Protein AF-0000000070396370 (afdb_homodimer)

Structure (mmCIF, N/CA/C/O backbone):
data_AF-0000000070396370-model_v1
#
loop_
_entity.id
_entity.type
_entity.pdbx_description
1 polymer 'Uncharacterized protein LOC111111618'
#
loop_
_atom_site.group_PDB
_atom_site.id
_atom_site.type_symbol
_atom_site.label_atom_id
_atom_site.label_alt_id
_atom_site.label_comp_id
_atom_site.label_asym_id
_atom_site.label_entity_id
_atom_site.label_seq_id
_atom_site.pdbx_PDB_ins_code
_atom_site.Cartn_x
_atom_site.Cartn_y
_atom_site.Cartn_z
_atom_site.occupancy
_atom_site.B_iso_or_equiv
_atom_site.auth_seq_id
_atom_site.auth_comp_id
_atom_site.auth_asym_id
_atom_site.auth_atom_id
_atom_site.pdbx_PDB_model_num
ATOM 1 N N . MET A 1 1 ? 8.945 -44.438 19.344 1 17.7 1 MET A N 1
ATOM 2 C CA . MET A 1 1 ? 10.398 -44.344 19.406 1 17.7 1 MET A CA 1
ATOM 3 C C . MET A 1 1 ? 10.953 -43.688 18.156 1 17.7 1 MET A C 1
ATOM 5 O O . MET A 1 1 ? 11.852 -42.844 18.234 1 17.7 1 MET A O 1
ATOM 9 N N . ASP A 1 2 ? 10.656 -44.281 16.906 1 19.77 2 ASP A N 1
ATOM 10 C CA . ASP A 1 2 ? 11.57 -44.156 15.773 1 19.77 2 ASP A CA 1
ATOM 11 C C . ASP A 1 2 ? 11.406 -42.812 15.062 1 19.77 2 ASP A C 1
ATOM 13 O O . ASP A 1 2 ? 10.586 -42.688 14.148 1 19.77 2 ASP A O 1
ATOM 17 N N . THR A 1 3 ? 11.398 -41.719 15.773 1 23.39 3 THR A N 1
ATOM 18 C CA . THR A 1 3 ? 11.094 -40.312 15.492 1 23.39 3 THR A CA 1
ATOM 19 C C . THR A 1 3 ? 12.094 -39.719 14.508 1 23.39 3 THR A C 1
ATOM 21 O O . THR A 1 3 ? 11.961 -38.562 14.094 1 23.39 3 THR A O 1
ATOM 24 N N . TYR A 1 4 ? 13.367 -40.312 14.367 1 23.53 4 TYR A N 1
ATOM 25 C CA . TYR A 1 4 ? 14.633 -39.75 13.914 1 23.53 4 TYR A CA 1
ATOM 26 C C . TYR A 1 4 ? 14.688 -39.719 12.391 1 23.53 4 TYR A C 1
ATOM 28 O O . TYR A 1 4 ? 15.719 -39.344 11.812 1 23.53 4 TYR A O 1
ATOM 36 N N . GLY A 1 5 ? 13.812 -40.344 11.664 1 22.78 5 GLY A N 1
ATOM 37 C CA . GLY A 1 5 ? 14.25 -40.688 10.32 1 22.78 5 GLY A CA 1
ATOM 38 C C . GLY A 1 5 ? 14.414 -39.469 9.422 1 22.78 5 GLY A C 1
ATOM 39 O O . GLY A 1 5 ? 15.297 -39.438 8.562 1 22.78 5 GLY A O 1
ATOM 40 N N . GLU A 1 6 ? 13.383 -38.625 9.375 1 23.62 6 GLU A N 1
ATOM 41 C CA . GLU A 1 6 ? 13.055 -37.969 8.109 1 23.62 6 GLU A CA 1
ATOM 42 C C . GLU A 1 6 ? 13.93 -36.719 7.879 1 23.62 6 GLU A C 1
ATOM 44 O O . GLU A 1 6 ? 13.766 -36.031 6.883 1 23.62 6 GLU A O 1
ATOM 49 N N . PHE A 1 7 ? 14.617 -36.281 8.953 1 27.86 7 PHE A N 1
ATOM 50 C CA . PHE A 1 7 ? 15.352 -35.031 8.82 1 27.86 7 PHE A CA 1
ATOM 51 C C . PHE A 1 7 ? 16.516 -35.188 7.852 1 27.86 7 PHE A C 1
ATOM 53 O O . PHE A 1 7 ? 17.391 -34.312 7.766 1 27.86 7 PHE A O 1
ATOM 60 N N . THR A 1 8 ? 16.609 -36.281 7.023 1 24.84 8 THR A N 1
ATOM 61 C CA . THR A 1 8 ? 17.859 -36.719 6.395 1 24.84 8 THR A CA 1
ATOM 62 C C . THR A 1 8 ? 18.234 -35.781 5.262 1 24.84 8 THR A C 1
ATOM 64 O O . THR A 1 8 ? 19.406 -35.688 4.891 1 24.84 8 THR A O 1
ATOM 67 N N . LEU A 1 9 ? 17.266 -35.156 4.59 1 24.91 9 LEU A N 1
ATOM 68 C CA . LEU A 1 9 ? 17.859 -34.531 3.406 1 24.91 9 LEU A CA 1
ATOM 69 C C . LEU A 1 9 ? 18.578 -33.25 3.76 1 24.91 9 LEU A C 1
ATOM 71 O O . LEU A 1 9 ? 19.453 -32.781 3.012 1 24.91 9 LEU A O 1
ATOM 75 N N . ARG A 1 10 ? 18.047 -32.438 4.688 1 28.02 10 ARG A N 1
ATOM 76 C CA . ARG A 1 10 ? 18.797 -31.234 5.016 1 28.02 10 ARG A CA 1
ATOM 77 C C . ARG A 1 10 ? 20.203 -31.562 5.504 1 28.02 10 ARG A C 1
ATOM 79 O O . ARG A 1 10 ? 21.156 -30.859 5.195 1 28.02 10 ARG A O 1
ATOM 86 N N . GLY A 1 11 ? 20.094 -32.438 6.547 1 26.02 11 GLY A N 1
ATOM 87 C CA . GLY A 1 11 ? 21.266 -32.625 7.371 1 26.02 11 GLY A CA 1
ATOM 88 C C . GLY A 1 11 ? 22.484 -33.094 6.574 1 26.02 11 GLY A C 1
ATOM 89 O O . GLY A 1 11 ? 23.578 -33.219 7.117 1 26.02 11 GLY A O 1
ATOM 90 N N . ALA A 1 12 ? 22.156 -33.719 5.406 1 27.11 12 ALA A N 1
ATOM 91 C CA . ALA A 1 12 ? 23.375 -34.188 4.781 1 27.11 12 ALA A CA 1
ATOM 92 C C . ALA A 1 12 ? 24.25 -33.031 4.305 1 27.11 12 ALA A C 1
ATOM 94 O O . ALA A 1 12 ? 25.453 -33.188 4.129 1 27.11 12 ALA A O 1
ATOM 95 N N . VAL A 1 13 ? 23.562 -31.844 4.039 1 28.62 13 VAL A N 1
ATOM 96 C CA . VAL A 1 13 ? 24.531 -30.859 3.555 1 28.62 13 VAL A CA 1
ATOM 97 C C . VAL A 1 13 ? 25.391 -30.359 4.719 1 28.62 13 VAL A C 1
ATOM 99 O O . VAL A 1 13 ? 26.594 -30.172 4.574 1 28.62 13 VAL A O 1
ATOM 102 N N . LEU A 1 14 ? 24.719 -30.016 5.875 1 27.97 14 LEU A N 1
ATOM 103 C CA . LEU A 1 14 ? 25.562 -29.344 6.855 1 27.97 14 LEU A CA 1
ATOM 104 C C . LEU A 1 14 ? 26.609 -30.312 7.402 1 27.97 14 LEU A C 1
ATOM 106 O O . LEU A 1 14 ? 27.734 -29.906 7.738 1 27.97 14 LEU A O 1
ATOM 110 N N . LEU A 1 15 ? 26.094 -31.484 7.902 1 24.78 15 LEU A N 1
ATOM 111 C CA . LEU A 1 15 ? 27.062 -32.219 8.703 1 24.78 15 LEU A CA 1
ATOM 112 C C . LEU A 1 15 ? 28.25 -32.656 7.855 1 24.78 15 LEU A C 1
ATOM 114 O O . LEU A 1 15 ? 28.469 -33.875 7.672 1 24.78 15 LEU A O 1
ATOM 118 N N . ALA A 1 16 ? 28.406 -32.188 6.637 1 25.52 16 ALA A N 1
ATOM 119 C CA . ALA A 1 16 ? 29.719 -32.625 6.195 1 25.52 16 ALA A CA 1
ATOM 120 C C . ALA A 1 16 ? 30.812 -32.094 7.129 1 25.52 16 ALA A C 1
ATOM 122 O O . ALA A 1 16 ? 31.109 -30.891 7.133 1 25.52 16 ALA A O 1
ATOM 123 N N . THR A 1 17 ? 30.781 -32.406 8.453 1 24.52 17 THR A N 1
ATOM 124 C CA . THR A 1 17 ? 32.031 -32.344 9.211 1 24.52 17 THR A CA 1
ATOM 125 C C . THR A 1 17 ? 33.219 -32.719 8.328 1 24.52 17 THR A C 1
ATOM 127 O O . THR A 1 17 ? 33.156 -33.688 7.57 1 24.52 17 THR A O 1
ATOM 130 N N . LEU A 1 18 ? 34.188 -31.766 8.203 1 27.41 18 LEU A N 1
ATOM 131 C CA . LEU A 1 18 ? 35.531 -31.781 7.66 1 27.41 18 LEU A CA 1
ATOM 132 C C . LEU A 1 18 ? 36.344 -32.938 8.242 1 27.41 18 LEU A C 1
ATOM 134 O O . LEU A 1 18 ? 37.156 -32.75 9.141 1 27.41 18 LEU A O 1
ATOM 138 N N . THR A 1 19 ? 35.781 -33.969 8.859 1 28.12 19 THR A N 1
ATOM 139 C CA . THR A 1 19 ? 36.906 -34.844 9.094 1 28.12 19 THR A CA 1
ATOM 140 C C . THR A 1 19 ? 37.719 -35.062 7.805 1 28.12 19 THR A C 1
ATOM 142 O O . THR A 1 19 ? 37.156 -35.469 6.781 1 28.12 19 THR A O 1
ATOM 145 N N . LEU A 1 20 ? 38.781 -34.344 7.633 1 30.53 20 LEU A N 1
ATOM 146 C CA . LEU A 1 20 ? 39.938 -34.562 6.777 1 30.53 20 LEU A CA 1
ATOM 147 C C . LEU A 1 20 ? 40.344 -36.031 6.785 1 30.53 20 LEU A C 1
ATOM 149 O O . LEU A 1 20 ? 41.188 -36.438 7.578 1 30.53 20 LEU A O 1
ATOM 153 N N . VAL A 1 21 ? 39.5 -37.031 7.109 1 32.56 21 VAL A N 1
ATOM 154 C CA . VAL A 1 21 ? 40.156 -38.281 6.805 1 32.56 21 VAL A CA 1
ATOM 155 C C . VAL A 1 21 ? 40.688 -38.25 5.371 1 32.56 21 VAL A C 1
ATOM 157 O O . VAL A 1 21 ? 40 -37.812 4.457 1 32.56 21 VAL A O 1
ATOM 160 N N . SER A 1 22 ? 41.969 -38.188 5.172 1 36.53 22 SER A N 1
ATOM 161 C CA . SER A 1 22 ? 42.688 -38.531 3.953 1 36.53 22 SER A CA 1
ATOM 162 C C . SER A 1 22 ? 41.969 -39.625 3.152 1 36.53 22 SER A C 1
ATOM 164 O O . SER A 1 22 ? 42.156 -40.812 3.375 1 36.53 22 SER A O 1
ATOM 166 N N . THR A 1 23 ? 40.625 -39.719 3.213 1 40.34 23 THR A N 1
ATOM 167 C CA . THR A 1 23 ? 40.094 -40.844 2.471 1 40.34 23 THR A CA 1
ATOM 168 C C . THR A 1 23 ? 40.625 -40.906 1.053 1 40.34 23 THR A C 1
ATOM 170 O O . THR A 1 23 ? 40.844 -39.844 0.425 1 40.34 23 THR A O 1
ATOM 173 N N . ALA A 1 24 ? 41.438 -41.75 0.713 1 45.75 24 ALA A N 1
ATOM 174 C CA . ALA A 1 24 ? 41.844 -42.156 -0.624 1 45.75 24 ALA A CA 1
ATOM 175 C C . ALA A 1 24 ? 40.781 -41.812 -1.665 1 45.75 24 ALA A C 1
ATOM 177 O O . ALA A 1 24 ? 39.625 -42.156 -1.49 1 45.75 24 ALA A O 1
ATOM 178 N N . THR A 1 25 ? 40.688 -40.625 -2.291 1 62.38 25 THR A N 1
ATOM 179 C CA . THR A 1 25 ? 39.812 -40.156 -3.354 1 62.38 25 THR A CA 1
ATOM 180 C C . THR A 1 25 ? 39.438 -41.281 -4.297 1 62.38 25 THR A C 1
ATOM 182 O O . THR A 1 25 ? 40.281 -41.844 -4.992 1 62.38 25 THR A O 1
ATOM 185 N N . VAL A 1 26 ? 38.531 -42.125 -3.883 1 82.38 26 VAL A N 1
ATOM 186 C CA . VAL A 1 26 ? 38.094 -43.188 -4.777 1 82.38 26 VAL A CA 1
ATOM 187 C C . VAL A 1 26 ? 37.844 -42.625 -6.172 1 82.38 26 VAL A C 1
ATOM 189 O O . VAL A 1 26 ? 37.062 -41.656 -6.328 1 82.38 26 VAL A O 1
ATOM 192 N N . PRO A 1 27 ? 38.625 -43.094 -7.086 1 88.44 27 PRO A N 1
ATOM 193 C CA . PRO A 1 27 ? 38.469 -42.562 -8.438 1 88.44 27 PRO A CA 1
ATOM 194 C C . PRO A 1 27 ? 37.031 -42.719 -8.953 1 88.44 27 PRO A C 1
ATOM 196 O O . PRO A 1 27 ? 36.344 -43.688 -8.578 1 88.44 27 PRO A O 1
ATOM 199 N N . LEU A 1 28 ? 36.625 -41.844 -9.82 1 92.69 28 LEU A N 1
ATOM 200 C CA . LEU A 1 28 ? 35.312 -41.906 -10.453 1 92.69 28 LEU A CA 1
ATOM 201 C C . LEU A 1 28 ? 35.219 -43.125 -11.336 1 92.69 28 LEU A C 1
ATOM 203 O O . LEU A 1 28 ? 36.188 -43.594 -11.906 1 92.69 28 LEU A O 1
ATOM 207 N N . HIS A 1 29 ? 34.031 -43.656 -11.391 1 93.25 29 HIS A N 1
ATOM 208 C CA . HIS A 1 29 ? 33.75 -44.75 -12.32 1 93.25 29 HIS A CA 1
ATOM 209 C C . HIS A 1 29 ? 33.812 -44.281 -13.766 1 93.25 29 HIS A C 1
ATOM 211 O O . HIS A 1 29 ? 34.281 -45 -14.648 1 93.25 29 HIS A O 1
ATOM 217 N N . GLY A 1 30 ? 33.375 -43.094 -13.898 1 92.62 30 GLY A N 1
ATOM 218 C CA . GLY A 1 30 ? 33.312 -42.562 -15.242 1 92.62 30 GLY A CA 1
ATOM 219 C C . GLY A 1 30 ? 32.094 -43 -16.016 1 92.62 30 GLY A C 1
ATOM 220 O O . GLY A 1 30 ? 31.125 -43.531 -15.422 1 92.62 30 GLY A O 1
ATOM 221 N N . LEU A 1 31 ? 32.125 -42.781 -17.266 1 94.38 31 LEU A N 1
ATOM 222 C CA . LEU A 1 31 ? 31 -43.094 -18.125 1 94.38 31 LEU A CA 1
ATOM 223 C C . LEU A 1 31 ? 30.625 -44.562 -18.016 1 94.38 31 LEU A C 1
ATOM 225 O O . LEU A 1 31 ? 31.484 -45.438 -18.188 1 94.38 31 LEU A O 1
ATOM 229 N N . ASP A 1 32 ? 29.359 -44.875 -17.75 1 96 32 ASP A N 1
ATOM 230 C CA . ASP A 1 32 ? 28.828 -46.219 -17.672 1 96 32 ASP A CA 1
ATOM 231 C C . ASP A 1 32 ? 28.125 -46.625 -18.969 1 96 32 ASP A C 1
ATOM 233 O O . ASP A 1 32 ? 26.938 -46.344 -19.141 1 96 32 ASP A O 1
ATOM 237 N N . ILE A 1 33 ? 28.75 -47.344 -19.781 1 94 33 ILE A N 1
ATOM 238 C CA . ILE A 1 33 ? 28.266 -47.625 -21.125 1 94 33 ILE A CA 1
ATOM 239 C C . ILE A 1 33 ? 27.125 -48.656 -21.047 1 94 33 ILE A C 1
ATOM 241 O O . ILE A 1 33 ? 26.422 -48.875 -22.047 1 94 33 ILE A O 1
ATOM 245 N N . THR A 1 34 ? 26.984 -49.312 -19.891 1 93.88 34 THR A N 1
ATOM 246 C CA . THR A 1 34 ? 25.859 -50.219 -19.734 1 93.88 34 THR A CA 1
ATOM 247 C C . THR A 1 34 ? 24.531 -49.469 -19.672 1 93.88 34 THR A C 1
ATOM 249 O O . THR A 1 34 ? 23.484 -50.062 -19.938 1 93.88 34 THR A O 1
ATOM 252 N N . VAL A 1 35 ? 24.594 -48.219 -19.281 1 96.31 35 VAL A N 1
ATOM 253 C CA . VAL A 1 35 ? 23.406 -47.375 -19.25 1 96.31 35 VAL A CA 1
ATOM 254 C C . VAL A 1 35 ? 23.141 -46.781 -20.641 1 96.31 35 VAL A C 1
ATOM 256 O O . VAL A 1 35 ? 22.062 -46.969 -21.188 1 96.31 35 VAL A O 1
ATOM 259 N N . CYS A 1 36 ? 24.156 -46.156 -21.172 1 94.56 36 CYS A N 1
ATOM 260 C CA . CYS A 1 36 ? 24.078 -45.625 -22.531 1 94.56 36 CYS A CA 1
ATOM 261 C C . CYS A 1 36 ? 25.469 -45.312 -23.062 1 94.56 36 CYS A C 1
ATOM 263 O O . CYS A 1 36 ? 26.438 -45.219 -22.297 1 94.56 36 CYS A O 1
ATOM 265 N N . ASN A 1 37 ? 25.531 -45.188 -24.406 1 92.38 37 ASN A N 1
ATOM 266 C CA . ASN A 1 37 ? 26.766 -44.812 -25.094 1 92.38 37 ASN A CA 1
ATOM 267 C C . ASN A 1 37 ? 26.547 -43.625 -26.031 1 92.38 37 ASN A C 1
ATOM 269 O O . ASN A 1 37 ? 25.906 -43.75 -27.078 1 92.38 37 ASN A O 1
ATOM 273 N N . PRO A 1 38 ? 27.188 -42.531 -25.641 1 89.38 38 PRO A N 1
ATOM 274 C CA . PRO A 1 38 ? 27 -41.344 -26.469 1 89.38 38 PRO A CA 1
ATOM 275 C C . PRO A 1 38 ? 27.438 -41.562 -27.922 1 89.38 38 PRO A C 1
ATOM 277 O O . PRO A 1 38 ? 26.875 -40.969 -28.828 1 89.38 38 PRO A O 1
ATOM 280 N N . ALA A 1 39 ? 28.359 -42.438 -28.141 1 86.38 39 ALA A N 1
ATOM 281 C CA . ALA A 1 39 ? 28.922 -42.656 -29.469 1 86.38 39 ALA A CA 1
ATOM 282 C C . ALA A 1 39 ? 27.906 -43.375 -30.359 1 86.38 39 ALA A C 1
ATOM 284 O O . ALA A 1 39 ? 28.047 -43.344 -31.594 1 86.38 39 ALA A O 1
ATOM 285 N N . SER A 1 40 ? 27.016 -43.938 -29.766 1 89.06 40 SER A N 1
ATOM 286 C CA . SER A 1 40 ? 26.031 -44.656 -30.547 1 89.06 40 SER A CA 1
ATOM 287 C C . SER A 1 40 ? 24.906 -43.75 -31.016 1 89.06 40 SER A C 1
ATOM 289 O O . SER A 1 40 ? 24.078 -44.156 -31.859 1 89.06 40 SER A O 1
ATOM 291 N N . LEU A 1 41 ? 24.828 -42.594 -30.484 1 89.56 41 LEU A N 1
ATOM 292 C CA . LEU A 1 41 ? 23.734 -41.688 -30.812 1 89.56 41 LEU A CA 1
ATOM 293 C C . LEU A 1 41 ? 24.078 -40.875 -32.062 1 89.56 41 LEU A C 1
ATOM 295 O O . LEU A 1 41 ? 25.234 -40.469 -32.25 1 89.56 41 LEU A O 1
ATOM 299 N N . THR A 1 42 ? 23.141 -40.75 -33.031 1 84.19 42 THR A N 1
ATOM 300 C CA . THR A 1 42 ? 23.328 -40 -34.25 1 84.19 42 THR A CA 1
ATOM 301 C C . THR A 1 42 ? 22.328 -38.844 -34.312 1 84.19 42 THR A C 1
ATOM 303 O O . THR A 1 42 ? 21.203 -38.969 -33.844 1 84.19 42 THR A O 1
ATOM 306 N N . ASN A 1 43 ? 22.922 -37.688 -34.719 1 75.88 43 ASN A N 1
ATOM 307 C CA . ASN A 1 43 ? 22.031 -36.562 -35 1 75.88 43 ASN A CA 1
ATOM 308 C C . ASN A 1 43 ? 21.719 -36.469 -36.5 1 75.88 43 ASN A C 1
ATOM 310 O O . ASN A 1 43 ? 22.531 -35.938 -37.25 1 75.88 43 ASN A O 1
ATOM 314 N N . GLY A 1 44 ? 20.859 -37.188 -37.062 1 66 44 GLY A N 1
ATOM 315 C CA . GLY A 1 44 ? 20.625 -37.25 -38.5 1 66 44 GLY A CA 1
ATOM 316 C C . GLY A 1 44 ? 20 -35.969 -39.062 1 66 44 GLY A C 1
ATOM 317 O O . GLY A 1 44 ? 19.812 -35.844 -40.25 1 66 44 GLY A O 1
ATOM 318 N N . GLY A 1 45 ? 19.875 -34.812 -38.25 1 65.19 45 GLY A N 1
ATOM 319 C CA . GLY A 1 45 ? 19.406 -33.531 -38.719 1 65.19 45 GLY A CA 1
ATOM 320 C C . GLY A 1 45 ? 18 -33.562 -39.281 1 65.19 45 GLY A C 1
ATOM 321 O O . GLY A 1 45 ? 17.562 -32.594 -39.906 1 65.19 45 GLY A O 1
ATOM 322 N N . ALA A 1 46 ? 17.219 -34.594 -39.219 1 63.91 46 ALA A N 1
ATOM 323 C CA . ALA A 1 46 ? 15.922 -34.719 -39.906 1 63.91 46 ALA A CA 1
ATOM 324 C C . ALA A 1 46 ? 14.891 -33.75 -39.312 1 63.91 46 ALA A C 1
ATOM 326 O O . ALA A 1 46 ? 14.062 -33.219 -40.031 1 63.91 46 ALA A O 1
ATOM 327 N N . VAL A 1 47 ? 14.898 -33.469 -38.094 1 80.25 47 VAL A N 1
ATOM 328 C CA . VAL A 1 47 ? 13.93 -32.594 -37.438 1 80.25 47 VAL A CA 1
ATOM 329 C C . VAL A 1 47 ? 14.672 -31.531 -36.625 1 80.25 47 VAL A C 1
ATOM 331 O O . VAL A 1 47 ? 15.664 -31.844 -35.938 1 80.25 47 VAL A O 1
ATOM 334 N N . SER A 1 48 ? 14.273 -30.328 -36.906 1 83.06 48 SER A N 1
ATOM 335 C CA . SER A 1 48 ? 14.898 -29.234 -36.188 1 83.06 48 SER A CA 1
ATOM 336 C C . SER A 1 48 ? 14.578 -29.312 -34.688 1 83.06 48 SER A C 1
ATOM 338 O O . SER A 1 48 ? 13.469 -29.672 -34.312 1 83.06 48 SER A O 1
ATOM 340 N N . LYS A 1 49 ? 15.523 -28.984 -33.906 1 84.44 49 LYS A N 1
ATOM 341 C CA . LYS A 1 49 ? 15.312 -28.891 -32.469 1 84.44 49 LYS A CA 1
ATOM 342 C C . LYS A 1 49 ? 14.352 -27.75 -32.125 1 84.44 49 LYS A C 1
ATOM 344 O O . LYS A 1 49 ? 14.305 -26.75 -32.812 1 84.44 49 LYS A O 1
ATOM 349 N N . PRO A 1 50 ? 13.602 -28 -31.109 1 87.69 50 PRO A N 1
ATOM 350 C CA . PRO A 1 50 ? 12.719 -26.906 -30.703 1 87.69 50 PRO A CA 1
ATOM 351 C C . PRO A 1 50 ? 13.484 -25.656 -30.266 1 87.69 50 PRO A C 1
ATOM 353 O O . PRO A 1 50 ? 14.562 -25.766 -29.688 1 87.69 50 PRO A O 1
ATOM 356 N N . SER A 1 51 ? 12.898 -24.5 -30.562 1 86.88 51 SER A N 1
ATOM 357 C CA . SER A 1 51 ? 13.461 -23.234 -30.109 1 86.88 51 SER A CA 1
ATOM 358 C C . SER A 1 51 ? 12.984 -22.891 -28.703 1 86.88 51 SER A C 1
ATOM 360 O O . SER A 1 51 ? 11.781 -22.875 -28.438 1 86.88 51 SER A O 1
ATOM 362 N N . LEU A 1 52 ? 13.883 -22.672 -27.859 1 88.56 52 LEU A N 1
ATOM 363 C CA . LEU A 1 52 ? 13.539 -22.297 -26.5 1 88.56 52 LEU A CA 1
ATOM 364 C C . LEU A 1 52 ? 13.656 -20.781 -26.312 1 88.56 52 LEU A C 1
ATOM 366 O O . LEU A 1 52 ? 14.602 -20.156 -26.797 1 88.56 52 LEU A O 1
ATOM 370 N N . PRO A 1 53 ? 12.734 -20.141 -25.656 1 91.06 53 PRO A N 1
ATOM 371 C CA . PRO A 1 53 ? 12.789 -18.688 -25.422 1 91.06 53 PRO A CA 1
ATOM 372 C C . PRO A 1 53 ? 13.867 -18.281 -24.422 1 91.06 53 PRO A C 1
ATOM 374 O O . PRO A 1 53 ? 14.32 -19.125 -23.625 1 91.06 53 PRO A O 1
ATOM 377 N N . ASN A 1 54 ? 14.242 -17 -24.453 1 93.12 54 ASN A N 1
ATOM 378 C CA . ASN A 1 54 ? 15.242 -16.469 -23.547 1 93.12 54 ASN A CA 1
ATOM 379 C C . ASN A 1 54 ? 14.625 -16.109 -22.188 1 93.12 54 ASN A C 1
ATOM 381 O O . ASN A 1 54 ? 15.352 -15.836 -21.234 1 93.12 54 ASN A O 1
ATOM 385 N N . THR A 1 55 ? 13.422 -16.016 -22.109 1 93.56 55 THR A N 1
ATOM 386 C CA . THR A 1 55 ? 12.656 -15.828 -20.875 1 93.56 55 THR A CA 1
ATOM 387 C C . THR A 1 55 ? 11.492 -16.828 -20.812 1 93.56 55 THR A C 1
ATOM 389 O O . THR A 1 55 ? 10.758 -16.984 -21.797 1 93.56 55 THR A O 1
ATOM 392 N N . TYR A 1 56 ? 11.406 -17.516 -19.688 1 92.94 56 TYR A N 1
ATOM 393 C CA . TYR A 1 56 ? 10.273 -18.422 -19.578 1 92.94 56 TYR A CA 1
ATOM 394 C C . TYR A 1 56 ? 9.938 -18.719 -18.125 1 92.94 56 TYR A C 1
ATOM 396 O O . TYR A 1 56 ? 10.742 -18.453 -17.234 1 92.94 56 TYR A O 1
ATOM 404 N N . SER A 1 57 ? 8.828 -19.141 -17.875 1 93.81 57 SER A N 1
ATOM 405 C CA . SER A 1 57 ? 8.398 -19.766 -16.625 1 93.81 57 SER A CA 1
ATOM 406 C C . SER A 1 57 ? 7.812 -21.156 -16.891 1 93.81 57 SER A C 1
ATOM 408 O O . SER A 1 57 ? 7.242 -21.406 -17.953 1 93.81 57 SER A O 1
ATOM 410 N N . VAL A 1 58 ? 8.023 -22.062 -15.953 1 93.25 58 VAL A N 1
ATOM 411 C CA . VAL A 1 58 ? 7.531 -23.438 -16.125 1 93.25 58 VAL A CA 1
ATOM 412 C C . VAL A 1 58 ? 7.309 -24.078 -14.766 1 93.25 58 VAL A C 1
ATOM 414 O O . VAL A 1 58 ? 8.016 -23.766 -13.797 1 93.25 58 VAL A O 1
ATOM 417 N N . LYS A 1 59 ? 6.32 -24.891 -14.711 1 94.88 59 LYS A N 1
ATOM 418 C CA . LYS A 1 59 ? 6.105 -25.766 -13.57 1 94.88 59 LYS A CA 1
ATOM 419 C C . LYS A 1 59 ? 6.625 -27.172 -13.852 1 94.88 59 LYS A C 1
ATOM 421 O O . LYS A 1 59 ? 6.371 -27.734 -14.922 1 94.88 59 LYS A O 1
ATOM 426 N N . VAL A 1 60 ? 7.379 -27.656 -12.914 1 95.12 60 VAL A N 1
ATOM 427 C CA . VAL A 1 60 ? 7.973 -28.984 -13.102 1 95.12 60 VAL A CA 1
ATOM 428 C C . VAL A 1 60 ? 7.578 -29.891 -11.938 1 95.12 60 VAL A C 1
ATOM 430 O O . VAL A 1 60 ? 7.809 -29.562 -10.773 1 95.12 60 VAL A O 1
ATOM 433 N N . GLU A 1 61 ? 6.961 -30.953 -12.234 1 96.25 61 GLU A N 1
ATOM 434 C CA . GLU A 1 61 ? 6.766 -32.031 -11.266 1 96.25 61 GLU A CA 1
ATOM 435 C C . GLU A 1 61 ? 7.863 -33.094 -11.383 1 96.25 61 GLU A C 1
ATOM 437 O O . GLU A 1 61 ? 8.008 -33.719 -12.43 1 96.25 61 GLU A O 1
ATOM 442 N N . CYS A 1 62 ? 8.625 -33.188 -10.383 1 95.56 62 CYS A N 1
ATOM 443 C CA . CYS A 1 62 ? 9.703 -34.188 -10.344 1 95.56 62 CYS A CA 1
ATOM 444 C C . CYS A 1 62 ? 9.266 -35.438 -9.641 1 95.56 62 CYS A C 1
ATOM 446 O O . CYS A 1 62 ? 9.008 -35.438 -8.43 1 95.56 62 CYS A O 1
ATOM 448 N N . ASN A 1 63 ? 9.234 -36.5 -10.367 1 96.06 63 ASN A N 1
ATOM 449 C CA . ASN A 1 63 ? 8.828 -37.781 -9.805 1 96.06 63 ASN A CA 1
ATOM 450 C C . ASN A 1 63 ? 10.008 -38.75 -9.711 1 96.06 63 ASN A C 1
ATOM 452 O O . ASN A 1 63 ? 10.547 -39.188 -10.727 1 96.06 63 ASN A O 1
ATOM 456 N N . PHE A 1 64 ? 10.344 -39.062 -8.5 1 94.38 64 PHE A N 1
ATOM 457 C CA . PHE A 1 64 ? 11.469 -39.938 -8.227 1 94.38 64 PHE A CA 1
ATOM 458 C C . PHE A 1 64 ? 10.984 -41.344 -7.836 1 94.38 64 PHE A C 1
ATOM 460 O O . PHE A 1 64 ? 10.641 -41.594 -6.68 1 94.38 64 PHE A O 1
ATOM 467 N N . GLN A 1 65 ? 11.117 -42.219 -8.766 1 94.38 65 GLN A N 1
ATOM 468 C CA . GLN A 1 65 ? 10.602 -43.562 -8.531 1 94.38 65 GLN A CA 1
ATOM 469 C C . GLN A 1 65 ? 11.406 -44.281 -7.457 1 94.38 65 GLN A C 1
ATOM 471 O O . GLN A 1 65 ? 10.836 -45 -6.629 1 94.38 65 GLN A O 1
ATOM 476 N N . ASP A 1 66 ? 12.664 -44.094 -7.5 1 89.56 66 ASP A N 1
ATOM 477 C CA . ASP A 1 66 ? 13.539 -44.781 -6.555 1 89.56 66 ASP A CA 1
ATOM 478 C C . ASP A 1 66 ? 13.312 -44.281 -5.129 1 89.56 66 ASP A C 1
ATOM 480 O O . ASP A 1 66 ? 13.609 -45 -4.16 1 89.56 66 ASP A O 1
ATOM 484 N N . LYS A 1 67 ? 12.789 -43.156 -5.012 1 89.5 67 LYS A N 1
ATOM 485 C CA . LYS A 1 67 ? 12.539 -42.562 -3.693 1 89.5 67 LYS A CA 1
ATOM 486 C C . LYS A 1 67 ? 11.047 -42.562 -3.365 1 89.5 67 LYS A C 1
ATOM 488 O O . LYS A 1 67 ? 10.648 -42.188 -2.258 1 89.5 67 LYS A O 1
ATOM 493 N N . THR A 1 68 ? 10.148 -42.906 -4.285 1 92.38 68 THR A N 1
ATOM 494 C CA . THR A 1 68 ? 8.695 -42.875 -4.137 1 92.38 68 THR A CA 1
ATOM 495 C C . THR A 1 68 ? 8.211 -41.5 -3.676 1 92.38 68 THR A C 1
ATOM 497 O O . THR A 1 68 ? 7.461 -41.406 -2.703 1 92.38 68 THR A O 1
ATOM 500 N N . GLN A 1 69 ? 8.75 -40.531 -4.414 1 93.12 69 GLN A N 1
ATOM 501 C CA . GLN A 1 69 ? 8.438 -39.156 -4.012 1 93.12 69 GLN A CA 1
ATOM 502 C C . GLN A 1 69 ? 8.305 -38.25 -5.227 1 93.12 69 GLN A C 1
ATOM 504 O O . GLN A 1 69 ? 8.914 -38.5 -6.273 1 93.12 69 GLN A O 1
ATOM 509 N N . SER A 1 70 ? 7.441 -37.281 -5.012 1 95.19 70 SER A N 1
ATOM 510 C CA . SER A 1 70 ? 7.305 -36.188 -5.996 1 95.19 70 SER A CA 1
ATOM 511 C C . SER A 1 70 ? 7.645 -34.844 -5.391 1 95.19 70 SER A C 1
ATOM 513 O O . SER A 1 70 ? 7.293 -34.562 -4.242 1 95.19 70 SER A O 1
ATOM 515 N N . VAL A 1 71 ? 8.352 -34 -6.117 1 94 71 VAL A N 1
ATOM 516 C CA . VAL A 1 71 ? 8.695 -32.625 -5.754 1 94 71 VAL A CA 1
ATOM 517 C C . VAL A 1 71 ? 8.164 -31.672 -6.812 1 94 71 VAL A C 1
ATOM 519 O O . VAL A 1 71 ? 8.273 -31.938 -8.016 1 94 71 VAL A O 1
ATOM 522 N N . ASP A 1 72 ? 7.531 -30.609 -6.371 1 94.06 72 ASP A N 1
ATOM 523 C CA . ASP A 1 72 ? 7.047 -29.594 -7.297 1 94.06 72 ASP A CA 1
ATOM 524 C C . ASP A 1 72 ? 8.008 -28.406 -7.352 1 94.06 72 ASP A C 1
ATOM 526 O O . ASP A 1 72 ? 8.414 -27.875 -6.312 1 94.06 72 ASP A O 1
ATOM 530 N N . ILE A 1 73 ? 8.281 -28.016 -8.594 1 94.19 73 ILE A N 1
ATOM 531 C CA . ILE A 1 73 ? 9.203 -26.906 -8.789 1 94.19 73 ILE A CA 1
ATOM 532 C C . ILE A 1 73 ? 8.594 -25.906 -9.766 1 94.19 73 ILE A C 1
ATOM 534 O O . ILE A 1 73 ? 7.996 -26.281 -10.773 1 94.19 73 ILE A O 1
ATOM 538 N N . SER A 1 74 ? 8.625 -24.625 -9.445 1 93.81 74 SER A N 1
ATOM 539 C CA . SER A 1 74 ? 8.352 -23.531 -10.375 1 93.81 74 SER A CA 1
ATOM 540 C C . SER A 1 74 ? 9.625 -22.797 -10.75 1 93.81 74 SER A C 1
ATOM 542 O O . SER A 1 74 ? 10.352 -22.312 -9.875 1 93.81 74 SER A O 1
ATOM 544 N N . GLU A 1 75 ? 9.812 -22.719 -12.039 1 95.19 75 GLU A N 1
ATOM 545 C CA . GLU A 1 75 ? 11.031 -22.094 -12.523 1 95.19 75 GLU A CA 1
ATOM 546 C C . GLU A 1 75 ? 10.734 -20.812 -13.281 1 95.19 75 GLU A C 1
ATOM 548 O O . GLU A 1 75 ? 9.812 -20.75 -14.094 1 95.19 75 GLU A O 1
ATOM 553 N N . TYR A 1 76 ? 11.477 -19.812 -12.961 1 95.88 76 TYR A N 1
ATOM 554 C CA . TYR A 1 76 ? 11.445 -18.531 -13.664 1 95.88 76 TYR A CA 1
ATOM 555 C C . TYR A 1 76 ? 12.828 -18.172 -14.195 1 95.88 76 TYR A C 1
ATOM 557 O O . TYR A 1 76 ? 13.766 -17.969 -13.414 1 95.88 76 TYR A O 1
ATOM 565 N N . TYR A 1 77 ? 12.914 -18.172 -15.492 1 95.31 77 TYR A N 1
ATOM 566 C CA . TYR A 1 77 ? 14.18 -17.984 -16.203 1 95.31 77 TYR A CA 1
ATOM 567 C C . TYR A 1 77 ? 14.172 -16.672 -16.984 1 95.31 77 TYR A C 1
ATOM 569 O O . TYR A 1 77 ? 13.328 -16.469 -17.859 1 95.31 77 TYR A O 1
ATOM 577 N N . ASP A 1 78 ? 15.109 -15.766 -16.672 1 95.75 78 ASP A N 1
ATOM 578 C CA . ASP A 1 78 ? 15.219 -14.453 -17.312 1 95.75 78 ASP A CA 1
ATOM 579 C C . ASP A 1 78 ? 16.656 -14.195 -17.781 1 95.75 78 ASP A C 1
ATOM 581 O O . ASP A 1 78 ? 17.406 -13.492 -17.109 1 95.75 78 ASP A O 1
ATOM 585 N N . TYR A 1 79 ? 16.938 -14.672 -18.953 1 94.88 79 TYR A N 1
ATOM 586 C CA . TYR A 1 79 ? 18.297 -14.656 -19.484 1 94.88 79 TYR A CA 1
ATOM 587 C C . TYR A 1 79 ? 18.75 -13.227 -19.766 1 94.88 79 TYR A C 1
ATOM 589 O O . TYR A 1 79 ? 19.875 -12.844 -19.406 1 94.88 79 TYR A O 1
ATOM 597 N N . PRO A 1 80 ? 17.938 -12.422 -20.422 1 93.69 80 PRO A N 1
ATOM 598 C CA . PRO A 1 80 ? 18.391 -11.062 -20.734 1 93.69 80 PRO A CA 1
ATOM 599 C C . PRO A 1 80 ? 18.812 -10.281 -19.484 1 93.69 80 PRO A C 1
ATOM 601 O O . PRO A 1 80 ? 19.719 -9.461 -19.547 1 93.69 80 PRO A O 1
ATOM 604 N N . ASN A 1 81 ? 18.172 -10.57 -18.391 1 93.5 81 ASN A N 1
ATOM 605 C CA . ASN A 1 81 ? 18.484 -9.812 -17.172 1 93.5 81 ASN A CA 1
ATOM 606 C C . ASN A 1 81 ? 19.406 -10.609 -16.25 1 93.5 81 ASN A C 1
ATOM 608 O O . ASN A 1 81 ? 19.688 -10.172 -15.133 1 93.5 81 ASN A O 1
ATOM 612 N N . GLN A 1 82 ? 19.75 -11.805 -16.625 1 94.19 82 GLN A N 1
ATOM 613 C CA . GLN A 1 82 ? 20.734 -12.641 -15.914 1 94.19 82 GLN A CA 1
ATOM 614 C C . GLN A 1 82 ? 20.266 -12.953 -14.5 1 94.19 82 GLN A C 1
ATOM 616 O O . GLN A 1 82 ? 21.016 -12.75 -13.539 1 94.19 82 GLN A O 1
ATOM 621 N N . ARG A 1 83 ? 19.109 -13.484 -14.422 1 95.81 83 ARG A N 1
ATOM 622 C CA . ARG A 1 83 ? 18.531 -13.867 -13.141 1 95.81 83 ARG A CA 1
ATOM 623 C C . ARG A 1 83 ? 17.531 -15.008 -13.305 1 95.81 83 ARG A C 1
ATOM 625 O O . ARG A 1 83 ? 17.031 -15.25 -14.406 1 95.81 83 ARG A O 1
ATOM 632 N N . ALA A 1 84 ? 17.25 -15.688 -12.203 1 96.12 84 ALA A N 1
ATOM 633 C CA . ALA A 1 84 ? 16.281 -16.797 -12.188 1 96.12 84 ALA A CA 1
ATOM 634 C C . ALA A 1 84 ? 15.766 -17.047 -10.773 1 96.12 84 ALA A C 1
ATOM 636 O O . ALA A 1 84 ? 16.344 -16.562 -9.797 1 96.12 84 ALA A O 1
ATOM 637 N N . ALA A 1 85 ? 14.711 -17.609 -10.688 1 96.31 85 ALA A N 1
ATOM 638 C CA . ALA A 1 85 ? 14.117 -17.984 -9.406 1 96.31 85 ALA A CA 1
ATOM 639 C C . ALA A 1 85 ? 13.477 -19.375 -9.484 1 96.31 85 ALA A C 1
ATOM 641 O O . ALA A 1 85 ? 12.977 -19.766 -10.547 1 96.31 85 ALA A O 1
ATOM 642 N N . VAL A 1 86 ? 13.516 -20.078 -8.391 1 95.31 86 VAL A N 1
ATOM 643 C CA . VAL A 1 86 ? 12.906 -21.391 -8.281 1 95.31 86 VAL A CA 1
ATOM 644 C C . VAL A 1 86 ? 12.117 -21.5 -6.973 1 95.31 86 VAL A C 1
ATOM 646 O O . VAL A 1 86 ? 12.594 -21.062 -5.922 1 95.31 86 VAL A O 1
ATOM 649 N N . PHE A 1 87 ? 10.969 -21.922 -7.043 1 93.06 87 PHE A N 1
ATOM 650 C CA . PHE A 1 87 ? 10.172 -22.281 -5.883 1 93.06 87 PHE A CA 1
ATOM 651 C C . PHE A 1 87 ? 10.023 -23.797 -5.785 1 93.06 87 PHE A C 1
ATOM 653 O O . PHE A 1 87 ? 9.641 -24.453 -6.758 1 93.06 87 PHE A O 1
ATOM 660 N N . GLU A 1 88 ? 10.312 -24.328 -4.668 1 92.5 88 GLU A N 1
ATOM 661 C CA . GLU A 1 88 ? 10.281 -25.766 -4.453 1 92.5 88 GLU A CA 1
ATOM 662 C C . GLU A 1 88 ? 9.344 -26.125 -3.307 1 92.5 88 GLU A C 1
ATOM 664 O O . GLU A 1 88 ? 9.352 -25.484 -2.26 1 92.5 88 GLU A O 1
ATOM 669 N N . GLU A 1 89 ? 8.562 -27.078 -3.602 1 90.81 89 GLU A N 1
ATOM 670 C CA . GLU A 1 89 ? 7.691 -27.656 -2.58 1 90.81 89 GLU A CA 1
ATOM 671 C C . GLU A 1 89 ? 7.949 -29.156 -2.426 1 90.81 89 GLU A C 1
ATOM 673 O O . GLU A 1 89 ? 7.738 -29.938 -3.363 1 90.81 89 GLU A O 1
ATOM 678 N N . GLU A 1 90 ? 8.375 -29.516 -1.252 1 88.5 90 GLU A N 1
ATOM 679 C CA . GLU A 1 90 ? 8.695 -30.906 -0.954 1 88.5 90 GLU A CA 1
ATOM 680 C C . GLU A 1 90 ? 8.133 -31.328 0.404 1 88.5 90 GLU A C 1
ATOM 682 O O . GLU A 1 90 ? 8.641 -30.906 1.445 1 88.5 90 GLU A O 1
ATOM 687 N N . TYR A 1 91 ? 7.203 -32.188 0.389 1 84.25 91 TYR A N 1
ATOM 688 C CA . TYR A 1 91 ? 6.59 -32.781 1.571 1 84.25 91 TYR A CA 1
ATOM 689 C C . TYR A 1 91 ? 6.5 -31.781 2.707 1 84.25 91 TYR A C 1
ATOM 691 O O . TYR A 1 91 ? 7.043 -32 3.791 1 84.25 91 TYR A O 1
ATOM 699 N N . GLY A 1 92 ? 5.785 -30.672 2.479 1 77.62 92 GLY A N 1
ATOM 700 C CA . GLY A 1 92 ? 5.539 -29.656 3.48 1 77.62 92 GLY A CA 1
ATOM 701 C C . GLY A 1 92 ? 6.625 -28.594 3.527 1 77.62 92 GLY A C 1
ATOM 702 O O . GLY A 1 92 ? 6.48 -27.578 4.219 1 77.62 92 GLY A O 1
ATOM 703 N N . PHE A 1 93 ? 7.691 -28.875 2.885 1 83.88 93 PHE A N 1
ATOM 704 C CA . PHE A 1 93 ? 8.797 -27.938 2.855 1 83.88 93 PHE A CA 1
ATOM 705 C C . PHE A 1 93 ? 8.703 -27.031 1.641 1 83.88 93 PHE A C 1
ATOM 707 O O . PHE A 1 93 ? 8.438 -27.484 0.528 1 83.88 93 PHE A O 1
ATOM 714 N N . HIS A 1 94 ? 8.828 -25.703 1.987 1 88.5 94 HIS A N 1
ATOM 715 C CA . HIS A 1 94 ? 8.812 -24.688 0.936 1 88.5 94 HIS A CA 1
ATOM 716 C C . HIS A 1 94 ? 10.125 -23.922 0.896 1 88.5 94 HIS A C 1
ATOM 718 O O . HIS A 1 94 ? 10.555 -23.375 1.914 1 88.5 94 HIS A O 1
ATOM 724 N N . ALA A 1 95 ? 10.719 -23.906 -0.273 1 91.06 95 ALA A N 1
ATOM 725 C CA . ALA A 1 95 ? 11.969 -23.188 -0.435 1 91.06 95 ALA A CA 1
ATOM 726 C C . ALA A 1 95 ? 11.953 -22.328 -1.702 1 91.06 95 ALA A C 1
ATOM 728 O O . ALA A 1 95 ? 11.281 -22.672 -2.678 1 91.06 95 ALA A O 1
ATOM 729 N N . GLN A 1 96 ? 12.602 -21.266 -1.586 1 93.94 96 GLN A N 1
ATOM 730 C CA . GLN A 1 96 ? 12.797 -20.375 -2.732 1 93.94 96 GLN A CA 1
ATOM 731 C C . GLN A 1 96 ? 14.281 -20.156 -3.01 1 93.94 96 GLN A C 1
ATOM 733 O O . GLN A 1 96 ? 15.055 -19.875 -2.092 1 93.94 96 GLN A O 1
ATOM 738 N N . GLY A 1 97 ? 14.664 -20.422 -4.234 1 95 97 GLY A N 1
ATOM 739 C CA . GLY A 1 97 ? 16 -20.094 -4.703 1 95 97 GLY A CA 1
ATOM 740 C C . GLY A 1 97 ? 16.031 -18.922 -5.672 1 95 97 GLY A C 1
ATOM 741 O O . GLY A 1 97 ? 15.266 -18.906 -6.641 1 95 97 GLY A O 1
ATOM 742 N N . ILE A 1 98 ? 16.828 -17.969 -5.352 1 96.12 98 ILE A N 1
ATOM 743 C CA . ILE A 1 98 ? 16.984 -16.812 -6.23 1 96.12 98 ILE A CA 1
ATOM 744 C C . ILE A 1 98 ? 18.422 -16.766 -6.758 1 96.12 98 ILE A C 1
ATOM 746 O O . ILE A 1 98 ? 19.375 -16.734 -5.98 1 96.12 98 ILE A O 1
ATOM 750 N N . TYR A 1 99 ? 18.562 -16.766 -8.086 1 95.12 99 TYR A N 1
ATOM 751 C CA . TYR A 1 99 ? 19.844 -16.672 -8.773 1 95.12 99 TYR A CA 1
ATOM 752 C C . TYR A 1 99 ? 20.062 -15.281 -9.336 1 95.12 99 TYR A C 1
ATOM 754 O O . TYR A 1 99 ? 19.328 -14.836 -10.227 1 95.12 99 TYR A O 1
ATOM 762 N N . SER A 1 100 ? 21.031 -14.68 -8.844 1 94.5 100 SER A N 1
ATOM 763 C CA . SER A 1 100 ? 21.438 -13.383 -9.375 1 94.5 100 SER A CA 1
ATOM 764 C C . SER A 1 100 ? 22.828 -13.43 -9.969 1 94.5 100 SER A C 1
ATOM 766 O O . SER A 1 100 ? 23.828 -13.312 -9.242 1 94.5 100 SER A O 1
ATOM 768 N N . TYR A 1 101 ? 22.875 -13.453 -11.164 1 93 101 TYR A N 1
ATOM 769 C CA . TYR A 1 101 ? 24.156 -13.586 -11.828 1 93 101 TYR A CA 1
ATOM 770 C C . TYR A 1 101 ? 24.875 -12.234 -11.898 1 93 101 TYR A C 1
ATOM 772 O O . TYR A 1 101 ? 26.109 -12.18 -11.945 1 93 101 TYR A O 1
ATOM 780 N N . ASN A 1 102 ? 24.172 -11.188 -11.891 1 90.94 102 ASN A N 1
ATOM 781 C CA . ASN A 1 102 ? 24.781 -9.859 -11.891 1 90.94 102 ASN A CA 1
ATOM 782 C C . ASN A 1 102 ? 25.625 -9.641 -10.641 1 90.94 102 ASN A C 1
ATOM 784 O O . ASN A 1 102 ? 26.656 -8.969 -10.695 1 90.94 102 ASN A O 1
ATOM 788 N N . THR A 1 103 ? 25.188 -10.211 -9.562 1 92.06 103 THR A N 1
ATOM 789 C CA . THR A 1 103 ? 25.938 -10.055 -8.32 1 92.06 103 THR A CA 1
ATOM 790 C C . THR A 1 103 ? 26.688 -11.336 -7.977 1 92.06 103 THR A C 1
ATOM 792 O O . THR A 1 103 ? 27.406 -11.391 -6.977 1 92.06 103 THR A O 1
ATOM 795 N N . ASN A 1 104 ? 26.484 -12.406 -8.711 1 91.69 104 ASN A N 1
ATOM 796 C CA . ASN A 1 104 ? 27.094 -13.703 -8.453 1 91.69 104 ASN A CA 1
ATOM 797 C C . ASN A 1 104 ? 26.656 -14.281 -7.113 1 91.69 104 ASN A C 1
ATOM 799 O O . ASN A 1 104 ? 27.484 -14.68 -6.301 1 91.69 104 ASN A O 1
ATOM 803 N N . GLU A 1 105 ? 25.375 -14.227 -6.891 1 93.81 105 GLU A N 1
ATOM 804 C CA . GLU A 1 105 ? 24.844 -14.688 -5.605 1 93.81 105 GLU A CA 1
ATOM 805 C C . GLU A 1 105 ? 23.656 -15.617 -5.797 1 93.81 105 GLU A C 1
ATOM 807 O O . GLU A 1 105 ? 22.828 -15.391 -6.672 1 93.81 105 GLU A O 1
ATOM 812 N N . PHE A 1 106 ? 23.625 -16.672 -4.992 1 94.06 106 PHE A N 1
ATOM 813 C CA . PHE A 1 106 ? 22.469 -17.562 -4.852 1 94.06 106 PHE A CA 1
ATOM 814 C C . PHE A 1 106 ? 21.844 -17.422 -3.467 1 94.06 106 PHE A C 1
ATOM 816 O O . PHE A 1 106 ? 22.516 -17.625 -2.453 1 94.06 106 PHE A O 1
ATOM 823 N N . PHE A 1 107 ? 20.578 -16.984 -3.455 1 95.25 107 PHE A N 1
ATOM 824 C CA . PHE A 1 107 ? 19.828 -16.875 -2.207 1 95.25 107 PHE A CA 1
ATOM 825 C C . PHE A 1 107 ? 18.938 -18.109 -2.012 1 95.25 107 PHE A C 1
ATOM 827 O O . PHE A 1 107 ? 18.156 -18.453 -2.893 1 95.25 107 PHE A O 1
ATOM 834 N N . ASN A 1 108 ? 19.062 -18.75 -0.963 1 94.06 108 ASN A N 1
ATOM 835 C CA . ASN A 1 108 ? 18.203 -19.859 -0.561 1 94.06 108 ASN A CA 1
ATOM 836 C C . ASN A 1 108 ? 17.344 -19.484 0.645 1 94.06 108 ASN A C 1
ATOM 838 O O . ASN A 1 108 ? 17.859 -19.266 1.737 1 94.06 108 ASN A O 1
ATOM 842 N N . ILE A 1 109 ? 16.125 -19.422 0.437 1 94.69 109 ILE A N 1
ATOM 843 C CA . ILE A 1 109 ? 15.18 -19.031 1.481 1 94.69 109 ILE A CA 1
ATOM 844 C C . ILE A 1 109 ? 14.312 -20.234 1.872 1 94.69 109 ILE A C 1
ATOM 846 O O . ILE A 1 109 ? 13.648 -20.828 1.022 1 94.69 109 ILE A O 1
ATOM 850 N N . GLU A 1 110 ? 14.242 -20.516 3.105 1 90.69 110 GLU A N 1
ATOM 851 C CA . GLU A 1 110 ? 13.414 -21.578 3.658 1 90.69 110 GLU A CA 1
ATOM 852 C C . GLU A 1 110 ? 12.336 -21.016 4.578 1 90.69 110 GLU A C 1
ATOM 854 O O . GLU A 1 110 ? 12.633 -20.5 5.656 1 90.69 110 GLU A O 1
ATOM 859 N N . ASP A 1 111 ? 11.18 -21.188 4.234 1 82.88 111 ASP A N 1
ATOM 860 C CA . ASP A 1 111 ? 10.062 -20.547 4.926 1 82.88 111 ASP A CA 1
ATOM 861 C C . ASP A 1 111 ? 9.852 -21.156 6.309 1 82.88 111 ASP A C 1
ATOM 863 O O . ASP A 1 111 ? 9.586 -20.438 7.273 1 82.88 111 ASP A O 1
ATOM 867 N N . GLN A 1 112 ? 9.945 -22.484 6.395 1 79.62 112 GLN A N 1
ATOM 868 C CA . GLN A 1 112 ? 9.664 -23.141 7.66 1 79.62 112 GLN A CA 1
ATOM 869 C C . GLN A 1 112 ? 10.672 -22.734 8.734 1 79.62 112 GLN A C 1
ATOM 871 O O . GLN A 1 112 ? 10.312 -22.578 9.898 1 79.62 112 GLN A O 1
ATOM 876 N N . LEU A 1 113 ? 11.859 -22.531 8.273 1 79.88 113 LEU A N 1
ATOM 877 C CA . LEU A 1 113 ? 12.914 -22.172 9.219 1 79.88 113 LEU A CA 1
ATOM 878 C C . LEU A 1 113 ? 13.102 -20.672 9.273 1 79.88 113 LEU A C 1
ATOM 880 O O . LEU A 1 113 ? 13.82 -20.156 10.141 1 79.88 113 LEU A O 1
ATOM 884 N N . GLN A 1 114 ? 12.5 -20.031 8.359 1 82.06 114 GLN A N 1
ATOM 885 C CA . GLN A 1 114 ? 12.633 -18.578 8.242 1 82.06 114 GLN A CA 1
ATOM 886 C C . GLN A 1 114 ? 14.094 -18.156 8.141 1 82.06 114 GLN A C 1
ATOM 888 O O . GLN A 1 114 ? 14.539 -17.25 8.852 1 82.06 114 GLN A O 1
ATOM 893 N N . ILE A 1 115 ? 14.797 -18.891 7.324 1 89 115 ILE A N 1
ATOM 894 C CA . ILE A 1 115 ? 16.219 -18.641 7.172 1 89 115 ILE A CA 1
ATOM 895 C C . ILE A 1 115 ? 16.547 -18.312 5.715 1 89 115 ILE A C 1
ATOM 897 O O . ILE A 1 115 ? 15.898 -18.844 4.801 1 89 115 ILE A O 1
ATOM 901 N N . CYS A 1 116 ? 17.469 -17.422 5.555 1 94.75 116 CYS A N 1
ATOM 902 C CA . CYS A 1 116 ? 18.031 -17.094 4.25 1 94.75 116 CYS A CA 1
ATOM 903 C C . CYS A 1 116 ? 19.547 -17.312 4.246 1 94.75 116 CYS A C 1
ATOM 905 O O . CYS A 1 116 ? 20.25 -16.828 5.137 1 94.75 116 CYS A O 1
ATOM 907 N N . SER A 1 117 ? 20.047 -18.062 3.295 1 93.62 117 SER A N 1
ATOM 908 C CA . SER A 1 117 ? 21.484 -18.266 3.125 1 93.62 117 SER A CA 1
ATOM 909 C C . SER A 1 117 ? 21.953 -17.781 1.756 1 93.62 117 SER A C 1
ATOM 911 O O . SER A 1 117 ? 21.188 -17.812 0.789 1 93.62 117 SER A O 1
ATOM 913 N N . VAL A 1 118 ? 23.156 -17.344 1.734 1 93.94 118 VAL A N 1
ATOM 914 C CA . VAL A 1 118 ? 23.719 -16.812 0.497 1 93.94 118 VAL A CA 1
ATOM 915 C C . VAL A 1 118 ? 24.984 -17.609 0.125 1 93.94 118 VAL A C 1
ATOM 917 O O . VAL A 1 118 ? 25.797 -17.922 0.988 1 93.94 118 VAL A O 1
ATOM 920 N N . SER A 1 119 ? 25.031 -17.984 -1.137 1 90.94 119 SER A N 1
ATOM 921 C CA . SER A 1 119 ? 26.219 -18.625 -1.688 1 90.94 119 SER A CA 1
ATOM 922 C C . SER A 1 119 ? 26.672 -17.953 -2.982 1 90.94 119 SER A C 1
ATOM 924 O O . SER A 1 119 ? 25.891 -17.25 -3.623 1 90.94 119 SER A O 1
ATOM 926 N N . GLN A 1 120 ? 27.938 -18.156 -3.281 1 89.88 120 GLN A N 1
ATOM 927 C CA . GLN A 1 120 ? 28.469 -17.625 -4.535 1 89.88 120 GLN A CA 1
ATOM 928 C C . GLN A 1 120 ? 28.219 -18.594 -5.688 1 89.88 120 GLN A C 1
ATOM 930 O O . GLN A 1 120 ? 28.562 -19.781 -5.59 1 89.88 120 GLN A O 1
ATOM 935 N N . LEU A 1 121 ? 27.656 -18.047 -6.738 1 89.31 121 LEU A N 1
ATOM 936 C CA . LEU A 1 121 ? 27.328 -18.891 -7.879 1 89.31 121 LEU A CA 1
ATOM 937 C C . LEU A 1 121 ? 28.594 -19.422 -8.547 1 89.31 121 LEU A C 1
ATOM 939 O O . LEU A 1 121 ? 28.609 -20.562 -9.031 1 89.31 121 LEU A O 1
ATOM 943 N N . SER A 1 122 ? 29.688 -18.609 -8.531 1 82.88 122 SER A N 1
ATOM 944 C CA . SER A 1 122 ? 30.922 -18.969 -9.219 1 82.88 122 SER A CA 1
ATOM 945 C C . SER A 1 122 ? 31.688 -20.047 -8.461 1 82.88 122 SER A C 1
ATOM 947 O O . SER A 1 122 ? 32.531 -20.75 -9.039 1 82.88 122 SER A O 1
ATOM 949 N N . THR A 1 123 ? 31.703 -20 -7.121 1 71.75 123 THR A N 1
ATOM 950 C CA . THR A 1 123 ? 32.5 -20.938 -6.336 1 71.75 123 THR A CA 1
ATOM 951 C C . THR A 1 123 ? 31.906 -22.328 -6.355 1 71.75 123 THR A C 1
ATOM 953 O O . THR A 1 123 ? 32.625 -23.328 -6.25 1 71.75 123 THR A O 1
ATOM 956 N N . ASP A 1 124 ? 30.672 -22.344 -6.223 1 57.94 124 ASP A N 1
ATOM 957 C CA . ASP A 1 124 ? 30.094 -23.688 -6.215 1 57.94 124 ASP A CA 1
ATOM 958 C C . ASP A 1 124 ? 30.141 -24.312 -7.609 1 57.94 124 ASP A C 1
ATOM 960 O O . ASP A 1 124 ? 29.984 -23.625 -8.617 1 57.94 124 ASP A O 1
ATOM 964 N N . LYS A 1 125 ? 30.938 -25.344 -7.668 1 54.16 125 LYS A N 1
ATOM 965 C CA . LYS A 1 125 ? 31.109 -25.984 -8.969 1 54.16 125 LYS A CA 1
ATOM 966 C C . LYS A 1 125 ? 29.859 -25.812 -9.836 1 54.16 125 LYS A C 1
ATOM 968 O O . LYS A 1 125 ? 28.75 -26.016 -9.367 1 54.16 125 LYS A O 1
ATOM 973 N N . SER A 1 126 ? 30.031 -25.094 -11.078 1 50.62 126 SER A N 1
ATOM 974 C CA . SER A 1 126 ? 29.156 -24.562 -12.117 1 50.62 126 SER A CA 1
ATOM 975 C C . SER A 1 126 ? 27.953 -25.484 -12.328 1 50.62 126 SER A C 1
ATOM 977 O O . SER A 1 126 ? 26.812 -25 -12.469 1 50.62 126 SER A O 1
ATOM 979 N N . ASP A 1 127 ? 28.203 -26.781 -12.438 1 49.16 127 ASP A N 1
ATOM 980 C CA . ASP A 1 127 ? 27.219 -27.75 -12.891 1 49.16 127 ASP A CA 1
ATOM 981 C C . ASP A 1 127 ? 26.234 -28.109 -11.766 1 49.16 127 ASP A C 1
ATOM 983 O O . ASP A 1 127 ? 25.266 -28.828 -11.984 1 49.16 127 ASP A O 1
ATOM 987 N N . ASN A 1 128 ? 26.5 -27.344 -10.727 1 55.94 128 ASN A N 1
ATOM 988 C CA . ASN A 1 128 ? 25.656 -27.703 -9.586 1 55.94 128 ASN A CA 1
ATOM 989 C C . ASN A 1 128 ? 24.406 -26.828 -9.516 1 55.94 128 ASN A C 1
ATOM 991 O O . ASN A 1 128 ? 23.453 -27.172 -8.812 1 55.94 128 ASN A O 1
ATOM 995 N N . TRP A 1 129 ? 24.516 -25.906 -10.422 1 68.81 129 TRP A N 1
ATOM 996 C CA . TRP A 1 129 ? 23.344 -25.031 -10.375 1 68.81 129 TRP A CA 1
ATOM 997 C C . TRP A 1 129 ? 22.359 -25.375 -11.492 1 68.81 129 TRP A C 1
ATOM 999 O O . TRP A 1 129 ? 22.781 -25.703 -12.609 1 68.81 129 TRP A O 1
ATOM 1009 N N . LEU A 1 130 ? 21.156 -25.281 -11.227 1 79 130 LEU A N 1
ATOM 1010 C CA . LEU A 1 130 ? 20.094 -25.562 -12.195 1 79 130 LEU A CA 1
ATOM 1011 C C . LEU A 1 130 ? 20.281 -24.719 -13.453 1 79 130 LEU A C 1
ATOM 1013 O O . LEU A 1 130 ? 20.094 -25.219 -14.57 1 79 130 LEU A O 1
ATOM 1017 N N . PHE A 1 131 ? 20.797 -23.469 -13.234 1 86 131 PHE A N 1
ATOM 1018 C CA . PHE A 1 131 ? 20.906 -22.578 -14.383 1 86 131 PHE A CA 1
ATOM 1019 C C . PHE A 1 131 ? 22.359 -22.328 -14.734 1 86 131 PHE A C 1
ATOM 1021 O O . PHE A 1 131 ? 22.688 -21.375 -15.445 1 86 131 PHE A O 1
ATOM 1028 N N . GLY A 1 132 ? 23.25 -23.062 -14.203 1 80.69 132 GLY A N 1
ATOM 1029 C CA . GLY A 1 132 ? 24.656 -23.109 -14.539 1 80.69 132 GLY A CA 1
ATOM 1030 C C . GLY A 1 132 ? 25.391 -21.828 -14.227 1 80.69 132 GLY A C 1
ATOM 1031 O O . GLY A 1 132 ? 24.797 -20.875 -13.695 1 80.69 132 GLY A O 1
ATOM 1032 N N . TYR A 1 133 ? 26.641 -21.844 -14.352 1 84.31 133 TYR A N 1
ATOM 1033 C CA . TYR A 1 133 ? 27.547 -20.703 -14.289 1 84.31 133 TYR A CA 1
ATOM 1034 C C . TYR A 1 133 ? 28.656 -20.828 -15.32 1 84.31 133 TYR A C 1
ATOM 1036 O O . TYR A 1 133 ? 29.516 -21.703 -15.219 1 84.31 133 TYR A O 1
ATOM 1044 N N . ASN A 1 134 ? 28.562 -20.031 -16.344 1 79.06 134 ASN A N 1
ATOM 1045 C CA . ASN A 1 134 ? 29.594 -20.031 -17.391 1 79.06 134 ASN A CA 1
ATOM 1046 C C . ASN A 1 134 ? 30.766 -19.141 -17.016 1 79.06 134 ASN A C 1
ATOM 1048 O O . ASN A 1 134 ? 30.594 -17.953 -16.781 1 79.06 134 ASN A O 1
ATOM 1052 N N . THR A 1 135 ? 31.859 -19.969 -16.875 1 71.19 135 THR A N 1
ATOM 1053 C CA . THR A 1 135 ? 33.094 -19.219 -16.641 1 71.19 135 THR A CA 1
ATOM 1054 C C . THR A 1 135 ? 33.656 -18.703 -17.969 1 71.19 135 THR A C 1
ATOM 1056 O O . THR A 1 135 ? 33.719 -19.453 -18.938 1 71.19 135 THR A O 1
ATOM 1059 N N . GLY A 1 136 ? 33.688 -17.453 -18.344 1 63.66 136 GLY A N 1
ATOM 1060 C CA . GLY A 1 136 ? 34.406 -16.938 -19.516 1 63.66 136 GLY A CA 1
ATOM 1061 C C . GLY A 1 136 ? 33.5 -16.672 -20.703 1 63.66 136 GLY A C 1
ATOM 1062 O O . GLY A 1 136 ? 33.938 -16.734 -21.844 1 63.66 136 GLY A O 1
ATOM 1063 N N . SER A 1 137 ? 32.25 -16.578 -20.469 1 61.91 137 SER A N 1
ATOM 1064 C CA . SER A 1 137 ? 31.344 -16.359 -21.578 1 61.91 137 SER A CA 1
ATOM 1065 C C . SER A 1 137 ? 31.703 -15.102 -22.359 1 61.91 137 SER A C 1
ATOM 1067 O O . SER A 1 137 ? 31.953 -14.047 -21.781 1 61.91 137 SER A O 1
ATOM 1069 N N . PRO A 1 138 ? 31.953 -15.266 -23.688 1 57.16 138 PRO A N 1
ATOM 1070 C CA . PRO A 1 138 ? 32.25 -14.109 -24.516 1 57.16 138 PRO A CA 1
ATOM 1071 C C . PRO A 1 138 ? 31.188 -13.031 -24.453 1 57.16 138 PRO A C 1
ATOM 1073 O O . PRO A 1 138 ? 31.484 -11.852 -24.688 1 57.16 138 PRO A O 1
ATOM 1076 N N . THR A 1 139 ? 29.984 -13.359 -24.344 1 60.41 139 THR A N 1
ATOM 1077 C CA . THR A 1 139 ? 28.891 -12.398 -24.375 1 60.41 139 THR A CA 1
ATOM 1078 C C . THR A 1 139 ? 28.766 -11.68 -23.031 1 60.41 139 THR A C 1
ATOM 1080 O O . THR A 1 139 ? 27.953 -10.758 -22.891 1 60.41 139 THR A O 1
ATOM 1083 N N . GLY A 1 140 ? 29.562 -12.117 -22.125 1 69.06 140 GLY A N 1
ATOM 1084 C CA . GLY A 1 140 ? 29.5 -11.492 -20.812 1 69.06 140 GLY A CA 1
ATOM 1085 C C . GLY A 1 140 ? 28.406 -12.062 -19.938 1 69.06 140 GLY A C 1
ATOM 1086 O O . GLY A 1 140 ? 28.375 -11.797 -18.734 1 69.06 140 GLY A O 1
ATOM 1087 N N . HIS A 1 141 ? 27.609 -13.016 -20.578 1 77.19 141 HIS A N 1
ATOM 1088 C CA . HIS A 1 141 ? 26.562 -13.648 -19.781 1 77.19 141 HIS A CA 1
ATOM 1089 C C . HIS A 1 141 ? 27.109 -14.859 -19.031 1 77.19 141 HIS A C 1
ATOM 1091 O O . HIS A 1 141 ? 27.797 -15.695 -19.609 1 77.19 141 HIS A O 1
ATOM 1097 N N . THR A 1 142 ? 26.781 -14.922 -17.766 1 85.94 142 THR A N 1
ATOM 1098 C CA . THR A 1 142 ? 27.312 -15.984 -16.922 1 85.94 142 THR A CA 1
ATOM 1099 C C . THR A 1 142 ? 26.281 -17.094 -16.719 1 85.94 142 THR A C 1
ATOM 1101 O O . THR A 1 142 ? 26.641 -18.219 -16.406 1 85.94 142 THR A O 1
ATOM 1104 N N . MET A 1 143 ? 25.078 -16.781 -17 1 89.75 143 MET A N 1
ATOM 1105 C CA . MET A 1 143 ? 24 -17.766 -16.891 1 89.75 143 MET A CA 1
ATOM 1106 C C . MET A 1 143 ? 23.938 -18.641 -18.125 1 89.75 143 MET A C 1
ATOM 1108 O O . MET A 1 143 ? 24.172 -18.156 -19.25 1 89.75 143 MET A O 1
ATOM 1112 N N . TYR A 1 144 ? 23.578 -19.844 -17.984 1 88.06 144 TYR A N 1
ATOM 1113 C CA . TYR A 1 144 ? 23.391 -20.734 -19.141 1 88.06 144 TYR A CA 1
ATOM 1114 C C . TYR A 1 144 ? 22.219 -20.266 -19.984 1 88.06 144 TYR A C 1
ATOM 1116 O O . TYR A 1 144 ? 21.25 -19.719 -19.469 1 88.06 144 TYR A O 1
ATOM 1124 N N . SER A 1 145 ? 22.422 -20.484 -21.281 1 88.31 145 SER A N 1
ATOM 1125 C CA . SER A 1 145 ? 21.25 -20.328 -22.141 1 88.31 145 SER A CA 1
ATOM 1126 C C . SER A 1 145 ? 20.141 -21.312 -21.75 1 88.31 145 SER A C 1
ATOM 1128 O O . SER A 1 145 ? 20.375 -22.234 -20.969 1 88.31 145 SER A O 1
ATOM 1130 N N . ALA A 1 146 ? 19 -21.094 -22.297 1 87.94 146 ALA A N 1
ATOM 1131 C CA . ALA A 1 146 ? 17.875 -21.984 -22.016 1 87.94 146 ALA A CA 1
ATOM 1132 C C . ALA A 1 146 ? 18.219 -23.422 -22.359 1 87.94 146 ALA A C 1
ATOM 1134 O O . ALA A 1 146 ? 17.828 -24.359 -21.656 1 87.94 146 ALA A O 1
ATOM 1135 N N . TYR A 1 147 ? 18.969 -23.625 -23.391 1 83.88 147 TYR A N 1
ATOM 1136 C CA . TYR A 1 147 ? 19.391 -24.953 -23.797 1 83.88 147 TYR A CA 1
ATOM 1137 C C . TYR A 1 147 ? 20.328 -25.578 -22.75 1 83.88 147 TYR A C 1
ATOM 1139 O O . TYR A 1 147 ? 20.172 -26.75 -22.391 1 83.88 147 TYR A O 1
ATOM 1147 N N . GLY A 1 148 ? 21.188 -24.766 -22.328 1 78 148 GLY A N 1
ATOM 1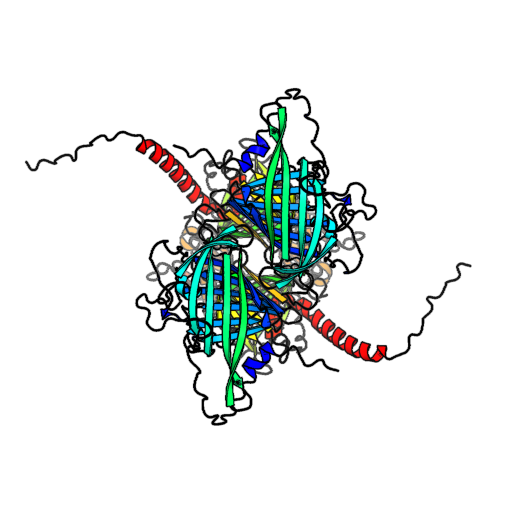148 C CA . GLY A 1 148 ? 22.094 -25.219 -21.297 1 78 148 GLY A CA 1
ATOM 1149 C C . GLY A 1 148 ? 21.422 -25.5 -19.969 1 78 148 GLY A C 1
ATOM 1150 O O . GLY A 1 148 ? 21.75 -26.453 -19.281 1 78 148 GLY A O 1
ATOM 1151 N N . ALA A 1 149 ? 20.484 -24.656 -19.625 1 81.44 149 ALA A N 1
ATOM 1152 C CA . ALA A 1 149 ? 19.781 -24.781 -18.344 1 81.44 149 ALA A CA 1
ATOM 1153 C C . ALA A 1 149 ? 18.953 -26.062 -18.312 1 81.44 149 ALA A C 1
ATOM 1155 O O . ALA A 1 149 ? 18.844 -26.719 -17.281 1 81.44 149 ALA A O 1
ATOM 1156 N N . LEU A 1 150 ? 18.406 -26.406 -19.453 1 76.88 150 LEU A N 1
ATOM 1157 C CA . LEU A 1 150 ? 17.609 -27.625 -19.531 1 76.88 150 LEU A CA 1
ATOM 1158 C C . LEU A 1 150 ? 18.484 -28.828 -19.859 1 76.88 150 LEU A C 1
ATOM 1160 O O . LEU A 1 150 ? 18.016 -29.969 -19.844 1 76.88 150 LEU A O 1
ATOM 1164 N N . HIS A 1 151 ? 19.828 -28.625 -20.219 1 74.5 151 HIS A N 1
ATOM 1165 C CA . HIS A 1 151 ? 20.766 -29.656 -20.672 1 74.5 151 HIS A CA 1
ATOM 1166 C C . HIS A 1 151 ? 20.266 -30.328 -21.953 1 74.5 151 HIS A C 1
ATOM 1168 O O . HIS A 1 151 ? 20.328 -31.547 -22.062 1 74.5 151 HIS A O 1
ATOM 1174 N N . PHE A 1 152 ? 19.578 -29.594 -22.641 1 79.56 152 PHE A N 1
ATOM 1175 C CA . PHE A 1 152 ? 19.109 -30 -23.969 1 79.56 152 PHE A CA 1
ATOM 1176 C C . PHE A 1 152 ? 19.734 -29.141 -25.047 1 79.56 152 PHE A C 1
ATOM 1178 O O . PHE A 1 152 ? 19.562 -27.922 -25.078 1 79.56 152 PHE A O 1
ATOM 1185 N N . GLY A 1 153 ? 20.438 -29.719 -25.859 1 70.19 153 GLY A N 1
ATOM 1186 C CA . GLY A 1 153 ? 21.156 -29.016 -26.906 1 70.19 153 GLY A CA 1
ATOM 1187 C C . GLY A 1 153 ? 22.594 -28.703 -26.547 1 70.19 153 GLY A C 1
ATOM 1188 O O . GLY A 1 153 ? 23.188 -29.359 -25.688 1 70.19 153 GLY A O 1
ATOM 1189 N N . GLY A 1 154 ? 23.25 -27.797 -27.234 1 63.31 154 GLY A N 1
ATOM 1190 C CA . GLY A 1 154 ? 24.641 -27.438 -27.062 1 63.31 154 GLY A CA 1
ATOM 1191 C C . GLY A 1 154 ? 25.594 -28.484 -27.625 1 63.31 154 GLY A C 1
ATOM 1192 O O . GLY A 1 154 ? 25.5 -28.859 -28.781 1 63.31 154 GLY A O 1
ATOM 1193 N N . ASN A 1 155 ? 26.453 -28.969 -26.562 1 64.88 155 ASN A N 1
ATOM 1194 C CA . ASN A 1 155 ? 27.484 -29.891 -27.016 1 64.88 155 ASN A CA 1
ATOM 1195 C C . ASN A 1 155 ? 27.031 -31.344 -26.875 1 64.88 155 ASN A C 1
ATOM 1197 O O . ASN A 1 155 ? 27.828 -32.25 -27.078 1 64.88 155 ASN A O 1
ATOM 1201 N N . GLN A 1 156 ? 25.766 -31.484 -26.625 1 74.88 156 GLN A N 1
ATOM 1202 C CA . GLN A 1 156 ? 25.25 -32.844 -26.469 1 74.88 156 GLN A CA 1
ATOM 1203 C C . GLN A 1 156 ? 24.562 -33.312 -27.734 1 74.88 156 GLN A C 1
ATOM 1205 O O . GLN A 1 156 ? 23.906 -32.531 -28.438 1 74.88 156 GLN A O 1
ATOM 1210 N N . THR A 1 157 ? 24.875 -34.594 -28.047 1 82 157 THR A N 1
ATOM 1211 C CA . THR A 1 157 ? 24.203 -35.188 -29.203 1 82 157 THR A CA 1
ATOM 1212 C C . THR A 1 157 ? 22.844 -35.719 -28.812 1 82 157 THR A C 1
ATOM 1214 O O . THR A 1 157 ? 22.734 -36.562 -27.906 1 82 157 THR A O 1
ATOM 1217 N N . GLU A 1 158 ? 21.812 -35.188 -29.391 1 88.81 158 GLU A N 1
ATOM 1218 C CA . GLU A 1 158 ? 20.453 -35.719 -29.219 1 88.81 158 GLU A CA 1
ATOM 1219 C C . GLU A 1 158 ? 19.984 -36.438 -30.484 1 88.81 158 GLU A C 1
ATOM 1221 O O . GLU A 1 158 ? 20.047 -35.875 -31.578 1 88.81 158 GLU A O 1
ATOM 1226 N N . GLN A 1 159 ? 19.531 -37.625 -30.375 1 91.69 159 GLN A N 1
ATOM 1227 C CA . GLN A 1 159 ? 18.969 -38.406 -31.484 1 91.69 159 GLN A CA 1
ATOM 1228 C C . GLN A 1 159 ? 17.453 -38.281 -31.5 1 91.69 159 GLN A C 1
ATOM 1230 O O . GLN A 1 159 ? 16.797 -38.5 -30.484 1 91.69 159 GLN A O 1
ATOM 1235 N N . TYR A 1 160 ? 16.984 -37.938 -32.625 1 93.56 160 TYR A N 1
ATOM 1236 C CA . TYR A 1 160 ? 15.531 -37.906 -32.812 1 93.56 160 TYR A CA 1
ATOM 1237 C C . TYR A 1 160 ? 14.969 -39.312 -32.844 1 93.56 160 TYR A C 1
ATOM 1239 O O . TYR A 1 160 ? 15.414 -40.125 -33.656 1 93.56 160 TYR A O 1
ATOM 1247 N N . MET A 1 161 ? 13.992 -39.625 -32.031 1 94.38 161 MET A N 1
ATOM 1248 C CA . MET A 1 161 ? 13.469 -40.969 -31.906 1 94.38 161 MET A CA 1
ATOM 1249 C C . MET A 1 161 ? 12.102 -41.094 -32.562 1 94.38 161 MET A C 1
ATOM 1251 O O . MET A 1 161 ? 11.5 -42.188 -32.562 1 94.38 161 MET A O 1
ATOM 1255 N N . GLY A 1 162 ? 11.578 -40 -33.062 1 94.25 162 GLY A N 1
ATOM 1256 C CA . GLY A 1 162 ? 10.266 -40 -33.688 1 94.25 162 GLY A CA 1
ATOM 1257 C C . GLY A 1 162 ? 9.188 -39.375 -32.844 1 94.25 162 GLY A C 1
ATOM 1258 O O . GLY A 1 162 ? 9.477 -38.562 -31.969 1 94.25 162 GLY A O 1
ATOM 1259 N N . THR A 1 163 ? 7.941 -39.625 -33.281 1 95 163 THR A N 1
ATOM 1260 C CA . THR A 1 163 ? 6.801 -39.062 -32.562 1 95 163 THR A CA 1
ATOM 1261 C C . THR A 1 163 ? 6.152 -40.125 -31.656 1 95 163 THR A C 1
ATOM 1263 O O . THR A 1 163 ? 6.164 -41.312 -32 1 95 163 THR A O 1
ATOM 1266 N N . THR A 1 164 ? 5.719 -39.719 -30.531 1 96.5 164 THR A N 1
ATOM 1267 C CA . THR A 1 164 ? 4.957 -40.562 -29.609 1 96.5 164 THR A CA 1
ATOM 1268 C C . THR A 1 164 ? 3.92 -39.75 -28.859 1 96.5 164 THR A C 1
ATOM 1270 O O . THR A 1 164 ? 3.668 -38.594 -29.203 1 96.5 164 THR A O 1
ATOM 1273 N N . THR A 1 165 ? 3.15 -40.375 -27.969 1 96.19 165 THR A N 1
ATOM 1274 C CA . THR A 1 165 ? 2.131 -39.688 -27.188 1 96.19 165 THR A CA 1
ATOM 1275 C C . THR A 1 165 ? 2.512 -39.656 -25.703 1 96.19 165 THR A C 1
ATOM 1277 O O . THR A 1 165 ? 2.891 -40.688 -25.125 1 96.19 165 THR A O 1
ATOM 1280 N N . VAL A 1 166 ? 2.531 -38.5 -25.156 1 97.06 166 VAL A N 1
ATOM 1281 C CA . VAL A 1 166 ? 2.754 -38.281 -23.734 1 97.06 166 VAL A CA 1
ATOM 1282 C C . VAL A 1 166 ? 1.596 -37.469 -23.141 1 97.06 166 VAL A C 1
ATOM 1284 O O . VAL A 1 166 ? 1.285 -36.375 -23.625 1 97.06 166 VAL A O 1
ATOM 1287 N N . ARG A 1 167 ? 0.96 -37.906 -22.125 1 95.81 167 ARG A N 1
ATOM 1288 C CA . ARG A 1 167 ? -0.176 -37.281 -21.484 1 95.81 167 ARG A CA 1
ATOM 1289 C C . ARG A 1 167 ? -1.255 -36.906 -22.5 1 95.81 167 ARG A C 1
ATOM 1291 O O . ARG A 1 167 ? -1.84 -35.844 -22.438 1 95.81 167 ARG A O 1
ATOM 1298 N N . GLY A 1 168 ? -1.345 -37.688 -23.5 1 94 168 GLY A N 1
ATOM 1299 C CA . GLY A 1 168 ? -2.354 -37.438 -24.516 1 94 168 GLY A CA 1
ATOM 1300 C C . GLY A 1 168 ? -1.89 -36.5 -25.609 1 94 168 GLY A C 1
ATOM 1301 O O . GLY A 1 168 ? -2.584 -36.312 -26.609 1 94 168 GLY A O 1
ATOM 1302 N N . MET A 1 169 ? -0.78 -35.938 -25.516 1 96.44 169 MET A N 1
ATOM 1303 C CA . MET A 1 169 ? -0.264 -35 -26.5 1 96.44 169 MET A CA 1
ATOM 1304 C C . MET A 1 169 ? 0.652 -35.688 -27.5 1 96.44 169 MET A C 1
ATOM 1306 O O . MET A 1 169 ? 1.437 -36.562 -27.109 1 96.44 169 MET A O 1
ATOM 1310 N N . LEU A 1 170 ? 0.559 -35.281 -28.703 1 96.44 170 LEU A N 1
ATOM 1311 C CA . LEU A 1 170 ? 1.556 -35.719 -29.672 1 96.44 170 LEU A CA 1
ATOM 1312 C C . LEU A 1 170 ? 2.867 -34.969 -29.484 1 96.44 170 LEU A C 1
ATOM 1314 O O . LEU A 1 170 ? 2.875 -33.75 -29.438 1 96.44 170 LEU A O 1
ATOM 1318 N N . VAL A 1 171 ? 3.947 -35.75 -29.344 1 96.94 171 VAL A N 1
ATOM 1319 C CA . VAL A 1 171 ? 5.215 -35.125 -29 1 96.94 171 VAL A CA 1
ATOM 1320 C C . VAL A 1 171 ? 6.336 -35.688 -29.859 1 96.94 171 VAL A C 1
ATOM 1322 O O . VAL A 1 171 ? 6.238 -36.812 -30.344 1 96.94 171 VAL A O 1
ATOM 1325 N N . ASN A 1 172 ? 7.34 -34.844 -30.109 1 95.56 172 ASN A N 1
ATOM 1326 C CA . ASN A 1 172 ? 8.625 -35.281 -30.625 1 95.56 172 ASN A CA 1
ATOM 1327 C C . ASN A 1 172 ? 9.539 -35.781 -29.516 1 95.56 172 ASN A C 1
ATOM 1329 O O . ASN A 1 172 ? 9.641 -35.156 -28.469 1 95.56 172 ASN A O 1
ATOM 1333 N N . GLN A 1 173 ? 10.172 -36.938 -29.766 1 95.75 173 GLN A N 1
ATOM 1334 C CA . GLN A 1 173 ? 11.07 -37.531 -28.766 1 95.75 173 GLN A CA 1
ATOM 1335 C C . GLN A 1 173 ? 12.523 -37.406 -29.203 1 95.75 173 GLN A C 1
ATOM 1337 O O . GLN A 1 173 ? 12.852 -37.719 -30.359 1 95.75 173 GLN A O 1
ATOM 1342 N N . TRP A 1 174 ? 13.336 -36.938 -28.297 1 93.56 174 TRP A N 1
ATOM 1343 C CA . TRP A 1 174 ? 14.781 -36.906 -28.484 1 93.56 174 TRP A CA 1
ATOM 1344 C C . TRP A 1 174 ? 15.492 -37.656 -27.375 1 93.56 174 TRP A C 1
ATOM 1346 O O . TRP A 1 174 ? 15.094 -37.594 -26.219 1 93.56 174 TRP A O 1
ATOM 1356 N N . LYS A 1 175 ? 16.531 -38.375 -27.703 1 93.62 175 LYS A N 1
ATOM 1357 C CA . LYS A 1 175 ? 17.297 -39.156 -26.75 1 93.62 175 LYS A CA 1
ATOM 1358 C C . LYS A 1 175 ? 18.734 -38.625 -26.656 1 93.62 175 LYS A C 1
ATOM 1360 O O . LYS A 1 175 ? 19.359 -38.312 -27.672 1 93.62 175 LYS A O 1
ATOM 1365 N N . SER A 1 176 ? 19.188 -38.562 -25.438 1 92 176 SER A N 1
ATOM 1366 C CA . SER A 1 176 ? 20.562 -38.188 -25.172 1 92 176 SER A CA 1
ATOM 1367 C C . SER A 1 176 ? 21.203 -39.094 -24.141 1 92 176 SER A C 1
ATOM 1369 O O . SER A 1 176 ? 20.5 -39.812 -23.422 1 92 176 SER A O 1
ATOM 1371 N N . CYS A 1 177 ? 22.484 -39.219 -24.203 1 92.81 177 CYS A N 1
ATOM 1372 C CA . CYS A 1 177 ? 23.297 -39.875 -23.188 1 92.81 177 CYS A CA 1
ATOM 1373 C C . CYS A 1 177 ? 24.203 -38.875 -22.469 1 92.81 177 CYS A C 1
ATOM 1375 O O . CYS A 1 177 ? 25.062 -38.25 -23.094 1 92.81 177 CYS A O 1
ATOM 1377 N N . LEU A 1 178 ? 23.938 -38.75 -21.125 1 88.75 178 LEU A N 1
ATOM 1378 C CA . LEU A 1 178 ? 24.672 -37.719 -20.359 1 88.75 178 LEU A CA 1
ATOM 1379 C C . LEU A 1 178 ? 25.5 -38.375 -19.25 1 88.75 178 LEU A C 1
ATOM 1381 O O . LEU A 1 178 ? 25.078 -39.375 -18.656 1 88.75 178 LEU A O 1
ATOM 1385 N N . TYR A 1 179 ? 26.625 -37.812 -19.047 1 89.06 179 TYR A N 1
ATOM 1386 C CA . TYR A 1 179 ? 27.469 -38.125 -17.891 1 89.06 179 TYR A CA 1
ATOM 1387 C C . TYR A 1 179 ? 27.719 -36.875 -17.047 1 89.06 179 TYR A C 1
ATOM 1389 O O . TYR A 1 179 ? 28.25 -35.875 -17.547 1 89.06 179 TYR A O 1
ATOM 1397 N N . TRP A 1 180 ? 27.297 -36.938 -15.859 1 83.88 180 TRP A N 1
ATOM 1398 C CA . TRP A 1 180 ? 27.562 -35.875 -14.914 1 83.88 180 TRP A CA 1
ATOM 1399 C C . TRP A 1 180 ? 28.672 -36.281 -13.945 1 83.88 180 TRP A C 1
ATOM 1401 O O . TRP A 1 180 ? 28.453 -37.031 -12.992 1 83.88 180 TRP A O 1
ATOM 1411 N N . PRO A 1 181 ? 29.766 -35.625 -14.023 1 82.75 181 PRO A N 1
ATOM 1412 C CA . PRO A 1 181 ? 30.906 -36 -13.172 1 82.75 181 PRO A CA 1
ATOM 1413 C C . PRO A 1 181 ? 30.672 -35.688 -11.695 1 82.75 181 PRO A C 1
ATOM 1415 O O . PRO A 1 181 ? 31.156 -36.406 -10.82 1 82.75 181 PRO A O 1
ATOM 1418 N N . SER A 1 182 ? 29.984 -34.625 -11.453 1 74.62 182 SER A N 1
ATOM 1419 C CA . SER A 1 182 ? 29.781 -34.188 -10.078 1 74.62 182 SER A CA 1
ATOM 1420 C C . SER A 1 182 ? 29.062 -35.25 -9.25 1 74.62 182 SER A C 1
ATOM 1422 O O . SER A 1 182 ? 29.25 -35.344 -8.039 1 74.62 182 SER A O 1
ATOM 1424 N N . LYS A 1 183 ? 28.328 -36.062 -9.867 1 83.06 183 LYS A N 1
ATOM 1425 C CA . LYS A 1 183 ? 27.594 -37.125 -9.156 1 83.06 183 LYS A CA 1
ATOM 1426 C C . LYS A 1 183 ? 28 -38.5 -9.625 1 83.06 183 LYS A C 1
ATOM 1428 O O . LYS A 1 183 ? 27.453 -39.5 -9.172 1 83.06 183 LYS A O 1
ATOM 1433 N N . ASP A 1 184 ? 28.969 -38.5 -10.461 1 89.62 184 ASP A N 1
ATOM 1434 C CA . ASP A 1 184 ? 29.375 -39.75 -11.094 1 89.62 184 ASP A CA 1
ATOM 1435 C C . ASP A 1 184 ? 28.156 -40.531 -11.594 1 89.62 184 ASP A C 1
ATOM 1437 O O . ASP A 1 184 ? 27.969 -41.688 -11.234 1 89.62 184 ASP A O 1
ATOM 1441 N N . ALA A 1 185 ? 27.453 -39.812 -12.406 1 91.25 185 ALA A N 1
ATOM 1442 C CA . ALA A 1 185 ? 26.172 -40.375 -12.867 1 91.25 185 ALA A CA 1
ATOM 1443 C C . ALA A 1 185 ? 26.125 -40.406 -14.398 1 91.25 185 ALA A C 1
ATOM 1445 O O . ALA A 1 185 ? 26.453 -39.438 -15.062 1 91.25 185 ALA A O 1
ATOM 1446 N N . THR A 1 186 ? 25.844 -41.625 -14.914 1 94.19 186 THR A N 1
ATOM 1447 C CA . THR A 1 186 ? 25.516 -41.812 -16.328 1 94.19 186 THR A CA 1
ATOM 1448 C C . THR A 1 186 ? 24.016 -42.031 -16.516 1 94.19 186 THR A C 1
ATOM 1450 O O . THR A 1 186 ? 23.406 -42.812 -15.805 1 94.19 186 THR A O 1
ATOM 1453 N N . MET A 1 187 ? 23.5 -41.25 -17.469 1 93.88 187 MET A N 1
ATOM 1454 C CA . MET A 1 187 ? 22.047 -41.344 -17.594 1 93.88 187 MET A CA 1
ATOM 1455 C C . MET A 1 187 ? 21.609 -41.219 -19.047 1 93.88 187 MET A C 1
ATOM 1457 O O . MET A 1 187 ? 22.219 -40.469 -19.812 1 93.88 187 MET A O 1
ATOM 1461 N N . THR A 1 188 ? 20.609 -41.969 -19.406 1 95.19 188 THR A N 1
ATOM 1462 C CA . THR A 1 188 ? 19.828 -41.75 -20.625 1 95.19 188 THR A CA 1
ATOM 1463 C C . THR A 1 188 ? 18.703 -40.75 -20.391 1 95.19 188 THR A C 1
ATOM 1465 O O . THR A 1 188 ? 17.906 -40.938 -19.453 1 95.19 188 THR A O 1
ATOM 1468 N N . VAL A 1 189 ? 18.734 -39.719 -21.188 1 94 189 VAL A N 1
ATOM 1469 C CA . VAL A 1 189 ? 17.688 -38.688 -21.047 1 94 189 VAL A CA 1
ATOM 1470 C C . VAL A 1 189 ? 16.828 -38.656 -22.297 1 94 189 VAL A C 1
ATOM 1472 O O . VAL A 1 189 ? 17.328 -38.531 -23.406 1 94 189 VAL A O 1
ATOM 1475 N N . ASN A 1 190 ? 15.578 -38.906 -22.125 1 95.44 190 ASN A N 1
ATOM 1476 C CA . ASN A 1 190 ? 14.594 -38.688 -23.172 1 95.44 190 ASN A CA 1
ATOM 1477 C C . ASN A 1 190 ? 13.836 -37.375 -22.984 1 95.44 190 ASN A C 1
ATOM 1479 O O . ASN A 1 190 ? 13.273 -37.125 -21.922 1 95.44 190 ASN A O 1
ATOM 1483 N N . TRP A 1 191 ? 13.891 -36.562 -24.016 1 94.31 191 TRP A N 1
ATOM 1484 C CA . TRP A 1 191 ? 13.172 -35.312 -24.031 1 94.31 191 TRP A CA 1
ATOM 1485 C C . TRP A 1 191 ? 11.938 -35.375 -24.922 1 94.31 191 TRP A C 1
ATOM 1487 O O . TRP A 1 191 ? 11.992 -35.969 -26 1 94.31 191 TRP A O 1
ATOM 1497 N N . TYR A 1 192 ? 10.891 -34.781 -24.469 1 96.19 192 TYR A N 1
ATOM 1498 C CA . TYR A 1 192 ? 9.641 -34.781 -25.219 1 96.19 192 TYR A CA 1
ATOM 1499 C C . TYR A 1 192 ? 9.141 -33.344 -25.391 1 96.19 192 TYR A C 1
ATOM 1501 O O . TYR A 1 192 ? 8.992 -32.594 -24.406 1 96.19 192 TYR A O 1
ATOM 1509 N N . PHE A 1 193 ? 8.922 -32.906 -26.609 1 95.25 193 PHE A N 1
ATOM 1510 C CA . PHE A 1 193 ? 8.352 -31.609 -26.969 1 95.25 193 PHE A CA 1
ATOM 1511 C C . PHE A 1 193 ? 7.09 -31.781 -27.797 1 95.25 193 PHE A C 1
ATOM 1513 O O . PHE A 1 193 ? 7.012 -32.688 -28.641 1 95.25 193 PHE A O 1
ATOM 1520 N N . THR A 1 194 ? 6.156 -30.938 -27.594 1 96 194 THR A N 1
ATOM 1521 C CA . THR A 1 194 ? 4.969 -31.031 -28.438 1 96 194 THR A CA 1
ATOM 1522 C C . THR A 1 194 ? 5.34 -30.859 -29.906 1 96 194 THR A C 1
ATOM 1524 O O . THR A 1 194 ? 6.277 -30.125 -30.234 1 96 194 THR A O 1
ATOM 1527 N N . VAL A 1 195 ? 4.594 -31.469 -30.719 1 94.88 195 VAL A N 1
ATOM 1528 C CA . VAL A 1 195 ? 4.809 -31.328 -32.156 1 94.88 195 VAL A CA 1
ATOM 1529 C C . VAL A 1 195 ? 4.289 -29.969 -32.625 1 94.88 195 VAL A C 1
ATOM 1531 O O . VAL A 1 195 ? 3.504 -29.328 -31.922 1 94.88 195 VAL A O 1
ATOM 1534 N N . ASP A 1 196 ? 4.777 -29.688 -33.812 1 91.62 196 ASP A N 1
ATOM 1535 C CA . ASP A 1 196 ? 4.199 -28.516 -34.438 1 91.62 196 ASP A CA 1
ATOM 1536 C C . ASP A 1 196 ? 2.705 -28.703 -34.719 1 91.62 196 ASP A C 1
ATOM 1538 O O . ASP A 1 196 ? 2.277 -29.781 -35.125 1 91.62 196 ASP A O 1
ATOM 1542 N N . GLY A 1 197 ? 1.898 -27.766 -34.375 1 89.5 197 GLY A N 1
ATOM 1543 C CA . GLY A 1 197 ? 0.464 -27.859 -34.594 1 89.5 197 GLY A CA 1
ATOM 1544 C C . GLY A 1 197 ? -0.316 -28.172 -33.344 1 89.5 197 GLY A C 1
ATOM 1545 O O . GLY A 1 197 ? -1.532 -27.984 -33.281 1 89.5 197 GLY A O 1
ATOM 1546 N N . TRP A 1 198 ? 0.353 -28.797 -32.344 1 94 198 TRP A N 1
ATOM 1547 C CA . TRP A 1 198 ? -0.311 -28.922 -31.062 1 94 198 TRP A CA 1
ATOM 1548 C C . TRP A 1 198 ? -0.294 -27.594 -30.312 1 94 198 TRP A C 1
ATOM 1550 O O . TRP A 1 198 ? 0.749 -27.172 -29.797 1 94 198 TRP A O 1
ATOM 1560 N N . ASN A 1 199 ? -1.421 -27.062 -30.141 1 90.62 199 ASN A N 1
ATOM 1561 C CA . ASN A 1 199 ? -1.482 -25.75 -29.5 1 90.62 199 ASN A CA 1
ATOM 1562 C C . ASN A 1 199 ? -1.555 -25.875 -27.984 1 90.62 199 ASN A C 1
ATOM 1564 O O . ASN A 1 199 ? -2.342 -26.656 -27.453 1 90.62 199 ASN A O 1
ATOM 1568 N N . THR A 1 200 ? -0.68 -25.219 -27.344 1 91.44 200 THR A N 1
ATOM 1569 C CA . THR A 1 200 ? -0.736 -25.062 -25.891 1 91.44 200 THR A CA 1
ATOM 1570 C C . THR A 1 200 ? -1.179 -23.641 -25.531 1 91.44 200 THR A C 1
ATOM 1572 O O . THR A 1 200 ? -1.73 -22.922 -26.359 1 91.44 200 THR A O 1
ATOM 1575 N N . ALA A 1 201 ? -1.057 -23.328 -24.266 1 83.38 201 ALA A N 1
ATOM 1576 C CA . ALA A 1 201 ? -1.504 -22 -23.812 1 83.38 201 ALA A CA 1
ATOM 1577 C C . ALA A 1 201 ? -0.77 -20.891 -24.547 1 83.38 201 ALA A C 1
ATOM 1579 O O . ALA A 1 201 ? -1.295 -19.781 -24.703 1 83.38 201 ALA A O 1
ATOM 1580 N N . ILE A 1 202 ? 0.384 -21.109 -25.016 1 76.12 202 ILE A N 1
ATOM 1581 C CA . ILE A 1 202 ? 1.111 -20.016 -25.656 1 76.12 202 ILE A CA 1
ATOM 1582 C C . ILE A 1 202 ? 1.52 -20.438 -27.078 1 76.12 202 ILE A C 1
ATOM 1584 O O . ILE A 1 202 ? 1.404 -19.641 -28.016 1 76.12 202 ILE A O 1
ATOM 1588 N N . GLN A 1 203 ? 2.227 -21.594 -27.188 1 79.62 203 GLN A N 1
ATOM 1589 C CA . GLN A 1 203 ? 2.754 -22 -28.484 1 79.62 203 GLN A CA 1
ATOM 1590 C C . GLN A 1 203 ? 2.941 -23.5 -28.547 1 79.62 203 GLN A C 1
ATOM 1592 O O . GLN A 1 203 ? 2.598 -24.219 -27.609 1 79.62 203 GLN A O 1
ATOM 1597 N N . SER A 1 204 ? 3.395 -23.938 -29.703 1 88.94 204 SER A N 1
ATOM 1598 C CA . SER A 1 204 ? 3.822 -25.312 -29.906 1 88.94 204 SER A CA 1
ATOM 1599 C C . SER A 1 204 ? 5.316 -25.469 -29.641 1 88.94 204 SER A C 1
ATOM 1601 O O . SER A 1 204 ? 5.988 -24.516 -29.25 1 88.94 204 SER A O 1
ATOM 1603 N N . ASN A 1 205 ? 5.75 -26.703 -29.625 1 91.62 205 ASN A N 1
ATOM 1604 C CA . ASN A 1 205 ? 7.152 -27.047 -29.438 1 91.62 205 ASN A CA 1
ATOM 1605 C C . ASN A 1 205 ? 7.629 -26.672 -28.031 1 91.62 205 ASN A C 1
ATOM 1607 O O . ASN A 1 205 ? 8.688 -26.047 -27.875 1 91.62 205 ASN A O 1
ATOM 1611 N N . VAL A 1 206 ? 6.77 -26.938 -27.109 1 93.12 206 VAL A N 1
ATOM 1612 C CA . VAL A 1 206 ? 7.137 -26.672 -25.719 1 93.12 206 VAL A CA 1
ATOM 1613 C C . VAL A 1 206 ? 7.523 -27.969 -25.031 1 93.12 206 VAL A C 1
ATOM 1615 O O . VAL A 1 206 ? 7.082 -29.047 -25.422 1 93.12 206 VAL A O 1
ATOM 1618 N N . PRO A 1 207 ? 8.359 -27.859 -24 1 94.19 207 PRO A N 1
ATOM 1619 C CA . PRO A 1 207 ? 8.703 -29.078 -23.281 1 94.19 207 PRO A CA 1
ATOM 1620 C C . PRO A 1 207 ? 7.512 -29.688 -22.547 1 94.19 207 PRO A C 1
ATOM 1622 O O . PRO A 1 207 ? 6.699 -28.953 -21.969 1 94.19 207 PRO A O 1
ATOM 1625 N N . VAL A 1 208 ? 7.488 -31.016 -22.578 1 96.75 208 VAL A N 1
ATOM 1626 C CA . VAL A 1 208 ? 6.375 -31.734 -21.969 1 96.75 208 VAL A CA 1
ATOM 1627 C C . VAL A 1 208 ? 6.895 -32.656 -20.875 1 96.75 208 VAL A C 1
ATOM 1629 O O . VAL A 1 208 ? 6.293 -32.781 -19.812 1 96.75 208 VAL A O 1
ATOM 1632 N N . ARG A 1 209 ? 8.008 -33.312 -21.156 1 96.88 209 ARG A N 1
ATOM 1633 C CA . ARG A 1 209 ? 8.531 -34.344 -20.25 1 96.88 209 ARG A CA 1
ATOM 1634 C C . ARG A 1 209 ? 10.016 -34.594 -20.5 1 96.88 209 ARG A C 1
ATOM 1636 O O . ARG A 1 209 ? 10.484 -34.438 -21.641 1 96.88 209 ARG A O 1
ATOM 1643 N N . ALA A 1 210 ? 10.633 -34.906 -19.453 1 96.06 210 ALA A N 1
ATOM 1644 C CA . ALA A 1 210 ? 11.961 -35.5 -19.547 1 96.06 210 ALA A CA 1
ATOM 1645 C C . ALA A 1 210 ? 12.047 -36.75 -18.656 1 96.06 210 ALA A C 1
ATOM 1647 O O . ALA A 1 210 ? 11.633 -36.719 -17.5 1 96.06 210 ALA A O 1
ATOM 1648 N N . THR A 1 211 ? 12.469 -37.875 -19.203 1 96.62 211 THR A N 1
ATOM 1649 C CA . THR A 1 211 ? 12.75 -39.062 -18.406 1 96.62 211 THR A CA 1
ATOM 1650 C C . THR A 1 211 ? 14.25 -39.312 -18.312 1 96.62 211 THR A C 1
ATOM 1652 O O . THR A 1 211 ? 14.977 -39.188 -19.297 1 96.62 211 THR A O 1
ATOM 1655 N N . VAL A 1 212 ? 14.648 -39.562 -17.141 1 94.69 212 VAL A N 1
ATOM 1656 C CA . VAL A 1 212 ? 16.062 -39.75 -16.859 1 94.69 212 VAL A CA 1
ATOM 1657 C C . VAL A 1 212 ? 16.281 -41.094 -16.156 1 94.69 212 VAL A C 1
ATOM 1659 O O . VAL A 1 212 ? 15.781 -41.312 -15.055 1 94.69 212 VAL A O 1
ATOM 1662 N N . VAL A 1 213 ? 16.969 -42 -16.781 1 96.38 213 VAL A N 1
ATOM 1663 C CA . VAL A 1 213 ? 17.25 -43.312 -16.234 1 96.38 213 VAL A CA 1
ATOM 1664 C C . VAL A 1 213 ? 18.766 -43.562 -16.266 1 96.38 213 VAL A C 1
ATOM 1666 O O . VAL A 1 213 ? 19.406 -43.344 -17.297 1 96.38 213 VAL A O 1
ATOM 1669 N N . GLY A 1 214 ? 19.266 -43.938 -15.102 1 96.56 214 GLY A N 1
ATOM 1670 C CA . GLY A 1 214 ? 20.703 -44.188 -15.086 1 96.56 214 GLY A CA 1
ATOM 1671 C C . GLY A 1 214 ? 21.188 -44.75 -13.766 1 96.56 214 GLY A C 1
ATOM 1672 O O . GLY A 1 214 ? 20.406 -45.344 -13.016 1 96.56 214 GLY A O 1
ATOM 1673 N N . ASN A 1 215 ? 22.531 -44.688 -13.648 1 96.19 215 ASN A N 1
ATOM 1674 C CA . ASN A 1 215 ? 23.203 -45.125 -12.438 1 96.19 215 ASN A CA 1
ATOM 1675 C C . ASN A 1 215 ? 24.062 -44.031 -11.836 1 96.19 215 ASN A C 1
ATOM 1677 O O . ASN A 1 215 ? 24.734 -43.281 -12.57 1 96.19 215 ASN A O 1
ATOM 1681 N N . ILE A 1 216 ? 23.906 -43.844 -10.594 1 92.69 216 ILE A N 1
ATOM 1682 C CA . ILE A 1 216 ? 24.859 -43.031 -9.836 1 92.69 216 ILE A CA 1
ATOM 1683 C C . ILE A 1 216 ? 25.844 -43.938 -9.109 1 92.69 216 ILE A C 1
ATOM 1685 O O . ILE A 1 216 ? 25.453 -44.875 -8.406 1 92.69 216 ILE A O 1
ATOM 1689 N N . TRP A 1 217 ? 27.094 -43.719 -9.281 1 93.62 217 TRP A N 1
ATOM 1690 C CA . TRP A 1 217 ? 28.109 -44.5 -8.602 1 93.62 217 TRP A CA 1
ATOM 1691 C C . TRP A 1 217 ? 28.547 -43.812 -7.301 1 93.62 217 TRP A C 1
ATOM 1693 O O . TRP A 1 217 ? 29.188 -42.781 -7.32 1 93.62 217 TRP A O 1
ATOM 1703 N N . GLU A 1 218 ? 28.141 -44.469 -6.277 1 90.88 218 GLU A N 1
ATOM 1704 C CA . GLU A 1 218 ? 28.422 -43.906 -4.949 1 90.88 218 GLU A CA 1
ATOM 1705 C C . GLU A 1 218 ? 29.469 -44.75 -4.215 1 90.88 218 GLU A C 1
ATOM 1707 O O . GLU A 1 218 ? 29.609 -45.938 -4.465 1 90.88 218 GLU A O 1
ATOM 1712 N N . VAL A 1 219 ? 30.172 -44 -3.371 1 90.12 219 VAL A N 1
ATOM 1713 C CA . VAL A 1 219 ? 31.172 -44.688 -2.562 1 90.12 219 VAL A CA 1
ATOM 1714 C C . VAL A 1 219 ? 30.5 -45.469 -1.44 1 90.12 219 VAL A C 1
ATOM 1716 O O . VAL A 1 219 ? 29.672 -44.938 -0.709 1 90.12 219 VAL A O 1
ATOM 1719 N N . ASN A 1 220 ? 30.812 -46.719 -1.416 1 86.88 220 ASN A N 1
ATOM 1720 C CA . ASN A 1 220 ? 30.234 -47.531 -0.361 1 86.88 220 ASN A CA 1
ATOM 1721 C C . ASN A 1 220 ? 31.156 -47.625 0.844 1 86.88 220 ASN A C 1
ATOM 1723 O O . ASN A 1 220 ? 32.188 -46.938 0.906 1 86.88 220 ASN A O 1
ATOM 1727 N N . ALA A 1 221 ? 30.75 -48.438 1.837 1 85.81 221 ALA A N 1
ATOM 1728 C CA . ALA A 1 221 ? 31.469 -48.562 3.096 1 85.81 221 ALA A CA 1
ATOM 1729 C C . ALA A 1 221 ? 32.875 -49.156 2.865 1 85.81 221 ALA A C 1
ATOM 1731 O O . ALA A 1 221 ? 33.781 -48.938 3.668 1 85.81 221 ALA A O 1
ATOM 1732 N N . GLN A 1 222 ? 33.156 -49.938 1.777 1 88.12 222 GLN A N 1
ATOM 1733 C CA . GLN A 1 222 ? 34.438 -50.562 1.467 1 88.12 222 GLN A CA 1
ATOM 1734 C C . GLN A 1 222 ? 35.312 -49.625 0.626 1 88.12 222 GLN A C 1
ATOM 1736 O O . GLN A 1 222 ? 36.312 -50.062 0.05 1 88.12 222 GLN A O 1
ATOM 1741 N N . ASN A 1 223 ? 34.875 -48.438 0.509 1 88.06 223 ASN A N 1
ATOM 1742 C CA . ASN A 1 223 ? 35.594 -47.438 -0.245 1 88.06 223 ASN A CA 1
ATOM 1743 C C . ASN A 1 223 ? 35.688 -47.781 -1.726 1 88.06 223 ASN A C 1
ATOM 1745 O O . ASN A 1 223 ? 36.75 -47.625 -2.35 1 88.06 223 ASN A O 1
ATOM 1749 N N . THR A 1 224 ? 34.781 -48.5 -2.176 1 88.75 224 THR A N 1
ATOM 1750 C CA . THR A 1 224 ? 34.562 -48.75 -3.6 1 88.75 224 THR A CA 1
ATOM 1751 C C . THR A 1 224 ? 33.281 -48.125 -4.086 1 88.75 224 THR A C 1
ATOM 1753 O O . THR A 1 224 ? 32.375 -47.844 -3.281 1 88.75 224 THR A O 1
ATOM 1756 N N . ARG A 1 225 ? 33.219 -47.812 -5.406 1 92.25 225 ARG A N 1
ATOM 1757 C CA . ARG A 1 225 ? 31.984 -47.25 -5.938 1 92.25 225 ARG A CA 1
ATOM 1758 C C . ARG A 1 225 ? 31.047 -48.344 -6.418 1 92.25 225 ARG A C 1
ATOM 1760 O O . ARG A 1 225 ? 31.469 -49.281 -7.07 1 92.25 225 ARG A O 1
ATOM 1767 N N . THR A 1 226 ? 29.859 -48.281 -5.949 1 93 226 THR A N 1
ATOM 1768 C CA . THR A 1 226 ? 28.797 -49.188 -6.398 1 93 226 THR A CA 1
ATOM 1769 C C . THR A 1 226 ? 27.672 -48.406 -7.07 1 93 226 THR A C 1
ATOM 1771 O O . THR A 1 226 ? 27.328 -47.312 -6.641 1 93 226 THR A O 1
ATOM 1774 N N . PRO A 1 227 ? 27.141 -49 -8.211 1 93.88 227 PRO A N 1
ATOM 1775 C CA . PRO A 1 227 ? 26.078 -48.312 -8.93 1 93.88 227 PRO A CA 1
ATOM 1776 C C . PRO A 1 227 ? 24.75 -48.312 -8.188 1 93.88 227 PRO A C 1
ATOM 1778 O O . PRO A 1 227 ? 24.359 -49.375 -7.641 1 93.88 227 PRO A O 1
ATOM 1781 N N . ARG A 1 228 ? 24.062 -47.25 -8.07 1 93.5 228 ARG A N 1
ATOM 1782 C CA . ARG A 1 228 ? 22.688 -47.125 -7.633 1 93.5 228 ARG A CA 1
ATOM 1783 C C . ARG A 1 228 ? 21.781 -46.656 -8.773 1 93.5 228 ARG A C 1
ATOM 1785 O O . ARG A 1 228 ? 21.906 -45.531 -9.25 1 93.5 228 ARG A O 1
ATOM 1792 N N . PRO A 1 229 ? 20.906 -47.531 -9.203 1 94.81 229 PRO A N 1
ATOM 1793 C CA . PRO A 1 229 ? 20.031 -47.125 -10.289 1 94.81 229 PRO A CA 1
ATOM 1794 C C . PRO A 1 229 ? 19.016 -46.062 -9.867 1 94.81 229 PRO A C 1
ATOM 1796 O O . PRO A 1 229 ? 18.578 -46.031 -8.711 1 94.81 229 PRO A O 1
ATOM 1799 N N . PHE A 1 230 ? 18.719 -45.156 -10.727 1 93.31 230 PHE A N 1
ATOM 1800 C CA . PHE A 1 230 ? 17.656 -44.188 -10.5 1 93.31 230 PHE A CA 1
ATOM 1801 C C . PHE A 1 230 ? 16.812 -44 -11.75 1 93.31 230 PHE A C 1
ATOM 1803 O O . PHE A 1 230 ? 17.266 -44.281 -12.859 1 93.31 230 PHE A O 1
ATOM 1810 N N . ASN A 1 231 ? 15.539 -43.719 -11.547 1 95.44 231 ASN A N 1
ATOM 1811 C CA . ASN A 1 231 ? 14.531 -43.469 -12.562 1 95.44 231 ASN A CA 1
ATOM 1812 C C . ASN A 1 231 ? 13.664 -42.25 -12.211 1 95.44 231 ASN A C 1
ATOM 1814 O O . ASN A 1 231 ? 12.836 -42.312 -11.297 1 95.44 231 ASN A O 1
ATOM 1818 N N . HIS A 1 232 ? 13.938 -41.156 -12.961 1 95.38 232 HIS A N 1
ATOM 1819 C CA . HIS A 1 232 ? 13.242 -39.906 -12.711 1 95.38 232 HIS A CA 1
ATOM 1820 C C . HIS A 1 232 ? 12.391 -39.5 -13.906 1 95.38 232 HIS A C 1
ATOM 1822 O O . HIS A 1 232 ? 12.797 -39.688 -15.055 1 95.38 232 HIS A O 1
ATOM 1828 N N . THR A 1 233 ? 11.234 -39 -13.586 1 97.06 233 THR A N 1
ATOM 1829 C CA . THR A 1 233 ? 10.383 -38.406 -14.602 1 97.06 233 THR A CA 1
ATOM 1830 C C . THR A 1 233 ? 10.094 -36.938 -14.25 1 97.06 233 THR A C 1
ATOM 1832 O O . THR A 1 233 ? 9.641 -36.656 -13.141 1 97.06 233 THR A O 1
ATOM 1835 N N . TYR A 1 234 ? 10.391 -36.062 -15.133 1 96.25 234 TYR A N 1
ATOM 1836 C CA . TYR A 1 234 ? 10.102 -34.656 -14.992 1 96.25 234 TYR A CA 1
ATOM 1837 C C . TYR A 1 234 ? 8.977 -34.219 -15.93 1 96.25 234 TYR A C 1
ATOM 1839 O O . TYR A 1 234 ? 9.086 -34.375 -17.141 1 96.25 234 TYR A O 1
ATOM 1847 N N . GLU A 1 235 ? 7.938 -33.719 -15.328 1 97.38 235 GLU A N 1
ATOM 1848 C CA . GLU A 1 235 ? 6.797 -33.25 -16.094 1 97.38 235 GLU A CA 1
ATOM 1849 C C . GLU A 1 235 ? 6.785 -31.719 -16.172 1 97.38 235 GLU A C 1
ATOM 1851 O O . GLU A 1 235 ? 6.812 -31.047 -15.141 1 97.38 235 GLU A O 1
ATOM 1856 N N . PHE A 1 236 ? 6.754 -31.203 -17.391 1 95.69 236 PHE A N 1
ATOM 1857 C CA . PHE A 1 236 ? 6.699 -29.75 -17.594 1 95.69 236 PHE A CA 1
ATOM 1858 C C . PHE A 1 236 ? 5.277 -29.312 -17.938 1 95.69 236 PHE A C 1
ATOM 1860 O O . PHE A 1 236 ? 4.641 -29.875 -18.828 1 95.69 236 PHE A O 1
ATOM 1867 N N . ALA A 1 237 ? 4.805 -28.422 -17.172 1 94 237 ALA A N 1
ATOM 1868 C CA . ALA A 1 237 ? 3.477 -27.859 -17.391 1 94 237 ALA A CA 1
ATOM 1869 C C . ALA A 1 237 ? 3.502 -26.328 -17.312 1 94 237 ALA A C 1
ATOM 1871 O O . ALA A 1 237 ? 4.465 -25.75 -16.812 1 94 237 ALA A O 1
ATOM 1872 N N . GLU A 1 238 ? 2.564 -25.641 -17.922 1 92.69 238 GLU A N 1
ATOM 1873 C CA . GLU A 1 238 ? 2.387 -24.188 -17.859 1 92.69 238 GLU A CA 1
ATOM 1874 C C . GLU A 1 238 ? 3.633 -23.469 -18.359 1 92.69 238 GLU A C 1
ATOM 1876 O O . GLU A 1 238 ? 4.125 -22.547 -17.703 1 92.69 238 GLU A O 1
ATOM 1881 N N . PHE A 1 239 ? 4.109 -23.969 -19.422 1 92.5 239 PHE A N 1
ATOM 1882 C CA . PHE A 1 239 ? 5.258 -23.297 -20.016 1 92.5 239 PHE A CA 1
ATOM 1883 C C . PHE A 1 239 ? 4.848 -21.969 -20.641 1 92.5 239 PHE A C 1
ATOM 1885 O O . PHE A 1 239 ? 3.936 -21.922 -21.469 1 92.5 239 PHE A O 1
ATOM 1892 N N . ARG A 1 240 ? 5.473 -20.859 -20.156 1 91.69 240 ARG A N 1
ATOM 1893 C CA . ARG A 1 240 ? 5.195 -19.516 -20.641 1 91.69 240 ARG A CA 1
ATOM 1894 C C . ARG A 1 240 ? 6.473 -18.828 -21.125 1 91.69 240 ARG A C 1
ATOM 1896 O O . ARG A 1 240 ? 7.566 -19.156 -20.656 1 91.69 240 ARG A O 1
ATOM 1903 N N . ASN A 1 241 ? 6.297 -17.891 -22.031 1 90.19 241 ASN A N 1
ATOM 1904 C CA . ASN A 1 241 ? 7.465 -17.172 -22.531 1 90.19 241 ASN A CA 1
ATOM 1905 C C . ASN A 1 241 ? 7.586 -15.781 -21.922 1 90.19 241 ASN A C 1
ATOM 1907 O O . ASN A 1 241 ? 8.398 -14.969 -22.359 1 90.19 241 ASN A O 1
ATOM 1911 N N . GLN A 1 242 ? 6.73 -15.523 -20.984 1 87.56 242 GLN A N 1
ATOM 1912 C CA . GLN A 1 242 ? 6.746 -14.289 -20.219 1 87.56 242 GLN A CA 1
ATOM 1913 C C . GLN A 1 242 ? 6.207 -14.508 -18.812 1 87.56 242 GLN A C 1
ATOM 1915 O O . GLN A 1 242 ? 5.723 -15.594 -18.484 1 87.56 242 GLN A O 1
ATOM 1920 N N . PHE A 1 243 ? 6.414 -13.5 -17.984 1 86.5 243 PHE A N 1
ATOM 1921 C CA . PHE A 1 243 ? 5.934 -13.578 -16.609 1 86.5 243 PHE A CA 1
ATOM 1922 C C . PHE A 1 243 ? 4.613 -12.836 -16.453 1 86.5 243 PHE A C 1
ATOM 1924 O O . PHE A 1 243 ? 4.473 -11.984 -15.562 1 86.5 243 PHE A O 1
ATOM 1931 N N . GLN A 1 244 ? 3.693 -13.047 -17.188 1 70.38 244 GLN A N 1
ATOM 1932 C CA . GLN A 1 244 ? 2.471 -12.258 -17.297 1 70.38 244 GLN A CA 1
ATOM 1933 C C . GLN A 1 244 ? 1.661 -12.305 -16.016 1 70.38 244 GLN A C 1
ATOM 1935 O O . GLN A 1 244 ? 0.891 -11.383 -15.727 1 70.38 244 GLN A O 1
ATOM 1940 N N . ASP A 1 245 ? 1.864 -13.305 -15.18 1 66.44 245 ASP A N 1
ATOM 1941 C CA . ASP A 1 245 ? 1.036 -13.5 -13.992 1 66.44 245 ASP A CA 1
ATOM 1942 C C . ASP A 1 245 ? 1.463 -12.57 -12.867 1 66.44 245 ASP A C 1
ATOM 1944 O O . ASP A 1 245 ? 0.786 -12.477 -11.836 1 66.44 245 ASP A O 1
ATOM 1948 N N . PHE A 1 246 ? 2.521 -11.859 -13.203 1 71.12 246 PHE A N 1
ATOM 1949 C CA . PHE A 1 246 ? 3.045 -11.023 -12.125 1 71.12 246 PHE A CA 1
ATOM 1950 C C . PHE A 1 246 ? 3.115 -9.562 -12.57 1 71.12 246 PHE A C 1
ATOM 1952 O O . PHE A 1 246 ? 3.729 -9.242 -13.586 1 71.12 246 PHE A O 1
ATOM 1959 N N . VAL A 1 247 ? 2.361 -8.781 -11.789 1 66.38 247 VAL A N 1
ATOM 1960 C CA . VAL A 1 247 ? 2.449 -7.344 -12.023 1 66.38 247 VAL A CA 1
ATOM 1961 C C . VAL A 1 247 ? 3.746 -6.801 -11.422 1 66.38 247 VAL A C 1
ATOM 1963 O O . VAL A 1 247 ? 4.363 -5.891 -11.984 1 66.38 247 VAL A O 1
ATOM 1966 N N . ASP A 1 248 ? 4.219 -7.422 -10.398 1 80.44 248 ASP A N 1
ATOM 1967 C CA . ASP A 1 248 ? 5.438 -7.066 -9.68 1 80.44 248 ASP A CA 1
ATOM 1968 C C . ASP A 1 248 ? 6.398 -8.25 -9.609 1 80.44 248 ASP A C 1
ATOM 1970 O O . ASP A 1 248 ? 6.168 -9.203 -8.867 1 80.44 248 ASP A O 1
ATOM 1974 N N . LEU A 1 249 ? 7.504 -8.141 -10.336 1 90.81 249 LEU A N 1
ATOM 1975 C CA . LEU A 1 249 ? 8.445 -9.25 -10.469 1 90.81 249 LEU A CA 1
ATOM 1976 C C . LEU A 1 249 ? 9.328 -9.359 -9.242 1 90.81 249 LEU A C 1
ATOM 1978 O O . LEU A 1 249 ? 10.062 -10.344 -9.086 1 90.81 249 LEU A O 1
ATOM 1982 N N . SER A 1 250 ? 9.195 -8.383 -8.352 1 90.5 250 SER A N 1
ATOM 1983 C CA . SER A 1 250 ? 10.023 -8.438 -7.148 1 90.5 250 SER A CA 1
ATOM 1984 C C . SER A 1 250 ? 9.68 -9.656 -6.293 1 90.5 250 SER A C 1
ATOM 1986 O O . SER A 1 250 ? 10.523 -10.164 -5.555 1 90.5 250 SER A O 1
ATOM 1988 N N . HIS A 1 251 ? 8.578 -10.133 -6.414 1 88.44 251 HIS A N 1
ATOM 1989 C CA . HIS A 1 251 ? 8.164 -11.305 -5.656 1 88.44 251 HIS A CA 1
ATOM 1990 C C . HIS A 1 251 ? 8.938 -12.547 -6.086 1 88.44 251 HIS A C 1
ATOM 1992 O O . HIS A 1 251 ? 9.078 -13.492 -5.312 1 88.44 251 HIS A O 1
ATOM 1998 N N . LEU A 1 252 ? 9.414 -12.461 -7.309 1 94.06 252 LEU A N 1
ATOM 1999 C CA . LEU A 1 252 ? 10.125 -13.609 -7.859 1 94.06 252 LEU A CA 1
ATOM 2000 C C . LEU A 1 252 ? 11.625 -13.492 -7.617 1 94.06 252 LEU A C 1
ATOM 2002 O O . LEU A 1 252 ? 12.273 -14.461 -7.203 1 94.06 252 LEU A O 1
ATOM 2006 N N . PHE A 1 253 ? 12.094 -12.305 -7.844 1 95.81 253 PHE A N 1
ATOM 2007 C CA . PHE A 1 253 ? 13.539 -12.203 -8.023 1 95.81 253 PHE A CA 1
ATOM 2008 C C . PHE A 1 253 ? 14.18 -11.453 -6.867 1 95.81 253 PHE A C 1
ATOM 2010 O O . PHE A 1 253 ? 15.398 -11.273 -6.84 1 95.81 253 PHE A O 1
ATOM 2017 N N . GLU A 1 254 ? 13.391 -10.953 -5.949 1 95.38 254 GLU A N 1
ATOM 2018 C CA . GLU A 1 254 ? 13.93 -10.328 -4.742 1 95.38 254 GLU A CA 1
ATOM 2019 C C . GLU A 1 254 ? 13.578 -11.133 -3.498 1 95.38 254 GLU A C 1
ATOM 2021 O O . GLU A 1 254 ? 12.57 -11.852 -3.479 1 95.38 254 GLU A O 1
ATOM 2026 N N . THR A 1 255 ? 14.422 -11.008 -2.512 1 95.44 255 THR A N 1
ATOM 2027 C CA . THR A 1 255 ? 14.141 -11.703 -1.265 1 95.44 255 THR A CA 1
ATOM 2028 C C . THR A 1 255 ? 12.852 -11.188 -0.636 1 95.44 255 THR A C 1
ATOM 2030 O O . THR A 1 255 ? 12.57 -9.992 -0.676 1 95.44 255 THR A O 1
ATOM 2033 N N . PRO A 1 256 ? 12.062 -12.055 -0.113 1 92.19 256 PRO A N 1
ATOM 2034 C CA . PRO A 1 256 ? 10.805 -11.617 0.498 1 92.19 256 PRO A CA 1
ATOM 2035 C C . PRO A 1 256 ? 11.016 -10.719 1.712 1 92.19 256 PRO A C 1
ATOM 2037 O O . PRO A 1 256 ? 12.094 -10.742 2.322 1 92.19 256 PRO A O 1
ATOM 2040 N N . SER A 1 257 ? 10 -9.953 1.998 1 90.06 257 SER A N 1
ATOM 2041 C CA . SER A 1 257 ? 10.047 -9.086 3.17 1 90.06 257 SER A CA 1
ATOM 2042 C C . SER A 1 257 ? 10.25 -9.891 4.449 1 90.06 257 SER A C 1
ATOM 2044 O O . SER A 1 257 ? 9.664 -10.969 4.613 1 90.06 257 SER A O 1
ATOM 2046 N N . GLY A 1 258 ? 11.125 -9.383 5.305 1 89.31 258 GLY A N 1
ATOM 2047 C CA . GLY A 1 258 ? 11.32 -9.992 6.609 1 89.31 258 GLY A CA 1
ATOM 2048 C C . GLY A 1 258 ? 12.5 -10.945 6.648 1 89.31 258 GLY A C 1
ATOM 2049 O O . GLY A 1 258 ? 12.891 -11.414 7.723 1 89.31 258 GLY A O 1
ATOM 2050 N N . TYR A 1 259 ? 13.102 -11.281 5.512 1 92.06 259 TYR A N 1
ATOM 2051 C CA . TYR A 1 259 ? 14.219 -12.219 5.473 1 92.06 259 TYR A CA 1
ATOM 2052 C C . TYR A 1 259 ? 15.539 -11.484 5.297 1 92.06 259 TYR A C 1
ATOM 2054 O O . TYR A 1 259 ? 15.797 -10.898 4.246 1 92.06 259 TYR A O 1
ATOM 2062 N N . VAL A 1 260 ? 16.281 -11.539 6.301 1 93.12 260 VAL A N 1
ATOM 2063 C CA . VAL A 1 260 ? 17.641 -11.039 6.199 1 93.12 260 VAL A CA 1
ATOM 2064 C C . VAL A 1 260 ? 18.562 -12.156 5.719 1 93.12 260 VAL A C 1
ATOM 2066 O O . VAL A 1 260 ? 18.562 -13.258 6.273 1 93.12 260 VAL A O 1
ATOM 2069 N N . CYS A 1 261 ? 19.328 -11.867 4.668 1 95.5 261 CYS A N 1
ATOM 2070 C CA . CYS A 1 261 ? 20.25 -12.844 4.105 1 95.5 261 CYS A CA 1
ATOM 2071 C C . CYS A 1 261 ? 21.703 -12.484 4.434 1 95.5 261 CYS A C 1
ATOM 2073 O O . CYS A 1 261 ? 22.344 -11.758 3.678 1 95.5 261 CYS A O 1
ATOM 2075 N N . PRO A 1 262 ? 22.188 -13.102 5.461 1 92.12 262 PRO A N 1
ATOM 2076 C CA . PRO A 1 262 ? 23.562 -12.766 5.836 1 92.12 262 PRO A CA 1
ATOM 2077 C C . PRO A 1 262 ? 24.578 -13.078 4.727 1 92.12 262 PRO A C 1
ATOM 2079 O O . PRO A 1 262 ? 24.469 -14.117 4.07 1 92.12 262 PRO A O 1
ATOM 2082 N N . GLY A 1 263 ? 25.5 -12.219 4.477 1 91 263 GLY A N 1
ATOM 2083 C CA . GLY A 1 263 ? 26.547 -12.445 3.496 1 91 263 GLY A CA 1
ATOM 2084 C C . GLY A 1 263 ? 26.234 -11.859 2.133 1 91 263 GLY A C 1
ATOM 2085 O O . GLY A 1 263 ? 27.062 -11.883 1.229 1 91 263 GLY A O 1
ATOM 2086 N N . ARG A 1 264 ? 25.031 -11.445 2.004 1 94.69 264 ARG A N 1
ATOM 2087 C CA . ARG A 1 264 ? 24.672 -10.828 0.729 1 94.69 264 ARG A CA 1
ATOM 2088 C C . ARG A 1 264 ? 25.594 -9.656 0.41 1 94.69 264 ARG A C 1
ATOM 2090 O O . ARG A 1 264 ? 26.016 -8.922 1.311 1 94.69 264 ARG A O 1
ATOM 2097 N N . LYS A 1 265 ? 25.891 -9.43 -0.813 1 93.5 265 LYS A N 1
ATOM 2098 C CA . LYS A 1 265 ? 26.734 -8.328 -1.245 1 93.5 265 LYS A CA 1
ATOM 2099 C C . LYS A 1 265 ? 26.016 -6.992 -1.126 1 93.5 265 LYS A C 1
ATOM 2101 O O . LYS A 1 265 ? 24.828 -6.898 -1.437 1 93.5 265 LYS A O 1
ATOM 2106 N N . ASP A 1 266 ? 26.734 -6.07 -0.691 1 89.31 266 ASP A N 1
ATOM 2107 C CA . ASP A 1 266 ? 26.188 -4.715 -0.611 1 89.31 266 ASP A CA 1
ATOM 2108 C C . ASP A 1 266 ? 26.344 -3.988 -1.945 1 89.31 266 ASP A C 1
ATOM 2110 O O . ASP A 1 266 ? 27.453 -3.633 -2.346 1 89.31 266 ASP A O 1
ATOM 2114 N N . THR A 1 267 ? 25.297 -3.74 -2.602 1 93.5 267 THR A N 1
ATOM 2115 C CA . THR A 1 267 ? 25.375 -3.203 -3.955 1 93.5 267 THR A CA 1
ATOM 2116 C C . THR A 1 267 ? 24.938 -1.738 -3.982 1 93.5 267 THR A C 1
ATOM 2118 O O . THR A 1 267 ? 25.172 -1.039 -4.973 1 93.5 267 THR A O 1
ATOM 2121 N N . LYS A 1 268 ? 24.375 -1.255 -2.998 1 94.12 268 LYS A N 1
ATOM 2122 C CA . LYS A 1 268 ? 23.906 0.13 -2.947 1 94.12 268 LYS A CA 1
ATOM 2123 C C . LYS A 1 268 ? 23.969 0.678 -1.523 1 94.12 268 LYS A C 1
ATOM 2125 O O . LYS A 1 268 ? 23.484 0.049 -0.587 1 94.12 268 LYS A O 1
ATOM 2130 N N . PRO A 1 269 ? 24.547 1.762 -1.357 1 92.75 269 PRO A N 1
ATOM 2131 C CA . PRO A 1 269 ? 24.609 2.326 -0.008 1 92.75 269 PRO A CA 1
ATOM 2132 C C . PRO A 1 269 ? 23.266 2.904 0.453 1 92.75 269 PRO A C 1
ATOM 2134 O O . PRO A 1 269 ? 22.406 3.23 -0.375 1 92.75 269 PRO A O 1
ATOM 2137 N N . LEU A 1 270 ? 23.125 3.002 1.746 1 93.62 270 LEU A N 1
ATOM 2138 C CA . LEU A 1 270 ? 21.969 3.684 2.322 1 93.62 270 LEU A CA 1
ATOM 2139 C C . LEU A 1 270 ? 21.906 5.137 1.864 1 93.62 270 LEU A C 1
ATOM 2141 O O . LEU A 1 270 ? 22.938 5.762 1.64 1 93.62 270 LEU A O 1
ATOM 2145 N N . PRO A 1 271 ? 20.688 5.652 1.761 1 90.62 271 PRO A N 1
ATOM 2146 C CA . PRO A 1 271 ? 20.609 7.09 1.475 1 90.62 271 PRO A CA 1
ATOM 2147 C C . PRO A 1 271 ? 21.156 7.945 2.613 1 90.62 271 PRO A C 1
ATOM 2149 O O . PRO A 1 271 ? 21.203 7.496 3.762 1 90.62 271 PRO A O 1
ATOM 2152 N N . THR A 1 272 ? 21.594 9.07 2.223 1 89.38 272 THR A N 1
ATOM 2153 C CA . THR A 1 272 ? 22 10.055 3.217 1 89.38 272 THR A CA 1
ATOM 2154 C C . THR A 1 272 ? 20.875 11.047 3.5 1 89.38 272 THR A C 1
ATOM 2156 O O . THR A 1 272 ? 20.547 11.875 2.652 1 89.38 272 THR A O 1
ATOM 2159 N N . PRO A 1 273 ? 20.359 10.953 4.668 1 89.25 273 PRO A N 1
ATOM 2160 C CA . PRO A 1 273 ? 19.281 11.891 4.953 1 89.25 273 PRO A CA 1
ATOM 2161 C C . PRO A 1 273 ? 19.766 13.32 5.141 1 89.25 273 PRO A C 1
ATOM 2163 O O . PRO A 1 273 ? 20.906 13.539 5.574 1 89.25 273 PRO A O 1
ATOM 2166 N N . SER A 1 274 ? 18.938 14.258 4.844 1 90.69 274 SER A N 1
ATOM 2167 C CA . SER A 1 274 ? 19.203 15.672 5.094 1 90.69 274 SER A CA 1
ATOM 2168 C C . SER A 1 274 ? 19.25 15.969 6.586 1 90.69 274 SER A C 1
ATOM 2170 O O . SER A 1 274 ? 18.719 15.195 7.395 1 90.69 274 SER A O 1
ATOM 2172 N N . ASN A 1 275 ? 19.922 17.078 6.875 1 94.5 275 ASN A N 1
ATOM 2173 C CA . ASN A 1 275 ? 20 17.5 8.266 1 94.5 275 ASN A CA 1
ATOM 2174 C C . ASN A 1 275 ? 18.688 18.078 8.766 1 94.5 275 ASN A C 1
ATOM 2176 O O . ASN A 1 275 ? 18.516 18.328 9.961 1 94.5 275 ASN A O 1
ATOM 2180 N N . TYR A 1 276 ? 17.828 18.344 7.977 1 94.44 276 TYR A N 1
ATOM 2181 C CA . TYR A 1 276 ? 16.484 18.781 8.359 1 94.44 276 TYR A CA 1
ATOM 2182 C C . TYR A 1 276 ? 15.43 18.219 7.414 1 94.44 276 TYR A C 1
ATOM 2184 O O . TYR A 1 276 ? 15.695 18.016 6.223 1 94.44 276 TYR A O 1
ATOM 2192 N N . PHE A 1 277 ? 14.328 17.891 7.891 1 94.12 277 PHE A N 1
ATOM 2193 C CA . PHE A 1 277 ? 13.211 17.344 7.125 1 94.12 277 PHE A CA 1
ATOM 2194 C C . PHE A 1 277 ? 11.914 17.422 7.93 1 94.12 277 PHE A C 1
ATOM 2196 O O . PHE A 1 277 ? 11.945 17.656 9.141 1 94.12 277 PHE A O 1
ATOM 2203 N N . ARG A 1 278 ? 10.844 17.25 7.305 1 94.12 278 ARG A N 1
ATOM 2204 C CA . ARG A 1 278 ? 9.531 17.047 7.918 1 94.12 278 ARG A CA 1
ATOM 2205 C C . ARG A 1 278 ? 8.734 15.992 7.152 1 94.12 278 ARG A C 1
ATOM 2207 O O . ARG A 1 278 ? 8.891 15.844 5.941 1 94.12 278 ARG A O 1
ATOM 2214 N N . PHE A 1 279 ? 7.961 15.227 7.824 1 93.75 279 PHE A N 1
ATOM 2215 C CA . PHE A 1 279 ? 7.09 14.234 7.199 1 93.75 279 PHE A CA 1
ATOM 2216 C C . PHE A 1 279 ? 5.992 13.797 8.164 1 93.75 279 PHE A C 1
ATOM 2218 O O . PHE A 1 279 ? 6.016 14.141 9.344 1 93.75 279 PHE A O 1
ATOM 2225 N N . THR A 1 280 ? 4.988 13.156 7.641 1 94.56 280 THR A N 1
ATOM 2226 C CA . THR A 1 280 ? 3.943 12.516 8.43 1 94.56 280 THR A CA 1
ATOM 2227 C C . THR A 1 280 ? 4.027 11 8.305 1 94.56 280 THR A C 1
ATOM 2229 O O . THR A 1 280 ? 4.27 10.469 7.215 1 94.56 280 THR A O 1
ATOM 2232 N N . SER A 1 281 ? 3.863 10.297 9.391 1 93.25 281 SER A N 1
ATOM 2233 C CA . SER A 1 281 ? 3.842 8.836 9.398 1 93.25 281 SER A CA 1
ATOM 2234 C C . SER A 1 281 ? 2.482 8.305 9.836 1 93.25 281 SER A C 1
ATOM 2236 O O . SER A 1 281 ? 1.933 8.75 10.844 1 93.25 281 SER A O 1
ATOM 2238 N N . GLU A 1 282 ? 1.948 7.469 9.031 1 94.31 282 GLU A N 1
ATOM 2239 C CA . GLU A 1 282 ? 0.869 6.586 9.461 1 94.31 282 GLU A CA 1
ATOM 2240 C C . GLU A 1 282 ? 1.419 5.301 10.07 1 94.31 282 GLU A C 1
ATOM 2242 O O . GLU A 1 282 ? 2.234 4.613 9.453 1 94.31 282 GLU A O 1
ATOM 2247 N N . ILE A 1 283 ? 0.991 5 11.195 1 91.06 283 ILE A N 1
ATOM 2248 C CA . ILE A 1 283 ? 1.472 3.805 11.883 1 91.06 283 ILE A CA 1
ATOM 2249 C C . ILE A 1 283 ? 0.367 2.752 11.922 1 91.06 283 ILE A C 1
ATOM 2251 O O . ILE A 1 283 ? -0.67 2.955 12.562 1 91.06 283 ILE A O 1
ATOM 2255 N N . LEU A 1 284 ? 0.633 1.672 11.312 1 92.75 284 LEU A N 1
ATOM 2256 C CA . LEU A 1 284 ? -0.289 0.541 11.312 1 92.75 284 LEU A CA 1
ATOM 2257 C C . LEU A 1 284 ? 0.193 -0.552 12.258 1 92.75 284 LEU A C 1
ATOM 2259 O O . LEU A 1 284 ? 1.378 -0.895 12.266 1 92.75 284 LEU A O 1
ATOM 2263 N N . ASP A 1 285 ? -0.716 -1.022 13.008 1 88 285 ASP A N 1
ATOM 2264 C CA . ASP A 1 285 ? -0.542 -2.254 13.773 1 88 285 ASP A CA 1
ATOM 2265 C C . ASP A 1 285 ? -1.493 -3.344 13.281 1 88 285 ASP A C 1
ATOM 2267 O O . ASP A 1 285 ? -2.613 -3.465 13.781 1 88 285 ASP A O 1
ATOM 2271 N N . PRO A 1 286 ? -1.011 -4.094 12.383 1 87.5 286 PRO A N 1
ATOM 2272 C CA . PRO A 1 286 ? -1.896 -5.109 11.805 1 87.5 286 PRO A CA 1
ATOM 2273 C C . PRO A 1 286 ? -2.359 -6.141 12.828 1 87.5 286 PRO A C 1
ATOM 2275 O O . PRO A 1 286 ? -3.377 -6.805 12.625 1 87.5 286 PRO A O 1
ATOM 2278 N N . THR A 1 287 ? -1.596 -6.34 13.883 1 82.62 287 THR A N 1
ATOM 2279 C CA . THR A 1 287 ? -1.968 -7.293 14.922 1 82.62 287 THR A CA 1
ATOM 2280 C C . THR A 1 287 ? -3.189 -6.801 15.695 1 82.62 287 THR A C 1
ATOM 2282 O O . THR A 1 287 ? -4.07 -7.59 16.031 1 82.62 287 THR A O 1
ATOM 2285 N N . GLN A 1 288 ? -3.322 -5.551 15.891 1 82.12 288 GLN A N 1
ATOM 2286 C CA . GLN A 1 288 ? -4.418 -4.973 16.656 1 82.12 288 GLN A CA 1
ATOM 2287 C C . GLN A 1 288 ? -5.41 -4.254 15.75 1 82.12 288 GLN A C 1
ATOM 2289 O O . GLN A 1 288 ? -6.453 -3.779 16.203 1 82.12 288 GLN A O 1
ATOM 2294 N N . ASN A 1 289 ? -5.125 -4.18 14.531 1 87.88 289 ASN A N 1
ATOM 2295 C CA . ASN A 1 289 ? -5.949 -3.482 13.547 1 87.88 289 ASN A CA 1
ATOM 2296 C C . ASN A 1 289 ? -6.18 -2.025 13.938 1 87.88 289 ASN A C 1
ATOM 2298 O O . ASN A 1 289 ? -7.316 -1.559 13.977 1 87.88 289 ASN A O 1
ATOM 2302 N N . THR A 1 290 ? -5.07 -1.325 14.219 1 87.31 290 THR A N 1
ATOM 2303 C CA . THR A 1 290 ? -5.164 0.075 14.617 1 87.31 290 THR A CA 1
ATOM 2304 C C . THR A 1 290 ? -4.328 0.956 13.688 1 87.31 290 THR A C 1
ATOM 2306 O O . THR A 1 290 ? -3.346 0.496 13.102 1 87.31 290 THR A O 1
ATOM 2309 N N . ILE A 1 291 ? -4.75 2.193 13.586 1 89.62 291 ILE A N 1
ATOM 2310 C CA . ILE A 1 291 ? -4.074 3.199 12.773 1 89.62 291 ILE A CA 1
ATOM 2311 C C . ILE A 1 291 ? -3.791 4.441 13.617 1 89.62 291 ILE A C 1
ATOM 2313 O O . ILE A 1 291 ? -4.684 4.949 14.305 1 89.62 291 ILE A O 1
ATOM 2317 N N . GLY A 1 292 ? -2.553 4.902 13.672 1 86.69 292 GLY A N 1
ATOM 2318 C CA . GLY A 1 292 ? -2.139 6.145 14.305 1 86.69 292 GLY A CA 1
ATOM 2319 C C . GLY A 1 292 ? -1.325 7.039 13.391 1 86.69 292 GLY A C 1
ATOM 2320 O O . GLY A 1 292 ? -0.907 6.613 12.312 1 86.69 292 GLY A O 1
ATOM 2321 N N . PHE A 1 293 ? -1.187 8.336 13.836 1 88.62 293 PHE A N 1
ATOM 2322 C CA . PHE A 1 293 ? -0.437 9.281 13.016 1 88.62 293 PHE A CA 1
ATOM 2323 C C . PHE A 1 293 ? 0.505 10.117 13.875 1 88.62 293 PHE A C 1
ATOM 2325 O O . PHE A 1 293 ? 0.189 10.43 15.023 1 88.62 293 PHE A O 1
ATOM 2332 N N . ILE A 1 294 ? 1.648 10.469 13.281 1 89.56 294 ILE A N 1
ATOM 2333 C CA . ILE A 1 294 ? 2.596 11.398 13.875 1 89.56 294 ILE A CA 1
ATOM 2334 C C . ILE A 1 294 ? 3.217 12.273 12.789 1 89.56 294 ILE A C 1
ATOM 2336 O O . ILE A 1 294 ? 3.617 11.781 11.734 1 89.56 294 ILE A O 1
ATOM 2340 N N . LYS A 1 295 ? 3.145 13.5 12.984 1 92.75 295 LYS A N 1
ATOM 2341 C CA . LYS A 1 295 ? 3.867 14.422 12.109 1 92.75 295 LYS A CA 1
ATOM 2342 C C . LYS A 1 295 ? 5.148 14.914 12.781 1 92.75 295 LYS A C 1
ATOM 2344 O O . LYS A 1 295 ? 5.133 15.312 13.945 1 92.75 295 LYS A O 1
ATOM 2349 N N . GLU A 1 296 ? 6.234 14.953 12.047 1 95.06 296 GLU A N 1
ATOM 2350 C CA . GLU A 1 296 ? 7.535 15.234 12.641 1 95.06 296 GLU A CA 1
ATOM 2351 C C . GLU A 1 296 ? 8.258 16.344 11.883 1 95.06 296 GLU A C 1
ATOM 2353 O O . GLU A 1 296 ? 8.211 16.391 10.648 1 95.06 296 GLU A O 1
ATOM 2358 N N . TRP A 1 297 ? 8.844 17.266 12.617 1 96.31 297 TRP A N 1
ATOM 2359 C CA . TRP A 1 297 ? 9.805 18.25 12.148 1 96.31 297 TRP A CA 1
ATOM 2360 C C . TRP A 1 297 ? 11.164 18.047 12.797 1 96.31 297 TRP A C 1
ATOM 2362 O O . TRP A 1 297 ? 11.281 18.031 14.023 1 96.31 297 TRP A O 1
ATOM 2372 N N . TYR A 1 298 ? 12.172 17.828 12.023 1 96 298 TYR A N 1
ATOM 2373 C CA . TYR A 1 298 ? 13.531 17.594 12.484 1 96 298 TYR A CA 1
ATOM 2374 C C . TYR A 1 298 ? 14.492 18.609 11.891 1 96 298 TYR A C 1
ATOM 2376 O O . TYR A 1 298 ? 14.555 18.781 10.664 1 96 298 TYR A O 1
ATOM 2384 N N . ASP A 1 299 ? 15.195 19.312 12.734 1 96.31 299 ASP A N 1
ATOM 2385 C CA . ASP A 1 299 ? 16.234 20.25 12.305 1 96.31 299 ASP A CA 1
ATOM 2386 C C . ASP A 1 299 ? 17.484 20.109 13.164 1 96.31 299 ASP A C 1
ATOM 2388 O O . ASP A 1 299 ? 17.594 20.719 14.234 1 96.31 299 ASP A O 1
ATOM 2392 N N . TYR A 1 300 ? 18.391 19.422 12.609 1 95.75 300 TYR A N 1
ATOM 2393 C CA . TYR A 1 300 ? 19.641 19.203 13.328 1 95.75 300 TYR A CA 1
ATOM 2394 C C . TYR A 1 300 ? 20.438 20.5 13.453 1 95.75 300 TYR A C 1
ATOM 2396 O O . TYR A 1 300 ? 21.078 20.734 14.477 1 95.75 300 TYR A O 1
ATOM 2404 N N . ASN A 1 301 ? 20.406 21.344 12.453 1 93.38 301 ASN A N 1
ATOM 2405 C CA . ASN A 1 301 ? 21.172 22.594 12.438 1 93.38 301 ASN A CA 1
ATOM 2406 C C . ASN A 1 301 ? 20.688 23.562 13.508 1 93.38 301 ASN A C 1
ATOM 2408 O O . ASN A 1 301 ? 21.484 24.219 14.164 1 93.38 301 ASN A O 1
ATOM 2412 N N . MET A 1 302 ? 19.375 23.594 13.719 1 92.06 302 MET A N 1
ATOM 2413 C CA . MET A 1 302 ? 18.812 24.453 14.758 1 92.06 302 MET A CA 1
ATOM 2414 C C . MET A 1 302 ? 18.75 23.734 16.094 1 92.06 302 MET A C 1
ATOM 2416 O O . MET A 1 302 ? 18.469 24.359 17.125 1 92.06 302 MET A O 1
ATOM 2420 N N . SER A 1 303 ? 18.938 22.438 16.109 1 94 303 SER A N 1
ATOM 2421 C CA . SER A 1 303 ? 18.828 21.609 17.297 1 94 303 SER A CA 1
ATOM 2422 C C . SER A 1 303 ? 17.422 21.641 17.859 1 94 303 SER A C 1
ATOM 2424 O O . SER A 1 303 ? 17.234 21.859 19.062 1 94 303 SER A O 1
ATOM 2426 N N . LEU A 1 304 ? 16.453 21.469 16.953 1 96.62 304 LEU A N 1
ATOM 2427 C CA . LEU A 1 304 ? 15.039 21.469 17.328 1 96.62 304 LEU A CA 1
ATOM 2428 C C . LEU A 1 304 ? 14.305 20.297 16.688 1 96.62 304 LEU A C 1
ATOM 2430 O O . LEU A 1 304 ? 14.586 19.938 15.547 1 96.62 304 LEU A O 1
ATOM 2434 N N . VAL A 1 305 ? 13.43 19.719 17.438 1 97.06 305 VAL A N 1
ATOM 2435 C CA . VAL A 1 305 ? 12.531 18.688 16.938 1 97.06 305 VAL A CA 1
ATOM 2436 C C . VAL A 1 305 ? 11.102 18.969 17.406 1 97.06 305 VAL A C 1
ATOM 2438 O O . VAL A 1 305 ? 10.891 19.391 18.547 1 97.06 305 VAL A O 1
ATOM 2441 N N . ARG A 1 306 ? 10.203 18.828 16.516 1 96.75 306 ARG A N 1
ATOM 2442 C CA . ARG A 1 306 ? 8.781 18.906 16.875 1 96.75 306 ARG A CA 1
ATOM 2443 C C . ARG A 1 306 ? 8.031 17.672 16.359 1 96.75 306 ARG A C 1
ATOM 2445 O O . ARG A 1 306 ? 8.352 17.141 15.305 1 96.75 306 ARG A O 1
ATOM 2452 N N . TYR A 1 307 ? 7.141 17.219 17.094 1 93.12 307 TYR A N 1
ATOM 2453 C CA . TYR A 1 307 ? 6.215 16.219 16.562 1 93.12 307 TYR A CA 1
ATOM 2454 C C . TYR A 1 307 ? 4.809 16.453 17.109 1 93.12 307 TYR A C 1
ATOM 2456 O O . TYR A 1 307 ? 4.641 16.859 18.25 1 93.12 307 TYR A O 1
ATOM 2464 N N . ASP A 1 308 ? 3.854 16.266 16.266 1 90.44 308 ASP A N 1
ATOM 2465 C CA . ASP A 1 308 ? 2.428 16.344 16.578 1 90.44 308 ASP A CA 1
ATOM 2466 C C . ASP A 1 308 ? 1.79 14.953 16.547 1 90.44 308 ASP A C 1
ATOM 2468 O O . ASP A 1 308 ? 2.062 14.156 15.633 1 90.44 308 ASP A O 1
ATOM 2472 N N . TYR A 1 309 ? 1.029 14.648 17.531 1 83.38 309 TYR A N 1
ATOM 2473 C CA . TYR A 1 309 ? 0.397 13.336 17.594 1 83.38 309 TYR A CA 1
ATOM 2474 C C . TYR A 1 309 ? -0.921 13.391 18.359 1 83.38 309 TYR A C 1
ATOM 2476 O O . TYR A 1 309 ? -1.194 14.367 19.062 1 83.38 309 TYR A O 1
ATOM 2484 N N . LYS A 1 310 ? -1.746 12.367 18.062 1 76.81 310 LYS A N 1
ATOM 2485 C CA . LYS A 1 310 ? -2.973 12.18 18.828 1 76.81 310 LYS A CA 1
ATOM 2486 C C . LYS A 1 310 ? -2.832 11.031 19.828 1 76.81 310 LYS A C 1
ATOM 2488 O O . LYS A 1 310 ? -2.455 9.914 19.438 1 76.81 310 LYS A O 1
ATOM 2493 N N . PRO A 1 311 ? -3.098 11.406 21.031 1 68.94 311 PRO A N 1
ATOM 2494 C CA . PRO A 1 311 ? -2.975 10.32 22 1 68.94 311 PRO A CA 1
ATOM 2495 C C . PRO A 1 311 ? -4.023 9.227 21.812 1 68.94 311 PRO A C 1
ATOM 2497 O O . PRO A 1 311 ? -5.082 9.477 21.219 1 68.94 311 PRO A O 1
ATOM 2500 N N . ASN A 1 312 ? -3.711 8.094 22.156 1 62.59 312 ASN A N 1
ATOM 2501 C CA . ASN A 1 312 ? -4.68 7 22.188 1 62.59 312 ASN A CA 1
ATOM 2502 C C . ASN A 1 312 ? -5.688 7.172 23.312 1 62.59 312 ASN A C 1
ATOM 2504 O O . ASN A 1 312 ? -5.305 7.32 24.484 1 62.59 312 ASN A O 1
ATOM 2508 N N . PRO A 1 313 ? -6.934 7.195 22.953 1 59.66 313 PRO A N 1
ATOM 2509 C CA . PRO A 1 313 ? -7.941 7.441 23.984 1 59.66 313 PRO A CA 1
ATOM 2510 C C . PRO A 1 313 ? -7.883 6.418 25.125 1 59.66 313 PRO A C 1
ATOM 2512 O O . PRO A 1 313 ? -8.352 6.691 26.234 1 59.66 313 PRO A O 1
ATOM 2515 N N . SER A 1 314 ? -7.508 5.305 24.75 1 55.75 314 SER A N 1
ATOM 2516 C CA . SER A 1 314 ? -7.504 4.277 25.797 1 55.75 314 SER A CA 1
ATOM 2517 C C . SER A 1 314 ? -6.453 4.566 26.859 1 55.75 314 SER A C 1
ATOM 2519 O O . SER A 1 314 ? -6.52 4.027 27.969 1 55.75 314 SER A O 1
ATOM 2521 N N . ASN A 1 315 ? -5.566 5.457 26.422 1 49.62 315 ASN A N 1
ATOM 2522 C CA . ASN A 1 315 ? -4.527 5.781 27.391 1 49.62 315 ASN A CA 1
ATOM 2523 C C . ASN A 1 315 ? -4.84 7.074 28.141 1 49.62 315 ASN A C 1
ATOM 2525 O O . ASN A 1 315 ? -4.984 8.133 27.516 1 49.62 315 ASN A O 1
ATOM 2529 N N . LEU A 1 316 ? -5.566 7.012 29.219 1 45.44 316 LEU A N 1
ATOM 2530 C CA . LEU A 1 316 ? -5.895 8.172 30.047 1 45.44 316 LEU A CA 1
ATOM 2531 C C . LEU A 1 316 ? -4.68 9.078 30.219 1 45.44 316 LEU A C 1
ATOM 2533 O O . LEU A 1 316 ? -3.762 8.742 30.969 1 45.44 316 LEU A O 1
ATOM 2537 N N . LEU A 1 317 ? -4.312 9.656 29.156 1 50.34 317 LEU A N 1
ATOM 2538 C CA . LEU A 1 317 ? -3.223 10.594 29.422 1 50.34 317 LEU A CA 1
ATOM 2539 C C . LEU A 1 317 ? -3.74 11.859 30.078 1 50.34 317 LEU A C 1
ATOM 2541 O O . LEU A 1 317 ? -4.879 12.273 29.844 1 50.34 317 LEU A O 1
ATOM 2545 N N . ASN A 1 318 ? -3.064 12.281 31.109 1 47.72 318 ASN A N 1
ATOM 2546 C CA . ASN A 1 318 ? -3.318 13.492 31.875 1 47.72 318 ASN A CA 1
ATOM 2547 C C . ASN A 1 318 ? -3.492 14.711 30.969 1 47.72 318 ASN A C 1
ATOM 2549 O O . ASN A 1 318 ? -3.881 15.781 31.438 1 47.72 318 ASN A O 1
ATOM 2553 N N . PHE A 1 319 ? -3.086 14.531 29.719 1 50.03 319 PHE A N 1
ATOM 2554 C CA . PHE A 1 319 ? -3.072 15.75 28.922 1 50.03 319 PHE A CA 1
ATOM 2555 C C . PHE A 1 319 ? -4.289 15.812 28 1 50.03 319 PHE A C 1
ATOM 2557 O O . PHE A 1 319 ? -4.383 16.688 27.141 1 50.03 319 PHE A O 1
ATOM 2564 N N . GLY A 1 320 ? -5.18 15.055 28.234 1 56.12 320 GLY A N 1
ATOM 2565 C CA . GLY A 1 320 ? -6.387 15.086 27.422 1 56.12 320 GLY A CA 1
ATOM 2566 C C . GLY A 1 320 ? -6.258 14.281 26.141 1 56.12 320 GLY A C 1
ATOM 2567 O O . GLY A 1 320 ? -5.293 13.531 25.969 1 56.12 320 GLY A O 1
ATOM 2568 N N . LEU A 1 321 ? -7.266 14.289 25.25 1 61.47 321 LEU A N 1
ATOM 2569 C CA . LEU A 1 321 ? -7.391 13.453 24.062 1 61.47 321 LEU A CA 1
ATOM 2570 C C . LEU A 1 321 ? -7.211 14.281 22.797 1 61.47 321 LEU A C 1
ATOM 2572 O O . LEU A 1 321 ? -7.297 13.75 21.688 1 61.47 321 LEU A O 1
ATOM 2576 N N . ASP A 1 322 ? -6.688 15.555 22.984 1 67.62 322 ASP A N 1
ATOM 2577 C CA . ASP A 1 322 ? -6.492 16.438 21.844 1 67.62 322 ASP A CA 1
ATOM 2578 C C . ASP A 1 322 ? -5.117 16.219 21.219 1 67.62 322 ASP A C 1
ATOM 2580 O O . ASP A 1 322 ? -4.273 15.523 21.781 1 67.62 322 ASP A O 1
ATOM 2584 N N . THR A 1 323 ? -5.023 16.844 20.016 1 77.88 323 THR A N 1
ATOM 2585 C CA . THR A 1 323 ? -3.715 16.812 19.375 1 77.88 323 THR A CA 1
ATOM 2586 C C . THR A 1 323 ? -2.662 17.484 20.234 1 77.88 323 THR A C 1
ATOM 2588 O O . THR A 1 323 ? -2.867 18.609 20.703 1 77.88 323 THR A O 1
ATOM 2591 N N . LEU A 1 324 ? -1.6 16.797 20.469 1 81.44 324 LEU A N 1
ATOM 2592 C CA . LEU A 1 324 ? -0.477 17.328 21.234 1 81.44 324 LEU A CA 1
ATOM 2593 C C . LEU A 1 324 ? 0.688 17.688 20.312 1 81.44 324 LEU A C 1
ATOM 2595 O O . LEU A 1 324 ? 0.958 16.984 19.344 1 81.44 324 LEU A O 1
ATOM 2599 N N . SER A 1 325 ? 1.265 18.812 20.656 1 89.88 325 SER A N 1
ATOM 2600 C CA . SER A 1 325 ? 2.514 19.219 20.016 1 89.88 325 SER A CA 1
ATOM 2601 C C . SER A 1 325 ? 3.672 19.188 21 1 89.88 325 SER A C 1
ATOM 2603 O O . SER A 1 325 ? 3.584 19.797 22.078 1 89.88 325 SER A O 1
ATOM 2605 N N . GLU A 1 326 ? 4.668 18.562 20.656 1 91.44 326 GLU A N 1
ATOM 2606 C CA . GLU A 1 326 ? 5.859 18.531 21.5 1 91.44 326 GLU A CA 1
ATOM 2607 C C . GLU A 1 326 ? 7.074 19.078 20.766 1 91.44 326 GLU A C 1
ATOM 2609 O O . GLU A 1 326 ? 7.359 18.672 19.641 1 91.44 326 GLU A O 1
ATOM 2614 N N . VAL A 1 327 ? 7.676 20.047 21.406 1 95.12 327 VAL A N 1
ATOM 2615 C CA . VAL A 1 327 ? 8.875 20.672 20.859 1 95.12 327 VAL A CA 1
ATOM 2616 C C . VAL A 1 327 ? 10.07 20.375 21.75 1 95.12 327 VAL A C 1
ATOM 2618 O O . VAL A 1 327 ? 10.047 20.672 22.953 1 95.12 327 VAL A O 1
ATOM 2621 N N . HIS A 1 328 ? 11.086 19.797 21.203 1 96 328 HIS A N 1
ATOM 2622 C CA . HIS A 1 328 ? 12.344 19.531 21.891 1 96 328 HIS A CA 1
ATOM 2623 C C . HIS A 1 328 ? 13.398 20.578 21.531 1 96 328 HIS A C 1
ATOM 2625 O O . HIS A 1 328 ? 13.828 20.641 20.375 1 96 328 HIS A O 1
ATOM 2631 N N . ASP A 1 329 ? 13.766 21.328 22.469 1 95.06 329 ASP A N 1
ATOM 2632 C CA . ASP A 1 329 ? 14.875 22.266 22.328 1 95.06 329 ASP A CA 1
ATOM 2633 C C . ASP A 1 329 ? 16.188 21.656 22.828 1 95.06 329 ASP A C 1
ATOM 2635 O O . ASP A 1 329 ? 16.484 21.719 24.016 1 95.06 329 ASP A O 1
ATOM 2639 N N . TRP A 1 330 ? 16.922 21.266 21.922 1 94.31 330 TRP A N 1
ATOM 2640 C CA . TRP A 1 330 ? 18.141 20.547 22.266 1 94.31 330 TRP A CA 1
ATOM 2641 C C . TRP A 1 330 ? 19.25 21.516 22.625 1 94.31 330 TRP A C 1
ATOM 2643 O O . TRP A 1 330 ? 20.328 21.109 23.094 1 94.31 330 TRP A O 1
ATOM 2653 N N . ASN A 1 331 ? 19.047 22.781 22.406 1 91.06 331 ASN A N 1
ATOM 2654 C CA . ASN A 1 331 ? 20 23.781 22.859 1 91.06 331 ASN A CA 1
ATOM 2655 C C . ASN A 1 331 ? 19.984 23.891 24.391 1 91.06 331 ASN A C 1
ATOM 2657 O O . ASN A 1 331 ? 21.016 24.188 25 1 91.06 331 ASN A O 1
ATOM 2661 N N . GLU A 1 332 ? 18.844 23.625 24.969 1 90.81 332 GLU A N 1
ATOM 2662 C CA . GLU A 1 332 ? 18.703 23.75 26.422 1 90.81 332 GLU A CA 1
ATOM 2663 C C . GLU A 1 332 ? 18.359 22.422 27.062 1 90.81 332 GLU A C 1
ATOM 2665 O O . GLU A 1 332 ? 18.453 22.266 28.281 1 90.81 332 GLU A O 1
ATOM 2670 N N . GLY A 1 333 ? 17.969 21.469 26.25 1 92.69 333 GLY A N 1
ATOM 2671 C CA . GLY A 1 333 ? 17.609 20.141 26.75 1 92.69 333 GLY A CA 1
ATOM 2672 C C . GLY A 1 333 ? 16.203 20.078 27.344 1 92.69 333 GLY A C 1
ATOM 2673 O O . GLY A 1 333 ? 15.961 19.328 28.281 1 92.69 333 GLY A O 1
ATOM 2674 N N . VAL A 1 334 ? 15.289 20.891 26.797 1 92.5 334 VAL A N 1
ATOM 2675 C CA . VAL A 1 334 ? 13.961 21.016 27.391 1 92.5 334 VAL A CA 1
ATOM 2676 C C . VAL A 1 334 ? 12.906 20.609 26.359 1 92.5 334 VAL A C 1
ATOM 2678 O O . VAL A 1 334 ? 13.008 20.953 25.188 1 92.5 334 VAL A O 1
ATOM 2681 N N . ALA A 1 335 ? 11.922 19.859 26.859 1 93.44 335 ALA A N 1
ATOM 2682 C CA . ALA A 1 335 ? 10.766 19.469 26.047 1 93.44 335 ALA A CA 1
ATOM 2683 C C . ALA A 1 335 ? 9.523 20.25 26.453 1 93.44 335 ALA A C 1
ATOM 2685 O O . ALA A 1 335 ? 9.203 20.344 27.641 1 93.44 335 ALA A O 1
ATOM 2686 N N . TYR A 1 336 ? 8.93 20.891 25.484 1 91.44 336 TYR A N 1
ATOM 2687 C CA . TYR A 1 336 ? 7.676 21.609 25.688 1 91.44 336 TYR A CA 1
ATOM 2688 C C . TYR A 1 336 ? 6.508 20.828 25.094 1 91.44 336 TYR A C 1
ATOM 2690 O O . TYR A 1 336 ? 6.418 20.656 23.875 1 91.44 336 TYR A O 1
ATOM 2698 N N . ARG A 1 337 ? 5.609 20.312 25.859 1 87.38 337 ARG A N 1
ATOM 2699 C CA . ARG A 1 337 ? 4.414 19.594 25.422 1 87.38 337 ARG A CA 1
ATOM 2700 C C . ARG A 1 337 ? 3.178 20.484 25.516 1 87.38 337 ARG A C 1
ATOM 2702 O O . ARG A 1 337 ? 2.754 20.828 26.625 1 87.38 337 ARG A O 1
ATOM 2709 N N . MET A 1 338 ? 2.648 20.75 24.391 1 83.5 338 MET A N 1
ATOM 2710 C CA . MET A 1 338 ? 1.557 21.703 24.328 1 83.5 338 MET A CA 1
ATOM 2711 C C . MET A 1 338 ? 0.277 21.047 23.812 1 83.5 338 MET A C 1
ATOM 2713 O O . MET A 1 338 ? 0.305 20.281 22.859 1 83.5 338 MET A O 1
ATOM 2717 N N . ASP A 1 339 ? -0.748 21.281 24.516 1 74.19 339 ASP A N 1
ATOM 2718 C CA . ASP A 1 339 ? -2.082 20.953 24.031 1 74.19 339 ASP A CA 1
ATOM 2719 C C . ASP A 1 339 ? -2.641 22.078 23.156 1 74.19 339 ASP A C 1
ATOM 2721 O O . ASP A 1 339 ? -2.975 23.156 23.656 1 74.19 339 ASP A O 1
ATOM 2725 N N . LYS A 1 340 ? -2.822 21.844 21.984 1 66.19 340 LYS A N 1
ATOM 2726 C CA . LYS A 1 340 ? -3.195 22.875 21.016 1 66.19 340 LYS A CA 1
ATOM 2727 C C . LYS A 1 340 ? -4.613 23.375 21.281 1 66.19 340 LYS A C 1
ATOM 2729 O O . LYS A 1 340 ? -4.953 24.516 20.922 1 66.19 340 LYS A O 1
ATOM 2734 N N . VAL A 1 341 ? -5.383 22.531 21.859 1 61.22 341 VAL A N 1
ATOM 2735 C CA . VAL A 1 341 ? -6.789 22.875 22.016 1 61.22 341 VAL A CA 1
ATOM 2736 C C . VAL A 1 341 ? -6.992 23.578 23.375 1 61.22 341 VAL A C 1
ATOM 2738 O O . VAL A 1 341 ? -7.543 24.672 23.438 1 61.22 341 VAL A O 1
ATOM 2741 N N . ARG A 1 342 ? -6.414 23 24.547 1 60.22 342 ARG A N 1
ATOM 2742 C CA . ARG A 1 342 ? -6.645 23.531 25.875 1 60.22 342 ARG A CA 1
ATOM 2743 C C . ARG A 1 342 ? -5.617 24.594 26.234 1 60.22 342 ARG A C 1
ATOM 2745 O O . ARG A 1 342 ? -5.836 25.406 27.141 1 60.22 342 ARG A O 1
ATOM 2752 N N . GLY A 1 343 ? -4.527 24.609 25.438 1 62.12 343 GLY A N 1
ATOM 2753 C CA . GLY A 1 343 ? -3.5 25.609 25.656 1 62.12 343 GLY A CA 1
ATOM 2754 C C . GLY A 1 343 ? -2.584 25.266 26.828 1 62.12 343 GLY A C 1
ATOM 2755 O O . GLY A 1 343 ? -1.71 26.062 27.188 1 62.12 343 GLY A O 1
ATOM 2756 N N . ASN A 1 344 ? -2.787 24.125 27.422 1 66 344 ASN A N 1
ATOM 2757 C CA . ASN A 1 344 ? -1.902 23.719 28.516 1 66 344 ASN A CA 1
ATOM 2758 C C . ASN A 1 344 ? -0.533 23.297 28 1 66 344 ASN A C 1
ATOM 2760 O O . ASN A 1 344 ? -0.411 22.844 26.859 1 66 344 ASN A O 1
ATOM 2764 N N . CYS A 1 345 ? 0.44 23.609 28.844 1 78.94 345 CYS A N 1
ATOM 2765 C CA . CYS A 1 345 ? 1.808 23.266 28.469 1 78.94 345 CYS A CA 1
ATOM 2766 C C . CYS A 1 345 ? 2.541 22.578 29.609 1 78.94 345 CYS A C 1
ATOM 2768 O O . CYS A 1 345 ? 2.381 22.969 30.766 1 78.94 345 CYS A O 1
ATOM 2770 N N . THR A 1 346 ? 3.131 21.5 29.328 1 80.25 346 THR A N 1
ATOM 2771 C CA . THR A 1 346 ? 4.023 20.812 30.266 1 80.25 346 THR A CA 1
ATOM 2772 C C . THR A 1 346 ? 5.469 20.891 29.781 1 80.25 346 THR A C 1
ATOM 2774 O O . THR A 1 346 ? 5.754 20.562 28.625 1 80.25 346 THR A O 1
ATOM 2777 N N . VAL A 1 347 ? 6.328 21.359 30.688 1 86.62 347 VAL A N 1
ATOM 2778 C CA . VAL A 1 347 ? 7.742 21.469 30.344 1 86.62 347 VAL A CA 1
ATOM 2779 C C . VAL A 1 347 ? 8.539 20.422 31.125 1 86.62 347 VAL A C 1
ATOM 2781 O O . VAL A 1 347 ? 8.422 20.328 32.344 1 86.62 347 VAL A O 1
ATOM 2784 N N . THR A 1 348 ? 9.266 19.594 30.422 1 87.44 348 THR A N 1
ATOM 2785 C CA . THR A 1 348 ? 10.109 18.562 31.031 1 87.44 348 THR A CA 1
ATOM 2786 C C . THR A 1 348 ? 11.492 18.562 30.391 1 87.44 348 THR A C 1
ATOM 2788 O O . THR A 1 348 ? 11.719 19.219 29.375 1 87.44 348 THR A O 1
ATOM 2791 N N . LYS A 1 349 ? 12.375 17.875 31.078 1 90.12 349 LYS A N 1
ATOM 2792 C CA . LYS A 1 349 ? 13.617 17.547 30.406 1 90.12 349 LYS A CA 1
ATOM 2793 C C . LYS A 1 349 ? 13.383 16.547 29.266 1 90.12 349 LYS A C 1
ATOM 2795 O O . LYS A 1 349 ? 12.461 15.734 29.328 1 90.12 349 LYS A O 1
ATOM 2800 N N . ILE A 1 350 ? 14.188 16.75 28.25 1 91.56 350 ILE A N 1
ATOM 2801 C CA . ILE A 1 350 ? 14.117 15.734 27.203 1 91.56 350 ILE A CA 1
ATOM 2802 C C . ILE A 1 350 ? 14.641 14.406 27.734 1 91.56 350 ILE A C 1
ATOM 2804 O O . ILE A 1 350 ? 15.727 14.344 28.312 1 91.56 350 ILE A O 1
ATOM 2808 N N . ALA A 1 351 ? 13.859 13.43 27.578 1 84.38 351 ALA A N 1
ATOM 2809 C CA . ALA A 1 351 ? 14.219 12.117 28.109 1 84.38 351 ALA A CA 1
ATOM 2810 C C . ALA A 1 351 ? 15.117 11.352 27.141 1 84.38 351 ALA A C 1
ATOM 2812 O O . ALA A 1 351 ? 14.984 11.492 25.922 1 84.38 351 ALA A O 1
ATOM 2813 N N . GLY A 1 352 ? 15.93 10.539 27.719 1 82.69 352 GLY A N 1
ATOM 2814 C CA . GLY A 1 352 ? 16.781 9.695 26.891 1 82.69 352 GLY A CA 1
ATOM 2815 C C . GLY A 1 352 ? 16 8.68 26.078 1 82.69 352 GLY A C 1
ATOM 2816 O O . GLY A 1 352 ? 16.516 8.141 25.094 1 82.69 352 GLY A O 1
ATOM 2817 N N . SER A 1 353 ? 14.836 8.492 26.391 1 75.62 353 SER A N 1
ATOM 2818 C CA . SER A 1 353 ? 14 7.5 25.734 1 75.62 353 SER A CA 1
ATOM 2819 C C . SER A 1 353 ? 13.219 8.109 24.562 1 75.62 353 SER A C 1
ATOM 2821 O O . SER A 1 353 ? 12.555 7.398 23.812 1 75.62 353 SER A O 1
ATOM 2823 N N . ASP A 1 354 ? 13.352 9.359 24.438 1 81.5 354 ASP A N 1
ATOM 2824 C CA . ASP A 1 354 ? 12.648 9.992 23.328 1 81.5 354 ASP A CA 1
ATOM 2825 C C . ASP A 1 354 ? 13.234 9.562 21.984 1 81.5 354 ASP A C 1
ATOM 2827 O O . ASP A 1 354 ? 14.43 9.266 21.906 1 81.5 354 ASP A O 1
ATOM 2831 N N . PHE A 1 355 ? 12.461 9.539 20.953 1 79.5 355 PHE A N 1
ATOM 2832 C CA . PHE A 1 355 ? 12.859 8.945 19.672 1 79.5 355 PHE A CA 1
ATOM 2833 C C . PHE A 1 355 ? 13.977 9.758 19.031 1 79.5 355 PHE A C 1
ATOM 2835 O O . PHE A 1 355 ? 14.727 9.234 18.203 1 79.5 355 PHE A O 1
ATOM 2842 N N . ASP A 1 356 ? 14.078 11.008 19.391 1 91 356 ASP A N 1
ATOM 2843 C CA . ASP A 1 356 ? 15.086 11.883 18.797 1 91 356 ASP A CA 1
ATOM 2844 C C . ASP A 1 356 ? 16.281 12.07 19.719 1 91 356 ASP A C 1
ATOM 2846 O O . ASP A 1 356 ? 17.125 12.922 19.484 1 91 356 ASP A O 1
ATOM 2850 N N . ALA A 1 357 ? 16.328 11.258 20.766 1 91.06 357 ALA A N 1
ATOM 2851 C CA . ALA A 1 357 ? 17.391 11.422 21.766 1 91.06 357 ALA A CA 1
ATOM 2852 C C . ALA A 1 357 ? 18.438 10.32 21.641 1 91.06 357 ALA A C 1
ATOM 2854 O O . ALA A 1 357 ? 18.094 9.156 21.406 1 91.06 357 ALA A O 1
ATOM 2855 N N . HIS A 1 358 ? 19.641 10.742 21.734 1 90.62 358 HIS A N 1
ATOM 2856 C CA . HIS A 1 358 ? 20.766 9.836 21.906 1 90.62 358 HIS A CA 1
ATOM 2857 C C . HIS A 1 358 ? 21.406 10.008 23.281 1 90.62 358 HIS A C 1
ATOM 2859 O O . HIS A 1 358 ? 21.906 11.086 23.625 1 90.62 358 HIS A O 1
ATOM 2865 N N . SER A 1 359 ? 21.453 8.938 24.016 1 88 359 SER A N 1
ATOM 2866 C CA . SER A 1 359 ? 22.031 9 25.359 1 88 359 SER A CA 1
ATOM 2867 C C . SER A 1 359 ? 23.547 8.891 25.312 1 88 359 SER A C 1
ATOM 2869 O O . SER A 1 359 ? 24.094 7.949 24.734 1 88 359 SER A O 1
ATOM 2871 N N . LEU A 1 360 ? 24.172 9.859 25.875 1 88.56 360 LEU A N 1
ATOM 2872 C CA . LEU A 1 360 ? 25.625 9.805 26 1 88.56 360 LEU A CA 1
ATOM 2873 C C . LEU A 1 360 ? 26.031 9.039 27.25 1 88.56 360 LEU A C 1
ATOM 2875 O O . LEU A 1 360 ? 27.016 8.297 27.234 1 88.56 360 LEU A O 1
ATOM 2879 N N . ASP A 1 361 ? 25.375 9.266 28.312 1 83.44 361 ASP A N 1
ATOM 2880 C CA . ASP A 1 361 ? 25.516 8.57 29.578 1 83.44 361 ASP A CA 1
ATOM 2881 C C . ASP A 1 361 ? 24.172 8.445 30.297 1 83.44 361 ASP A C 1
ATOM 2883 O O . ASP A 1 361 ? 23.125 8.5 29.656 1 83.44 361 ASP A O 1
ATOM 2887 N N . ALA A 1 362 ? 24.203 8.203 31.625 1 78.44 362 ALA A N 1
ATOM 2888 C CA . ALA A 1 362 ? 22.984 7.938 32.375 1 78.44 362 ALA A CA 1
ATOM 2889 C C . ALA A 1 362 ? 22.125 9.195 32.469 1 78.44 362 ALA A C 1
ATOM 2891 O O . ALA A 1 362 ? 20.906 9.109 32.656 1 78.44 362 ALA A O 1
ATOM 2892 N N . THR A 1 363 ? 22.688 10.32 32.281 1 80.56 363 THR A N 1
ATOM 2893 C CA . THR A 1 363 ? 21.922 11.531 32.562 1 80.56 363 THR A CA 1
ATOM 2894 C C . THR A 1 363 ? 21.969 12.5 31.375 1 80.56 363 THR A C 1
ATOM 2896 O O . THR A 1 363 ? 21.078 13.336 31.219 1 80.56 363 THR A O 1
ATOM 2899 N N . THR A 1 364 ? 22.969 12.344 30.547 1 90.81 364 THR A N 1
ATOM 2900 C CA . THR A 1 364 ? 23.188 13.328 29.5 1 90.81 364 THR A CA 1
ATOM 2901 C C . THR A 1 364 ? 22.672 12.812 28.156 1 90.81 364 THR A C 1
ATOM 2903 O O . THR A 1 364 ? 22.938 11.664 27.781 1 90.81 364 THR A O 1
ATOM 2906 N N . VAL A 1 365 ? 21.906 13.711 27.484 1 93.5 365 VAL A N 1
ATOM 2907 C CA . VAL A 1 365 ? 21.344 13.328 26.188 1 93.5 365 VAL A CA 1
ATOM 2908 C C . VAL A 1 365 ? 21.703 14.375 25.141 1 93.5 365 VAL A C 1
ATOM 2910 O O . VAL A 1 365 ? 22.016 15.523 25.469 1 93.5 365 VAL A O 1
ATOM 2913 N N . ARG A 1 366 ? 21.781 14.039 23.922 1 94.06 366 ARG A N 1
ATOM 2914 C CA . ARG A 1 366 ? 21.922 14.93 22.766 1 94.06 366 ARG A CA 1
ATOM 2915 C C . ARG A 1 366 ? 20.906 14.586 21.688 1 94.06 366 ARG A C 1
ATOM 2917 O O . ARG A 1 366 ? 20.297 13.508 21.703 1 94.06 366 ARG A O 1
ATOM 2924 N N . ILE A 1 367 ? 20.766 15.461 20.766 1 95.12 367 ILE A N 1
ATOM 2925 C CA . ILE A 1 367 ? 19.906 15.219 19.625 1 95.12 367 ILE A CA 1
ATOM 2926 C C . ILE A 1 367 ? 20.516 14.117 18.75 1 95.12 367 ILE A C 1
ATOM 2928 O O . ILE A 1 367 ? 21.734 14.07 18.547 1 95.12 367 ILE A O 1
ATOM 2932 N N . ARG A 1 368 ? 19.703 13.328 18.188 1 94.19 368 ARG A N 1
ATOM 2933 C CA . ARG A 1 368 ? 20.156 12.359 17.203 1 94.19 368 ARG A CA 1
ATOM 2934 C C . ARG A 1 368 ? 20.531 13.047 15.891 1 94.19 368 ARG A C 1
ATOM 2936 O O . ARG A 1 368 ? 19.844 13.977 15.453 1 94.19 368 ARG A O 1
ATOM 2943 N N . THR A 1 369 ? 21.656 12.586 15.305 1 94.38 369 THR A N 1
ATOM 2944 C CA . THR A 1 369 ? 21.922 12.977 13.922 1 94.38 369 THR A CA 1
ATOM 2945 C C . THR A 1 369 ? 20.844 12.414 12.992 1 94.38 369 THR A C 1
ATOM 2947 O O . THR A 1 369 ? 20.062 11.547 13.383 1 94.38 369 THR A O 1
ATOM 2950 N N . ALA A 1 370 ? 20.875 12.969 11.797 1 93 370 ALA A N 1
ATOM 2951 C CA . ALA A 1 370 ? 19.906 12.477 10.828 1 93 370 ALA A CA 1
ATOM 2952 C C . ALA A 1 370 ? 20.062 10.977 10.609 1 93 370 ALA A C 1
ATOM 2954 O O . ALA A 1 370 ? 19.062 10.25 10.531 1 93 370 ALA A O 1
ATOM 2955 N N . LYS A 1 371 ? 21.219 10.422 10.508 1 91.38 371 LYS A N 1
ATOM 2956 C CA . LYS A 1 371 ? 21.484 9 10.336 1 91.38 371 LYS A CA 1
ATOM 2957 C C . LYS A 1 371 ? 20.969 8.195 11.531 1 91.38 371 LYS A C 1
ATOM 2959 O O . LYS A 1 371 ? 20.391 7.121 11.367 1 91.38 371 LYS A O 1
ATOM 2964 N N . GLU A 1 372 ? 21.219 8.766 12.711 1 90.88 372 GLU A N 1
ATOM 2965 C CA . GLU A 1 372 ? 20.75 8.102 13.93 1 90.88 372 GLU A CA 1
ATOM 2966 C C . GLU A 1 372 ? 19.219 8.117 14.016 1 90.88 372 GLU A C 1
ATOM 2968 O O . GLU A 1 372 ? 18.625 7.18 14.539 1 90.88 372 GLU A O 1
ATOM 2973 N N . PHE A 1 373 ? 18.703 9.227 13.539 1 91.31 373 PHE A N 1
ATOM 2974 C CA . PHE A 1 373 ? 17.25 9.375 13.555 1 91.31 373 PHE A CA 1
ATOM 2975 C C . PHE A 1 373 ? 16.578 8.25 12.773 1 91.31 373 PHE A C 1
ATOM 2977 O O . PHE A 1 373 ? 15.555 7.711 13.203 1 91.31 373 PHE A O 1
ATOM 2984 N N . PHE A 1 374 ? 17.172 7.828 11.68 1 89.81 374 PHE A N 1
ATOM 2985 C CA . PHE A 1 374 ? 16.656 6.742 10.859 1 89.81 374 PHE A CA 1
ATOM 2986 C C . PHE A 1 374 ? 17.234 5.406 11.297 1 89.81 374 PHE A C 1
ATOM 2988 O O . PHE A 1 374 ? 17.031 4.383 10.641 1 89.81 374 PHE A O 1
ATOM 2995 N N . TYR A 1 375 ? 18.062 5.383 12.305 1 86.62 375 TYR A N 1
ATOM 2996 C CA . TYR A 1 375 ? 18.656 4.199 12.906 1 86.62 375 TYR A CA 1
ATOM 2997 C C . TYR A 1 375 ? 19.609 3.521 11.922 1 86.62 375 TYR A C 1
ATOM 2999 O O . TYR A 1 375 ? 19.672 2.293 11.859 1 86.62 375 TYR A O 1
ATOM 3007 N N . PHE A 1 376 ? 20.25 4.238 11.133 1 88.38 376 PHE A N 1
ATOM 3008 C CA . PHE A 1 376 ? 21.234 3.717 10.188 1 88.38 376 PHE A CA 1
ATOM 3009 C C . PHE A 1 376 ? 22.547 3.395 10.891 1 88.38 376 PHE A C 1
ATOM 3011 O O . PHE A 1 376 ? 23.391 2.701 10.336 1 88.38 376 PHE A O 1
ATOM 3018 N N . ASP A 1 377 ? 22.672 3.828 12.039 1 79.31 377 ASP A N 1
ATOM 3019 C CA . ASP A 1 377 ? 23.922 3.701 12.773 1 79.31 377 ASP A CA 1
ATOM 3020 C C . ASP A 1 377 ? 23.969 2.404 13.586 1 79.31 377 ASP A C 1
ATOM 3022 O O . ASP A 1 377 ? 25.031 1.955 14 1 79.31 377 ASP A O 1
ATOM 3026 N N . LYS A 1 378 ? 22.875 1.795 13.789 1 73.69 378 LYS A N 1
ATOM 3027 C CA . LYS A 1 378 ? 22.766 0.723 14.773 1 73.69 378 LYS A CA 1
ATOM 3028 C C . LYS A 1 378 ? 23.125 -0.627 14.164 1 73.69 378 LYS A C 1
ATOM 3030 O O . LYS A 1 378 ? 23.422 -1.586 14.883 1 73.69 378 LYS A O 1
ATOM 3035 N N . THR A 1 379 ? 22.953 -0.668 12.969 1 82 379 THR A N 1
ATOM 3036 C CA . THR A 1 379 ? 23.188 -1.957 12.328 1 82 379 THR A CA 1
ATOM 3037 C C . THR A 1 379 ? 23.562 -1.771 10.859 1 82 379 THR A C 1
ATOM 3039 O O . THR A 1 379 ? 23.562 -0.647 10.352 1 82 379 THR A O 1
ATOM 3042 N N . GLN A 1 380 ? 24.062 -2.84 10.422 1 87.5 380 GLN A N 1
ATOM 3043 C CA . GLN A 1 380 ? 24.359 -2.826 8.992 1 87.5 380 GLN A CA 1
ATOM 3044 C C . GLN A 1 380 ? 23.156 -3.264 8.172 1 87.5 380 GLN A C 1
ATOM 3046 O O . GLN A 1 380 ? 22.594 -4.344 8.398 1 87.5 380 GLN A O 1
ATOM 3051 N N . TYR A 1 381 ? 22.781 -2.393 7.348 1 94 381 TYR A N 1
ATOM 3052 C CA . TYR A 1 381 ? 21.672 -2.686 6.453 1 94 381 TYR A CA 1
ATOM 3053 C C . TYR A 1 381 ? 22.172 -3.287 5.145 1 94 381 TYR A C 1
ATOM 3055 O O . TYR A 1 381 ? 23.219 -2.898 4.633 1 94 381 TYR A O 1
ATOM 3063 N N . ALA A 1 382 ? 21.359 -4.23 4.629 1 95.44 382 ALA A N 1
ATOM 3064 C CA . ALA A 1 382 ? 21.641 -4.824 3.326 1 95.44 382 ALA A CA 1
ATOM 3065 C C . ALA A 1 382 ? 20.609 -4.383 2.287 1 95.44 382 ALA A C 1
ATOM 3067 O O . ALA A 1 382 ? 19.406 -4.352 2.568 1 95.44 382 ALA A O 1
ATOM 3068 N N . TYR A 1 383 ? 21.156 -4.035 1.122 1 96.25 383 TYR A N 1
ATOM 3069 C CA . TYR A 1 383 ? 20.266 -3.682 0.023 1 96.25 383 TYR A CA 1
ATOM 3070 C C . TYR A 1 383 ? 19.609 -4.922 -0.564 1 96.25 383 TYR A C 1
ATOM 3072 O O . TYR A 1 383 ? 20.297 -5.883 -0.928 1 96.25 383 TYR A O 1
ATOM 3080 N N . GLU A 1 384 ? 18.234 -4.891 -0.751 1 95.5 384 GLU A N 1
ATOM 3081 C CA . GLU A 1 384 ? 17.484 -6.07 -1.174 1 95.5 384 GLU A CA 1
ATOM 3082 C C . GLU A 1 384 ? 17.016 -5.938 -2.617 1 95.5 384 GLU A C 1
ATOM 3084 O O . GLU A 1 384 ? 16.531 -6.902 -3.209 1 95.5 384 GLU A O 1
ATOM 3089 N N . GLY A 1 385 ? 17.078 -4.738 -3.148 1 94.69 385 GLY A N 1
ATOM 3090 C CA . GLY A 1 385 ? 16.562 -4.504 -4.488 1 94.69 385 GLY A CA 1
ATOM 3091 C C . GLY A 1 385 ? 15.352 -3.59 -4.516 1 94.69 385 GLY A C 1
ATOM 3092 O O . GLY A 1 385 ? 15.148 -2.799 -3.594 1 94.69 385 GLY A O 1
ATOM 3093 N N . VAL A 1 386 ? 14.68 -3.604 -5.648 1 94.88 386 VAL A N 1
ATOM 3094 C CA . VAL A 1 386 ? 13.539 -2.707 -5.848 1 94.88 386 VAL A CA 1
ATOM 3095 C C . VAL A 1 386 ? 12.242 -3.459 -5.59 1 94.88 386 VAL A C 1
ATOM 3097 O O . VAL A 1 386 ? 12.016 -4.535 -6.152 1 94.88 386 VAL A O 1
ATOM 3100 N N . LYS A 1 387 ? 11.398 -2.967 -4.695 1 95 387 LYS A N 1
ATOM 3101 C CA . LYS A 1 387 ? 10.062 -3.475 -4.391 1 95 387 LYS A CA 1
ATOM 3102 C C . LYS A 1 387 ? 9.031 -2.352 -4.418 1 95 387 LYS A C 1
ATOM 3104 O O . LYS A 1 387 ? 9.391 -1.172 -4.414 1 95 387 LYS A O 1
ATOM 3109 N N . LYS A 1 388 ? 7.797 -2.746 -4.379 1 92.19 388 LYS A N 1
ATOM 3110 C CA . LYS A 1 388 ? 6.73 -1.751 -4.434 1 92.19 388 LYS A CA 1
ATOM 3111 C C . LYS A 1 388 ? 6.098 -1.549 -3.059 1 92.19 388 LYS A C 1
ATOM 3113 O O . LYS A 1 388 ? 5.879 -2.514 -2.322 1 92.19 388 LYS A O 1
ATOM 3118 N N . ALA A 1 389 ? 5.859 -0.293 -2.707 1 93.94 389 ALA A N 1
ATOM 3119 C CA . ALA A 1 389 ? 5.082 0.076 -1.526 1 93.94 389 ALA A CA 1
ATOM 3120 C C . ALA A 1 389 ? 3.99 1.08 -1.881 1 93.94 389 ALA A C 1
ATOM 3122 O O . ALA A 1 389 ? 4.281 2.182 -2.355 1 93.94 389 ALA A O 1
ATOM 3123 N N . ARG A 1 390 ? 2.748 0.686 -1.689 1 91.31 390 ARG A N 1
ATOM 3124 C CA . ARG A 1 390 ? 1.548 1.468 -1.973 1 91.31 390 ARG A CA 1
ATOM 3125 C C . ARG A 1 390 ? 1.59 2.041 -3.385 1 91.31 390 ARG A C 1
ATOM 3127 O O . ARG A 1 390 ? 1.285 3.219 -3.592 1 91.31 390 ARG A O 1
ATOM 3134 N N . GLY A 1 391 ? 2.102 1.389 -4.238 1 88.88 391 GLY A N 1
ATOM 3135 C CA . GLY A 1 391 ? 2.096 1.724 -5.652 1 88.88 391 GLY A CA 1
ATOM 3136 C C . GLY A 1 391 ? 3.375 2.402 -6.109 1 88.88 391 GLY A C 1
ATOM 3137 O O . GLY A 1 391 ? 3.527 2.719 -7.293 1 88.88 391 GLY A O 1
ATOM 3138 N N . ILE A 1 392 ? 4.344 2.58 -5.234 1 94.44 392 ILE A N 1
ATOM 3139 C CA . ILE A 1 392 ? 5.578 3.297 -5.543 1 94.44 392 ILE A CA 1
ATOM 3140 C C . ILE A 1 392 ? 6.746 2.314 -5.594 1 94.44 392 ILE A C 1
ATOM 3142 O O . ILE A 1 392 ? 6.879 1.452 -4.723 1 94.44 392 ILE A O 1
ATOM 3146 N N . ASP A 1 393 ? 7.598 2.434 -6.629 1 95.31 393 ASP A N 1
ATOM 3147 C CA . ASP A 1 393 ? 8.828 1.652 -6.68 1 95.31 393 ASP A CA 1
ATOM 3148 C C . ASP A 1 393 ? 9.852 2.168 -5.668 1 95.31 393 ASP A C 1
ATOM 3150 O O . ASP A 1 393 ? 10.18 3.357 -5.656 1 95.31 393 ASP A O 1
ATOM 3154 N N . CYS A 1 394 ? 10.375 1.251 -4.863 1 97.12 394 CYS A N 1
ATOM 3155 C CA . CYS A 1 394 ? 11.258 1.663 -3.777 1 97.12 394 CYS A CA 1
ATOM 3156 C C . CYS A 1 394 ? 12.523 0.812 -3.75 1 97.12 394 CYS A C 1
ATOM 3158 O O . CYS A 1 394 ? 12.469 -0.398 -3.98 1 97.12 394 CYS A O 1
ATOM 3160 N N . ASP A 1 395 ? 13.602 1.457 -3.516 1 97.25 395 ASP A N 1
ATOM 3161 C CA . ASP A 1 395 ? 14.789 0.741 -3.057 1 97.25 395 ASP A CA 1
ATOM 3162 C C . ASP A 1 395 ? 14.625 0.279 -1.609 1 97.25 395 ASP A C 1
ATOM 3164 O O . ASP A 1 395 ? 14.25 1.066 -0.74 1 97.25 395 ASP A O 1
ATOM 3168 N N . VAL A 1 396 ? 14.977 -0.965 -1.345 1 97.62 396 VAL A N 1
ATOM 3169 C CA . VAL A 1 396 ? 14.672 -1.523 -0.031 1 97.62 396 VAL A CA 1
ATOM 3170 C C . VAL A 1 396 ? 15.961 -1.997 0.638 1 97.62 396 VAL A C 1
ATOM 3172 O O . VAL A 1 396 ? 16.797 -2.654 0.005 1 97.62 396 VAL A O 1
ATOM 3175 N N . TRP A 1 397 ? 16.203 -1.625 1.894 1 97.06 397 TRP A N 1
ATOM 3176 C CA . TRP A 1 397 ? 17.281 -2.107 2.752 1 97.06 397 TRP A CA 1
ATOM 3177 C C . TRP A 1 397 ? 16.734 -2.816 3.98 1 97.06 397 TRP A C 1
ATOM 3179 O O . TRP A 1 397 ? 15.719 -2.391 4.543 1 97.06 397 TRP A O 1
ATOM 3189 N N . ILE A 1 398 ? 17.359 -3.887 4.434 1 95.56 398 ILE A N 1
ATOM 3190 C CA . ILE A 1 398 ? 16.859 -4.664 5.562 1 95.56 398 ILE A CA 1
ATOM 3191 C C . ILE A 1 398 ? 18 -4.918 6.551 1 95.56 398 ILE A C 1
ATOM 3193 O O . ILE A 1 398 ? 19.172 -4.973 6.16 1 95.56 398 ILE A O 1
ATOM 3197 N N . ALA A 1 399 ? 17.656 -5 7.84 1 93.38 399 ALA A N 1
ATOM 3198 C CA . ALA A 1 399 ? 18.609 -5.332 8.891 1 93.38 399 ALA A CA 1
ATOM 3199 C C . ALA A 1 399 ? 17.922 -6.094 10.031 1 93.38 399 ALA A C 1
ATOM 3201 O O . ALA A 1 399 ? 16.703 -6.027 10.188 1 93.38 399 ALA A O 1
ATOM 3202 N N . THR A 1 400 ? 18.734 -6.84 10.688 1 90.81 400 THR A N 1
ATOM 3203 C CA . THR A 1 400 ? 18.312 -7.441 11.945 1 90.81 400 THR A CA 1
ATOM 3204 C C . THR A 1 400 ? 18.828 -6.637 13.133 1 90.81 400 THR A C 1
ATOM 3206 O O . THR A 1 400 ? 20 -6.219 13.148 1 90.81 400 THR A O 1
ATOM 3209 N N . ARG A 1 401 ? 17.906 -6.395 13.992 1 86.62 401 ARG A N 1
ATOM 3210 C CA . ARG A 1 401 ? 18.297 -5.73 15.227 1 86.62 401 ARG A CA 1
ATOM 3211 C C . ARG A 1 401 ? 17.953 -6.574 16.453 1 86.62 401 ARG A C 1
ATOM 3213 O O . ARG A 1 401 ? 16.891 -7.203 16.484 1 86.62 401 ARG A O 1
ATOM 3220 N N . SER A 1 402 ? 18.812 -6.504 17.422 1 82.06 402 SER A N 1
ATOM 3221 C CA . SER A 1 402 ? 18.594 -7.285 18.625 1 82.06 402 SER A CA 1
ATOM 3222 C C . SER A 1 402 ? 18.328 -6.383 19.828 1 82.06 402 SER A C 1
ATOM 3224 O O . SER A 1 402 ? 18.234 -6.855 20.969 1 82.06 402 SER A O 1
ATOM 3226 N N . ASP A 1 403 ? 18.25 -5.16 19.641 1 75.88 403 ASP A N 1
ATOM 3227 C CA . ASP A 1 403 ? 18.109 -4.215 20.75 1 75.88 403 ASP A CA 1
ATOM 3228 C C . ASP A 1 403 ? 16.688 -3.646 20.797 1 75.88 403 ASP A C 1
ATOM 3230 O O . ASP A 1 403 ? 16.422 -2.707 21.547 1 75.88 403 ASP A O 1
ATOM 3234 N N . TRP A 1 404 ? 15.906 -4.141 19.953 1 74.75 404 TRP A N 1
ATOM 3235 C CA . TRP A 1 404 ? 14.531 -3.674 19.906 1 74.75 404 TRP A CA 1
ATOM 3236 C C . TRP A 1 404 ? 13.555 -4.844 20 1 74.75 404 TRP A C 1
ATOM 3238 O O . TRP A 1 404 ? 13.781 -5.898 19.406 1 74.75 404 TRP A O 1
ATOM 3248 N N . PRO A 1 405 ? 12.461 -4.645 20.719 1 66.19 405 PRO A N 1
ATOM 3249 C CA . PRO A 1 405 ? 12 -3.49 21.5 1 66.19 405 PRO A CA 1
ATOM 3250 C C . PRO A 1 405 ? 12.773 -3.311 22.797 1 66.19 405 PRO A C 1
ATOM 3252 O O . PRO A 1 405 ? 12.719 -2.24 23.422 1 66.19 405 PRO A O 1
ATOM 3255 N N . SER A 1 406 ? 13.32 -4.426 23.266 1 64.12 406 SER A N 1
ATOM 3256 C CA . SER A 1 406 ? 14.18 -4.359 24.438 1 64.12 406 SER A CA 1
ATOM 3257 C C . SER A 1 406 ? 15.5 -5.082 24.203 1 64.12 406 SER A C 1
ATOM 3259 O O . SER A 1 406 ? 15.586 -5.965 23.344 1 64.12 406 SER A O 1
ATOM 3261 N N . PRO A 1 407 ? 16.469 -4.426 24.891 1 62.94 407 PRO A N 1
ATOM 3262 C CA . PRO A 1 407 ? 17.734 -5.148 24.734 1 62.94 407 PRO A CA 1
ATOM 3263 C C . PRO A 1 407 ? 17.609 -6.625 25.094 1 62.94 407 PRO A C 1
ATOM 3265 O O . PRO A 1 407 ? 16.984 -6.973 26.094 1 62.94 407 PRO A O 1
ATOM 3268 N N . GLY A 1 408 ? 18.062 -7.492 24.297 1 60.22 408 GLY A N 1
ATOM 3269 C CA . GLY A 1 408 ? 18.031 -8.922 24.531 1 60.22 408 GLY A CA 1
ATOM 3270 C C . GLY A 1 408 ? 16.812 -9.602 23.938 1 60.22 408 GLY A C 1
ATOM 3271 O O . GLY A 1 408 ? 16.688 -10.828 23.984 1 60.22 408 GLY A O 1
ATOM 3272 N N . SER A 1 409 ? 15.914 -8.75 23.578 1 61.91 409 SER A N 1
ATOM 3273 C CA . SER A 1 409 ? 14.719 -9.336 22.969 1 61.91 409 SER A CA 1
ATOM 3274 C C . SER A 1 409 ? 15.055 -10.055 21.672 1 61.91 409 SER A C 1
ATOM 3276 O O . SER A 1 409 ? 16.188 -9.984 21.188 1 61.91 409 SER A O 1
ATOM 3278 N N . SER A 1 410 ? 14.055 -10.891 21.281 1 65.56 410 SER A N 1
ATOM 3279 C CA . SER A 1 410 ? 14.133 -11.602 20.016 1 65.56 410 SER A CA 1
ATOM 3280 C C . SER A 1 410 ? 14.453 -10.648 18.859 1 65.56 410 SER A C 1
ATOM 3282 O O . SER A 1 410 ? 14.133 -9.461 18.922 1 65.56 410 SER A O 1
ATOM 3284 N N . ASN A 1 411 ? 15.102 -11.195 17.922 1 80.94 411 ASN A N 1
ATOM 3285 C CA . ASN A 1 411 ? 15.562 -10.461 16.75 1 80.94 411 ASN A CA 1
ATOM 3286 C C . ASN A 1 411 ? 14.398 -9.828 15.992 1 80.94 411 ASN A C 1
ATOM 3288 O O . ASN A 1 411 ? 13.328 -10.43 15.867 1 80.94 411 ASN A O 1
ATOM 3292 N N . SER A 1 412 ? 14.555 -8.5 15.844 1 87.69 412 SER A N 1
ATOM 3293 C CA . SER A 1 412 ? 13.609 -7.789 14.992 1 87.69 412 SER A CA 1
ATOM 3294 C C . SER A 1 412 ? 14.203 -7.5 13.625 1 87.69 412 SER A C 1
ATOM 3296 O O . SER A 1 412 ? 15.43 -7.398 13.484 1 87.69 412 SER A O 1
ATOM 3298 N N . THR A 1 413 ? 13.32 -7.504 12.664 1 91.62 413 THR A N 1
ATOM 3299 C CA . THR A 1 413 ? 13.734 -7.102 11.32 1 91.62 413 THR A CA 1
ATOM 3300 C C . THR A 1 413 ? 13.234 -5.699 11 1 91.62 413 THR A C 1
ATOM 3302 O O . THR A 1 413 ? 12.078 -5.359 11.289 1 91.62 413 THR A O 1
ATOM 3305 N N . TRP A 1 414 ? 14.148 -4.875 10.492 1 93.5 414 TRP A N 1
ATOM 3306 C CA . TRP A 1 414 ? 13.859 -3.506 10.07 1 93.5 414 TRP A CA 1
ATOM 3307 C C . TRP A 1 414 ? 14.047 -3.348 8.57 1 93.5 414 TRP A C 1
ATOM 3309 O O . TRP A 1 414 ? 15.148 -3.555 8.047 1 93.5 414 TRP A O 1
ATOM 3319 N N . GLU A 1 415 ? 13.008 -2.99 7.902 1 96.12 415 GLU A N 1
ATOM 3320 C CA . GLU A 1 415 ? 13.055 -2.799 6.457 1 96.12 415 GLU A CA 1
ATOM 3321 C C . GLU A 1 415 ? 12.672 -1.37 6.074 1 96.12 415 GLU A C 1
ATOM 3323 O O . GLU A 1 415 ? 11.578 -0.905 6.402 1 96.12 415 GLU A O 1
ATOM 3328 N N . TRP A 1 416 ? 13.602 -0.708 5.375 1 96.94 416 TRP A N 1
ATOM 3329 C CA . TRP A 1 416 ? 13.359 0.655 4.914 1 96.94 416 TRP A CA 1
ATOM 3330 C C . TRP A 1 416 ? 13.086 0.68 3.414 1 96.94 416 TRP A C 1
ATOM 3332 O O . TRP A 1 416 ? 13.805 0.051 2.635 1 96.94 416 TRP A O 1
ATOM 3342 N N . TYR A 1 417 ? 12.086 1.373 3.01 1 97.5 417 TYR A N 1
ATOM 3343 C CA . TYR A 1 417 ? 11.719 1.605 1.617 1 97.5 417 TYR A CA 1
ATOM 3344 C C . TYR A 1 417 ? 11.922 3.068 1.236 1 97.5 417 TYR A C 1
ATOM 3346 O O . TYR A 1 417 ? 11.312 3.961 1.83 1 97.5 417 TYR A O 1
ATOM 3354 N N . PHE A 1 418 ? 12.766 3.352 0.29 1 97.31 418 PHE A N 1
ATOM 3355 C CA . PHE A 1 418 ? 12.953 4.684 -0.275 1 97.31 418 PHE A CA 1
ATOM 3356 C C . PHE A 1 418 ? 12.562 4.707 -1.746 1 97.31 418 PHE A C 1
ATOM 3358 O O . PHE A 1 418 ? 12.914 3.803 -2.506 1 97.31 418 PHE A O 1
ATOM 3365 N N . ALA A 1 419 ? 11.805 5.711 -2.135 1 96.38 419 ALA A N 1
ATOM 3366 C CA . ALA A 1 419 ? 11.422 5.812 -3.539 1 96.38 419 ALA A CA 1
ATOM 3367 C C . ALA A 1 419 ? 12.648 5.812 -4.445 1 96.38 419 ALA A C 1
ATOM 3369 O O . ALA A 1 419 ? 13.664 6.445 -4.129 1 96.38 419 ALA A O 1
ATOM 3370 N N . VAL A 1 420 ? 12.492 5.109 -5.512 1 95.75 420 VAL A N 1
ATOM 3371 C CA . VAL A 1 420 ? 13.547 5.207 -6.512 1 95.75 420 VAL A CA 1
ATOM 3372 C C . VAL A 1 420 ? 13.594 6.625 -7.078 1 95.75 420 VAL A C 1
ATOM 3374 O O . VAL A 1 420 ? 12.609 7.367 -6.988 1 95.75 420 VAL A O 1
ATOM 3377 N N . ASN A 1 421 ? 14.648 6.977 -7.738 1 91.56 421 ASN A N 1
ATOM 3378 C CA . ASN A 1 421 ? 14.883 8.359 -8.141 1 91.56 421 ASN A CA 1
ATOM 3379 C C . ASN A 1 421 ? 13.93 8.789 -9.266 1 91.56 421 ASN A C 1
ATOM 3381 O O . ASN A 1 421 ? 13.758 9.977 -9.516 1 91.56 421 ASN A O 1
ATOM 3385 N N . ASP A 1 422 ? 13.336 7.82 -9.898 1 90.94 422 ASP A N 1
ATOM 3386 C CA . ASP A 1 422 ? 12.414 8.141 -10.984 1 90.94 422 ASP A CA 1
ATOM 3387 C C . ASP A 1 422 ? 11.117 8.742 -10.445 1 90.94 422 ASP A C 1
ATOM 3389 O O . ASP A 1 422 ? 10.391 9.406 -11.18 1 90.94 422 ASP A O 1
ATOM 3393 N N . TRP A 1 423 ? 10.828 8.461 -9.234 1 92.69 423 TRP A N 1
ATOM 3394 C CA . TRP A 1 423 ? 9.656 9.062 -8.602 1 92.69 423 TRP A CA 1
ATOM 3395 C C . TRP A 1 423 ? 9.992 10.438 -8.031 1 92.69 423 TRP A C 1
ATOM 3397 O O . TRP A 1 423 ? 10.992 10.594 -7.324 1 92.69 423 TRP A O 1
ATOM 3407 N N . ILE A 1 424 ? 9.109 11.398 -8.336 1 87.06 424 ILE A N 1
ATOM 3408 C CA . ILE A 1 424 ? 9.383 12.758 -7.871 1 87.06 424 ILE A CA 1
ATOM 3409 C C . ILE A 1 424 ? 8.188 13.281 -7.074 1 87.06 424 ILE A C 1
ATOM 3411 O O . ILE A 1 424 ? 7.035 13.008 -7.422 1 87.06 424 ILE A O 1
ATOM 3415 N N . GLN A 1 425 ? 8.508 13.977 -6.043 1 87.12 425 GLN A N 1
ATOM 3416 C CA . GLN A 1 425 ? 7.5 14.641 -5.223 1 87.12 425 GLN A CA 1
ATOM 3417 C C . GLN A 1 425 ? 7.688 16.156 -5.234 1 87.12 425 GLN A C 1
ATOM 3419 O O . GLN A 1 425 ? 8.789 16.656 -5.004 1 87.12 425 GLN A O 1
ATOM 3424 N N . SER A 1 426 ? 6.621 16.781 -5.434 1 75.5 426 SER A N 1
ATOM 3425 C CA . SER A 1 426 ? 6.691 18.25 -5.398 1 75.5 426 SER A CA 1
ATOM 3426 C C . SER A 1 426 ? 6.641 18.766 -3.963 1 75.5 426 SER A C 1
ATOM 3428 O O . SER A 1 426 ? 5.781 18.359 -3.18 1 75.5 426 SER A O 1
ATOM 3430 N N . THR A 1 427 ? 7.598 19.625 -3.674 1 71.69 427 THR A N 1
ATOM 3431 C CA . THR A 1 427 ? 7.602 20.281 -2.373 1 71.69 427 THR A CA 1
ATOM 3432 C C . THR A 1 427 ? 7.09 21.719 -2.488 1 71.69 427 THR A C 1
ATOM 3434 O O . THR A 1 427 ? 7.125 22.469 -1.515 1 71.69 427 THR A O 1
ATOM 3437 N N . GLY A 1 428 ? 6.562 22 -3.682 1 65.44 428 GLY A N 1
ATOM 3438 C CA . GLY A 1 428 ? 6.172 23.375 -3.955 1 65.44 428 GLY A CA 1
ATOM 3439 C C . GLY A 1 428 ? 7.258 24.172 -4.648 1 65.44 428 GLY A C 1
ATOM 3440 O O . GLY A 1 428 ? 7.039 24.719 -5.734 1 65.44 428 GLY A O 1
ATOM 3441 N N . HIS A 1 429 ? 8.508 24.172 -4.027 1 64.44 429 HIS A N 1
ATOM 3442 C CA . HIS A 1 429 ? 9.625 24.938 -4.586 1 64.44 429 HIS A CA 1
ATOM 3443 C C . HIS A 1 429 ? 10.555 24.031 -5.398 1 64.44 429 HIS A C 1
ATOM 3445 O O . HIS A 1 429 ? 11.203 24.5 -6.336 1 64.44 429 HIS A O 1
ATOM 3451 N N . THR A 1 430 ? 10.594 22.844 -4.941 1 70.19 430 THR A N 1
ATOM 3452 C CA . THR A 1 430 ? 11.5 21.891 -5.562 1 70.19 430 THR A CA 1
ATOM 3453 C C . THR A 1 430 ? 10.859 20.516 -5.645 1 70.19 430 THR A C 1
ATOM 3455 O O . THR A 1 430 ? 9.648 20.375 -5.461 1 70.19 430 THR A O 1
ATOM 3458 N N . TYR A 1 431 ? 11.695 19.641 -6.203 1 76.38 431 TYR A N 1
ATOM 3459 C CA . TYR A 1 431 ? 11.312 18.234 -6.23 1 76.38 431 TYR A CA 1
ATOM 3460 C C . TYR A 1 431 ? 12.219 17.406 -5.328 1 76.38 431 TYR A C 1
ATOM 3462 O O . TYR A 1 431 ? 13.43 17.641 -5.273 1 76.38 431 TYR A O 1
ATOM 3470 N N . ASP A 1 432 ? 11.531 16.656 -4.617 1 79.62 432 ASP A N 1
ATOM 3471 C CA . ASP A 1 432 ? 12.297 15.688 -3.84 1 79.62 432 ASP A CA 1
ATOM 3472 C C . ASP A 1 432 ? 12.352 14.336 -4.547 1 79.62 432 ASP A C 1
ATOM 3474 O O . ASP A 1 432 ? 11.414 13.961 -5.246 1 79.62 432 ASP A O 1
ATOM 3478 N N . PHE A 1 433 ? 13.555 13.711 -4.32 1 86.62 433 PHE A N 1
ATOM 3479 C CA . PHE A 1 433 ? 13.805 12.367 -4.824 1 86.62 433 PHE A CA 1
ATOM 3480 C C . PHE A 1 433 ? 14.336 11.461 -3.721 1 86.62 433 PHE A C 1
ATOM 3482 O O . PHE A 1 433 ? 14.805 11.945 -2.688 1 86.62 433 PHE A O 1
ATOM 3489 N N . GLY A 1 434 ? 14.117 10.195 -3.922 1 90.44 434 GLY A N 1
ATOM 3490 C CA . GLY A 1 434 ? 14.695 9.242 -2.984 1 90.44 434 GLY A CA 1
ATOM 3491 C C . GLY A 1 434 ? 14.133 9.375 -1.58 1 90.44 434 GLY A C 1
ATOM 3492 O O . GLY A 1 434 ? 14.844 9.148 -0.599 1 90.44 434 GLY A O 1
ATOM 3493 N N . MET A 1 435 ? 12.906 9.797 -1.434 1 93.88 435 MET A N 1
ATOM 3494 C CA . MET A 1 435 ? 12.305 10.031 -0.124 1 93.88 435 MET A CA 1
ATOM 3495 C C . MET A 1 435 ? 11.891 8.719 0.53 1 93.88 435 MET A C 1
ATOM 3497 O O . MET A 1 435 ? 11.586 7.746 -0.161 1 93.88 435 MET A O 1
ATOM 3501 N N . PRO A 1 436 ? 11.93 8.641 1.854 1 96.19 436 PRO A N 1
ATOM 3502 C CA . PRO A 1 436 ? 11.406 7.457 2.537 1 96.19 436 PRO A CA 1
ATOM 3503 C C . PRO A 1 436 ? 9.906 7.273 2.326 1 96.19 436 PRO A C 1
ATOM 3505 O O . PRO A 1 436 ? 9.141 8.242 2.387 1 96.19 436 PRO A O 1
ATOM 3508 N N . ILE A 1 437 ? 9.508 6.059 2.105 1 96.94 437 ILE A N 1
ATOM 3509 C CA . ILE A 1 437 ? 8.117 5.766 1.777 1 96.94 437 ILE A CA 1
ATOM 3510 C C . ILE A 1 437 ? 7.504 4.883 2.861 1 96.94 437 ILE A C 1
ATOM 3512 O O . ILE A 1 437 ? 6.32 5.016 3.189 1 96.94 437 ILE A O 1
ATOM 3516 N N . GLN A 1 438 ? 8.312 3.986 3.383 1 97.19 438 GLN A N 1
ATOM 3517 C CA . GLN A 1 438 ? 7.77 3 4.309 1 97.19 438 GLN A CA 1
ATOM 3518 C C . GLN A 1 438 ? 8.875 2.385 5.164 1 97.19 438 GLN A C 1
ATOM 3520 O O . GLN A 1 438 ? 10.023 2.287 4.73 1 97.19 438 GLN A O 1
ATOM 3525 N N . MET A 1 439 ? 8.555 2.09 6.355 1 95.69 439 MET A N 1
ATOM 3526 C CA . MET A 1 439 ? 9.383 1.279 7.25 1 95.69 439 MET A CA 1
ATOM 3527 C C . MET A 1 439 ? 8.57 0.132 7.844 1 95.69 439 MET A C 1
ATOM 3529 O O . MET A 1 439 ? 7.465 0.342 8.352 1 95.69 439 MET A O 1
ATOM 3533 N N . LYS A 1 440 ? 9.062 -1.047 7.727 1 94.44 440 LYS A N 1
ATOM 3534 C CA . LYS A 1 440 ? 8.438 -2.217 8.336 1 94.44 440 LYS A CA 1
ATOM 3535 C C . LYS A 1 440 ? 9.289 -2.754 9.492 1 94.44 440 LYS A C 1
ATOM 3537 O O . LYS A 1 440 ? 10.492 -2.959 9.336 1 94.44 440 LYS A O 1
ATOM 3542 N N . LEU A 1 441 ? 8.641 -2.91 10.594 1 90.81 441 LEU A N 1
ATOM 3543 C CA . LEU A 1 441 ? 9.234 -3.514 11.781 1 90.81 441 LEU A CA 1
ATOM 3544 C C . LEU A 1 441 ? 8.516 -4.805 12.156 1 90.81 441 LEU A C 1
ATOM 3546 O O . LEU A 1 441 ? 7.301 -4.801 12.375 1 90.81 441 LEU A O 1
ATOM 3550 N N . THR A 1 442 ? 9.289 -5.836 12.203 1 87.31 442 THR A N 1
ATOM 3551 C CA . THR A 1 442 ? 8.641 -7.109 12.484 1 87.31 442 THR A CA 1
ATOM 3552 C C . THR A 1 442 ? 9.422 -7.895 13.539 1 87.31 442 THR A C 1
ATOM 3554 O O . THR A 1 442 ? 10.648 -7.949 13.492 1 87.31 442 THR A O 1
ATOM 3557 N N . THR A 1 443 ? 8.719 -8.375 14.5 1 83.44 443 THR A N 1
ATOM 3558 C CA . THR A 1 443 ? 9.188 -9.391 15.438 1 83.44 443 THR A CA 1
ATOM 3559 C C . THR A 1 443 ? 8.297 -10.625 15.375 1 83.44 443 THR A C 1
ATOM 3561 O O . THR A 1 443 ? 7.391 -10.711 14.547 1 83.44 443 THR A O 1
ATOM 3564 N N . ASP A 1 444 ? 8.57 -11.555 16.219 1 75.06 444 ASP A N 1
ATOM 3565 C CA . ASP A 1 444 ? 7.742 -12.758 16.281 1 75.06 444 ASP A CA 1
ATOM 3566 C C . ASP A 1 444 ? 6.359 -12.445 16.859 1 75.06 444 ASP A C 1
ATOM 3568 O O . ASP A 1 444 ? 5.406 -13.195 16.625 1 75.06 444 ASP A O 1
ATOM 3572 N N . VAL A 1 445 ? 6.266 -11.312 17.516 1 74.44 445 VAL A N 1
ATOM 3573 C CA . VAL A 1 445 ? 5.043 -11.07 18.281 1 74.44 445 VAL A CA 1
ATOM 3574 C C . VAL A 1 445 ? 4.332 -9.836 17.734 1 74.44 445 VAL A C 1
ATOM 3576 O O . VAL A 1 445 ? 3.105 -9.734 17.797 1 74.44 445 VAL A O 1
ATOM 3579 N N . VAL A 1 446 ? 5.086 -8.883 17.234 1 78.12 446 VAL A N 1
ATOM 3580 C CA . VAL A 1 446 ? 4.457 -7.633 16.828 1 78.12 446 VAL A CA 1
ATOM 3581 C C . VAL A 1 446 ? 4.992 -7.215 15.453 1 78.12 446 VAL A C 1
ATOM 3583 O O . VAL A 1 446 ? 6.113 -7.57 15.078 1 78.12 446 VAL A O 1
ATOM 3586 N N . SER A 1 447 ? 4.098 -6.578 14.727 1 86.5 447 SER A N 1
ATOM 3587 C CA . SER A 1 447 ? 4.453 -6.008 13.43 1 86.5 447 SER A CA 1
ATOM 3588 C C . SER A 1 447 ? 3.896 -4.598 13.273 1 86.5 447 SER A C 1
ATOM 3590 O O . SER A 1 447 ? 2.762 -4.324 13.672 1 86.5 447 SER A O 1
ATOM 3592 N N . PHE A 1 448 ? 4.812 -3.705 12.836 1 89.75 448 PHE A N 1
ATOM 3593 C CA . PHE A 1 448 ? 4.395 -2.334 12.57 1 89.75 448 PHE A CA 1
ATOM 3594 C C . PHE A 1 448 ? 4.754 -1.929 11.141 1 89.75 448 PHE A C 1
ATOM 3596 O O . PHE A 1 448 ? 5.801 -2.328 10.625 1 89.75 448 PHE A O 1
ATOM 3603 N N . ILE A 1 449 ? 3.891 -1.195 10.609 1 94.19 449 ILE A N 1
ATOM 3604 C CA . ILE A 1 449 ? 4.168 -0.577 9.32 1 94.19 449 ILE A CA 1
ATOM 3605 C C . ILE A 1 449 ? 4.051 0.94 9.438 1 94.19 449 ILE A C 1
ATOM 3607 O O . ILE A 1 449 ? 3.006 1.46 9.836 1 94.19 449 ILE A O 1
ATOM 3611 N N . TYR A 1 450 ? 5.121 1.618 9.125 1 94.25 450 TYR A N 1
ATOM 3612 C CA . TYR A 1 450 ? 5.141 3.074 9.039 1 94.25 450 TYR A CA 1
ATOM 3613 C C . TYR A 1 450 ? 5.051 3.541 7.594 1 94.25 450 TYR A C 1
ATOM 3615 O O . TYR A 1 450 ? 6 3.377 6.82 1 94.25 450 TYR A O 1
ATOM 3623 N N . ASN A 1 451 ? 3.934 4.031 7.273 1 96.19 451 ASN A N 1
ATOM 3624 C CA . ASN A 1 451 ? 3.822 4.691 5.977 1 96.19 451 ASN A CA 1
ATOM 3625 C C . ASN A 1 451 ? 4.172 6.172 6.07 1 96.19 451 ASN A C 1
ATOM 3627 O O . ASN A 1 451 ? 3.484 6.938 6.75 1 96.19 451 ASN A O 1
ATOM 3631 N N . ILE A 1 452 ? 5.176 6.574 5.371 1 95.62 452 ILE A N 1
ATOM 3632 C CA . ILE A 1 452 ? 5.664 7.945 5.434 1 95.62 452 ILE A CA 1
ATOM 3633 C C . ILE A 1 452 ? 5.16 8.727 4.223 1 95.62 452 ILE A C 1
ATOM 3635 O O . ILE A 1 452 ? 5.305 8.281 3.082 1 95.62 452 ILE A O 1
ATOM 3639 N N . TYR A 1 453 ? 4.633 9.844 4.484 1 92.56 453 TYR A N 1
ATOM 3640 C CA . TYR A 1 453 ? 4.137 10.656 3.377 1 92.56 453 TYR A CA 1
ATOM 3641 C C . TYR A 1 453 ? 4.426 12.133 3.611 1 92.56 453 TYR A C 1
ATOM 3643 O O . TYR A 1 453 ? 4.77 12.539 4.727 1 92.56 453 TYR A O 1
ATOM 3651 N N . ASP A 1 454 ? 4.379 12.914 2.549 1 90.81 454 ASP A N 1
ATOM 3652 C CA . ASP A 1 454 ? 4.621 14.359 2.541 1 90.81 454 ASP A CA 1
ATOM 3653 C C . ASP A 1 454 ? 6.008 14.68 3.094 1 90.81 454 ASP A C 1
ATOM 3655 O O . ASP A 1 454 ? 6.145 15.516 3.988 1 90.81 454 ASP A O 1
ATOM 3659 N N . TYR A 1 455 ? 6.984 13.875 2.707 1 91.44 455 TYR A N 1
ATOM 3660 C CA . TYR A 1 455 ? 8.375 14.109 3.072 1 91.44 455 TYR A CA 1
ATOM 3661 C C . TYR A 1 455 ? 8.914 15.359 2.383 1 91.44 455 TYR A C 1
ATOM 3663 O O . TYR A 1 455 ? 8.797 15.5 1.164 1 91.44 455 TYR A O 1
ATOM 3671 N N . ASP A 1 456 ? 9.484 16.266 3.143 1 89.69 456 ASP A N 1
ATOM 3672 C CA . ASP A 1 456 ? 10 17.547 2.668 1 89.69 456 ASP A CA 1
ATOM 3673 C C . ASP A 1 456 ? 11.359 17.859 3.287 1 89.69 456 ASP A C 1
ATOM 3675 O O . ASP A 1 456 ? 11.477 17.984 4.508 1 89.69 456 ASP A O 1
ATOM 3679 N N . GLU A 1 457 ? 12.398 18.109 2.438 1 89.12 457 GLU A N 1
ATOM 3680 C CA . GLU A 1 457 ? 13.75 18.328 2.936 1 89.12 457 GLU A CA 1
ATOM 3681 C C . GLU A 1 457 ? 14.062 19.812 3.037 1 89.12 457 GLU A C 1
ATOM 3683 O O . GLU A 1 457 ? 15.195 20.203 3.316 1 89.12 457 GLU A O 1
ATOM 3688 N N . GLU A 1 458 ? 13.086 20.594 2.822 1 84.12 458 GLU A N 1
ATOM 3689 C CA . GLU A 1 458 ? 13.305 22 3.109 1 84.12 458 GLU A CA 1
ATOM 3690 C C . GLU A 1 458 ? 13.391 22.25 4.613 1 84.12 458 GLU A C 1
ATOM 3692 O O . GLU A 1 458 ? 12.648 21.641 5.391 1 84.12 458 GLU A O 1
ATOM 3697 N N . GLN A 1 459 ? 14.219 23.125 4.91 1 87 459 GLN A N 1
ATOM 3698 C CA . GLN A 1 459 ? 14.391 23.406 6.328 1 87 459 GLN A CA 1
ATOM 3699 C C . GLN A 1 459 ? 13.109 23.953 6.938 1 87 459 GLN A C 1
ATOM 3701 O O . GLN A 1 459 ? 12.523 24.891 6.398 1 87 459 GLN A O 1
ATOM 3706 N N . PRO A 1 460 ? 12.695 23.375 8.008 1 89.69 460 PRO A N 1
ATOM 3707 C CA . PRO A 1 460 ? 11.531 23.938 8.695 1 89.69 460 PRO A CA 1
ATOM 3708 C C . PRO A 1 460 ? 11.75 25.375 9.148 1 89.69 460 PRO A C 1
ATOM 3710 O O . PRO A 1 460 ? 12.883 25.766 9.438 1 89.69 460 PRO A O 1
ATOM 3713 N N . SER A 1 461 ? 10.664 26.062 9.195 1 85 461 SER A N 1
ATOM 3714 C CA . SER A 1 461 ? 10.719 27.422 9.727 1 85 461 SER A CA 1
ATOM 3715 C C . SER A 1 461 ? 10.859 27.406 11.242 1 85 461 SER A C 1
ATOM 3717 O O . SER A 1 461 ? 10.32 26.531 11.922 1 85 461 SER A O 1
ATOM 3719 N N . ILE A 1 462 ? 11.57 28.391 11.727 1 89.5 462 ILE A N 1
ATOM 3720 C CA . ILE A 1 462 ? 11.68 28.547 13.172 1 89.5 462 ILE A CA 1
ATOM 3721 C C . ILE A 1 462 ? 10.289 28.703 13.781 1 89.5 462 ILE A C 1
ATOM 3723 O O . ILE A 1 462 ? 10.047 28.297 14.922 1 89.5 462 ILE A O 1
ATOM 3727 N N . PHE A 1 463 ? 9.344 29.125 13.016 1 86.44 463 PHE A N 1
ATOM 3728 C CA . PHE A 1 463 ? 7.992 29.406 13.492 1 86.44 463 PHE A CA 1
ATOM 3729 C C . PHE A 1 463 ? 7.191 28.109 13.617 1 86.44 463 PHE A C 1
ATOM 3731 O O . PHE A 1 463 ? 6.141 28.094 14.266 1 86.44 463 PHE A O 1
ATOM 3738 N N . ASP A 1 464 ? 7.66 27.094 13.031 1 89.12 464 ASP A N 1
ATOM 3739 C CA . ASP A 1 464 ? 7.047 25.781 13.211 1 89.12 464 ASP A CA 1
ATOM 3740 C C . ASP A 1 464 ? 7.25 25.25 14.625 1 89.12 464 ASP A C 1
ATOM 3742 O O . ASP A 1 464 ? 6.555 24.344 15.07 1 89.12 464 ASP A O 1
ATOM 3746 N N . PHE A 1 465 ? 8.203 25.859 15.32 1 94.25 465 PHE A N 1
ATOM 3747 C CA . PHE A 1 465 ? 8.57 25.406 16.656 1 94.25 465 PHE A CA 1
ATOM 3748 C C . PHE A 1 465 ? 8.094 26.391 17.719 1 94.25 465 PHE A C 1
ATOM 3750 O O . PHE A 1 465 ? 8.789 26.625 18.719 1 94.25 465 PHE A O 1
ATOM 3757 N N . ASP A 1 466 ? 6.934 26.938 17.562 1 89.5 466 ASP A N 1
ATOM 3758 C CA . ASP A 1 466 ? 6.414 27.953 18.484 1 89.5 466 ASP A CA 1
ATOM 3759 C C . ASP A 1 466 ? 6.117 27.359 19.844 1 89.5 466 ASP A C 1
ATOM 3761 O O . ASP A 1 466 ? 5.301 26.438 19.969 1 89.5 466 ASP A O 1
ATOM 3765 N N . ILE A 1 467 ? 6.723 27.922 20.891 1 90.56 467 ILE A N 1
ATOM 3766 C CA . ILE A 1 467 ? 6.531 27.438 22.266 1 90.56 467 ILE A CA 1
ATOM 3767 C C . ILE A 1 467 ? 5.926 28.547 23.125 1 90.56 467 ILE A C 1
ATOM 3769 O O . ILE A 1 467 ? 5.953 28.469 24.344 1 90.56 467 ILE A O 1
ATOM 3773 N N . SER A 1 468 ? 5.41 29.562 22.531 1 85 468 SER A N 1
ATOM 3774 C CA . SER A 1 468 ? 4.969 30.75 23.25 1 85 468 SER A CA 1
ATOM 3775 C C . SER A 1 468 ? 3.861 30.422 24.25 1 85 468 SER A C 1
ATOM 3777 O O . SER A 1 468 ? 3.748 31.078 25.281 1 85 468 SER A O 1
ATOM 3779 N N . SER A 1 469 ? 3.133 29.406 23.938 1 77.88 469 SER A N 1
ATOM 3780 C CA . SER A 1 469 ? 2 29.047 24.781 1 77.88 469 SER A CA 1
ATOM 3781 C C . SER A 1 469 ? 2.467 28.469 26.109 1 77.88 469 SER A C 1
ATOM 3783 O O . SER A 1 469 ? 1.681 28.359 27.047 1 77.88 469 SER A O 1
ATOM 3785 N N . CYS A 1 470 ? 3.734 28.172 26.234 1 83.75 470 CYS A N 1
ATOM 3786 C CA . CYS A 1 470 ? 4.254 27.562 27.453 1 83.75 470 CYS A CA 1
ATOM 3787 C C . CYS A 1 470 ? 4.754 28.625 28.422 1 83.75 470 CYS A C 1
ATOM 3789 O O . CYS A 1 470 ? 5.195 28.297 29.531 1 83.75 470 CYS A O 1
ATOM 3791 N N . PHE A 1 471 ? 4.715 29.844 28.062 1 81.44 471 PHE A N 1
ATOM 3792 C CA . PHE A 1 471 ? 5.203 30.938 28.891 1 81.44 471 PHE A CA 1
ATOM 3793 C C . PHE A 1 471 ? 4.051 31.828 29.328 1 81.44 471 PHE A C 1
ATOM 3795 O O . PHE A 1 471 ? 3.148 32.125 28.547 1 81.44 471 PHE A O 1
ATOM 3802 N N . ASN A 1 472 ? 4.199 32.156 30.547 1 71.5 472 ASN A N 1
ATOM 3803 C CA . ASN A 1 472 ? 3.162 33.062 31.062 1 71.5 472 ASN A CA 1
ATOM 3804 C C . ASN A 1 472 ? 3.549 34.531 30.906 1 71.5 472 ASN A C 1
ATOM 3806 O O . ASN A 1 472 ? 4.617 34.844 30.391 1 71.5 472 ASN A O 1
ATOM 3810 N N . TYR A 1 473 ? 2.779 35.406 31.391 1 69.31 473 TYR A N 1
ATOM 3811 C CA . TYR A 1 473 ? 2.92 36.844 31.141 1 69.31 473 TYR A CA 1
ATOM 3812 C C . TYR A 1 473 ? 4.16 37.406 31.828 1 69.31 473 TYR A C 1
ATOM 3814 O O . TYR A 1 473 ? 4.652 38.469 31.453 1 69.31 473 TYR A O 1
ATOM 3822 N N . THR A 1 474 ? 4.613 36.719 32.875 1 72.81 474 THR A N 1
ATOM 3823 C CA . THR A 1 474 ? 5.812 37.219 33.531 1 72.81 474 THR A CA 1
ATOM 3824 C C . THR A 1 474 ? 7.059 36.875 32.719 1 72.81 474 THR A C 1
ATOM 3826 O O . THR A 1 474 ? 8.102 37.531 32.875 1 72.81 474 THR A O 1
ATOM 3829 N N . GLU A 1 475 ? 6.836 35.906 31.891 1 83.56 475 GLU A N 1
ATOM 3830 C CA . GLU A 1 475 ? 7.988 35.469 31.125 1 83.56 475 GLU A CA 1
ATOM 3831 C C . GLU A 1 475 ? 7.734 35.594 29.625 1 83.56 475 GLU A C 1
ATOM 3833 O O . GLU A 1 475 ? 8.359 34.906 28.828 1 83.56 475 GLU A O 1
ATOM 3838 N N . LYS A 1 476 ? 6.824 36.375 29.297 1 87 476 LYS A N 1
ATOM 3839 C CA . LYS A 1 476 ? 6.461 36.656 27.906 1 87 476 LYS A CA 1
ATOM 3840 C C . LYS A 1 476 ? 6.102 38.125 27.734 1 87 476 LYS A C 1
ATOM 3842 O O . LYS A 1 476 ? 5.367 38.688 28.562 1 87 476 LYS A O 1
ATOM 3847 N N . GLN A 1 477 ? 6.672 38.75 26.75 1 85.69 477 GLN A N 1
ATOM 3848 C CA . GLN A 1 477 ? 6.383 40.156 26.484 1 85.69 477 GLN A CA 1
ATOM 3849 C C . GLN A 1 477 ? 6.293 40.438 24.984 1 85.69 477 GLN A C 1
ATOM 3851 O O . GLN A 1 477 ? 7.105 39.938 24.203 1 85.69 477 GLN A O 1
ATOM 3856 N N . ASP A 1 478 ? 5.262 41.188 24.625 1 85.44 478 ASP A N 1
ATOM 3857 C CA . ASP A 1 478 ? 5.117 41.625 23.234 1 85.44 478 ASP A CA 1
ATOM 3858 C C . ASP A 1 478 ? 5.73 43 23.031 1 85.44 478 ASP A C 1
ATOM 3860 O O . ASP A 1 478 ? 5.59 43.875 23.875 1 85.44 478 ASP A O 1
ATOM 3864 N N . PHE A 1 479 ? 6.461 43.125 22 1 89.5 479 PHE A N 1
ATOM 3865 C CA . PHE A 1 479 ? 7.074 44.406 21.656 1 89.5 479 PHE A CA 1
ATOM 3866 C C . PHE A 1 479 ? 6.582 44.875 20.281 1 89.5 479 PHE A C 1
ATOM 3868 O O . PHE A 1 479 ? 6.301 44.062 19.406 1 89.5 479 PHE A O 1
ATOM 3875 N N . THR A 1 480 ? 6.418 46.094 20.156 1 88.12 480 THR A N 1
ATOM 3876 C CA . THR A 1 480 ? 6.09 46.719 18.875 1 88.12 480 THR A CA 1
ATOM 3877 C C . THR A 1 480 ? 7.035 47.906 18.594 1 88.12 480 THR A C 1
ATOM 3879 O O . THR A 1 480 ? 7.371 48.656 19.484 1 88.12 480 THR A O 1
ATOM 3882 N N . PHE A 1 481 ? 7.566 48.031 17.422 1 91.5 481 PHE A N 1
ATOM 3883 C CA . PHE A 1 481 ? 8.383 49.156 17 1 91.5 481 PHE A CA 1
ATOM 3884 C C . PHE A 1 481 ? 8.117 49.531 15.547 1 91.5 481 PHE A C 1
ATOM 3886 O O . PHE A 1 481 ? 7.488 48.75 14.82 1 91.5 481 PHE A O 1
ATOM 3893 N N . LYS A 1 482 ? 8.57 50.656 15.133 1 91.56 482 LYS A N 1
ATOM 3894 C CA . LYS A 1 482 ? 8.305 51.188 13.797 1 91.56 482 LYS A CA 1
ATOM 3895 C C . LYS A 1 482 ? 9.594 51.281 12.984 1 91.56 482 LYS A C 1
ATOM 3897 O O . LYS A 1 482 ? 10.664 51.531 13.539 1 91.56 482 LYS A O 1
ATOM 3902 N N . LEU A 1 483 ? 9.438 51.062 11.789 1 93.75 483 LEU A N 1
ATOM 3903 C CA . LEU A 1 483 ? 10.484 51.281 10.805 1 93.75 483 LEU A CA 1
ATOM 3904 C C . LEU A 1 483 ? 10.062 52.344 9.805 1 93.75 483 LEU A C 1
ATOM 3906 O O . LEU A 1 483 ? 8.945 52.312 9.289 1 93.75 483 LEU A O 1
ATOM 3910 N N . ASN A 1 484 ? 11 53.281 9.562 1 87.88 484 ASN A N 1
ATOM 3911 C CA . ASN A 1 484 ? 10.719 54.281 8.555 1 87.88 484 ASN A CA 1
ATOM 3912 C C . ASN A 1 484 ? 10.875 53.719 7.141 1 87.88 484 ASN A C 1
ATOM 3914 O O . ASN A 1 484 ? 11.961 53.781 6.562 1 87.88 484 ASN A O 1
ATOM 3918 N N . ALA A 1 485 ? 9.805 53.188 6.703 1 88.19 485 ALA A N 1
ATOM 3919 C CA . ALA A 1 485 ? 9.812 52.594 5.367 1 88.19 485 ALA A CA 1
ATOM 3920 C C . ALA A 1 485 ? 8.391 52.406 4.84 1 88.19 485 ALA A C 1
ATOM 3922 O O . ALA A 1 485 ? 7.441 52.344 5.621 1 88.19 485 ALA A O 1
ATOM 3923 N N . ASP A 1 486 ? 8.422 52.406 3.48 1 80.62 486 ASP A N 1
ATOM 3924 C CA . ASP A 1 486 ? 7.16 52.062 2.828 1 80.62 486 ASP A CA 1
ATOM 3925 C C . ASP A 1 486 ? 6.996 50.562 2.715 1 80.62 486 ASP A C 1
ATOM 3927 O O . ASP A 1 486 ? 7.844 49.875 2.129 1 80.62 486 ASP A O 1
ATOM 3931 N N . TYR A 1 487 ? 5.996 50.031 3.289 1 79 487 TYR A N 1
ATOM 3932 C CA . TYR A 1 487 ? 5.762 48.594 3.342 1 79 487 TYR A CA 1
ATOM 3933 C C . TYR A 1 487 ? 5.688 48 1.941 1 79 487 TYR A C 1
ATOM 3935 O O . TYR A 1 487 ? 6.297 46.969 1.667 1 79 487 TYR A O 1
ATOM 3943 N N . HIS A 1 488 ? 5.012 48.625 1.018 1 71.44 488 HIS A N 1
ATOM 3944 C CA . HIS A 1 488 ? 4.695 48.062 -0.288 1 71.44 488 HIS A CA 1
ATOM 3945 C C . HIS A 1 488 ? 5.938 47.969 -1.17 1 71.44 488 HIS A C 1
ATOM 3947 O O . HIS A 1 488 ? 6.098 47.031 -1.938 1 71.44 488 HIS A O 1
ATOM 3953 N N . SER A 1 489 ? 6.703 48.906 -1.012 1 73.94 489 SER A N 1
ATOM 3954 C CA . SER A 1 489 ? 7.875 48.938 -1.879 1 73.94 489 SER A CA 1
ATOM 3955 C C . SER A 1 489 ? 9.039 48.156 -1.277 1 73.94 489 SER A C 1
ATOM 3957 O O . SER A 1 489 ? 9.969 47.781 -1.988 1 73.94 489 SER A O 1
ATOM 3959 N N . THR A 1 490 ? 8.945 47.875 0.002 1 77.56 490 THR A N 1
ATOM 3960 C CA . THR A 1 490 ? 10.133 47.312 0.632 1 77.56 490 THR A CA 1
ATOM 3961 C C . THR A 1 490 ? 9.836 45.938 1.196 1 77.56 490 THR A C 1
ATOM 3963 O O . THR A 1 490 ? 10.602 44.969 0.97 1 77.56 490 THR A O 1
ATOM 3966 N N . VAL A 1 491 ? 8.75 45.75 2.002 1 77.56 491 VAL A N 1
ATOM 3967 C CA . VAL A 1 491 ? 8.531 44.562 2.822 1 77.56 491 VAL A CA 1
ATOM 3968 C C . VAL A 1 491 ? 7.559 43.625 2.115 1 77.56 491 VAL A C 1
ATOM 3970 O O . VAL A 1 491 ? 7.715 42.406 2.172 1 77.56 491 VAL A O 1
ATOM 3973 N N . ALA A 1 492 ? 6.719 44.188 1.338 1 69.88 492 ALA A N 1
ATOM 3974 C CA . ALA A 1 492 ? 5.609 43.406 0.773 1 69.88 492 ALA A CA 1
ATOM 3975 C C . ALA A 1 492 ? 6.105 42.375 -0.245 1 69.88 492 ALA A C 1
ATOM 3977 O O . ALA A 1 492 ? 5.496 41.344 -0.426 1 69.88 492 ALA A O 1
ATOM 3978 N N . LYS A 1 493 ? 7.199 42.656 -0.806 1 64.5 493 LYS A N 1
ATOM 3979 C CA . LYS A 1 493 ? 7.727 41.781 -1.854 1 64.5 493 LYS A CA 1
ATOM 3980 C C . LYS A 1 493 ? 8.141 40.438 -1.286 1 64.5 493 LYS A C 1
ATOM 3982 O O . LYS A 1 493 ? 8.055 39.406 -1.975 1 64.5 493 LYS A O 1
ATOM 3987 N N . ASN A 1 494 ? 8.688 40.438 -0.084 1 71.06 494 ASN A N 1
ATOM 3988 C CA . ASN A 1 494 ? 9.062 39.188 0.576 1 71.06 494 ASN A CA 1
ATOM 3989 C C . ASN A 1 494 ? 8.867 39.281 2.088 1 71.06 494 ASN A C 1
ATOM 3991 O O . ASN A 1 494 ? 9.844 39.375 2.836 1 71.06 494 ASN A O 1
ATOM 3995 N N . LEU A 1 495 ? 7.629 39.156 2.453 1 73.62 495 LEU A N 1
ATOM 3996 C CA . LEU A 1 495 ? 7.258 39.312 3.854 1 73.62 495 LEU A CA 1
ATOM 3997 C C . LEU A 1 495 ? 7.945 38.281 4.727 1 73.62 495 LEU A C 1
ATOM 3999 O O . LEU A 1 495 ? 8.406 38.562 5.828 1 73.62 495 LEU A O 1
ATOM 4003 N N . GLN A 1 496 ? 8.07 37.094 4.27 1 72.62 496 GLN A N 1
ATOM 4004 C CA . GLN A 1 496 ? 8.641 36.031 5.086 1 72.62 496 GLN A CA 1
ATOM 4005 C C . GLN A 1 496 ? 10.133 36.25 5.328 1 72.62 496 GLN A C 1
ATOM 4007 O O . GLN A 1 496 ? 10.625 36.031 6.434 1 72.62 496 GLN A O 1
ATOM 4012 N N . LEU A 1 497 ? 10.727 36.562 4.27 1 75.94 497 LEU A N 1
ATOM 4013 C CA . LEU A 1 497 ? 12.141 36.875 4.438 1 75.94 497 LEU A CA 1
ATOM 4014 C C . LEU A 1 497 ? 12.336 38.031 5.406 1 75.94 497 LEU A C 1
ATOM 4016 O O . LEU A 1 497 ? 13.281 38.031 6.195 1 75.94 497 LEU A O 1
ATOM 4020 N N . PHE A 1 498 ? 11.508 39 5.23 1 82.44 498 PHE A N 1
ATOM 4021 C CA . PHE A 1 498 ? 11.594 40.125 6.137 1 82.44 498 PHE A CA 1
ATOM 4022 C C . PHE A 1 498 ? 11.422 39.688 7.582 1 82.44 498 PHE A C 1
ATOM 4024 O O . PHE A 1 498 ? 12.172 40.125 8.461 1 82.44 498 PHE A O 1
ATOM 4031 N N . LYS A 1 499 ? 10.414 38.844 7.867 1 84.25 499 LYS A N 1
ATOM 4032 C CA . LYS A 1 499 ? 10.195 38.344 9.219 1 84.25 499 LYS A CA 1
ATOM 4033 C C . LYS A 1 499 ? 11.43 37.594 9.734 1 84.25 499 LYS A C 1
ATOM 4035 O O . LYS A 1 499 ? 11.781 37.719 10.914 1 84.25 499 LYS A O 1
ATOM 4040 N N . TYR A 1 500 ? 12.047 36.938 8.883 1 85.25 500 TYR A N 1
ATOM 4041 C CA . TYR A 1 500 ? 13.273 36.25 9.266 1 85.25 500 TYR A CA 1
ATOM 4042 C C . TYR A 1 500 ? 14.383 37.219 9.594 1 85.25 500 TYR A C 1
ATOM 4044 O O . TYR A 1 500 ? 15.148 37.031 10.539 1 85.25 500 TYR A O 1
ATOM 4052 N N . GLU A 1 501 ? 14.43 38.25 8.789 1 86.94 501 GLU A N 1
ATOM 4053 C CA . GLU A 1 501 ? 15.453 39.25 9.047 1 86.94 501 GLU A CA 1
ATOM 4054 C C . GLU A 1 501 ? 15.195 39.969 10.359 1 86.94 501 GLU A C 1
ATOM 4056 O O . GLU A 1 501 ? 16.141 40.375 11.062 1 86.94 501 GLU A O 1
ATOM 4061 N N . VAL A 1 502 ? 13.938 40.188 10.586 1 91.94 502 VAL A N 1
ATOM 4062 C CA . VAL A 1 502 ? 13.586 40.75 11.883 1 91.94 502 VAL A CA 1
ATOM 4063 C C . VAL A 1 502 ? 14.07 39.844 13 1 91.94 502 VAL A C 1
ATOM 4065 O O . VAL A 1 502 ? 14.703 40.312 13.953 1 91.94 502 VAL A O 1
ATOM 4068 N N . LEU A 1 503 ? 13.773 38.625 12.875 1 93.31 503 LEU A N 1
ATOM 4069 C CA . LEU A 1 503 ? 14.164 37.625 13.867 1 93.31 503 LEU A CA 1
ATOM 4070 C C . LEU A 1 503 ? 15.68 37.625 14.078 1 93.31 503 LEU A C 1
ATOM 4072 O O . LEU A 1 503 ? 16.156 37.688 15.219 1 93.31 503 LEU A O 1
ATOM 4076 N N . LEU A 1 504 ? 16.406 37.625 13.016 1 91.38 504 LEU A N 1
ATOM 4077 C CA . LEU A 1 504 ? 17.859 37.562 13.086 1 91.38 504 LEU A CA 1
ATOM 4078 C C . LEU A 1 504 ? 18.422 38.844 13.711 1 91.38 504 LEU A C 1
ATOM 4080 O O . LEU A 1 504 ? 19.391 38.781 14.469 1 91.38 504 LEU A O 1
ATOM 4084 N N . THR A 1 505 ? 17.859 39.938 13.328 1 93 505 THR A N 1
ATOM 4085 C CA . THR A 1 505 ? 18.328 41.219 13.867 1 93 505 THR A CA 1
ATOM 4086 C C . THR A 1 505 ? 18.062 41.281 15.375 1 93 505 THR A C 1
ATOM 4088 O O . THR A 1 505 ? 18.922 41.719 16.141 1 93 505 THR A O 1
ATOM 4091 N N . VAL A 1 506 ? 16.859 40.875 15.75 1 94.56 506 VAL A N 1
ATOM 4092 C CA . VAL A 1 506 ? 16.547 40.844 17.172 1 94.56 506 VAL A CA 1
ATOM 4093 C C . VAL A 1 506 ? 17.5 39.906 17.906 1 94.56 506 VAL A C 1
ATOM 4095 O O . VAL A 1 506 ? 18.016 40.219 18.969 1 94.56 506 VAL A O 1
ATOM 4098 N N . HIS A 1 507 ? 17.672 38.781 17.359 1 92.94 507 HIS A N 1
ATOM 4099 C CA . HIS A 1 507 ? 18.609 37.812 17.906 1 92.94 507 HIS A CA 1
ATOM 4100 C C . HIS A 1 507 ? 19.984 38.438 18.078 1 92.94 507 HIS A C 1
ATOM 4102 O O . HIS A 1 507 ? 20.641 38.25 19.109 1 92.94 507 HIS A O 1
ATOM 4108 N N . LYS A 1 508 ? 20.438 39.062 17.094 1 91.12 508 LYS A N 1
ATOM 4109 C CA . LYS A 1 508 ? 21.781 39.688 17.094 1 91.12 508 LYS A CA 1
ATOM 4110 C C . LYS A 1 508 ? 21.922 40.688 18.219 1 91.12 508 LYS A C 1
ATOM 4112 O O . LYS A 1 508 ? 22.938 40.688 18.938 1 91.12 508 LYS A O 1
ATOM 4117 N N . TRP A 1 509 ? 20.953 41.469 18.453 1 94 509 TRP A N 1
ATOM 4118 C CA . TRP A 1 509 ? 21.062 42.562 19.406 1 94 509 TRP A CA 1
ATOM 4119 C C . TRP A 1 509 ? 20.75 42.125 20.812 1 94 509 TRP A C 1
ATOM 4121 O O . TRP A 1 509 ? 21.203 42.719 21.797 1 94 509 TRP A O 1
ATOM 4131 N N . THR A 1 510 ? 20.016 41.031 20.969 1 93.31 510 THR A N 1
ATOM 4132 C CA . THR A 1 510 ? 19.578 40.656 22.297 1 93.31 510 THR A CA 1
ATOM 4133 C C . THR A 1 510 ? 20.281 39.375 22.75 1 93.31 510 THR A C 1
ATOM 4135 O O . THR A 1 510 ? 20.25 39 23.922 1 93.31 510 THR A O 1
ATOM 4138 N N . ASN A 1 511 ? 20.797 38.625 21.844 1 87.31 511 ASN A N 1
ATOM 4139 C CA . ASN A 1 511 ? 21.438 37.312 22.062 1 87.31 511 ASN A CA 1
ATOM 4140 C C . ASN A 1 511 ? 20.422 36.281 22.531 1 87.31 511 ASN A C 1
ATOM 4142 O O . ASN A 1 511 ? 20.781 35.312 23.203 1 87.31 511 ASN A O 1
ATOM 4146 N N . LEU A 1 512 ? 19.156 36.562 22.234 1 91.06 512 LEU A N 1
ATOM 4147 C CA . LEU A 1 512 ? 18.141 35.594 22.5 1 91.06 512 LEU A CA 1
ATOM 4148 C C . LEU A 1 512 ? 18.203 34.438 21.5 1 91.06 512 LEU A C 1
ATOM 4150 O O . LEU A 1 512 ? 18.484 34.656 20.312 1 91.06 512 LEU A O 1
ATOM 4154 N N . SER A 1 513 ? 17.859 33.312 22.047 1 89.31 513 SER A N 1
ATOM 4155 C CA . SER A 1 513 ? 17.656 32.219 21.078 1 89.31 513 SER A CA 1
ATOM 4156 C C . SER A 1 513 ? 16.5 32.531 20.141 1 89.31 513 SER A C 1
ATOM 4158 O O . SER A 1 513 ? 15.477 33.062 20.578 1 89.31 513 SER A O 1
ATOM 4160 N N . PRO A 1 514 ? 16.641 32.188 18.891 1 90.56 514 PRO A N 1
ATOM 4161 C CA . PRO A 1 514 ? 15.555 32.406 17.938 1 90.56 514 PRO A CA 1
ATOM 4162 C C . PRO A 1 514 ? 14.234 31.781 18.391 1 90.56 514 PRO A C 1
ATOM 4164 O O . PRO A 1 514 ? 13.164 32.312 18.109 1 90.56 514 PRO A O 1
ATOM 4167 N N . LEU A 1 515 ? 14.281 30.672 19.094 1 93.12 515 LEU A N 1
ATOM 4168 C CA . LEU A 1 515 ? 13.086 30 19.562 1 93.12 515 LEU A CA 1
ATOM 4169 C C . LEU A 1 515 ? 12.289 30.875 20.516 1 93.12 515 LEU A C 1
ATOM 4171 O O . LEU A 1 515 ? 11.086 30.688 20.688 1 93.12 515 LEU A O 1
ATOM 4175 N N . ARG A 1 516 ? 12.945 31.859 21.094 1 93.62 516 ARG A N 1
ATOM 4176 C CA . ARG A 1 516 ? 12.32 32.719 22.094 1 93.62 516 ARG A CA 1
ATOM 4177 C C . ARG A 1 516 ? 11.789 34 21.469 1 93.62 516 ARG A C 1
ATOM 4179 O O . ARG A 1 516 ? 11.25 34.875 22.172 1 93.62 516 ARG A O 1
ATOM 4186 N N . ILE A 1 517 ? 12.008 34.156 20.219 1 92.44 517 ILE A N 1
ATOM 4187 C CA . ILE A 1 517 ? 11.438 35.25 19.453 1 92.44 517 ILE A CA 1
ATOM 4188 C C . ILE A 1 517 ? 10.305 34.75 18.562 1 92.44 517 ILE A C 1
ATOM 4190 O O . ILE A 1 517 ? 10.555 34.094 17.531 1 92.44 517 ILE A O 1
ATOM 4194 N N . GLN A 1 518 ? 9.109 35.062 18.922 1 88.69 518 GLN A N 1
ATOM 4195 C CA . GLN A 1 518 ? 7.965 34.438 18.281 1 88.69 518 GLN A CA 1
ATOM 4196 C C . GLN A 1 518 ? 6.926 35.469 17.859 1 88.69 518 GLN A C 1
ATOM 4198 O O . GLN A 1 518 ? 7.066 36.656 18.156 1 88.69 518 GLN A O 1
ATOM 4203 N N . ASN A 1 519 ? 5.98 35.031 17.062 1 81.88 519 ASN A N 1
ATOM 4204 C CA . ASN A 1 519 ? 4.781 35.781 16.688 1 81.88 519 ASN A CA 1
ATOM 4205 C C . ASN A 1 519 ? 5.133 37.094 16.016 1 81.88 519 ASN A C 1
ATOM 4207 O O . ASN A 1 519 ? 4.621 38.156 16.406 1 81.88 519 ASN A O 1
ATOM 4211 N N . ILE A 1 520 ? 6.074 37 15.109 1 85.25 520 ILE A N 1
ATOM 4212 C CA . ILE A 1 520 ? 6.445 38.219 14.391 1 85.25 520 ILE A CA 1
ATOM 4213 C C . ILE A 1 520 ? 5.34 38.594 13.398 1 85.25 520 ILE A C 1
ATOM 4215 O O . ILE A 1 520 ? 4.988 37.781 12.531 1 85.25 520 ILE A O 1
ATOM 4219 N N . ALA A 1 521 ? 4.836 39.656 13.555 1 77.5 521 ALA A N 1
ATOM 4220 C CA . ALA A 1 521 ? 3.807 40.188 12.672 1 77.5 521 ALA A CA 1
ATOM 4221 C C . ALA A 1 521 ? 4.219 41.562 12.117 1 77.5 521 ALA A C 1
ATOM 4223 O O . ALA A 1 521 ? 4.961 42.312 12.766 1 77.5 521 ALA A O 1
ATOM 4224 N N . VAL A 1 522 ? 3.857 41.781 10.906 1 79.38 522 VAL A N 1
ATOM 4225 C CA . VAL A 1 522 ? 4.211 43.062 10.25 1 79.38 522 VAL A CA 1
ATOM 4226 C C . VAL A 1 522 ? 2.945 43.781 9.82 1 79.38 522 VAL A C 1
ATOM 4228 O O . VAL A 1 522 ? 2.049 43.188 9.219 1 79.38 522 VAL A O 1
ATOM 4231 N N . ASP A 1 523 ? 2.955 45 10.258 1 73.81 523 ASP A N 1
ATOM 4232 C CA . ASP A 1 523 ? 1.905 45.906 9.844 1 73.81 523 ASP A CA 1
ATOM 4233 C C . ASP A 1 523 ? 2.498 47.219 9.328 1 73.81 523 ASP A C 1
ATOM 4235 O O . ASP A 1 523 ? 3.717 47.344 9.211 1 73.81 523 ASP A O 1
ATOM 4239 N N . TYR A 1 524 ? 1.639 48.156 8.797 1 76.12 524 TYR A N 1
ATOM 4240 C CA . TYR A 1 524 ? 2.188 49.406 8.289 1 76.12 524 TYR A CA 1
ATOM 4241 C C . TYR A 1 524 ? 1.184 50.531 8.43 1 76.12 524 TYR A C 1
ATOM 4243 O O . TYR A 1 524 ? -0.025 50.312 8.492 1 76.12 524 TYR A O 1
ATOM 4251 N N . ASP A 1 525 ? 1.656 51.656 8.656 1 73.81 525 ASP A N 1
ATOM 4252 C CA . ASP A 1 525 ? 0.866 52.875 8.539 1 73.81 525 ASP A CA 1
ATOM 4253 C C . ASP A 1 525 ? 1.344 53.75 7.367 1 73.81 525 ASP A C 1
ATOM 4255 O O . ASP A 1 525 ? 2.01 53.25 6.457 1 73.81 525 ASP A O 1
ATOM 4259 N N . THR A 1 526 ? 0.92 54.969 7.27 1 71.44 526 THR A N 1
ATOM 4260 C CA . THR A 1 526 ? 1.171 55.812 6.109 1 71.44 526 THR A CA 1
ATOM 4261 C C . THR A 1 526 ? 2.67 55.969 5.852 1 71.44 526 THR A C 1
ATOM 4263 O O . THR A 1 526 ? 3.104 56.031 4.703 1 71.44 526 THR A O 1
ATOM 4266 N N . ASN A 1 527 ? 3.41 56 6.926 1 76.38 527 ASN A N 1
ATOM 4267 C CA . ASN A 1 527 ? 4.812 56.344 6.73 1 76.38 527 ASN A CA 1
ATOM 4268 C C . ASN A 1 527 ? 5.738 55.281 7.293 1 76.38 527 ASN A C 1
ATOM 4270 O O . ASN A 1 527 ? 6.961 55.344 7.129 1 76.38 527 ASN A O 1
ATOM 4274 N N . ASN A 1 528 ? 5.098 54.25 7.941 1 84.62 528 ASN A N 1
ATOM 4275 C CA . ASN A 1 528 ? 5.969 53.344 8.672 1 84.62 528 ASN A CA 1
ATOM 4276 C C . ASN A 1 528 ? 5.543 51.875 8.477 1 84.62 528 ASN A C 1
ATOM 4278 O O . ASN A 1 528 ? 4.363 51.594 8.25 1 84.62 528 ASN A O 1
ATOM 4282 N N . VAL A 1 529 ? 6.59 51.031 8.562 1 86.69 529 VAL A N 1
ATOM 4283 C CA . VAL A 1 529 ? 6.352 49.594 8.789 1 86.69 529 VAL A CA 1
ATOM 4284 C C . VAL A 1 529 ? 6.348 49.312 10.289 1 86.69 529 VAL A C 1
ATOM 4286 O O . VAL A 1 529 ? 7.219 49.781 11.023 1 86.69 529 VAL A O 1
ATOM 4289 N N . ILE A 1 530 ? 5.359 48.656 10.742 1 85.38 530 ILE A N 1
ATOM 4290 C CA . ILE A 1 530 ? 5.223 48.344 12.156 1 85.38 530 ILE A CA 1
ATOM 4291 C C . ILE A 1 530 ? 5.504 46.844 12.383 1 85.38 530 ILE A C 1
ATOM 4293 O O . ILE A 1 530 ? 4.887 46 11.75 1 85.38 530 ILE A O 1
ATOM 4297 N N . VAL A 1 531 ? 6.41 46.562 13.242 1 89.12 531 VAL A N 1
ATOM 4298 C CA . VAL A 1 531 ? 6.773 45.188 13.555 1 89.12 531 VAL A CA 1
ATOM 4299 C C . VAL A 1 531 ? 6.375 44.844 14.992 1 89.12 531 VAL A C 1
ATOM 4301 O O . VAL A 1 531 ? 6.684 45.625 15.922 1 89.12 531 VAL A O 1
ATOM 4304 N N . THR A 1 532 ? 5.613 43.812 15.133 1 86.44 532 THR A N 1
ATOM 4305 C CA . THR A 1 532 ? 5.301 43.25 16.453 1 86.44 532 THR A CA 1
ATOM 4306 C C . THR A 1 532 ? 5.918 41.875 16.641 1 86.44 532 THR A C 1
ATOM 4308 O O . THR A 1 532 ? 5.934 41.062 15.703 1 86.44 532 THR A O 1
ATOM 4311 N N . LEU A 1 533 ? 6.418 41.625 17.812 1 90.81 533 LEU A N 1
ATOM 4312 C CA . LEU A 1 533 ? 6.98 40.312 18.094 1 90.81 533 LEU A CA 1
ATOM 4313 C C . LEU A 1 533 ? 6.844 39.969 19.578 1 90.81 533 LEU A C 1
ATOM 4315 O O . LEU A 1 533 ? 6.594 40.875 20.391 1 90.81 533 LEU A O 1
ATOM 4319 N N . THR A 1 534 ? 6.891 38.719 19.844 1 89.38 534 THR A N 1
ATOM 4320 C CA . THR A 1 534 ? 6.855 38.219 21.219 1 89.38 534 THR A CA 1
ATOM 4321 C C . THR A 1 534 ? 8.227 37.719 21.656 1 89.38 534 THR A C 1
ATOM 4323 O O . THR A 1 534 ? 8.875 36.969 20.922 1 89.38 534 THR A O 1
ATOM 4326 N N . VAL A 1 535 ? 8.641 38.188 22.75 1 91.75 535 VAL A N 1
ATOM 4327 C CA . VAL A 1 535 ? 9.883 37.719 23.344 1 91.75 535 VAL A CA 1
ATOM 4328 C C . VAL A 1 535 ? 9.578 36.875 24.578 1 91.75 535 VAL A C 1
ATOM 4330 O O . VAL A 1 535 ? 8.797 37.281 25.438 1 91.75 535 VAL A O 1
ATOM 4333 N N . LEU A 1 536 ? 10.172 35.75 24.656 1 91.5 536 LEU A N 1
ATOM 4334 C CA . LEU A 1 536 ? 9.953 34.812 25.766 1 91.5 536 LEU A CA 1
ATOM 4335 C C . LEU A 1 536 ? 11.141 34.812 26.719 1 91.5 536 LEU A C 1
ATOM 4337 O O . LEU A 1 536 ? 12.273 35.094 26.297 1 91.5 536 LEU A O 1
ATOM 4341 N N . GLY A 1 537 ? 10.836 34.531 27.969 1 89.88 537 GLY A N 1
ATOM 4342 C CA . GLY A 1 537 ? 11.898 34.344 28.938 1 89.88 537 GLY A CA 1
ATOM 4343 C C . GLY A 1 537 ? 12.656 33.031 28.719 1 89.88 537 GLY A C 1
ATOM 4344 O O . GLY A 1 537 ? 12.484 32.375 27.703 1 89.88 537 GLY A O 1
ATOM 4345 N N . GLY A 1 538 ? 13.539 32.781 29.672 1 86.69 538 GLY A N 1
ATOM 4346 C CA . GLY A 1 538 ? 14.289 31.531 29.594 1 86.69 538 GLY A CA 1
ATOM 4347 C C . GLY A 1 538 ? 13.477 30.312 29.984 1 86.69 538 GLY A C 1
ATOM 4348 O O . GLY A 1 538 ? 12.383 30.438 30.547 1 86.69 538 GLY A O 1
ATOM 4349 N N . ALA A 1 539 ? 14.031 29.156 29.609 1 87.06 539 ALA A N 1
ATOM 4350 C CA . ALA A 1 539 ? 13.383 27.906 30 1 87.06 539 ALA A CA 1
ATOM 4351 C C . ALA A 1 539 ? 13.219 27.828 31.516 1 87.06 539 ALA A C 1
ATOM 4353 O O . ALA A 1 539 ? 14.125 28.219 32.281 1 87.06 539 ALA A O 1
ATOM 4354 N N . PRO A 1 540 ? 12.133 27.328 31.938 1 82.25 540 PRO A N 1
ATOM 4355 C CA . PRO A 1 540 ? 11.891 27.281 33.375 1 82.25 540 PRO A CA 1
ATOM 4356 C C . PRO A 1 540 ? 12.719 26.203 34.094 1 82.25 540 PRO A C 1
ATOM 4358 O O . PRO A 1 540 ? 12.836 26.203 35.312 1 82.25 540 PRO A O 1
ATOM 4361 N N . ILE A 1 541 ? 13.219 25.328 33.312 1 85.75 541 ILE A N 1
ATOM 4362 C CA . ILE A 1 541 ? 14.062 24.266 33.875 1 85.75 541 ILE A CA 1
ATOM 4363 C C . ILE A 1 541 ? 15.328 24.125 33.031 1 85.75 541 ILE A C 1
ATOM 4365 O O . ILE A 1 541 ? 15.391 24.625 31.906 1 85.75 541 ILE A O 1
ATOM 4369 N N . GLN A 1 542 ? 16.312 23.5 33.719 1 84.75 542 GLN A N 1
ATOM 4370 C CA . GLN A 1 542 ? 17.547 23.188 33.031 1 84.75 542 GLN A CA 1
ATOM 4371 C C . GLN A 1 542 ? 17.547 21.734 32.531 1 84.75 542 GLN A C 1
ATOM 4373 O O . GLN A 1 542 ? 17.281 20.812 33.312 1 84.75 542 GLN A O 1
ATOM 4378 N N . GLY A 1 543 ? 17.797 21.594 31.188 1 89.19 543 GLY A N 1
ATOM 4379 C CA . GLY A 1 543 ? 17.828 20.25 30.609 1 89.19 543 GLY A CA 1
ATOM 4380 C C . GLY A 1 543 ? 19.172 19.562 30.781 1 89.19 543 GLY A C 1
ATOM 4381 O O . GLY A 1 543 ? 20.109 20.156 31.312 1 89.19 543 GLY A O 1
ATOM 4382 N N . ASP A 1 544 ? 19.266 18.266 30.375 1 89.75 544 ASP A N 1
ATOM 4383 C CA . ASP A 1 544 ? 20.438 17.406 30.547 1 89.75 544 ASP A CA 1
ATOM 4384 C C . ASP A 1 544 ? 21.219 17.297 29.234 1 89.75 544 ASP A C 1
ATOM 4386 O O . ASP A 1 544 ? 21.578 16.203 28.812 1 89.75 544 ASP A O 1
ATOM 4390 N N . VAL A 1 545 ? 21.469 18.422 28.562 1 92.12 545 VAL A N 1
ATOM 4391 C CA . VAL A 1 545 ? 22.266 18.422 27.344 1 92.12 545 VAL A CA 1
ATOM 4392 C C . VAL A 1 545 ? 23.688 18.844 27.656 1 92.12 545 VAL A C 1
ATOM 4394 O O . VAL A 1 545 ? 23.953 19.5 28.656 1 92.12 545 VAL A O 1
ATOM 4397 N N . PRO A 1 546 ? 24.516 18.453 26.688 1 85.75 546 PRO A N 1
ATOM 4398 C CA . PRO A 1 546 ? 25.875 18.938 26.891 1 85.75 546 PRO A CA 1
ATOM 4399 C C . PRO A 1 546 ? 26.031 20.438 26.641 1 85.75 546 PRO A C 1
ATOM 4401 O O . PRO A 1 546 ? 25.562 20.938 25.609 1 85.75 546 PRO A O 1
ATOM 4404 N N . ASN A 1 547 ? 26.562 21.172 27.516 1 81.94 547 ASN A N 1
ATOM 4405 C CA . ASN A 1 547 ? 26.875 22.594 27.359 1 81.94 547 ASN A CA 1
ATOM 4406 C C . ASN A 1 547 ? 25.609 23.422 27.062 1 81.94 547 ASN A C 1
ATOM 4408 O O . ASN A 1 547 ? 25.516 24.016 25.984 1 81.94 547 ASN A O 1
ATOM 4412 N N . PRO A 1 548 ? 24.703 23.406 27.969 1 82.81 548 PRO A N 1
ATOM 4413 C CA . PRO A 1 548 ? 23.484 24.203 27.719 1 82.81 548 PRO A CA 1
ATOM 4414 C C . PRO A 1 548 ? 23.797 25.672 27.422 1 82.81 548 PRO A C 1
ATOM 4416 O O . PRO A 1 548 ? 24.703 26.234 28.016 1 82.81 548 PRO A O 1
ATOM 4419 N N . LYS A 1 549 ? 23.188 26.219 26.469 1 78.69 549 LYS A N 1
ATOM 4420 C CA . LYS A 1 549 ? 23.422 27.609 26.078 1 78.69 549 LYS A CA 1
ATOM 4421 C C . LYS A 1 549 ? 22.891 28.578 27.141 1 78.69 549 LYS A C 1
ATOM 4423 O O . LYS A 1 549 ? 21.781 28.391 27.641 1 78.69 549 LYS A O 1
ATOM 4428 N N . ALA A 1 550 ? 23.734 29.484 27.484 1 76.88 550 ALA A N 1
ATOM 4429 C CA . ALA A 1 550 ? 23.328 30.5 28.453 1 76.88 550 ALA A CA 1
ATOM 4430 C C . ALA A 1 550 ? 22.156 31.328 27.938 1 76.88 550 ALA A C 1
ATOM 4432 O O . ALA A 1 550 ? 22.094 31.656 26.75 1 76.88 550 ALA A O 1
ATOM 4433 N N . GLN A 1 551 ? 21.203 31.625 28.844 1 80.62 551 GLN A N 1
ATOM 4434 C CA . GLN A 1 551 ? 20.016 32.344 28.406 1 80.62 551 GLN A CA 1
ATOM 4435 C C . GLN A 1 551 ? 19.969 33.75 29 1 80.62 551 GLN A C 1
ATOM 4437 O O . GLN A 1 551 ? 20.406 33.969 30.141 1 80.62 551 GLN A O 1
ATOM 4442 N N . VAL A 1 552 ? 19.641 34.688 28.125 1 88.44 552 VAL A N 1
ATOM 4443 C CA . VAL A 1 552 ? 19.422 36.062 28.547 1 88.44 552 VAL A CA 1
ATOM 4444 C C . VAL A 1 552 ? 18.031 36.188 29.141 1 88.44 552 VAL A C 1
ATOM 4446 O O . VAL A 1 552 ? 17.062 35.625 28.641 1 88.44 552 VAL A O 1
ATOM 4449 N N . ASP A 1 553 ? 18.031 36.906 30.281 1 89.62 553 ASP A N 1
ATOM 4450 C CA . ASP A 1 553 ? 16.734 37.125 30.906 1 89.62 553 ASP A CA 1
ATOM 4451 C C . ASP A 1 553 ? 15.867 38.062 30.062 1 89.62 553 ASP A C 1
ATOM 4453 O O . ASP A 1 553 ? 16.391 38.875 29.297 1 89.62 553 ASP A O 1
ATOM 4457 N N . LEU A 1 554 ? 14.57 37.875 30.234 1 91.81 554 LEU A N 1
ATOM 4458 C CA . LEU A 1 554 ? 13.609 38.625 29.453 1 91.81 554 LEU A CA 1
ATOM 4459 C C . LEU A 1 554 ? 13.828 40.125 29.672 1 91.81 554 LEU A C 1
ATOM 4461 O O . LEU A 1 554 ? 13.805 40.906 28.703 1 91.81 554 LEU A O 1
ATOM 4465 N N . SER A 1 555 ? 14.078 40.562 30.922 1 89.94 555 SER A N 1
ATOM 4466 C CA . SER A 1 555 ? 14.25 41.969 31.234 1 89.94 555 SER A CA 1
ATOM 4467 C C . SER A 1 555 ? 15.508 42.531 30.578 1 89.94 555 SER A C 1
ATOM 4469 O O . SER A 1 555 ? 15.508 43.656 30.062 1 89.94 555 SER A O 1
ATOM 4471 N N . GLN A 1 556 ? 16.531 41.781 30.641 1 92.31 556 GLN A N 1
ATOM 4472 C CA . GLN A 1 556 ? 17.781 42.188 30 1 92.31 556 GLN A CA 1
ATOM 4473 C C . GLN A 1 556 ? 17.609 42.312 28.484 1 92.31 556 GLN A C 1
ATOM 4475 O O . GLN A 1 556 ? 18.109 43.25 27.875 1 92.31 556 GLN A O 1
ATOM 4480 N N . ALA A 1 557 ? 16.969 41.312 27.891 1 94.5 557 ALA A N 1
ATOM 4481 C CA . ALA A 1 557 ? 16.703 41.375 26.453 1 94.5 557 ALA A CA 1
ATOM 4482 C C . ALA A 1 557 ? 15.898 42.594 26.078 1 94.5 557 ALA A C 1
ATOM 4484 O O . ALA A 1 557 ? 16.172 43.219 25.047 1 94.5 557 ALA A O 1
ATOM 4485 N N . ALA A 1 558 ? 14.953 42.875 26.891 1 92.88 558 ALA A N 1
ATOM 4486 C CA . ALA A 1 558 ? 14.117 44.062 26.641 1 92.88 558 ALA A CA 1
ATOM 4487 C C . ALA A 1 558 ? 14.945 45.344 26.672 1 92.88 558 ALA A C 1
ATOM 4489 O O . ALA A 1 558 ? 14.758 46.219 25.812 1 92.88 558 ALA A O 1
ATOM 4490 N N . THR A 1 559 ? 15.797 45.438 27.625 1 93.5 559 THR A N 1
ATOM 4491 C CA . THR A 1 559 ? 16.656 46.594 27.766 1 93.5 559 THR A CA 1
ATOM 4492 C C . THR A 1 559 ? 17.609 46.719 26.562 1 93.5 559 THR A C 1
ATOM 4494 O O . THR A 1 559 ? 17.797 47.812 26.031 1 93.5 559 THR A O 1
ATOM 4497 N N . MET A 1 560 ? 18.141 45.594 26.188 1 95.19 560 MET A N 1
ATOM 4498 C CA . MET A 1 560 ? 19.062 45.594 25.062 1 95.19 560 MET A CA 1
ATOM 4499 C C . MET A 1 560 ? 18.359 46 23.781 1 95.19 560 MET A C 1
ATOM 4501 O O . MET A 1 560 ? 18.906 46.781 22.984 1 95.19 560 MET A O 1
ATOM 4505 N N . LEU A 1 561 ? 17.188 45.531 23.594 1 95.94 561 LEU A N 1
ATOM 4506 C CA . LEU A 1 561 ? 16.406 45.875 22.422 1 95.94 561 LEU A CA 1
ATOM 4507 C C . LEU A 1 561 ? 16.047 47.344 22.422 1 95.94 561 LEU A C 1
ATOM 4509 O O . LEU A 1 561 ? 16.141 48.031 21.406 1 95.94 561 LEU A O 1
ATOM 4513 N N . GLN A 1 562 ? 15.672 47.844 23.578 1 94.44 562 GLN A N 1
ATOM 4514 C CA . GLN A 1 562 ? 15.328 49.25 23.734 1 94.44 562 GLN A CA 1
ATOM 4515 C C . GLN A 1 562 ? 16.531 50.156 23.438 1 94.44 562 GLN A C 1
ATOM 4517 O O . GLN A 1 562 ? 16.391 51.125 22.719 1 94.44 562 GLN A O 1
ATOM 4522 N N . ASP A 1 563 ? 17.609 49.812 23.922 1 94.25 563 ASP A N 1
ATOM 4523 C CA . ASP A 1 563 ? 18.828 50.594 23.719 1 94.25 563 ASP A CA 1
ATOM 4524 C C . ASP A 1 563 ? 19.219 50.625 22.234 1 94.25 563 ASP A C 1
ATOM 4526 O O . ASP A 1 563 ? 19.578 51.656 21.703 1 94.25 563 ASP A O 1
ATOM 4530 N N . ALA A 1 564 ? 19.125 49.438 21.625 1 96 564 ALA A N 1
ATOM 4531 C CA . ALA A 1 564 ? 19.484 49.344 20.219 1 96 564 ALA A CA 1
ATOM 4532 C C . ALA A 1 564 ? 18.594 50.219 19.344 1 96 564 ALA A C 1
ATOM 4534 O O . ALA A 1 564 ? 19.062 50.875 18.422 1 96 564 ALA A O 1
ATOM 4535 N N . ILE A 1 565 ? 17.375 50.188 19.625 1 96 565 ILE A N 1
ATOM 4536 C CA . ILE A 1 565 ? 16.406 50.969 18.844 1 96 565 ILE A CA 1
ATOM 4537 C C . ILE A 1 565 ? 16.578 52.469 19.156 1 96 565 ILE A C 1
ATOM 4539 O O . ILE A 1 565 ? 16.609 53.281 18.25 1 96 565 ILE A O 1
ATOM 4543 N N . ASN A 1 566 ? 16.766 52.844 20.406 1 94.12 566 ASN A N 1
ATOM 4544 C CA . ASN A 1 566 ? 16.875 54.25 20.812 1 94.12 566 ASN A CA 1
ATOM 4545 C C . ASN A 1 566 ? 18.156 54.875 20.312 1 94.12 566 ASN A C 1
ATOM 4547 O O . ASN A 1 566 ? 18.188 56.094 20.031 1 94.12 566 ASN A O 1
ATOM 4551 N N . ARG A 1 567 ? 19.156 54.125 20.125 1 94.06 567 ARG A N 1
ATOM 4552 C CA . ARG A 1 567 ? 20.453 54.656 19.672 1 94.06 567 ARG A CA 1
ATOM 4553 C C . ARG A 1 567 ? 20.5 54.719 18.141 1 94.06 567 ARG A C 1
ATOM 4555 O O . ARG A 1 567 ? 21.469 55.219 17.578 1 94.06 567 ARG A O 1
ATOM 4562 N N . GLY A 1 568 ? 19.547 54.125 17.531 1 91 568 GLY A N 1
ATOM 4563 C CA . GLY A 1 568 ? 19.5 54.188 16.078 1 91 568 GLY A CA 1
ATOM 4564 C C . GLY A 1 568 ? 20.344 53.094 15.414 1 91 568 GLY A C 1
ATOM 4565 O O . GLY A 1 568 ? 20.594 53.156 14.211 1 91 568 GLY A O 1
ATOM 4566 N N . SER A 1 569 ? 20.719 52.156 16.141 1 91.06 569 SER A N 1
ATOM 4567 C CA . SER A 1 569 ? 21.594 51.094 15.641 1 91.06 569 SER A CA 1
ATOM 4568 C C . SER A 1 569 ? 20.812 49.906 15.102 1 91.06 569 SER A C 1
ATOM 4570 O O . SER A 1 569 ? 21.359 49.062 14.398 1 91.06 569 SER A O 1
ATOM 4572 N N . PHE A 1 570 ? 19.562 49.812 15.398 1 95.19 570 PHE A N 1
ATOM 4573 C CA . PHE A 1 570 ? 18.719 48.688 15.008 1 95.19 570 PHE A CA 1
ATOM 4574 C C . PHE A 1 570 ? 18.281 48.812 13.555 1 95.19 570 PHE A C 1
ATOM 4576 O O . PHE A 1 570 ? 17.375 49.594 13.234 1 95.19 570 PHE A O 1
ATOM 4583 N N . GLN A 1 571 ? 18.938 48.062 12.703 1 92.25 571 GLN A N 1
ATOM 4584 C CA . GLN A 1 571 ? 18.688 48.094 11.266 1 92.25 571 GLN A CA 1
ATOM 4585 C C . GLN A 1 571 ? 18.406 46.719 10.711 1 92.25 571 GLN A C 1
ATOM 4587 O O . GLN A 1 571 ? 19.109 45.75 11.023 1 92.25 571 GLN A O 1
ATOM 4592 N N . ILE A 1 572 ? 17.328 46.562 9.953 1 91.94 572 ILE A N 1
ATOM 4593 C CA . ILE A 1 572 ? 16.891 45.312 9.383 1 91.94 572 ILE A CA 1
ATOM 4594 C C . ILE A 1 572 ? 17.203 45.281 7.883 1 91.94 572 ILE A C 1
ATOM 4596 O O . ILE A 1 572 ? 16.75 46.156 7.145 1 91.94 572 ILE A O 1
ATOM 4600 N N . PRO A 1 573 ? 17.906 44.344 7.426 1 84.88 573 PRO A N 1
ATOM 4601 C CA . PRO A 1 573 ? 18.141 44.25 5.98 1 84.88 573 PRO A CA 1
ATOM 4602 C C . PRO A 1 573 ? 16.922 43.719 5.223 1 84.88 573 PRO A C 1
ATOM 4604 O O . PRO A 1 573 ? 16.203 42.844 5.719 1 84.88 573 PRO A O 1
ATOM 4607 N N . VAL A 1 574 ? 16.328 44.125 4.125 1 77.25 574 VAL A N 1
ATOM 4608 C CA . VAL A 1 574 ? 15.188 43.656 3.361 1 77.25 574 VAL A CA 1
ATOM 4609 C C . VAL A 1 574 ? 15.656 43.062 2.037 1 77.25 574 VAL A C 1
ATOM 4611 O O . VAL A 1 574 ? 15.117 42.031 1.581 1 77.25 574 VAL A O 1
ATOM 4614 N N . ASP A 1 575 ? 16.266 43.594 0.939 1 61.25 575 ASP A N 1
ATOM 4615 C CA . ASP A 1 575 ? 16.562 43.094 -0.407 1 61.25 575 ASP A CA 1
ATOM 4616 C C . ASP A 1 575 ? 17.812 42.219 -0.415 1 61.25 575 ASP A C 1
ATOM 4618 O O . ASP A 1 575 ? 18.922 42.719 -0.654 1 61.25 575 ASP A O 1
ATOM 4622 N N . VAL A 1 576 ? 17.609 41 0.216 1 52.19 576 VAL A N 1
ATOM 4623 C CA . VAL A 1 576 ? 18.812 40.188 0.257 1 52.19 576 VAL A CA 1
ATOM 4624 C C . VAL A 1 576 ? 19.109 39.656 -1.137 1 52.19 576 VAL A C 1
ATOM 4626 O O . VAL A 1 576 ? 20.094 38.938 -1.328 1 52.19 576 VAL A O 1
ATOM 4629 N N . THR A 1 577 ? 18.25 39.594 -2.041 1 50.56 577 THR A N 1
ATOM 4630 C CA . THR A 1 577 ? 18.672 39.094 -3.346 1 50.56 577 THR A CA 1
ATOM 4631 C C . THR A 1 577 ? 19.828 39.938 -3.9 1 50.56 577 THR A C 1
ATOM 4633 O O . THR A 1 577 ? 20.688 39.406 -4.613 1 50.56 577 THR A O 1
ATOM 4636 N N . ASN A 1 578 ? 19.797 41.219 -3.699 1 48.03 578 ASN A N 1
ATOM 4637 C CA . ASN A 1 578 ? 20.938 42.031 -4.137 1 48.03 578 ASN A CA 1
ATOM 4638 C C . ASN A 1 578 ? 21.953 42.219 -3.008 1 48.03 578 ASN A C 1
ATOM 4640 O O . ASN A 1 578 ? 21.844 43.188 -2.258 1 48.03 578 ASN A O 1
ATOM 4644 N N . LEU A 1 579 ? 22.688 41.281 -2.766 1 48.75 579 LEU A N 1
ATOM 4645 C CA . LEU A 1 579 ? 23.703 41.25 -1.72 1 48.75 579 LEU A CA 1
ATOM 4646 C C . LEU A 1 579 ? 24.594 42.469 -1.772 1 48.75 579 LEU A C 1
ATOM 4648 O O . LEU A 1 579 ? 25.25 42.812 -0.787 1 48.75 579 LEU A O 1
ATOM 4652 N N . GLN A 1 580 ? 24.828 43.062 -2.943 1 53.56 580 GLN A N 1
ATOM 4653 C CA . GLN A 1 580 ? 25.844 44.094 -3.074 1 53.56 580 GLN A CA 1
ATOM 4654 C C . GLN A 1 580 ? 25.391 45.406 -2.443 1 53.56 580 GLN A C 1
ATOM 4656 O O . GLN A 1 580 ? 26.203 46.156 -1.919 1 53.56 580 GLN A O 1
ATOM 4661 N N . ASN A 1 581 ? 24.047 45.719 -2.523 1 58.78 581 ASN A N 1
ATOM 4662 C CA . ASN A 1 581 ? 23.562 46.938 -1.933 1 58.78 581 ASN A CA 1
ATOM 4663 C C . ASN A 1 581 ? 22.266 46.719 -1.148 1 58.78 581 ASN A C 1
ATOM 4665 O O . ASN A 1 581 ? 21.188 47.094 -1.608 1 58.78 581 ASN A O 1
ATOM 4669 N N . PRO A 1 582 ? 22.453 46.031 0.027 1 64.5 582 PRO A N 1
ATOM 4670 C CA . PRO A 1 582 ? 21.219 45.75 0.768 1 64.5 582 PRO A CA 1
ATOM 4671 C C . PRO A 1 582 ? 20.578 47.031 1.319 1 64.5 582 PRO A C 1
ATOM 4673 O O . PRO A 1 582 ? 21.281 47.969 1.693 1 64.5 582 PRO A O 1
ATOM 4676 N N . ILE A 1 583 ? 19.359 47.156 1.09 1 77.5 583 ILE A N 1
ATOM 4677 C CA . ILE A 1 583 ? 18.594 48.25 1.722 1 77.5 583 ILE A CA 1
ATOM 4678 C C . ILE A 1 583 ? 18.312 47.875 3.182 1 77.5 583 ILE A C 1
ATOM 4680 O O . ILE A 1 583 ? 17.953 46.75 3.492 1 77.5 583 ILE A O 1
ATOM 4684 N N . PHE A 1 584 ? 18.766 48.844 4.062 1 86.81 584 PHE A N 1
ATOM 4685 C CA . PHE A 1 584 ? 18.531 48.656 5.492 1 86.81 584 PHE A CA 1
ATOM 4686 C C . PHE A 1 584 ? 17.406 49.562 5.969 1 86.81 584 PHE A C 1
ATOM 4688 O O . PHE A 1 584 ? 17.391 50.75 5.648 1 86.81 584 PHE A O 1
ATOM 4695 N N . LEU A 1 585 ? 16.516 48.906 6.668 1 91.62 585 LEU A N 1
ATOM 4696 C CA . LEU A 1 585 ? 15.469 49.688 7.316 1 91.62 585 LEU A CA 1
ATOM 4697 C C . LEU A 1 585 ? 15.828 49.969 8.773 1 91.62 585 LEU A C 1
ATOM 4699 O O . LEU A 1 585 ? 16.078 49.062 9.547 1 91.62 585 LEU A O 1
ATOM 4703 N N . LYS A 1 586 ? 15.797 51.281 9.078 1 91.88 586 LYS A N 1
ATOM 4704 C CA . LYS A 1 586 ? 16.172 51.688 10.43 1 91.88 586 LYS A CA 1
ATOM 4705 C C . LYS A 1 586 ? 14.953 51.844 11.32 1 91.88 586 LYS A C 1
ATOM 4707 O O . LYS A 1 586 ? 13.953 52.438 10.914 1 91.88 586 LYS A O 1
ATOM 4712 N N . ALA A 1 587 ? 15.062 51.281 12.516 1 95.69 587 ALA A N 1
ATOM 4713 C CA . ALA A 1 587 ? 13.992 51.5 13.492 1 95.69 587 ALA A CA 1
ATOM 4714 C C . ALA A 1 587 ? 13.938 52.938 13.953 1 95.69 587 ALA A C 1
ATOM 4716 O O . ALA A 1 587 ? 14.977 53.562 14.156 1 95.69 587 ALA A O 1
ATOM 4717 N N . VAL A 1 588 ? 12.703 53.438 14.117 1 94.44 588 VAL A N 1
ATOM 4718 C CA . VAL A 1 588 ? 12.516 54.812 14.633 1 94.44 588 VAL A CA 1
ATOM 4719 C C . VAL A 1 588 ? 12.781 54.812 16.141 1 94.44 588 VAL A C 1
ATOM 4721 O O . VAL A 1 588 ? 12.164 54.062 16.891 1 94.44 588 VAL A O 1
ATOM 4724 N N . PRO A 1 589 ? 13.695 55.719 16.531 1 93.19 589 PRO A N 1
ATOM 4725 C CA . PRO A 1 589 ? 14.016 55.75 17.969 1 93.19 589 PRO A CA 1
ATOM 4726 C C . PRO A 1 589 ? 12.789 56.031 18.828 1 93.19 589 PRO A C 1
ATOM 4728 O O . PRO A 1 589 ? 11.906 56.812 18.438 1 93.19 589 PRO A O 1
ATOM 4731 N N . TYR A 1 590 ? 12.734 55.375 20.094 1 89.88 590 TYR A N 1
ATOM 4732 C CA . TYR A 1 590 ? 11.766 55.594 21.172 1 89.88 590 TYR A CA 1
ATOM 4733 C C . TYR A 1 590 ? 10.375 55.125 20.734 1 89.88 590 TYR A C 1
ATOM 4735 O O . TYR A 1 590 ? 9.367 55.656 21.219 1 89.88 590 TYR A O 1
ATOM 4743 N N . THR A 1 591 ? 10.367 54.25 19.766 1 91.31 591 THR A N 1
ATOM 4744 C CA . THR A 1 591 ? 9.062 53.75 19.344 1 91.31 591 THR A CA 1
ATOM 4745 C C . THR A 1 591 ? 8.789 52.375 19.938 1 91.31 591 THR A C 1
ATOM 4747 O O . THR A 1 591 ? 7.676 51.844 19.828 1 91.31 591 THR A O 1
ATOM 4750 N N . LEU A 1 592 ? 9.797 51.781 20.531 1 92.75 592 LEU A N 1
ATOM 4751 C CA . LEU A 1 592 ? 9.57 50.469 21.141 1 92.75 592 LEU A CA 1
ATOM 4752 C C . LEU A 1 592 ? 8.562 50.562 22.281 1 92.75 592 LEU A C 1
ATOM 4754 O O . LEU A 1 592 ? 8.742 51.344 23.203 1 92.75 592 LEU A O 1
ATOM 4758 N N . SER A 1 593 ? 7.559 49.875 22.125 1 87.5 593 SER A N 1
ATOM 4759 C CA . SER A 1 593 ? 6.562 49.812 23.188 1 87.5 593 SER A CA 1
ATOM 4760 C C . SER A 1 593 ? 6.281 48.344 23.578 1 87.5 593 SER A C 1
ATOM 4762 O O . SER A 1 593 ? 6.352 47.469 22.734 1 87.5 593 SER A O 1
ATOM 4764 N N . ALA A 1 594 ? 6.172 48.188 24.844 1 81.25 594 ALA A N 1
ATOM 4765 C CA . ALA A 1 594 ? 5.84 46.844 25.359 1 81.25 594 ALA A CA 1
ATOM 4766 C C . ALA A 1 594 ? 4.352 46.75 25.688 1 81.25 594 ALA A C 1
ATOM 4768 O O . ALA A 1 594 ? 3.754 47.688 26.203 1 81.25 594 ALA A O 1
ATOM 4769 N N . SER A 1 595 ? 3.744 45.844 24.969 1 65.56 595 SER A N 1
ATOM 4770 C CA . SER A 1 595 ? 2.381 45.531 25.406 1 65.56 595 SER A CA 1
ATOM 4771 C C . SER A 1 595 ? 2.34 44.281 26.25 1 65.56 595 SER A C 1
ATOM 4773 O O . SER A 1 595 ? 3.123 43.344 26.031 1 65.56 595 SER A O 1
ATOM 4775 N N . GLN A 1 596 ? 2.229 44.406 27.578 1 51.72 596 GLN A N 1
ATOM 4776 C CA . GLN A 1 596 ? 2.121 43.188 28.406 1 51.72 596 GLN A CA 1
ATOM 4777 C C . GLN A 1 596 ? 0.72 42.594 28.328 1 51.72 596 GLN A C 1
ATOM 4779 O O . GLN A 1 596 ? -0.265 43.281 28.641 1 51.72 596 GLN A O 1
ATOM 4784 N N . TYR A 1 597 ? 0.634 41.719 27.312 1 48.56 597 TYR A N 1
ATOM 4785 C CA . TYR A 1 597 ? -0.559 40.875 27.484 1 48.56 597 TYR A CA 1
ATOM 4786 C C . TYR A 1 597 ? -0.376 39.875 28.625 1 48.56 597 TYR A C 1
ATOM 4788 O O . TYR A 1 597 ? 0.704 39.312 28.781 1 48.56 597 TYR A O 1
ATOM 4796 N N . GLN A 1 598 ? -0.989 39.969 29.828 1 41.34 598 GLN A N 1
ATOM 4797 C CA . GLN A 1 598 ? -0.851 39.062 30.984 1 41.34 598 GLN A CA 1
ATOM 4798 C C . GLN A 1 598 ? -1.468 37.719 30.703 1 41.34 598 GLN A C 1
ATOM 4800 O O . GLN A 1 598 ? -2.691 37.562 30.656 1 41.34 598 GLN A O 1
ATOM 4805 N N . TYR A 1 599 ? -0.849 36.906 29.891 1 43.56 599 TYR A N 1
ATOM 4806 C CA . TYR A 1 599 ? -1.285 35.531 29.656 1 43.56 599 TYR A CA 1
ATOM 4807 C C . TYR A 1 599 ? -0.644 34.594 30.656 1 43.56 599 TYR A C 1
ATOM 4809 O O . TYR A 1 599 ? 0.576 34.594 30.844 1 43.56 599 TYR A O 1
ATOM 4817 N N . VAL A 1 600 ? -1.335 34.031 31.734 1 37.69 600 VAL A N 1
ATOM 4818 C CA . VAL A 1 600 ? -0.725 33.031 32.594 1 37.69 600 VAL A CA 1
ATOM 4819 C C . VAL A 1 600 ? -0.933 31.625 32.031 1 37.69 600 VAL A C 1
ATOM 4821 O O . VAL A 1 600 ? -2.037 31.078 32.094 1 37.69 600 VAL A O 1
ATOM 4824 N N . PRO A 1 601 ? -0.142 31.281 31.172 1 44.41 601 PRO A N 1
ATOM 4825 C CA . PRO A 1 601 ? -0.258 29.859 30.797 1 44.41 601 PRO A CA 1
ATOM 4826 C C . PRO A 1 601 ? -0.072 28.922 31.984 1 44.41 601 PRO A C 1
ATOM 4828 O O . PRO A 1 601 ? 0.669 29.234 32.906 1 44.41 601 PRO A O 1
ATOM 4831 N N . GLU A 1 602 ? -1.051 28.109 32.438 1 40.66 602 GLU A N 1
ATOM 4832 C CA . GLU A 1 602 ? -0.769 27.125 33.5 1 40.66 602 GLU A CA 1
ATOM 4833 C C . GLU A 1 602 ? 0.302 26.125 33.062 1 40.66 602 GLU A C 1
ATOM 4835 O O . GLU A 1 602 ? 0.132 25.438 32.031 1 40.66 602 GLU A O 1
ATOM 4840 N N . TYR A 1 603 ? 1.463 26.594 33.062 1 42.34 603 TYR A N 1
ATOM 4841 C CA . TYR A 1 603 ? 2.512 25.625 32.781 1 42.34 603 TYR A CA 1
ATOM 4842 C C . TYR A 1 603 ? 2.713 24.672 33.969 1 42.34 603 TYR A C 1
ATOM 4844 O O . TYR A 1 603 ? 2.678 25.109 35.125 1 42.34 603 TYR A O 1
ATOM 4852 N N . TYR A 1 604 ? 2.24 23.5 33.781 1 43.47 604 TYR A N 1
ATOM 4853 C CA . TYR A 1 604 ? 2.631 22.453 34.75 1 43.47 604 TYR A CA 1
ATOM 4854 C C . TYR A 1 604 ? 4.023 21.922 34.438 1 43.47 604 TYR A C 1
ATOM 4856 O O . TYR A 1 604 ? 4.316 21.562 33.281 1 43.47 604 TYR A O 1
ATOM 4864 N N . VAL A 1 605 ? 4.891 22.453 35.156 1 37.78 605 VAL A N 1
ATOM 4865 C CA . VAL A 1 605 ? 6.168 21.75 35.062 1 37.78 605 VAL A CA 1
ATOM 4866 C C . VAL A 1 605 ? 6.008 20.328 35.625 1 37.78 605 VAL A C 1
ATOM 4868 O O . VAL A 1 605 ? 5.734 20.156 36.812 1 37.78 605 VAL A O 1
ATOM 4871 N N . ALA A 1 606 ? 5.66 19.438 34.781 1 42.16 606 ALA A N 1
ATOM 4872 C CA . ALA A 1 606 ? 5.516 18.078 35.25 1 42.16 606 ALA A CA 1
ATOM 4873 C C . ALA A 1 606 ? 6.82 17.562 35.875 1 42.16 606 ALA A C 1
ATOM 4875 O O . ALA A 1 606 ? 7.906 17.953 35.438 1 42.16 606 ALA A O 1
ATOM 4876 N N . PRO A 1 607 ? 6.676 16.891 37.094 1 38.19 607 PRO A N 1
ATOM 4877 C CA . PRO A 1 607 ? 7.879 16.203 37.562 1 38.19 607 PRO A CA 1
ATOM 4878 C C . PRO A 1 607 ? 8.492 15.289 36.469 1 38.19 607 PRO A C 1
ATOM 4880 O O . PRO A 1 607 ? 7.789 14.836 35.562 1 38.19 607 PRO A O 1
ATOM 4883 N N . PRO A 1 608 ? 9.805 15.352 36.375 1 37.62 608 PRO A N 1
ATOM 4884 C CA . PRO A 1 608 ? 10.453 14.477 35.406 1 37.62 608 PRO A CA 1
ATOM 4885 C C . PRO A 1 608 ? 9.805 13.102 35.312 1 37.62 608 PRO A C 1
ATOM 4887 O O . PRO A 1 608 ? 9.383 12.547 36.344 1 37.62 608 PRO A O 1
ATOM 4890 N N . PRO A 1 609 ? 9.188 12.812 34.312 1 37.38 609 PRO A N 1
ATOM 4891 C CA . PRO A 1 609 ? 8.648 11.453 34.281 1 37.38 609 PRO A CA 1
ATOM 4892 C C . PRO A 1 609 ? 9.547 10.445 35 1 37.38 609 PRO A C 1
ATOM 4894 O O . PRO A 1 609 ? 10.766 10.648 35.062 1 37.38 609 PRO A O 1
ATOM 4897 N N . SER A 1 610 ? 8.984 9.711 35.906 1 32.53 610 SER A N 1
ATOM 4898 C CA . SER A 1 610 ? 9.812 8.625 36.406 1 32.53 610 SER A CA 1
ATOM 4899 C C . SER A 1 610 ? 10.641 7.98 35.312 1 32.53 610 SER A C 1
ATOM 4901 O O . SER A 1 610 ? 10.18 7.852 34.188 1 32.53 610 SER A O 1
ATOM 4903 N N . LYS A 1 611 ? 12.008 7.945 35.562 1 33.03 611 LYS A N 1
ATOM 4904 C CA . LYS A 1 611 ? 13.047 7.359 34.719 1 33.03 611 LYS A CA 1
ATOM 4905 C C . LYS A 1 611 ? 12.547 6.074 34.062 1 33.03 611 LYS A C 1
ATOM 4907 O O . LYS A 1 611 ? 12.867 4.977 34.531 1 33.03 611 LYS A O 1
ATOM 4912 N N . THR A 1 612 ? 11.398 5.867 33.906 1 29.92 612 THR A N 1
ATOM 4913 C CA . THR A 1 612 ? 11.234 4.652 33.125 1 29.92 612 THR A CA 1
ATOM 4914 C C . THR A 1 612 ? 11.859 4.82 31.734 1 29.92 612 THR A C 1
ATOM 4916 O O . THR A 1 612 ? 11.438 5.684 30.953 1 29.92 612 THR A O 1
ATOM 4919 N N . THR A 1 613 ? 13.164 4.648 31.703 1 28.88 613 THR A N 1
ATOM 4920 C CA . THR A 1 613 ? 14.07 4.637 30.547 1 28.88 613 THR A CA 1
ATOM 4921 C C . THR A 1 613 ? 13.453 3.857 29.391 1 28.88 613 THR A C 1
ATOM 4923 O O . THR A 1 613 ? 13.305 2.637 29.469 1 28.88 613 THR A O 1
ATOM 4926 N N . TYR A 1 614 ? 12.531 4.352 28.844 1 31.39 614 TYR A N 1
ATOM 4927 C CA . TYR A 1 614 ? 12.258 3.627 27.609 1 31.39 614 TYR A CA 1
ATOM 4928 C C . TYR A 1 614 ? 13.414 3.768 26.625 1 31.39 614 TYR A C 1
ATOM 4930 O O . TYR A 1 614 ? 14.039 4.828 26.531 1 31.39 614 TYR A O 1
ATOM 4938 N N . THR A 1 615 ? 14.086 2.805 26.328 1 35.56 615 THR A N 1
ATOM 4939 C CA . THR A 1 615 ? 15.188 2.867 25.375 1 35.56 615 THR A CA 1
ATOM 4940 C C . THR A 1 615 ? 14.734 3.465 24.062 1 35.56 615 THR A C 1
ATOM 4942 O O . THR A 1 615 ? 13.539 3.459 23.75 1 35.56 615 THR A O 1
ATOM 4945 N N . GLY A 1 616 ? 15.57 4.297 23.547 1 36.75 616 GLY A N 1
ATOM 4946 C CA . GLY A 1 616 ? 15.406 4.867 22.219 1 36.75 616 GLY A CA 1
ATOM 4947 C C . GLY A 1 616 ? 14.742 3.916 21.25 1 36.75 616 GLY A C 1
ATOM 4948 O O . GLY A 1 616 ? 13.914 4.332 20.438 1 36.75 616 GLY A O 1
ATOM 4949 N N . GLY A 1 617 ? 15.242 2.684 21.266 1 38.69 617 GLY A N 1
ATOM 4950 C CA . GLY A 1 617 ? 14.656 1.688 20.391 1 38.69 617 GLY A CA 1
ATOM 4951 C C . GLY A 1 617 ? 13.164 1.498 20.609 1 38.69 617 GLY A C 1
ATOM 4952 O O . GLY A 1 617 ? 12.414 1.306 19.641 1 38.69 617 GLY A O 1
ATOM 4953 N N . GLN A 1 618 ? 12.797 1.568 21.875 1 38.47 618 GLN A N 1
ATOM 4954 C CA . GLN A 1 618 ? 11.391 1.388 22.219 1 38.47 618 GLN A CA 1
ATOM 4955 C C . GLN A 1 618 ? 10.539 2.516 21.656 1 38.47 618 GLN A C 1
ATOM 4957 O O . GLN A 1 618 ? 9.414 2.285 21.203 1 38.47 618 GLN A O 1
ATOM 4962 N N . MET A 1 619 ? 11.18 3.545 21.688 1 38.97 619 MET A N 1
ATOM 4963 C CA . MET A 1 619 ? 10.484 4.723 21.188 1 38.97 619 MET A CA 1
ATOM 4964 C C . MET A 1 619 ? 10.422 4.699 19.656 1 38.97 619 MET A C 1
ATOM 4966 O O . MET A 1 619 ? 9.5 5.266 19.062 1 38.97 619 MET A O 1
ATOM 4970 N N . ALA A 1 620 ? 11.633 4.258 19.188 1 40.59 620 ALA A N 1
ATOM 4971 C CA . ALA A 1 620 ? 11.547 4.145 17.734 1 40.59 620 ALA A CA 1
ATOM 4972 C C . ALA A 1 620 ? 10.281 3.402 17.312 1 40.59 620 ALA A C 1
ATOM 4974 O O . ALA A 1 620 ? 9.672 3.732 16.281 1 40.59 620 ALA A O 1
ATOM 4975 N N . GLY A 1 621 ? 10.188 2.219 17.922 1 37.12 621 GLY A N 1
ATOM 4976 C CA . GLY A 1 621 ? 8.898 1.576 17.719 1 37.12 621 GLY A CA 1
ATOM 4977 C C . GLY A 1 621 ? 7.73 2.404 18.219 1 37.12 621 GLY A C 1
ATOM 4978 O O . GLY A 1 621 ? 6.594 2.221 17.781 1 37.12 621 GLY A O 1
ATOM 4979 N N . LEU A 1 622 ? 8.109 3.191 19.297 1 36.31 622 LEU A N 1
ATOM 4980 C CA . LEU A 1 622 ? 7.156 3.961 20.078 1 36.31 622 LEU A CA 1
ATOM 4981 C C . LEU A 1 622 ? 6.762 5.242 19.359 1 36.31 622 LEU A C 1
ATOM 4983 O O . LEU A 1 622 ? 5.953 6.023 19.859 1 36.31 622 LEU A O 1
ATOM 4987 N N . GLY A 1 623 ? 7.605 5.77 18.672 1 31.66 623 GLY A N 1
ATOM 4988 C CA . GLY A 1 623 ? 6.914 6.988 18.281 1 31.66 623 GLY A CA 1
ATOM 4989 C C . GLY A 1 623 ? 5.402 6.855 18.312 1 31.66 623 GLY A C 1
ATOM 4990 O O . GLY A 1 623 ? 4.719 7.648 18.969 1 31.66 623 GLY A O 1
ATOM 4991 N N . VAL A 1 624 ? 4.844 6.305 17.266 1 32 624 VAL A N 1
ATOM 4992 C CA . VAL A 1 624 ? 3.387 6.348 17.203 1 32 624 VAL A CA 1
ATOM 4993 C C . VAL A 1 624 ? 2.799 5.387 18.234 1 32 624 VAL A C 1
ATOM 4995 O O . VAL A 1 624 ? 1.817 5.715 18.906 1 32 624 VAL A O 1
ATOM 4998 N N . GLY A 1 625 ? 3.424 4.191 18.406 1 31.58 625 GLY A N 1
ATOM 4999 C CA . GLY A 1 625 ? 2.879 3.119 19.234 1 31.58 625 GLY A CA 1
ATOM 5000 C C . GLY A 1 625 ? 3.033 3.367 20.719 1 31.58 625 GLY A C 1
ATOM 5001 O O . GLY A 1 625 ? 2.646 2.529 21.531 1 31.58 625 GLY A O 1
ATOM 5002 N N . MET A 1 626 ? 3.83 4.184 21.078 1 31.69 626 MET A N 1
ATOM 5003 C CA . MET A 1 626 ? 4.148 4.289 22.5 1 31.69 626 MET A CA 1
ATOM 5004 C C . MET A 1 626 ? 2.895 4.594 23.312 1 31.69 626 MET A C 1
ATOM 5006 O O . MET A 1 626 ? 2.791 4.191 24.469 1 31.69 626 MET A O 1
ATOM 5010 N N . LEU A 1 627 ? 2.123 5.52 22.906 1 31.69 627 LEU A N 1
ATOM 5011 C CA . LEU A 1 627 ? 1.155 5.645 23.984 1 31.69 627 LEU A CA 1
ATOM 5012 C C . LEU A 1 627 ? 0.38 4.344 24.188 1 31.69 627 LEU A C 1
ATOM 5014 O O . LEU A 1 627 ? -0.046 4.027 25.297 1 31.69 627 LEU A O 1
ATOM 5018 N N . VAL A 1 628 ? 0.322 3.531 23.203 1 29.94 628 VAL A N 1
ATOM 5019 C CA . VAL A 1 628 ? -0.261 2.209 23.391 1 29.94 628 VAL A CA 1
ATOM 5020 C C . VAL A 1 628 ? 0.774 1.276 24.016 1 29.94 628 VAL A C 1
ATOM 5022 O O . VAL A 1 628 ? 0.437 0.433 24.859 1 29.94 628 VAL A O 1
ATOM 5025 N N . PHE A 1 629 ? 1.967 1.413 23.781 1 32.34 629 PHE A N 1
ATOM 5026 C CA . PHE A 1 629 ? 2.904 0.441 24.328 1 32.34 629 PHE A CA 1
ATOM 5027 C C . PHE A 1 629 ? 3.049 0.619 25.844 1 32.34 629 PHE A C 1
ATOM 5029 O O . PHE A 1 629 ? 3.424 -0.317 26.547 1 32.34 629 PHE A O 1
ATOM 5036 N N . ALA A 1 630 ? 2.846 1.751 26.375 1 31.52 630 ALA A N 1
ATOM 5037 C CA . ALA A 1 630 ? 2.789 1.614 27.828 1 31.52 630 ALA A CA 1
ATOM 5038 C C . ALA A 1 630 ? 1.787 0.539 28.234 1 31.52 630 ALA A C 1
ATOM 5040 O O . ALA A 1 630 ? 2.014 -0.193 29.203 1 31.52 630 ALA A O 1
ATOM 5041 N N . PHE A 1 631 ? 0.79 0.427 27.438 1 28.86 631 PHE A N 1
ATOM 5042 C CA . PHE A 1 631 ? -0.18 -0.599 27.812 1 28.86 631 PHE A CA 1
ATOM 5043 C C . PHE A 1 631 ? 0.344 -1.987 27.453 1 28.86 631 PHE A C 1
ATOM 5045 O O . PHE A 1 631 ? 0.21 -2.922 28.25 1 28.86 631 PHE A O 1
ATOM 5052 N N . ILE A 1 632 ? 0.972 -2.145 26.375 1 31.66 632 ILE A N 1
ATOM 5053 C CA . ILE A 1 632 ? 1.341 -3.527 26.094 1 31.66 632 ILE A CA 1
ATOM 5054 C C . ILE A 1 632 ? 2.512 -3.941 26.984 1 31.66 632 ILE A C 1
ATOM 5056 O O . ILE A 1 632 ? 2.541 -5.062 27.484 1 31.66 632 ILE A O 1
ATOM 5060 N N . LEU A 1 633 ? 3.377 -3.064 27.281 1 31.62 633 LEU A N 1
ATOM 5061 C CA . LEU A 1 633 ? 4.348 -3.535 28.266 1 31.62 633 LEU A CA 1
ATOM 5062 C C . LEU A 1 633 ? 3.676 -3.809 29.609 1 31.62 633 LEU A C 1
ATOM 5064 O O . LEU A 1 633 ? 4.016 -4.777 30.281 1 31.62 633 LEU A O 1
ATOM 5068 N N . VAL A 1 634 ? 2.766 -3.004 30 1 32.34 634 VAL A N 1
ATOM 5069 C CA . VAL A 1 634 ? 2.045 -3.428 31.203 1 32.34 634 VAL A CA 1
ATOM 5070 C C . VAL A 1 634 ? 1.278 -4.719 30.906 1 32.34 634 VAL A C 1
ATOM 5072 O O . VAL A 1 634 ? 1.298 -5.652 31.703 1 32.34 634 VAL A O 1
ATOM 5075 N N . PHE A 1 635 ? 0.724 -4.848 29.75 1 30.56 635 PHE A N 1
ATOM 5076 C CA . PHE A 1 635 ? -0.027 -6.078 29.531 1 30.56 635 PHE A CA 1
ATOM 5077 C C . PHE A 1 635 ? 0.906 -7.223 29.156 1 30.56 635 PHE A C 1
ATOM 5079 O O . PHE A 1 635 ? 0.725 -8.352 29.625 1 30.56 635 PHE A O 1
ATOM 5086 N N . VAL A 1 636 ? 1.891 -6.996 28.406 1 34.03 636 VAL A N 1
ATOM 5087 C CA . VAL A 1 636 ? 2.803 -8.125 28.266 1 34.03 636 VAL A CA 1
ATOM 5088 C C . VAL A 1 636 ? 3.531 -8.375 29.578 1 34.03 636 VAL A C 1
ATOM 5090 O O . VAL A 1 636 ? 3.68 -9.516 30.016 1 34.03 636 VAL A O 1
ATOM 5093 N N . GLY A 1 637 ? 3.842 -7.375 30.297 1 31.12 637 GLY A N 1
ATOM 5094 C CA . GLY A 1 637 ? 4.266 -7.668 31.656 1 31.12 637 GLY A CA 1
ATOM 5095 C C . GLY A 1 637 ? 3.191 -8.344 32.5 1 31.12 637 GLY A C 1
ATOM 5096 O O . GLY A 1 637 ? 3.467 -9.32 33.188 1 31.12 637 GLY A O 1
ATOM 5097 N N . LEU A 1 638 ? 2.021 -7.824 32.375 1 32.06 638 LEU A N 1
ATOM 5098 C CA . LEU A 1 638 ? 0.97 -8.531 33.094 1 32.06 638 LEU A CA 1
ATOM 5099 C C . LEU A 1 638 ? 0.693 -9.891 32.438 1 32.06 638 LEU A C 1
ATOM 5101 O O . LEU A 1 638 ? 0.514 -10.891 33.125 1 32.06 638 LEU A O 1
ATOM 5105 N N . ALA A 1 639 ? 0.677 -9.914 31.188 1 32.28 639 ALA A N 1
ATOM 5106 C CA . ALA A 1 639 ? 0.444 -11.242 30.625 1 32.28 639 ALA A CA 1
ATOM 5107 C C . ALA A 1 639 ? 1.627 -12.172 30.891 1 32.28 639 ALA A C 1
ATOM 5109 O O . ALA A 1 639 ? 1.442 -13.336 31.234 1 32.28 639 ALA A O 1
ATOM 5110 N N . VAL A 1 640 ? 2.795 -11.664 30.766 1 34.19 640 VAL A N 1
ATOM 5111 C CA . VAL A 1 640 ? 3.871 -12.508 31.281 1 34.19 640 VAL A CA 1
ATOM 5112 C C . VAL A 1 640 ? 3.715 -12.695 32.781 1 34.19 640 VAL A C 1
ATOM 5114 O O . VAL A 1 640 ? 3.891 -13.797 33.312 1 34.19 640 VAL A O 1
ATOM 5117 N N . TYR A 1 641 ? 3.385 -11.625 33.469 1 31.61 641 TYR A N 1
ATOM 5118 C CA . TYR A 1 641 ? 3.111 -11.844 34.906 1 31.61 641 TYR A CA 1
ATOM 5119 C C . TYR A 1 641 ? 1.942 -12.805 35.094 1 31.61 641 TYR A C 1
ATOM 5121 O O . TYR A 1 641 ? 2.031 -13.758 35.875 1 31.61 641 TYR A O 1
ATOM 5129 N N . PHE A 1 642 ? 0.867 -12.562 34.406 1 31.62 642 PHE A N 1
ATOM 5130 C CA . PHE A 1 642 ? -0.226 -13.492 34.656 1 31.62 642 PHE A CA 1
ATOM 5131 C C . PHE A 1 642 ? 0.053 -14.852 34.031 1 31.62 642 PHE A C 1
ATOM 5133 O O . PHE A 1 642 ? -0.336 -15.883 34.594 1 31.62 642 PHE A O 1
ATOM 5140 N N . LYS A 1 643 ? 0.698 -14.898 32.906 1 32.28 643 LYS A N 1
ATOM 5141 C CA . LYS A 1 643 ? 1.06 -16.266 32.5 1 32.28 643 LYS A CA 1
ATOM 5142 C C . LYS A 1 643 ? 2.041 -16.875 33.5 1 32.28 643 LYS A C 1
ATOM 5144 O O . LYS A 1 643 ? 1.998 -18.078 33.781 1 32.28 643 LYS A O 1
ATOM 5149 N N . LYS A 1 644 ? 2.855 -16.078 33.969 1 31.28 644 LYS A N 1
ATOM 5150 C CA . LYS A 1 644 ? 3.609 -16.719 35.031 1 31.28 644 LYS A CA 1
ATOM 5151 C C . LYS A 1 644 ? 2.721 -17 36.25 1 31.28 644 LYS A C 1
ATOM 5153 O O . LYS A 1 644 ? 2.863 -18.047 36.906 1 31.28 644 LYS A O 1
ATOM 5158 N N . PHE A 1 645 ? 1.901 -16.047 36.594 1 31.52 645 PHE A N 1
ATOM 5159 C CA . PHE A 1 645 ? 1.095 -16.406 37.75 1 31.52 645 PHE A CA 1
ATOM 5160 C C . PHE A 1 645 ? -0.016 -17.375 37.344 1 31.52 645 PHE A C 1
ATOM 5162 O O . PHE A 1 645 ? -0.575 -18.078 38.188 1 31.52 645 PHE A O 1
ATOM 5169 N N . ARG A 1 646 ? -0.518 -17.203 36.125 1 29.69 646 ARG A N 1
ATOM 5170 C CA . ARG A 1 646 ? -1.472 -18.297 35.938 1 29.69 646 ARG A CA 1
ATOM 5171 C C . ARG A 1 646 ? -0.758 -19.641 35.844 1 29.69 646 ARG A C 1
ATOM 5173 O O . ARG A 1 646 ? -1.389 -20.688 35.938 1 29.69 646 ARG A O 1
ATOM 5180 N N . ALA A 1 647 ? 0.477 -19.703 35.406 1 29.8 647 ALA A N 1
ATOM 5181 C CA . ALA A 1 647 ? 1.032 -21.047 35.594 1 29.8 647 ALA A CA 1
ATOM 5182 C C . ALA A 1 647 ? 1.074 -21.438 37.062 1 29.8 647 ALA A C 1
ATOM 5184 O O . ALA A 1 647 ? 1.229 -22.609 37.375 1 29.8 647 ALA A O 1
ATOM 5185 N N . ALA A 1 648 ? 1.234 -20.438 37.969 1 30.02 648 ALA A N 1
ATOM 5186 C CA . ALA A 1 648 ? 1.202 -20.969 39.312 1 30.02 648 ALA A CA 1
ATOM 5187 C C . ALA A 1 648 ? -0.206 -21.422 39.688 1 30.02 648 ALA A C 1
ATOM 5189 O O . ALA A 1 648 ? -0.377 -22.406 40.406 1 30.02 648 ALA A O 1
ATOM 5190 N N . GLU A 1 649 ? -1.216 -20.516 39.438 1 29 649 GLU A N 1
ATOM 5191 C CA . GLU A 1 649 ? -2.449 -20.984 40.062 1 29 649 GLU A CA 1
ATOM 5192 C C . GLU A 1 649 ? -3.047 -22.156 39.312 1 29 649 GLU A C 1
ATOM 5194 O O . GLU A 1 649 ? -3.938 -22.844 39.812 1 29 649 GLU A O 1
ATOM 5199 N N . LEU A 1 650 ? -2.795 -22.312 38.031 1 29.08 650 LEU A N 1
ATOM 5200 C CA . LEU A 1 650 ? -3.525 -23.484 37.562 1 29.08 650 LEU A CA 1
ATOM 5201 C C . LEU A 1 650 ? -3.002 -24.75 38.219 1 29.08 650 LEU A C 1
ATOM 5203 O O . LEU A 1 650 ? -3.441 -25.859 37.906 1 29.08 650 LEU A O 1
ATOM 5207 N N . GLY A 1 651 ? -1.95 -24.703 39 1 27.75 651 GLY A N 1
ATOM 5208 C CA . GLY A 1 651 ? -1.865 -25.953 39.75 1 27.75 651 GLY A CA 1
ATOM 5209 C C . GLY A 1 651 ? -2.998 -26.125 40.75 1 27.75 651 GLY A C 1
ATOM 5210 O O . GLY A 1 651 ? -3.043 -27.109 41.469 1 27.75 651 GLY A O 1
ATOM 5211 N N . GLY A 1 652 ? -3.59 -24.953 41.281 1 27.27 652 GLY A N 1
ATOM 5212 C CA . GLY A 1 652 ? -4.578 -25.391 42.25 1 27.27 652 GLY A CA 1
ATOM 5213 C C . GLY A 1 652 ? -5.84 -25.938 41.625 1 27.27 652 GLY A C 1
ATOM 5214 O O . GLY A 1 652 ? -6.078 -25.734 40.438 1 27.27 652 GLY A O 1
ATOM 5215 N N . GLY A 1 653 ? -6.719 -26.844 42.375 1 24.81 653 GLY A N 1
ATOM 5216 C CA . GLY A 1 653 ? -7.898 -27.672 42.219 1 24.81 653 GLY A CA 1
ATOM 5217 C C . GLY A 1 653 ? -9.07 -26.938 41.562 1 24.81 653 GLY A C 1
ATOM 5218 O O . GLY A 1 653 ? -9.102 -25.703 41.562 1 24.81 653 GLY A O 1
ATOM 5219 N N . SER A 1 654 ? -9.797 -27.547 40.594 1 26.7 654 SER A N 1
ATOM 5220 C CA . SER A 1 654 ? -11.062 -27.406 39.906 1 26.7 654 SER A CA 1
ATOM 5221 C C . SER A 1 654 ? -12.18 -26.953 40.844 1 26.7 654 SER A C 1
ATOM 5223 O O . SER A 1 654 ? -12.953 -27.781 41.344 1 26.7 654 SER A O 1
ATOM 5225 N N . SER A 1 655 ? -11.969 -26.172 42 1 24.2 655 SER A N 1
ATOM 5226 C CA . SER A 1 655 ? -13.234 -26.078 42.719 1 24.2 655 SER A CA 1
ATOM 5227 C C . SER A 1 655 ? -14.305 -25.391 41.906 1 24.2 655 SER A C 1
ATOM 5229 O O . SER A 1 655 ? -14.023 -24.406 41.219 1 24.2 655 SER A O 1
ATOM 5231 N N . SER A 1 656 ? -15.445 -26.188 41.531 1 26.22 656 SER A N 1
ATOM 5232 C CA . SER A 1 656 ? -16.766 -25.984 40.969 1 26.22 656 SER A CA 1
ATOM 5233 C C . SER A 1 656 ? -17.469 -24.781 41.594 1 26.22 656 SER A C 1
ATOM 5235 O O . SER A 1 656 ? -17.875 -24.828 42.75 1 26.22 656 SER A O 1
ATOM 5237 N N . VAL A 1 657 ? -16.875 -23.594 41.75 1 25.89 657 VAL A N 1
ATOM 5238 C CA . VAL A 1 657 ? -17.766 -22.672 42.438 1 25.89 657 VAL A CA 1
ATOM 5239 C C . VAL A 1 657 ? -19.094 -22.594 41.688 1 25.89 657 VAL A C 1
ATOM 5241 O O . VAL A 1 657 ? -19.125 -22.344 40.469 1 25.89 657 VAL A O 1
ATOM 5244 N N . GLU A 1 658 ? -20.078 -23.281 42.25 1 22.47 658 GLU A N 1
ATOM 5245 C CA . GLU A 1 658 ? -21.531 -23.359 42.094 1 22.47 658 GLU A CA 1
ATOM 5246 C C . GLU A 1 658 ? -22.156 -21.969 42 1 22.47 658 GLU A C 1
ATOM 5248 O O . GLU A 1 658 ? -21.859 -21.078 42.781 1 22.47 658 GLU A O 1
ATOM 5253 N N . ASN A 1 659 ? -22.219 -21.531 40.719 1 21.84 659 ASN A N 1
ATOM 5254 C CA . ASN A 1 659 ? -23.078 -20.359 40.531 1 21.84 659 ASN A CA 1
ATOM 5255 C C . ASN A 1 659 ? -24.328 -20.453 41.375 1 21.84 659 ASN A C 1
ATOM 5257 O O . ASN A 1 659 ? -25.031 -21.469 41.344 1 21.84 659 ASN A O 1
ATOM 5261 N N . PRO A 1 660 ? -24.391 -19.781 42.562 1 23.06 660 PRO A N 1
ATOM 5262 C CA . PRO A 1 660 ? -25.547 -19.812 43.469 1 23.06 660 PRO A CA 1
ATOM 5263 C C . PRO A 1 660 ? -26.875 -19.609 42.75 1 23.06 660 PRO A C 1
ATOM 5265 O O . PRO A 1 660 ? -26.938 -18.828 41.781 1 23.06 660 PRO A O 1
ATOM 5268 N N . THR A 1 661 ? -27.625 -20.766 42.562 1 24.78 661 THR A N 1
ATOM 5269 C CA . THR A 1 661 ? -29.047 -20.891 42.25 1 24.78 661 THR A CA 1
ATOM 5270 C C . THR A 1 661 ? -29.875 -19.938 43.094 1 24.78 661 THR A C 1
ATOM 5272 O O . THR A 1 661 ? -29.938 -20.094 44.312 1 24.78 661 THR A O 1
ATOM 5275 N N . TYR A 1 662 ? -29.625 -18.562 42.969 1 22.11 662 TYR A N 1
ATOM 5276 C CA . TYR A 1 662 ? -30.672 -17.797 43.656 1 22.11 662 TYR A CA 1
ATOM 5277 C C . TYR A 1 662 ? -32.062 -18.344 43.344 1 22.11 662 TYR A C 1
ATOM 5279 O O . TYR A 1 662 ? -32.375 -18.609 42.188 1 22.11 662 TYR A O 1
ATOM 5287 N N . ASN A 1 663 ? -32.625 -19.141 44.25 1 20.34 663 ASN A N 1
ATOM 5288 C CA . ASN A 1 663 ? -33.969 -19.672 44.469 1 20.34 663 ASN A CA 1
ATOM 5289 C C . ASN A 1 663 ? -35.031 -18.594 44.219 1 20.34 663 ASN A C 1
ATOM 5291 O O . ASN A 1 663 ? -35.031 -17.547 44.906 1 20.34 663 ASN A O 1
ATOM 5295 N N . LYS A 1 664 ? -35.312 -18.266 42.969 1 22.47 664 LYS A N 1
ATOM 5296 C CA . LYS A 1 664 ? -36.688 -17.766 42.812 1 22.47 664 LYS A CA 1
ATOM 5297 C C . LYS A 1 664 ? -37.688 -18.734 43.406 1 22.47 664 LYS A C 1
ATOM 5299 O O . LYS A 1 664 ? -37.938 -19.797 42.844 1 22.47 664 LYS A O 1
ATOM 5304 N N . GLU A 1 665 ? -37.5 -19.016 44.719 1 18.59 665 GLU A N 1
ATOM 5305 C CA . GLU A 1 665 ? -38.781 -19.094 45.406 1 18.59 665 GLU A CA 1
ATOM 5306 C C . GLU A 1 665 ? -39.562 -17.781 45.312 1 18.59 665 GLU A C 1
ATOM 5308 O O . GLU A 1 665 ? -38.969 -16.703 45.438 1 18.59 665 GLU A O 1
ATOM 5313 N N . MET B 1 1 ? -5.301 -14.289 -46.594 1 17.89 1 MET B N 1
ATOM 5314 C CA . MET B 1 1 ? -6.746 -14.453 -46.688 1 17.89 1 MET B CA 1
ATOM 5315 C C . MET B 1 1 ? -7.324 -15 -45.375 1 17.89 1 MET B C 1
ATOM 5317 O O . MET B 1 1 ? -8.359 -14.531 -44.906 1 17.89 1 MET B O 1
ATOM 5321 N N . ASP B 1 2 ? -6.836 -16.266 -44.938 1 19.95 2 ASP B N 1
ATOM 5322 C CA . ASP B 1 2 ? -7.668 -17.172 -44.156 1 19.95 2 ASP B CA 1
ATOM 5323 C C . ASP B 1 2 ? -7.695 -16.781 -42.688 1 19.95 2 ASP B C 1
ATOM 5325 O O . ASP B 1 2 ? -6.961 -17.344 -41.875 1 19.95 2 ASP B O 1
ATOM 5329 N N . THR B 1 3 ? -7.703 -15.508 -42.375 1 23.38 3 THR B N 1
ATOM 5330 C CA . THR B 1 3 ? -7.508 -14.805 -41.094 1 23.38 3 THR B CA 1
ATOM 5331 C C . THR B 1 3 ? -8.625 -15.141 -40.125 1 23.38 3 THR B C 1
ATOM 5333 O O . THR B 1 3 ? -8.594 -14.711 -38.969 1 23.38 3 THR B O 1
ATOM 5336 N N . TYR B 1 4 ? -9.867 -15.609 -40.625 1 23.62 4 TYR B N 1
ATOM 5337 C CA . TYR B 1 4 ? -11.203 -15.594 -40.031 1 23.62 4 TYR B CA 1
ATOM 5338 C C . TYR B 1 4 ? -11.352 -16.734 -39 1 23.62 4 TYR B C 1
ATOM 5340 O O . TYR B 1 4 ? -12.422 -16.891 -38.406 1 23.62 4 TYR B O 1
ATOM 5348 N N . GLY B 1 5 ? -10.531 -17.781 -39.031 1 22.97 5 GLY B N 1
ATOM 5349 C CA . GLY B 1 5 ? -11.062 -19.016 -38.469 1 22.97 5 GLY B CA 1
ATOM 5350 C C . GLY B 1 5 ? -11.281 -18.969 -36.969 1 22.97 5 GLY B C 1
ATOM 5351 O O . GLY B 1 5 ? -12.289 -19.484 -36.469 1 22.97 5 GLY B O 1
ATOM 5352 N N . GLU B 1 6 ? -10.195 -18.719 -36.188 1 23.31 6 GLU B N 1
ATOM 5353 C CA . GLU B 1 6 ? -10.039 -19.453 -34.938 1 23.31 6 GLU B CA 1
ATOM 5354 C C . GLU B 1 6 ? -10.828 -18.781 -33.812 1 23.31 6 GLU B C 1
ATOM 5356 O O . GLU B 1 6 ? -10.672 -19.141 -32.656 1 23.31 6 GLU B O 1
ATOM 5361 N N . PHE B 1 7 ? -11.484 -17.641 -34.188 1 27.56 7 PHE B N 1
ATOM 5362 C CA . PHE B 1 7 ? -12.219 -16.953 -33.125 1 27.56 7 PHE B CA 1
ATOM 5363 C C . PHE B 1 7 ? -13.391 -17.812 -32.625 1 27.56 7 PHE B C 1
ATOM 5365 O O . PHE B 1 7 ? -14.273 -17.328 -31.922 1 27.56 7 PHE B O 1
ATOM 5372 N N . THR B 1 8 ? -13.492 -19.156 -33 1 24.3 8 THR B N 1
ATOM 5373 C CA . THR B 1 8 ? -14.727 -19.922 -32.938 1 24.3 8 THR B CA 1
ATOM 5374 C C . THR B 1 8 ? -15.133 -20.172 -31.484 1 24.3 8 THR B C 1
ATOM 5376 O O . THR B 1 8 ? -16.297 -20.469 -31.203 1 24.3 8 THR B O 1
ATOM 5379 N N . LEU B 1 9 ? -14.203 -20.219 -30.547 1 24.83 9 LEU B N 1
ATOM 5380 C CA . LEU B 1 9 ? -14.805 -20.766 -29.344 1 24.83 9 LEU B CA 1
ATOM 5381 C C . LEU B 1 9 ? -15.633 -19.703 -28.625 1 24.83 9 LEU B C 1
ATOM 5383 O O . LEU B 1 9 ? -16.469 -20.047 -27.781 1 24.83 9 LEU B O 1
ATOM 5387 N N . ARG B 1 10 ? -15.227 -18.438 -28.609 1 28.42 10 ARG B N 1
ATOM 5388 C CA . ARG B 1 10 ? -16.062 -17.438 -27.938 1 28.42 10 ARG B CA 1
ATOM 5389 C C . ARG B 1 10 ? -17.438 -17.344 -28.609 1 28.42 10 ARG B C 1
ATOM 5391 O O . ARG B 1 10 ? -18.438 -17.094 -27.938 1 28.42 10 ARG B O 1
ATOM 5398 N N . GLY B 1 11 ? -17.281 -17.078 -29.922 1 26.48 11 GLY B N 1
ATOM 5399 C CA . GLY B 1 11 ? -18.484 -16.641 -30.609 1 26.48 11 GLY B CA 1
ATOM 5400 C C . GLY B 1 11 ? -19.641 -17.625 -30.453 1 26.48 11 GLY B C 1
ATOM 5401 O O . GLY B 1 11 ? -20.734 -17.375 -30.953 1 26.48 11 GLY B O 1
ATOM 5402 N N . ALA B 1 12 ? -19.234 -18.891 -30.172 1 26.88 12 ALA B N 1
ATOM 5403 C CA . ALA B 1 12 ? -20.406 -19.766 -30.188 1 26.88 12 ALA B CA 1
ATOM 5404 C C . ALA B 1 12 ? -21.359 -19.438 -29.047 1 26.88 12 ALA B C 1
ATOM 5406 O O . ALA B 1 12 ? -22.5 -19.891 -29.031 1 26.88 12 ALA B O 1
ATOM 5407 N N . VAL B 1 13 ? -20.797 -18.734 -27.984 1 28.62 13 VAL B N 1
ATOM 5408 C CA . VAL B 1 13 ? -21.844 -18.578 -26.984 1 28.62 13 VAL B CA 1
ATOM 5409 C C . VAL B 1 13 ? -22.828 -17.5 -27.438 1 28.62 13 VAL B C 1
ATOM 5411 O O . VAL B 1 13 ? -24.047 -17.641 -27.25 1 28.62 13 VAL B O 1
ATOM 5414 N N . LEU B 1 14 ? -22.266 -16.297 -27.891 1 28.09 14 LEU B N 1
ATOM 5415 C CA . LEU B 1 14 ? -23.266 -15.242 -28 1 28.09 14 LEU B CA 1
ATOM 5416 C C . LEU B 1 14 ? -24.266 -15.555 -29.109 1 28.09 14 LEU B C 1
ATOM 5418 O O . LEU B 1 14 ? -25.438 -15.172 -29.016 1 28.09 14 LEU B O 1
ATOM 5422 N N . LE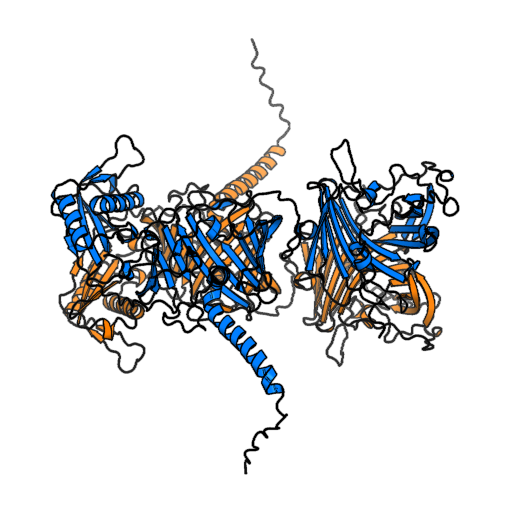U B 1 15 ? -23.703 -15.836 -30.312 1 25.02 15 LEU B N 1
ATOM 5423 C CA . LEU B 1 15 ? -24.656 -15.719 -31.406 1 25.02 15 LEU B CA 1
ATOM 5424 C C . LEU B 1 15 ? -25.766 -16.766 -31.25 1 25.02 15 LEU B C 1
ATOM 5426 O O . LEU B 1 15 ? -25.859 -17.688 -32.062 1 25.02 15 LEU B O 1
ATOM 5430 N N . ALA B 1 16 ? -25.953 -17.375 -30.109 1 25.06 16 ALA B N 1
ATOM 5431 C CA . ALA B 1 16 ? -27.203 -18.125 -30.25 1 25.06 16 ALA B CA 1
ATOM 5432 C C . ALA B 1 16 ? -28.359 -17.188 -30.531 1 25.06 16 ALA B C 1
ATOM 5434 O O . ALA B 1 16 ? -28.797 -16.438 -29.656 1 25.06 16 ALA B O 1
ATOM 5435 N N . THR B 1 17 ? -28.344 -16.375 -31.625 1 24.61 17 THR B N 1
ATOM 5436 C CA . THR B 1 17 ? -29.625 -15.906 -32.125 1 24.61 17 THR B CA 1
ATOM 5437 C C . THR B 1 17 ? -30.703 -16.984 -31.953 1 24.61 17 THR B C 1
ATOM 5439 O O . THR B 1 17 ? -30.469 -18.156 -32.281 1 24.61 17 THR B O 1
ATOM 5442 N N . LEU B 1 18 ? -31.75 -16.641 -31.172 1 27.12 18 LEU B N 1
ATOM 5443 C CA . LEU B 1 18 ? -33.031 -17.25 -30.891 1 27.12 18 LEU B CA 1
ATOM 5444 C C . LEU B 1 18 ? -33.781 -17.594 -32.188 1 27.12 18 LEU B C 1
ATOM 5446 O O . LEU B 1 18 ? -34.656 -16.828 -32.625 1 27.12 18 LEU B O 1
ATOM 5450 N N . THR B 1 19 ? -33.156 -17.688 -33.375 1 27.67 19 THR B N 1
ATOM 5451 C CA . THR B 1 19 ? -34.219 -18.203 -34.25 1 27.67 19 THR B CA 1
ATOM 5452 C C . THR B 1 19 ? -34.906 -19.422 -33.594 1 27.67 19 THR B C 1
ATOM 5454 O O . THR B 1 19 ? -34.25 -20.391 -33.219 1 27.67 19 THR B O 1
ATOM 5457 N N . LEU B 1 20 ? -36.031 -19.203 -32.938 1 30.44 20 LEU B N 1
ATOM 5458 C CA . LEU B 1 20 ? -37.094 -20.141 -32.594 1 30.44 20 LEU B CA 1
ATOM 5459 C C . LEU B 1 20 ? -37.375 -21.094 -33.75 1 30.44 20 LEU B C 1
ATOM 5461 O O . LEU B 1 20 ? -38.25 -20.828 -34.594 1 30.44 20 LEU B O 1
ATOM 5465 N N . VAL B 1 21 ? -36.438 -21.391 -34.688 1 32.47 21 VAL B N 1
ATOM 5466 C CA . VAL B 1 21 ? -36.969 -22.5 -35.5 1 32.47 21 VAL B CA 1
ATOM 5467 C C . VAL B 1 21 ? -37.438 -23.625 -34.562 1 32.47 21 VAL B C 1
ATOM 5469 O O . VAL B 1 21 ? -36.719 -23.969 -33.625 1 32.47 21 VAL B O 1
ATOM 5472 N N . SER B 1 22 ? -38.688 -23.875 -34.469 1 36.31 22 SER B N 1
ATOM 5473 C CA . SER B 1 22 ? -39.312 -25.094 -33.969 1 36.31 22 SER B CA 1
ATOM 5474 C C . SER B 1 22 ? -38.438 -26.312 -34.25 1 36.31 22 SER B C 1
ATOM 5476 O O . SER B 1 22 ? -38.531 -26.906 -35.344 1 36.31 22 SER B O 1
ATOM 5478 N N . THR B 1 23 ? -37.094 -26.219 -34.281 1 40.09 23 THR B N 1
ATOM 5479 C CA . THR B 1 23 ? -36.406 -27.438 -34.625 1 40.09 23 THR B CA 1
ATOM 5480 C C . THR B 1 23 ? -36.906 -28.609 -33.781 1 40.09 23 THR B C 1
ATOM 5482 O O . THR B 1 23 ? -37.219 -28.453 -32.594 1 40.09 23 THR B O 1
ATOM 5485 N N . ALA B 1 24 ? -37.625 -29.469 -34.281 1 45.03 24 ALA B N 1
ATOM 5486 C CA . ALA B 1 24 ? -37.969 -30.781 -33.75 1 45.03 24 ALA B CA 1
ATOM 5487 C C . ALA B 1 24 ? -36.906 -31.281 -32.781 1 45.03 24 ALA B C 1
ATOM 5489 O O . ALA B 1 24 ? -35.719 -31.25 -33.062 1 45.03 24 ALA B O 1
ATOM 5490 N N . THR B 1 25 ? -36.938 -30.984 -31.469 1 61.97 25 THR B N 1
ATOM 5491 C CA . THR B 1 25 ? -36.094 -31.422 -30.359 1 61.97 25 THR B CA 1
ATOM 5492 C C . THR B 1 25 ? -35.562 -32.812 -30.594 1 61.97 25 THR B C 1
ATOM 5494 O O . THR B 1 25 ? -36.312 -33.781 -30.594 1 61.97 25 THR B O 1
ATOM 5497 N N . VAL B 1 26 ? -34.625 -32.969 -31.5 1 82.62 26 VAL B N 1
ATOM 5498 C CA . VAL B 1 26 ? -34.031 -34.281 -31.703 1 82.62 26 VAL B CA 1
ATOM 5499 C C . VAL B 1 26 ? -33.781 -34.938 -30.359 1 82.62 26 VAL B C 1
ATOM 5501 O O . VAL B 1 26 ? -33.125 -34.375 -29.484 1 82.62 26 VAL B O 1
ATOM 5504 N N . PRO B 1 27 ? -34.531 -36 -30.141 1 88.31 27 PRO B N 1
ATOM 5505 C CA . PRO B 1 27 ? -34.344 -36.688 -28.844 1 88.31 27 PRO B CA 1
ATOM 5506 C C . PRO B 1 27 ? -32.875 -37.062 -28.578 1 88.31 27 PRO B C 1
ATOM 5508 O O . PRO B 1 27 ? -32.125 -37.312 -29.516 1 88.31 27 PRO B O 1
ATOM 5511 N N . LEU B 1 28 ? -32.531 -37.094 -27.344 1 92.75 28 LEU B N 1
ATOM 5512 C CA . LEU B 1 28 ? -31.219 -37.5 -26.922 1 92.75 28 LEU B CA 1
ATOM 5513 C C . LEU B 1 28 ? -30.969 -38.969 -27.297 1 92.75 28 LEU B C 1
ATOM 5515 O O . LEU B 1 28 ? -31.891 -39.781 -27.328 1 92.75 28 LEU B O 1
ATOM 5519 N N . HIS B 1 29 ? -29.766 -39.25 -27.656 1 93.19 29 HIS B N 1
ATOM 5520 C CA . HIS B 1 29 ? -29.359 -40.656 -27.875 1 93.19 29 HIS B CA 1
ATOM 5521 C C . HIS B 1 29 ? -29.406 -41.438 -26.578 1 93.19 29 HIS B C 1
ATOM 5523 O O . HIS B 1 29 ? -29.797 -42.625 -26.594 1 93.19 29 HIS B O 1
ATOM 5529 N N . GLY B 1 30 ? -29.031 -40.781 -25.594 1 92.75 30 GLY B N 1
ATOM 5530 C CA . GLY B 1 30 ? -28.969 -41.469 -24.297 1 92.75 30 GLY B CA 1
ATOM 5531 C C . GLY B 1 30 ? -27.672 -42.219 -24.109 1 92.75 30 GLY B C 1
ATOM 5532 O O . GLY B 1 30 ? -26.703 -42 -24.828 1 92.75 30 GLY B O 1
ATOM 5533 N N . LEU B 1 31 ? -27.719 -43.031 -23.094 1 94.38 31 LEU B N 1
ATOM 5534 C CA . LEU B 1 31 ? -26.531 -43.812 -22.75 1 94.38 31 LEU B CA 1
ATOM 5535 C C . LEU B 1 31 ? -26.047 -44.625 -23.938 1 94.38 31 LEU B C 1
ATOM 5537 O O . LEU B 1 31 ? -26.828 -45.375 -24.516 1 94.38 31 LEU B O 1
ATOM 5541 N N . ASP B 1 32 ? -24.781 -44.5 -24.297 1 96 32 ASP B N 1
ATOM 5542 C CA . ASP B 1 32 ? -24.141 -45.25 -25.375 1 96 32 ASP B CA 1
ATOM 5543 C C . ASP B 1 32 ? -23.375 -46.469 -24.812 1 96 32 ASP B C 1
ATOM 5545 O O . ASP B 1 32 ? -22.203 -46.312 -24.453 1 96 32 ASP B O 1
ATOM 5549 N N . ILE B 1 33 ? -23.906 -47.594 -24.875 1 94.06 33 ILE B N 1
ATOM 5550 C CA . ILE B 1 33 ? -23.344 -48.781 -24.203 1 94.06 33 ILE B CA 1
ATOM 5551 C C . ILE B 1 33 ? -22.141 -49.281 -24.984 1 94.06 33 ILE B C 1
ATOM 5553 O O . ILE B 1 33 ? -21.391 -50.125 -24.5 1 94.06 33 ILE B O 1
ATOM 5557 N N . THR B 1 34 ? -21.953 -48.781 -26.234 1 94 34 THR B N 1
ATOM 5558 C CA . THR B 1 34 ? -20.781 -49.156 -27 1 94 34 THR B CA 1
ATOM 5559 C C . THR B 1 34 ? -19.516 -48.531 -26.406 1 94 34 THR B C 1
ATOM 5561 O O . THR B 1 34 ? -18.406 -49 -26.625 1 94 34 THR B O 1
ATOM 5564 N N . VAL B 1 35 ? -19.703 -47.438 -25.688 1 96.31 35 VAL B N 1
ATOM 5565 C CA . VAL B 1 35 ? -18.594 -46.75 -25.016 1 96.31 35 VAL B CA 1
ATOM 5566 C C . VAL B 1 35 ? -18.328 -47.438 -23.672 1 96.31 35 VAL B C 1
ATOM 5568 O O . VAL B 1 35 ? -17.203 -47.906 -23.406 1 96.31 35 VAL B O 1
ATOM 5571 N N . CYS B 1 36 ? -19.359 -47.531 -22.859 1 94.5 36 CYS B N 1
ATOM 5572 C CA . CYS B 1 36 ? -19.281 -48.219 -21.594 1 94.5 36 CYS B CA 1
ATOM 5573 C C . CYS B 1 36 ? -20.672 -48.531 -21.047 1 94.5 36 CYS B C 1
ATOM 5575 O O . CYS B 1 36 ? -21.656 -47.969 -21.531 1 94.5 36 CYS B O 1
ATOM 5577 N N . ASN B 1 37 ? -20.688 -49.469 -20.109 1 92.31 37 ASN B N 1
ATOM 5578 C CA . ASN B 1 37 ? -21.922 -49.875 -19.438 1 92.31 37 ASN B CA 1
ATOM 5579 C C . ASN B 1 37 ? -21.781 -49.812 -17.922 1 92.31 37 ASN B C 1
ATOM 5581 O O . ASN B 1 37 ? -21.078 -50.625 -17.328 1 92.31 37 ASN B O 1
ATOM 5585 N N . PRO B 1 38 ? -22.5 -48.844 -17.359 1 89.19 38 PRO B N 1
ATOM 5586 C CA . PRO B 1 38 ? -22.391 -48.719 -15.906 1 89.19 38 PRO B CA 1
ATOM 5587 C C . PRO B 1 38 ? -22.75 -50 -15.156 1 89.19 38 PRO B C 1
ATOM 5589 O O . PRO B 1 38 ? -22.203 -50.25 -14.078 1 89.19 38 PRO B O 1
ATOM 5592 N N . ALA B 1 39 ? -23.594 -50.781 -15.711 1 86.25 39 ALA B N 1
ATOM 5593 C CA . ALA B 1 39 ? -24.078 -52 -15.055 1 86.25 39 ALA B CA 1
ATOM 5594 C C . ALA B 1 39 ? -22.984 -53.062 -14.977 1 86.25 39 ALA B C 1
ATOM 5596 O O . ALA B 1 39 ? -23.062 -54 -14.172 1 86.25 39 ALA B O 1
ATOM 5597 N N . SER B 1 40 ? -22.062 -52.906 -15.758 1 89 40 SER B N 1
ATOM 5598 C CA . SER B 1 40 ? -20.984 -53.875 -15.789 1 89 40 SER B CA 1
ATOM 5599 C C . SER B 1 40 ? -19.922 -53.562 -14.734 1 89 40 SER B C 1
ATOM 5601 O O . SER B 1 40 ? -19.047 -54.406 -14.469 1 89 40 SER B O 1
ATOM 5603 N N . LEU B 1 41 ? -19.953 -52.406 -14.195 1 89.5 41 LEU B N 1
ATOM 5604 C CA . LEU B 1 41 ? -18.938 -52 -13.227 1 89.5 41 LEU B CA 1
ATOM 5605 C C . LEU B 1 41 ? -19.312 -52.469 -11.82 1 89.5 41 LEU B C 1
ATOM 5607 O O . LEU B 1 41 ? -20.484 -52.438 -11.438 1 89.5 41 LEU B O 1
ATOM 5611 N N . THR B 1 42 ? -18.344 -53.062 -11.078 1 84.25 42 THR B N 1
ATOM 5612 C CA . THR B 1 42 ? -18.547 -53.5 -9.703 1 84.25 42 THR B CA 1
ATOM 5613 C C . THR B 1 42 ? -17.641 -52.75 -8.742 1 84.25 42 THR B C 1
ATOM 5615 O O . THR B 1 42 ? -16.531 -52.344 -9.109 1 84.25 42 THR B O 1
ATOM 5618 N N . ASN B 1 43 ? -18.312 -52.344 -7.648 1 75.69 43 ASN B N 1
ATOM 5619 C CA . ASN B 1 43 ? -17.5 -51.781 -6.574 1 75.69 43 ASN B CA 1
ATOM 5620 C C . ASN B 1 43 ? -17.156 -52.812 -5.516 1 75.69 43 ASN B C 1
ATOM 5622 O O . ASN B 1 43 ? -17.984 -53.156 -4.668 1 75.69 43 ASN B O 1
ATOM 5626 N N . GLY B 1 44 ? -16.203 -53.656 -5.656 1 66.12 44 GLY B N 1
ATOM 5627 C CA . GLY B 1 44 ? -15.906 -54.781 -4.758 1 66.12 44 GLY B CA 1
ATOM 5628 C C . GLY B 1 44 ? -15.367 -54.312 -3.412 1 66.12 44 GLY B C 1
ATOM 5629 O O . GLY B 1 44 ? -15.148 -55.125 -2.52 1 66.12 44 GLY B O 1
ATOM 5630 N N . GLY B 1 45 ? -15.367 -52.969 -3.049 1 65.31 45 GLY B N 1
ATOM 5631 C CA . GLY B 1 45 ? -14.984 -52.438 -1.747 1 65.31 45 GLY B CA 1
ATOM 5632 C C . GLY B 1 45 ? -13.562 -52.781 -1.354 1 65.31 45 GLY B C 1
ATOM 5633 O O . GLY B 1 45 ? -13.18 -52.625 -0.193 1 65.31 45 GLY B O 1
ATOM 5634 N N . ALA B 1 46 ? -12.688 -53.344 -2.146 1 64.31 46 ALA B N 1
ATOM 5635 C CA . ALA B 1 46 ? -11.367 -53.844 -1.775 1 64.31 46 ALA B CA 1
ATOM 5636 C C . ALA B 1 46 ? -10.438 -52.719 -1.371 1 64.31 46 ALA B C 1
ATOM 5638 O O . ALA B 1 46 ? -9.633 -52.875 -0.448 1 64.31 46 ALA B O 1
ATOM 5639 N N . VAL B 1 47 ? -10.5 -51.594 -1.951 1 80.81 47 VAL B N 1
ATOM 5640 C CA . VAL B 1 47 ? -9.648 -50.438 -1.644 1 80.81 47 VAL B CA 1
ATOM 5641 C C . VAL B 1 47 ? -10.5 -49.219 -1.392 1 80.81 47 VAL B C 1
ATOM 5643 O O . VAL B 1 47 ? -11.477 -48.969 -2.107 1 80.81 47 VAL B O 1
ATOM 5646 N N . SER B 1 48 ? -10.188 -48.656 -0.261 1 83.31 48 SER B N 1
ATOM 5647 C CA . SER B 1 48 ? -10.938 -47.438 0.089 1 83.31 48 SER B CA 1
ATOM 5648 C C . SER B 1 48 ? -10.672 -46.312 -0.905 1 83.31 48 SER B C 1
ATOM 5650 O O . SER B 1 48 ? -9.547 -46.156 -1.391 1 83.31 48 SER B O 1
ATOM 5652 N N . LYS B 1 49 ? -11.664 -45.594 -1.221 1 84.62 49 LYS B N 1
ATOM 5653 C CA . LYS B 1 49 ? -11.516 -44.406 -2.064 1 84.62 49 LYS B CA 1
ATOM 5654 C C . LYS B 1 49 ? -10.664 -43.344 -1.376 1 84.62 49 LYS B C 1
ATOM 5656 O O . LYS B 1 49 ? -10.68 -43.219 -0.148 1 84.62 49 LYS B O 1
ATOM 5661 N N . PRO B 1 50 ? -9.945 -42.656 -2.158 1 87.88 50 PRO B N 1
ATOM 5662 C CA . PRO B 1 50 ? -9.164 -41.594 -1.552 1 87.88 50 PRO B CA 1
ATOM 5663 C C . PRO B 1 50 ? -10.039 -40.5 -0.902 1 87.88 50 PRO B C 1
ATOM 5665 O O . PRO B 1 50 ? -11.141 -40.219 -1.387 1 87.88 50 PRO B O 1
ATOM 5668 N N . SER B 1 51 ? -9.531 -39.938 0.191 1 86.94 51 SER B N 1
ATOM 5669 C CA . SER B 1 51 ? -10.203 -38.812 0.85 1 86.94 51 SER B CA 1
ATOM 5670 C C . SER B 1 51 ? -9.805 -37.5 0.224 1 86.94 51 SER B C 1
ATOM 5672 O O . SER B 1 51 ? -8.617 -37.188 0.095 1 86.94 51 SER B O 1
ATOM 5674 N N . LEU B 1 52 ? -10.75 -36.781 -0.163 1 88.5 52 LEU B N 1
ATOM 5675 C CA . LEU B 1 52 ? -10.484 -35.469 -0.742 1 88.5 52 LEU B CA 1
ATOM 5676 C C . LEU B 1 52 ? -10.727 -34.375 0.282 1 88.5 52 LEU B C 1
ATOM 5678 O O . LEU B 1 52 ? -11.695 -34.406 1.044 1 88.5 52 LEU B O 1
ATOM 5682 N N . PRO B 1 53 ? -9.898 -33.375 0.384 1 91 53 PRO B N 1
ATOM 5683 C CA . PRO B 1 53 ? -10.07 -32.281 1.343 1 91 53 PRO B CA 1
ATOM 5684 C C . PRO B 1 53 ? -11.211 -31.328 0.966 1 91 53 PRO B C 1
ATOM 5686 O O . PRO B 1 53 ? -11.633 -31.297 -0.194 1 91 53 PRO B O 1
ATOM 5689 N N . ASN B 1 54 ? -11.688 -30.562 1.953 1 93.31 54 ASN B N 1
ATOM 5690 C CA . ASN B 1 54 ? -12.766 -29.609 1.744 1 93.31 54 ASN B CA 1
ATOM 5691 C C . ASN B 1 54 ? -12.242 -28.281 1.171 1 93.31 54 ASN B C 1
ATOM 5693 O O . ASN B 1 54 ? -13.016 -27.438 0.729 1 93.31 54 ASN B O 1
ATOM 5697 N N . THR B 1 55 ? -11.055 -28.078 1.232 1 93.62 55 THR B N 1
ATOM 5698 C CA . THR B 1 55 ? -10.352 -26.953 0.608 1 93.62 55 THR B CA 1
ATOM 5699 C C . THR B 1 55 ? -9.117 -27.438 -0.145 1 93.62 55 THR B C 1
ATOM 5701 O O . THR B 1 55 ? -8.328 -28.219 0.389 1 93.62 55 THR B O 1
ATOM 5704 N N . TYR B 1 56 ? -9.016 -27.016 -1.401 1 93 56 TYR B N 1
ATOM 5705 C CA . TYR B 1 56 ? -7.824 -27.438 -2.125 1 93 56 TYR B CA 1
ATOM 5706 C C . TYR B 1 56 ? -7.52 -26.484 -3.273 1 93 56 TYR B C 1
ATOM 5708 O O . TYR B 1 56 ? -8.375 -25.688 -3.67 1 93 56 TYR B O 1
ATOM 5716 N N . SER B 1 57 ? -6.398 -26.453 -3.723 1 93.94 57 SER B N 1
ATOM 5717 C CA . SER B 1 57 ? -5.969 -25.875 -4.992 1 93.94 57 SER B CA 1
ATOM 5718 C C . SER B 1 57 ? -5.266 -26.922 -5.859 1 93.94 57 SER B C 1
ATOM 5720 O O . SER B 1 57 ? -4.629 -27.844 -5.348 1 93.94 57 SER B O 1
ATOM 5722 N N . VAL B 1 58 ? -5.43 -26.812 -7.164 1 93.31 58 VAL B N 1
ATOM 5723 C CA . VAL B 1 58 ? -4.828 -27.766 -8.078 1 93.31 58 VAL B CA 1
ATOM 5724 C C . VAL B 1 58 ? -4.613 -27.125 -9.445 1 93.31 58 VAL B C 1
ATOM 5726 O O . VAL B 1 58 ? -5.371 -26.25 -9.844 1 93.31 58 VAL B O 1
ATOM 5729 N N . LYS B 1 59 ? -3.584 -27.547 -10.055 1 94.69 59 LYS B N 1
ATOM 5730 C CA . LYS B 1 59 ? -3.35 -27.219 -11.461 1 94.69 59 LYS B CA 1
ATOM 5731 C C . LYS B 1 59 ? -3.744 -28.375 -12.367 1 94.69 59 LYS B C 1
ATOM 5733 O O . LYS B 1 59 ? -3.416 -29.531 -12.086 1 94.69 59 LYS B O 1
ATOM 5738 N N . VAL B 1 60 ? -4.469 -28.031 -13.383 1 95.12 60 VAL B N 1
ATOM 5739 C CA . VAL B 1 60 ? -4.941 -29.062 -14.297 1 95.12 60 VAL B CA 1
ATOM 5740 C C . VAL B 1 60 ? -4.52 -28.719 -15.727 1 95.12 60 VAL B C 1
ATOM 5742 O O . VAL B 1 60 ? -4.828 -27.641 -16.234 1 95.12 60 VAL B O 1
ATOM 5745 N N . GLU B 1 61 ? -3.814 -29.578 -16.312 1 96.25 61 GLU B N 1
ATOM 5746 C CA . GLU B 1 61 ? -3.568 -29.516 -17.75 1 96.25 61 GLU B CA 1
ATOM 5747 C C . GLU B 1 61 ? -4.574 -30.359 -18.531 1 96.25 61 GLU B C 1
ATOM 5749 O O . GLU B 1 61 ? -4.629 -31.578 -18.359 1 96.25 61 GLU B O 1
ATOM 5754 N N . CYS B 1 62 ? -5.355 -29.719 -19.297 1 95.56 62 CYS B N 1
ATOM 5755 C CA . CYS B 1 62 ? -6.352 -30.406 -20.109 1 95.56 62 CYS B CA 1
ATOM 5756 C C . CYS B 1 62 ? -5.836 -30.641 -21.516 1 95.56 62 CYS B C 1
ATOM 5758 O O . CYS B 1 62 ? -5.625 -29.688 -22.266 1 95.56 62 CYS B O 1
ATOM 5760 N N . ASN B 1 63 ? -5.691 -31.875 -21.844 1 96.06 63 ASN B N 1
ATOM 5761 C CA . ASN B 1 63 ? -5.203 -32.25 -23.172 1 96.06 63 ASN B CA 1
ATOM 5762 C C . ASN B 1 63 ? -6.301 -32.875 -24.031 1 96.06 63 ASN B C 1
ATOM 5764 O O . ASN B 1 63 ? -6.758 -33.969 -23.719 1 96.06 63 ASN B O 1
ATOM 5768 N N . PHE B 1 64 ? -6.66 -32.188 -25.047 1 94.44 64 PHE B N 1
ATOM 5769 C CA . PHE B 1 64 ? -7.723 -32.625 -25.953 1 94.44 64 PHE B CA 1
ATOM 5770 C C . PHE B 1 64 ? -7.137 -33.156 -27.25 1 94.44 64 PHE B C 1
ATOM 5772 O O . PHE B 1 64 ? -6.82 -32.406 -28.156 1 94.44 64 PHE B O 1
ATOM 5779 N N . GLN B 1 65 ? -7.168 -34.438 -27.344 1 94.31 65 GLN B N 1
ATOM 5780 C CA . GLN B 1 65 ? -6.547 -35.062 -28.5 1 94.31 65 GLN B CA 1
ATOM 5781 C C . GLN B 1 65 ? -7.336 -34.781 -29.766 1 94.31 65 GLN B C 1
ATOM 5783 O O . GLN B 1 65 ? -6.75 -34.531 -30.828 1 94.31 65 GLN B O 1
ATOM 5788 N N . ASP B 1 66 ? -8.602 -34.812 -29.641 1 89.38 66 ASP B N 1
ATOM 5789 C CA . ASP B 1 66 ? -9.461 -34.594 -30.797 1 89.38 66 ASP B CA 1
ATOM 5790 C C . ASP B 1 66 ? -9.328 -33.156 -31.312 1 89.38 66 ASP B C 1
ATOM 5792 O O . ASP B 1 66 ? -9.617 -32.875 -32.5 1 89.38 66 ASP B O 1
ATOM 5796 N N . LYS B 1 67 ? -8.898 -32.312 -30.5 1 89.56 67 LYS B N 1
ATOM 5797 C CA . LYS B 1 67 ? -8.75 -30.906 -30.906 1 89.56 67 LYS B CA 1
ATOM 5798 C C . LYS B 1 67 ? -7.277 -30.531 -31.062 1 89.56 67 LYS B C 1
ATOM 5800 O O . LYS B 1 67 ? -6.953 -29.406 -31.469 1 89.56 67 LYS B O 1
ATOM 5805 N N . THR B 1 68 ? -6.324 -31.375 -30.688 1 92.44 68 THR B N 1
ATOM 5806 C CA . THR B 1 68 ? -4.887 -31.125 -30.719 1 92.44 68 THR B CA 1
ATOM 5807 C C . THR B 1 68 ? -4.527 -29.859 -29.953 1 92.44 68 THR B C 1
ATOM 5809 O O . THR B 1 68 ? -3.832 -28.984 -30.469 1 92.44 68 THR B O 1
ATOM 5812 N N . GLN B 1 69 ? -5.113 -29.859 -28.719 1 93.19 69 GLN B N 1
ATOM 5813 C CA . GLN B 1 69 ? -4.938 -28.656 -27.922 1 93.19 69 GLN B CA 1
ATOM 5814 C C . GLN B 1 69 ? -4.82 -28.984 -26.438 1 93.19 69 GLN B C 1
ATOM 5816 O O . GLN B 1 69 ? -5.359 -30 -25.984 1 93.19 69 GLN B O 1
ATOM 5821 N N . SER B 1 70 ? -4.051 -28.125 -25.797 1 95.19 70 SER B N 1
ATOM 5822 C CA . SER B 1 70 ? -3.955 -28.188 -24.344 1 95.19 70 SER B CA 1
ATOM 5823 C C . SER B 1 70 ? -4.434 -26.891 -23.703 1 95.19 70 SER B C 1
ATOM 5825 O O . SER B 1 70 ? -4.148 -25.797 -24.219 1 95.19 70 SER B O 1
ATOM 5827 N N . VAL B 1 71 ? -5.188 -26.969 -22.641 1 93.94 71 VAL B N 1
ATOM 5828 C CA . VAL B 1 71 ? -5.656 -25.844 -21.844 1 93.94 71 VAL B CA 1
ATOM 5829 C C . VAL B 1 71 ? -5.172 -25.984 -20.406 1 93.94 71 VAL B C 1
ATOM 5831 O O . VAL B 1 71 ? -5.223 -27.078 -19.844 1 93.94 71 VAL B O 1
ATOM 5834 N N . ASP B 1 72 ? -4.641 -24.922 -19.844 1 94 72 ASP B N 1
ATOM 5835 C CA . ASP B 1 72 ? -4.207 -24.938 -18.453 1 94 72 ASP B CA 1
ATOM 5836 C C . ASP B 1 72 ? -5.254 -24.297 -17.547 1 94 72 ASP B C 1
ATOM 5838 O O . ASP B 1 72 ? -5.742 -23.203 -17.828 1 94 72 ASP B O 1
ATOM 5842 N N . ILE B 1 73 ? -5.504 -25.016 -16.453 1 94.25 73 ILE B N 1
ATOM 5843 C CA . ILE B 1 73 ? -6.508 -24.547 -15.516 1 94.25 73 ILE B CA 1
ATOM 5844 C C . ILE B 1 73 ? -5.945 -24.594 -14.094 1 94.25 73 ILE B C 1
ATOM 5846 O O . ILE B 1 73 ? -5.277 -25.562 -13.719 1 94.25 73 ILE B O 1
ATOM 5850 N N . SER B 1 74 ? -6.094 -23.531 -13.328 1 93.75 74 SER B N 1
ATOM 5851 C CA . SER B 1 74 ? -5.875 -23.531 -11.891 1 93.75 74 SER B CA 1
ATOM 5852 C C . SER B 1 74 ? -7.191 -23.438 -11.125 1 93.75 74 SER B C 1
ATOM 5854 O O . SER B 1 74 ? -7.98 -22.516 -11.344 1 93.75 74 SER B O 1
ATOM 5856 N N . GLU B 1 75 ? -7.328 -24.391 -10.25 1 95.12 75 GLU B N 1
ATOM 5857 C CA . GLU B 1 75 ? -8.578 -24.453 -9.5 1 95.12 75 GLU B CA 1
ATOM 5858 C C . GLU B 1 75 ? -8.352 -24.172 -8.016 1 95.12 75 GLU B C 1
ATOM 5860 O O . GLU B 1 75 ? -7.395 -24.688 -7.422 1 95.12 75 GLU B O 1
ATOM 5865 N N . TYR B 1 76 ? -9.18 -23.359 -7.492 1 95.88 76 TYR B N 1
ATOM 5866 C CA . TYR B 1 76 ? -9.227 -23.078 -6.062 1 95.88 76 TYR B CA 1
ATOM 5867 C C . TYR B 1 76 ? -10.609 -23.359 -5.492 1 95.88 76 TYR B C 1
ATOM 5869 O O . TYR B 1 76 ? -11.586 -22.703 -5.875 1 95.88 76 TYR B O 1
ATOM 5877 N N . TYR B 1 77 ? -10.641 -24.359 -4.648 1 95.44 77 TYR B N 1
ATOM 5878 C CA . TYR B 1 77 ? -11.891 -24.875 -4.094 1 95.44 77 TYR B CA 1
ATOM 5879 C C . TYR B 1 77 ? -11.953 -24.641 -2.592 1 95.44 77 TYR B C 1
ATOM 5881 O O . TYR B 1 77 ? -11.086 -25.109 -1.845 1 95.44 77 TYR B O 1
ATOM 5889 N N . ASP B 1 78 ? -12.977 -23.891 -2.135 1 95.75 78 ASP B N 1
ATOM 5890 C CA . ASP B 1 78 ? -13.172 -23.547 -0.727 1 95.75 78 ASP B CA 1
ATOM 5891 C C . ASP B 1 78 ? -14.602 -23.859 -0.278 1 95.75 78 ASP B C 1
ATOM 5893 O O . ASP B 1 78 ? -15.438 -22.953 -0.205 1 95.75 78 ASP B O 1
ATOM 5897 N N . TYR B 1 79 ? -14.797 -25.078 0.116 1 94.94 79 TYR B N 1
ATOM 5898 C CA . TYR B 1 79 ? -16.125 -25.578 0.417 1 94.94 79 TYR B CA 1
ATOM 5899 C C . TYR B 1 79 ? -16.688 -24.922 1.673 1 94.94 79 TYR B C 1
ATOM 5901 O O . TYR B 1 79 ? -17.844 -24.5 1.693 1 94.94 79 TYR B O 1
ATOM 5909 N N . PRO B 1 80 ? -15.898 -24.828 2.748 1 93.81 80 PRO B N 1
ATOM 5910 C CA . PRO B 1 80 ? -16.453 -24.234 3.965 1 93.81 80 PRO B CA 1
ATOM 5911 C C . PRO B 1 80 ? -16.984 -22.812 3.74 1 93.81 80 PRO B C 1
ATOM 5913 O O . PRO B 1 80 ? -17.969 -22.406 4.371 1 93.81 80 PRO B O 1
ATOM 5916 N N . ASN B 1 81 ? -16.375 -22.125 2.818 1 93.69 81 ASN B N 1
ATOM 5917 C CA . ASN B 1 81 ? -16.781 -20.734 2.598 1 93.69 81 ASN B CA 1
ATOM 5918 C C . ASN B 1 81 ? -17.656 -20.609 1.356 1 93.69 81 ASN B C 1
ATOM 5920 O O . ASN B 1 81 ? -18.016 -19.5 0.958 1 93.69 81 ASN B O 1
ATOM 5924 N N . GLN B 1 82 ? -17.906 -21.688 0.671 1 94.25 82 GLN B N 1
ATOM 5925 C CA . GLN B 1 82 ? -18.828 -21.766 -0.451 1 94.25 82 GLN B CA 1
ATOM 5926 C C . GLN B 1 82 ? -18.406 -20.844 -1.589 1 94.25 82 GLN B C 1
ATOM 5928 O O . GLN B 1 82 ? -19.188 -20.031 -2.084 1 94.25 82 GLN B O 1
ATOM 5933 N N . ARG B 1 83 ? -17.219 -21.031 -1.999 1 95.81 83 ARG B N 1
ATOM 5934 C CA . ARG B 1 83 ? -16.656 -20.25 -3.096 1 95.81 83 ARG B CA 1
ATOM 5935 C C . ARG B 1 83 ? -15.57 -21.031 -3.824 1 95.81 83 ARG B C 1
ATOM 5937 O O . ARG B 1 83 ? -15.023 -21.984 -3.281 1 95.81 83 ARG B O 1
ATOM 5944 N N . ALA B 1 84 ? -15.273 -20.609 -5.031 1 96.19 84 ALA B N 1
ATOM 5945 C CA . ALA B 1 84 ? -14.234 -21.219 -5.848 1 96.19 84 ALA B CA 1
ATOM 5946 C C . ALA B 1 84 ? -13.75 -20.266 -6.938 1 96.19 84 ALA B C 1
ATOM 5948 O O . ALA B 1 84 ? -14.398 -19.25 -7.211 1 96.19 84 ALA B O 1
ATOM 5949 N N . ALA B 1 85 ? -12.656 -20.469 -7.402 1 96.31 85 ALA B N 1
ATOM 5950 C CA . ALA B 1 85 ? -12.094 -19.688 -8.5 1 96.31 85 ALA B CA 1
ATOM 5951 C C . ALA B 1 85 ? -11.336 -20.594 -9.477 1 96.31 85 ALA B C 1
ATOM 5953 O O . ALA B 1 85 ? -10.766 -21.609 -9.078 1 96.31 85 ALA B O 1
ATOM 5954 N N . VAL B 1 86 ? -11.359 -20.203 -10.703 1 95.25 86 VAL B N 1
ATOM 5955 C CA . VAL B 1 86 ? -10.648 -20.906 -11.766 1 95.25 86 VAL B CA 1
ATOM 5956 C C . VAL B 1 86 ? -9.906 -19.922 -12.648 1 95.25 86 VAL B C 1
ATOM 5958 O O . VAL B 1 86 ? -10.445 -18.859 -13 1 95.25 86 VAL B O 1
ATOM 5961 N N . PHE B 1 87 ? -8.734 -20.156 -12.875 1 93.06 87 PHE B N 1
ATOM 5962 C CA . PHE B 1 87 ? -7.949 -19.438 -13.875 1 93.06 87 PHE B CA 1
ATOM 5963 C C . PHE B 1 87 ? -7.676 -20.312 -15.086 1 93.06 87 PHE B C 1
ATOM 5965 O O . PHE B 1 87 ? -7.199 -21.438 -14.953 1 93.06 87 PHE B O 1
ATOM 5972 N N . GLU B 1 88 ? -7.969 -19.812 -16.219 1 92.56 88 GLU B N 1
ATOM 5973 C CA . GLU B 1 88 ? -7.824 -20.578 -17.453 1 92.56 88 GLU B CA 1
ATOM 5974 C C . GLU B 1 88 ? -6.906 -19.859 -18.438 1 92.56 88 GLU B C 1
ATOM 5976 O O . GLU B 1 88 ? -7.008 -18.641 -18.625 1 92.56 88 GLU B O 1
ATOM 5981 N N . GLU B 1 89 ? -6.043 -20.609 -18.969 1 90.56 89 GLU B N 1
ATOM 5982 C CA . GLU B 1 89 ? -5.172 -20.141 -20.031 1 90.56 89 GLU B CA 1
ATOM 5983 C C . GLU B 1 89 ? -5.316 -21 -21.281 1 90.56 89 GLU B C 1
ATOM 5985 O O . GLU B 1 89 ? -5.012 -22.188 -21.266 1 90.56 89 GLU B O 1
ATOM 5990 N N . GLU B 1 90 ? -5.75 -20.359 -22.328 1 88.5 90 GLU B N 1
ATOM 5991 C CA . GLU B 1 90 ? -5.973 -21.047 -23.609 1 88.5 90 GLU B CA 1
ATOM 5992 C C . GLU B 1 90 ? -5.43 -20.234 -24.781 1 88.5 90 GLU B C 1
ATOM 5994 O O . GLU B 1 90 ? -6.023 -19.234 -25.172 1 88.5 90 GLU B O 1
ATOM 5999 N N . TYR B 1 91 ? -4.414 -20.734 -25.375 1 84.12 91 TYR B N 1
ATOM 6000 C CA . TYR B 1 91 ? -3.799 -20.156 -26.562 1 84.12 91 TYR B CA 1
ATOM 6001 C C . TYR B 1 91 ? -3.826 -18.641 -26.531 1 84.12 91 TYR B C 1
ATOM 6003 O O . TYR B 1 91 ? -4.375 -18 -27.422 1 84.12 91 TYR B O 1
ATOM 6011 N N . GLY B 1 92 ? -3.213 -18.062 -25.484 1 77.88 92 GLY B N 1
ATOM 6012 C CA . GLY B 1 92 ? -3.09 -16.625 -25.344 1 77.88 92 GLY B CA 1
ATOM 6013 C C . GLY B 1 92 ? -4.258 -15.992 -24.609 1 77.88 92 GLY B C 1
ATOM 6014 O O . GLY B 1 92 ? -4.219 -14.812 -24.266 1 77.88 92 GLY B O 1
ATOM 6015 N N . PHE B 1 93 ? -5.277 -16.75 -24.469 1 83.81 93 PHE B N 1
ATOM 6016 C CA . PHE B 1 93 ? -6.461 -16.25 -23.781 1 83.81 93 PHE B CA 1
ATOM 6017 C C . PHE B 1 93 ? -6.395 -16.594 -22.297 1 83.81 93 PHE B C 1
ATOM 6019 O O . PHE B 1 93 ? -6.055 -17.719 -21.922 1 83.81 93 PHE B O 1
ATOM 6026 N N . HIS B 1 94 ? -6.648 -15.5 -21.5 1 88.38 94 HIS B N 1
ATOM 6027 C CA . HIS B 1 94 ? -6.668 -15.648 -20.062 1 88.38 94 HIS B CA 1
ATOM 6028 C C . HIS B 1 94 ? -8.039 -15.297 -19.484 1 88.38 94 HIS B C 1
ATOM 6030 O O . HIS B 1 94 ? -8.547 -14.203 -19.719 1 88.38 94 HIS B O 1
ATOM 6036 N N . ALA B 1 95 ? -8.586 -16.234 -18.75 1 91.19 95 ALA B N 1
ATOM 6037 C CA . ALA B 1 95 ? -9.883 -16 -18.141 1 91.19 95 ALA B CA 1
ATOM 6038 C C . ALA B 1 95 ? -9.883 -16.422 -16.672 1 91.19 95 ALA B C 1
ATOM 6040 O O . ALA B 1 95 ? -9.148 -17.328 -16.281 1 91.19 95 ALA B O 1
ATOM 6041 N N . GLN B 1 96 ? -10.641 -15.695 -15.961 1 94.12 96 GLN B N 1
ATOM 6042 C CA . GLN B 1 96 ? -10.852 -16.016 -14.555 1 94.12 96 GLN B CA 1
ATOM 6043 C C . GLN B 1 96 ? -12.336 -16.203 -14.258 1 94.12 96 GLN B C 1
ATOM 6045 O O . GLN B 1 96 ? -13.164 -15.383 -14.656 1 94.12 96 GLN B O 1
ATOM 6050 N N . GLY B 1 97 ? -12.633 -17.328 -13.68 1 95.19 97 GLY B N 1
ATOM 6051 C CA . GLY B 1 97 ? -13.977 -17.594 -13.18 1 95.19 97 GLY B CA 1
ATOM 6052 C C . GLY B 1 97 ? -14.062 -17.594 -11.664 1 95.19 97 GLY B C 1
ATOM 6053 O O . GLY B 1 97 ? -13.273 -18.266 -10.992 1 95.19 97 GLY B O 1
ATOM 6054 N N . ILE B 1 98 ? -14.945 -16.797 -11.164 1 96.19 98 ILE B N 1
ATOM 6055 C CA . ILE B 1 98 ? -15.156 -16.75 -9.719 1 96.19 98 ILE B CA 1
ATOM 6056 C C . ILE B 1 98 ? -16.562 -17.234 -9.391 1 96.19 98 ILE B C 1
ATOM 6058 O O . ILE B 1 98 ? -17.547 -16.703 -9.922 1 96.19 98 ILE B O 1
ATOM 6062 N N . TYR B 1 99 ? -16.641 -18.25 -8.547 1 95.19 99 TYR B N 1
ATOM 6063 C CA . TYR B 1 99 ? -17.906 -18.828 -8.078 1 95.19 99 TYR B CA 1
ATOM 6064 C C . TYR B 1 99 ? -18.219 -18.375 -6.66 1 95.19 99 TYR B C 1
ATOM 6066 O O . TYR B 1 99 ? -17.484 -18.719 -5.723 1 95.19 99 TYR B O 1
ATOM 6074 N N . SER B 1 100 ? -19.266 -17.703 -6.562 1 94.62 100 SER B N 1
ATOM 6075 C CA . SER B 1 100 ? -19.734 -17.312 -5.242 1 94.62 100 SER B CA 1
ATOM 6076 C C . SER B 1 100 ? -21.109 -17.906 -4.949 1 94.62 100 SER B C 1
ATOM 6078 O O . SER B 1 100 ? -22.141 -17.375 -5.371 1 94.62 100 SER B O 1
ATOM 6080 N N . TYR B 1 101 ? -21.094 -18.844 -4.203 1 93.12 101 TYR B N 1
ATOM 6081 C CA . TYR B 1 101 ? -22.344 -19.547 -3.918 1 93.12 101 TYR B CA 1
ATOM 6082 C C . TYR B 1 101 ? -23.156 -18.797 -2.865 1 93.12 101 TYR B C 1
ATOM 6084 O O . TYR B 1 101 ? -24.391 -18.906 -2.826 1 93.12 101 TYR B O 1
ATOM 6092 N N . ASN B 1 102 ? -22.531 -18.047 -2.049 1 91 102 ASN B N 1
ATOM 6093 C CA . ASN B 1 102 ? -23.234 -17.25 -1.058 1 91 102 ASN B CA 1
ATOM 6094 C C . ASN B 1 102 ? -24.156 -16.219 -1.717 1 91 102 ASN B C 1
ATOM 6096 O O . ASN B 1 102 ? -25.234 -15.922 -1.208 1 91 102 ASN B O 1
ATOM 6100 N N . THR B 1 103 ? -23.703 -15.727 -2.824 1 92.19 103 THR B N 1
ATOM 6101 C CA . THR B 1 103 ? -24.516 -14.734 -3.527 1 92.19 103 THR B CA 1
ATOM 6102 C C . THR B 1 103 ? -25.188 -15.352 -4.754 1 92.19 103 THR B C 1
ATOM 6104 O O . THR B 1 103 ? -25.938 -14.68 -5.465 1 92.19 103 THR B O 1
ATOM 6107 N N . ASN B 1 104 ? -24.875 -16.562 -5.102 1 91.75 104 ASN B N 1
ATOM 6108 C CA . ASN B 1 104 ? -25.391 -17.25 -6.277 1 91.75 104 ASN B CA 1
ATOM 6109 C C . ASN B 1 104 ? -24.953 -16.562 -7.566 1 91.75 104 ASN B C 1
ATOM 6111 O O . ASN B 1 104 ? -25.781 -16.266 -8.43 1 91.75 104 ASN B O 1
ATOM 6115 N N . GLU B 1 105 ? -23.688 -16.266 -7.633 1 93.94 105 GLU B N 1
ATOM 6116 C CA . GLU B 1 105 ? -23.188 -15.531 -8.797 1 93.94 105 GLU B CA 1
ATOM 6117 C C . GLU B 1 105 ? -21.922 -16.172 -9.344 1 93.94 105 GLU B C 1
ATOM 6119 O O . GLU B 1 105 ? -21.062 -16.641 -8.578 1 93.94 105 GLU B O 1
ATOM 6124 N N . PHE B 1 106 ? -21.828 -16.25 -10.664 1 94.12 106 PHE B N 1
ATOM 6125 C CA . PHE B 1 106 ? -20.625 -16.609 -11.391 1 94.12 106 PHE B CA 1
ATOM 6126 C C . PHE B 1 106 ? -20.062 -15.414 -12.156 1 94.12 106 PHE B C 1
ATOM 6128 O O . PHE B 1 106 ? -20.766 -14.828 -12.984 1 94.12 106 PHE B O 1
ATOM 6135 N N . PHE B 1 107 ? -18.844 -15.016 -11.773 1 95.31 107 PHE B N 1
ATOM 6136 C CA . PHE B 1 107 ? -18.156 -13.938 -12.477 1 95.31 107 PHE B CA 1
ATOM 6137 C C . PHE B 1 107 ? -17.188 -14.5 -13.508 1 95.31 107 PHE B C 1
ATOM 6139 O O . PHE B 1 107 ? -16.344 -15.336 -13.18 1 95.31 107 PHE B O 1
ATOM 6146 N N . ASN B 1 108 ? -17.297 -14.125 -14.688 1 94.19 108 ASN B N 1
ATOM 6147 C CA . ASN B 1 108 ? -16.359 -14.445 -15.758 1 94.19 108 ASN B CA 1
ATOM 6148 C C . ASN B 1 108 ? -15.578 -13.219 -16.219 1 94.19 108 ASN B C 1
ATOM 6150 O O . ASN B 1 108 ? -16.156 -12.273 -16.766 1 94.19 108 ASN B O 1
ATOM 6154 N N . ILE B 1 109 ? -14.352 -13.234 -15.984 1 94.75 109 ILE B N 1
ATOM 6155 C CA . ILE B 1 109 ? -13.484 -12.117 -16.312 1 94.75 109 ILE B CA 1
ATOM 6156 C C . ILE B 1 109 ? -12.547 -12.516 -17.453 1 94.75 109 ILE B C 1
ATOM 6158 O O . ILE B 1 109 ? -11.812 -13.5 -17.344 1 94.75 109 ILE B O 1
ATOM 6162 N N . GLU B 1 110 ? -12.492 -11.742 -18.469 1 90.5 110 GLU B N 1
ATOM 6163 C CA . GLU B 1 110 ? -11.602 -11.938 -19.609 1 90.5 110 GLU B CA 1
ATOM 6164 C C . GLU B 1 110 ? -10.602 -10.797 -19.734 1 90.5 110 GLU B C 1
ATOM 6166 O O . GLU B 1 110 ? -10.977 -9.664 -20.031 1 90.5 110 GLU B O 1
ATOM 6171 N N . ASP B 1 111 ? -9.438 -11.078 -19.594 1 83.25 111 ASP B N 1
ATOM 6172 C CA . ASP B 1 111 ? -8.391 -10.055 -19.516 1 83.25 111 ASP B CA 1
ATOM 6173 C C . ASP B 1 111 ? -8.188 -9.375 -20.859 1 83.25 111 ASP B C 1
ATOM 6175 O O . ASP B 1 111 ? -8.008 -8.156 -20.938 1 83.25 111 ASP B O 1
ATOM 6179 N N . GLN B 1 112 ? -8.195 -10.156 -21.938 1 79.75 112 GLN B N 1
ATOM 6180 C CA . GLN B 1 112 ? -7.914 -9.594 -23.266 1 79.75 112 GLN B CA 1
ATOM 6181 C C . GLN B 1 112 ? -8.984 -8.594 -23.672 1 79.75 112 GLN B C 1
ATOM 6183 O O . GLN B 1 112 ? -8.68 -7.562 -24.281 1 79.75 112 GLN B O 1
ATOM 6188 N N . LEU B 1 113 ? -10.172 -8.906 -23.281 1 80.38 113 LEU B N 1
ATOM 6189 C CA . LEU B 1 113 ? -11.273 -8.031 -23.641 1 80.38 113 LEU B CA 1
ATOM 6190 C C . LEU B 1 113 ? -11.586 -7.043 -22.516 1 80.38 113 LEU B C 1
ATOM 6192 O O . LEU B 1 113 ? -12.375 -6.113 -22.703 1 80.38 113 LEU B O 1
ATOM 6196 N N . GLN B 1 114 ? -11.008 -7.289 -21.422 1 82.12 114 GLN B N 1
ATOM 6197 C CA . GLN B 1 114 ? -11.242 -6.461 -20.25 1 82.12 114 GLN B CA 1
ATOM 6198 C C . GLN B 1 114 ? -12.727 -6.387 -19.906 1 82.12 114 GLN B C 1
ATOM 6200 O O . GLN B 1 114 ? -13.266 -5.301 -19.688 1 82.12 114 GLN B O 1
ATOM 6205 N N . ILE B 1 115 ? -13.336 -7.531 -19.953 1 89 115 ILE B N 1
ATOM 6206 C CA . ILE B 1 115 ? -14.766 -7.602 -19.719 1 89 115 ILE B CA 1
ATOM 6207 C C . ILE B 1 115 ? -15.047 -8.531 -18.531 1 89 115 ILE B C 1
ATOM 6209 O O . ILE B 1 115 ? -14.328 -9.508 -18.328 1 89 115 ILE B O 1
ATOM 6213 N N . CYS B 1 116 ? -16.047 -8.172 -17.781 1 94.69 116 CYS B N 1
ATOM 6214 C CA . CYS B 1 116 ? -16.594 -8.992 -16.719 1 94.69 116 CYS B CA 1
ATOM 6215 C C . CYS B 1 116 ? -18.078 -9.258 -16.922 1 94.69 116 CYS B C 1
ATOM 6217 O O . CYS B 1 116 ? -18.844 -8.32 -17.156 1 94.69 116 CYS B O 1
ATOM 6219 N N . SER B 1 117 ? -18.5 -10.5 -16.906 1 93.75 117 SER B N 1
ATOM 6220 C CA . SER B 1 117 ? -19.906 -10.867 -17 1 93.75 117 SER B CA 1
ATOM 6221 C C . SER B 1 117 ? -20.359 -11.656 -15.781 1 93.75 117 SER B C 1
ATOM 6223 O O . SER B 1 117 ? -19.547 -12.344 -15.148 1 93.75 117 SER B O 1
ATOM 6225 N N . VAL B 1 118 ? -21.594 -11.477 -15.477 1 94.06 118 VAL B N 1
ATOM 6226 C CA . VAL B 1 118 ? -22.141 -12.133 -14.297 1 94.06 118 VAL B CA 1
ATOM 6227 C C . VAL B 1 118 ? -23.312 -13.023 -14.703 1 94.06 118 VAL B C 1
ATOM 6229 O O . VAL B 1 118 ? -24.141 -12.633 -15.531 1 94.06 118 VAL B O 1
ATOM 6232 N N . SER B 1 119 ? -23.297 -14.25 -14.188 1 91.25 119 SER B N 1
ATOM 6233 C CA . SER B 1 119 ? -24.406 -15.18 -14.367 1 91.25 119 SER B CA 1
ATOM 6234 C C . SER B 1 119 ? -24.844 -15.773 -13.031 1 91.25 119 SER B C 1
ATOM 6236 O O . SER B 1 119 ? -24.094 -15.742 -12.055 1 91.25 119 SER B O 1
ATOM 6238 N N . GLN B 1 120 ? -26.094 -16.234 -13.047 1 90.12 120 GLN B N 1
ATOM 6239 C CA . GLN B 1 120 ? -26.594 -16.891 -11.852 1 90.12 120 GLN B CA 1
ATOM 6240 C C . GLN B 1 120 ? -26.25 -18.375 -11.852 1 90.12 120 GLN B C 1
ATOM 6242 O O . GLN B 1 120 ? -26.516 -19.078 -12.82 1 90.12 120 GLN B O 1
ATOM 6247 N N . LEU B 1 121 ? -25.688 -18.797 -10.734 1 89.5 121 LEU B N 1
ATOM 6248 C CA . LEU B 1 121 ? -25.25 -20.188 -10.641 1 89.5 121 LEU B CA 1
ATOM 6249 C C . LEU B 1 121 ? -26.453 -21.141 -10.656 1 89.5 121 LEU B C 1
ATOM 6251 O O . LEU B 1 121 ? -26.359 -22.234 -11.211 1 89.5 121 LEU B O 1
ATOM 6255 N N . SER B 1 122 ? -27.594 -20.688 -10.094 1 83.38 122 SER B N 1
ATOM 6256 C CA . SER B 1 122 ? -28.781 -21.547 -9.977 1 83.38 122 SER B CA 1
ATOM 6257 C C . SER B 1 122 ? -29.484 -21.703 -11.32 1 83.38 122 SER B C 1
ATOM 6259 O O . SER B 1 122 ? -30.234 -22.656 -11.516 1 83.38 122 SER B O 1
ATOM 6261 N N . THR B 1 123 ? -29.531 -20.641 -12.141 1 72.25 123 THR B N 1
ATOM 6262 C CA . THR B 1 123 ? -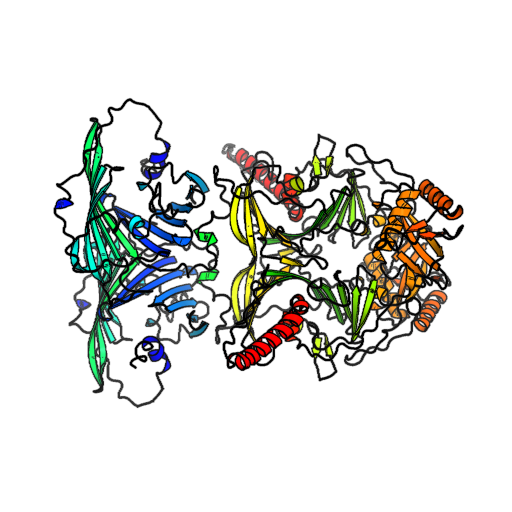30.297 -20.688 -13.383 1 72.25 123 THR B CA 1
ATOM 6263 C C . THR B 1 123 ? -29.625 -21.594 -14.406 1 72.25 123 THR B C 1
ATOM 6265 O O . THR B 1 123 ? -30.297 -22.219 -15.234 1 72.25 123 THR B O 1
ATOM 6268 N N . ASP B 1 124 ? -28.391 -21.484 -14.461 1 58.5 124 ASP B N 1
ATOM 6269 C CA . ASP B 1 124 ? -27.734 -22.328 -15.453 1 58.5 124 ASP B CA 1
ATOM 6270 C C . ASP B 1 124 ? -27.703 -23.797 -14.984 1 58.5 124 ASP B C 1
ATOM 6272 O O . ASP B 1 124 ? -27.625 -24.062 -13.789 1 58.5 124 ASP B O 1
ATOM 6276 N N . LYS B 1 125 ? -28.391 -24.594 -15.773 1 54.94 125 LYS B N 1
ATOM 6277 C CA . LYS B 1 125 ? -28.469 -26 -15.383 1 54.94 125 LYS B CA 1
ATOM 6278 C C . LYS B 1 125 ? -27.203 -26.422 -14.625 1 54.94 125 LYS B C 1
ATOM 6280 O O . LYS B 1 125 ? -26.094 -26.078 -15.031 1 54.94 125 LYS B O 1
ATOM 6285 N N . SER B 1 126 ? -27.391 -26.906 -13.305 1 51.66 126 SER B N 1
ATOM 6286 C CA . SER B 1 126 ? -26.5 -27.25 -12.195 1 51.66 126 SER B CA 1
ATOM 6287 C C . SER B 1 126 ? -25.203 -27.891 -12.703 1 51.66 126 SER B C 1
ATOM 6289 O O . SER B 1 126 ? -24.125 -27.562 -12.219 1 51.66 126 SER B O 1
ATOM 6291 N N . ASP B 1 127 ? -25.328 -28.797 -13.656 1 50.78 127 ASP B N 1
ATOM 6292 C CA . ASP B 1 127 ? -24.219 -29.656 -14.062 1 50.78 127 ASP B CA 1
ATOM 6293 C C . ASP B 1 127 ? -23.297 -28.938 -15.047 1 50.78 127 ASP B C 1
ATOM 6295 O O . ASP B 1 127 ? -22.25 -29.469 -15.422 1 50.78 127 ASP B O 1
ATOM 6299 N N . ASN B 1 128 ? -23.672 -27.688 -15.156 1 56.66 128 ASN B N 1
ATOM 6300 C CA . ASN B 1 128 ? -22.875 -26.969 -16.141 1 56.66 128 ASN B CA 1
ATOM 6301 C C . ASN B 1 128 ? -21.703 -26.25 -15.508 1 56.66 128 ASN B C 1
ATOM 6303 O O . ASN B 1 128 ? -20.75 -25.859 -16.188 1 56.66 128 ASN B O 1
ATOM 6307 N N . TRP B 1 129 ? -21.828 -26.359 -14.219 1 69.88 129 TRP B N 1
ATOM 6308 C CA . TRP B 1 129 ? -20.734 -25.672 -13.547 1 69.88 129 TRP B CA 1
ATOM 6309 C C . TRP B 1 129 ? -19.672 -26.656 -13.055 1 69.88 129 TRP B C 1
ATOM 6311 O O . TRP B 1 129 ? -20.016 -27.75 -12.602 1 69.88 129 TRP B O 1
ATOM 6321 N N . LEU B 1 130 ? -18.469 -26.297 -13.125 1 79.38 130 LEU B N 1
ATOM 6322 C CA . LEU B 1 130 ? -17.344 -27.141 -12.688 1 79.38 130 LEU B CA 1
ATOM 6323 C C . LEU B 1 130 ? -17.531 -27.578 -11.242 1 79.38 130 LEU B C 1
ATOM 6325 O O . LEU B 1 130 ? -17.266 -28.734 -10.906 1 79.38 130 LEU B O 1
ATOM 6329 N N . PHE B 1 131 ? -18.141 -26.672 -10.438 1 86.69 131 PHE B N 1
ATOM 6330 C CA . PHE B 1 131 ? -18.266 -26.984 -9.023 1 86.69 131 PHE B CA 1
ATOM 6331 C C . PHE B 1 131 ? -19.734 -27.219 -8.648 1 86.69 131 PHE B C 1
ATOM 6333 O O . PHE B 1 131 ? -20.094 -27.172 -7.469 1 86.69 131 PHE B O 1
ATOM 6340 N N . GLY B 1 132 ? -20.578 -27.344 -9.586 1 81.06 132 GLY B N 1
ATOM 6341 C CA . GLY B 1 132 ? -21.969 -27.75 -9.453 1 81.06 132 GLY B CA 1
ATOM 6342 C C . GLY B 1 132 ? -22.812 -26.75 -8.695 1 81.06 132 GLY B C 1
ATOM 6343 O O . GLY B 1 132 ? -22.312 -25.688 -8.297 1 81.06 132 GLY B O 1
ATOM 6344 N N . TYR B 1 133 ? -24.031 -26.969 -8.695 1 84.56 133 TYR B N 1
ATOM 6345 C CA . TYR B 1 133 ? -25.031 -26.25 -7.895 1 84.56 133 TYR B CA 1
ATOM 6346 C C . TYR B 1 133 ? -26.094 -27.219 -7.371 1 84.56 133 TYR B C 1
ATOM 6348 O O . TYR B 1 133 ? -26.859 -27.781 -8.148 1 84.56 133 TYR B O 1
ATOM 6356 N N . ASN B 1 134 ? -26.047 -27.469 -6.098 1 79.44 134 ASN B N 1
ATOM 6357 C CA . ASN B 1 134 ? -27.047 -28.344 -5.473 1 79.44 134 ASN B CA 1
ATOM 6358 C C . ASN B 1 134 ? -28.312 -27.578 -5.098 1 79.44 134 ASN B C 1
ATOM 6360 O O . ASN B 1 134 ? -28.25 -26.609 -4.34 1 79.44 134 ASN B O 1
ATOM 6364 N N . THR B 1 135 ? -29.312 -28.125 -5.855 1 71.31 135 THR B N 1
ATOM 6365 C CA . THR B 1 135 ? -30.609 -27.562 -5.488 1 71.31 135 THR B CA 1
ATOM 6366 C C . THR B 1 135 ? -31.188 -28.297 -4.273 1 71.31 135 THR B C 1
ATOM 6368 O O . THR B 1 135 ? -31.156 -29.516 -4.199 1 71.31 135 THR B O 1
ATOM 6371 N N . GLY B 1 136 ? -31.297 -27.781 -3.061 1 63.84 136 GLY B N 1
ATOM 6372 C CA . GLY B 1 136 ? -32 -28.375 -1.943 1 63.84 136 GLY B CA 1
ATOM 6373 C C . GLY B 1 136 ? -31.094 -29.031 -0.937 1 63.84 136 GLY B C 1
ATOM 6374 O O . GLY B 1 136 ? -31.484 -29.984 -0.261 1 63.84 136 GLY B O 1
ATOM 6375 N N . SER B 1 137 ? -29.859 -28.703 -0.963 1 61.91 137 SER B N 1
ATOM 6376 C CA . SER B 1 137 ? -28.922 -29.344 -0.039 1 61.91 137 SER B CA 1
ATOM 6377 C C . SER B 1 137 ? -29.375 -29.156 1.408 1 61.91 137 SER B C 1
ATOM 6379 O O . SER B 1 137 ? -29.719 -28.047 1.82 1 61.91 137 SER B O 1
ATOM 6381 N N . PRO B 1 138 ? -29.578 -30.297 2.119 1 57.03 138 PRO B N 1
ATOM 6382 C CA . PRO B 1 138 ? -29.953 -30.219 3.533 1 57.03 138 PRO B CA 1
ATOM 6383 C C . PRO B 1 138 ? -28.953 -29.391 4.359 1 57.03 138 PRO B C 1
ATOM 6385 O O . PRO B 1 138 ? -29.328 -28.844 5.395 1 57.03 138 PRO B O 1
ATOM 6388 N N . THR B 1 139 ? -27.719 -29.438 4.082 1 60.91 139 THR B N 1
ATOM 6389 C CA . THR B 1 139 ? -26.703 -28.766 4.887 1 60.91 139 THR B CA 1
ATOM 6390 C C . THR B 1 139 ? -26.672 -27.281 4.574 1 60.91 139 THR B C 1
ATOM 6392 O O . THR B 1 139 ? -25.938 -26.531 5.219 1 60.91 139 THR B O 1
ATOM 6395 N N . GLY B 1 140 ? -27.453 -26.906 3.627 1 69.5 140 GLY B N 1
ATOM 6396 C CA . GLY B 1 140 ? -27.469 -25.5 3.27 1 69.5 140 GLY B CA 1
ATOM 6397 C C . GLY B 1 140 ? -26.375 -25.109 2.305 1 69.5 140 GLY B C 1
ATOM 6398 O O . GLY B 1 140 ? -26.375 -24.016 1.75 1 69.5 140 GLY B O 1
ATOM 6399 N N . HIS B 1 141 ? -25.484 -26.172 2.027 1 77.38 141 HIS B N 1
ATOM 6400 C CA . HIS B 1 141 ? -24.422 -25.875 1.071 1 77.38 141 HIS B CA 1
ATOM 6401 C C . HIS B 1 141 ? -24.891 -26.109 -0.361 1 77.38 141 HIS B C 1
ATOM 6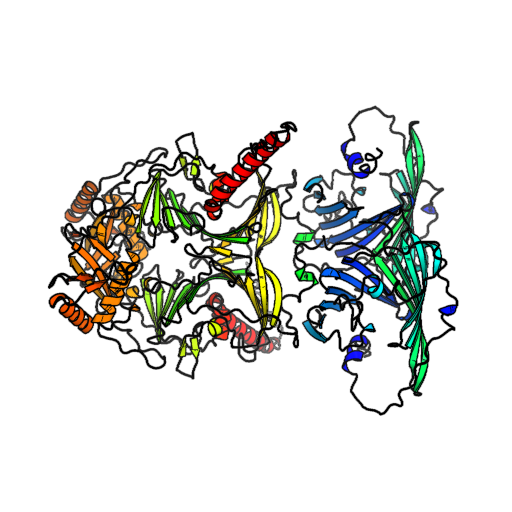403 O O . HIS B 1 141 ? -25.484 -27.156 -0.662 1 77.38 141 HIS B O 1
ATOM 6409 N N . THR B 1 142 ? -24.609 -25.156 -1.208 1 86.19 142 THR B N 1
ATOM 6410 C CA . THR B 1 142 ? -25.094 -25.219 -2.584 1 86.19 142 THR B CA 1
ATOM 6411 C C . THR B 1 142 ? -23.984 -25.688 -3.521 1 86.19 142 THR B C 1
ATOM 6413 O O . THR B 1 142 ? -24.266 -26.219 -4.605 1 86.19 142 THR B O 1
ATOM 6416 N N . MET B 1 143 ? -22.797 -25.625 -3.066 1 89.88 143 MET B N 1
ATOM 6417 C CA . MET B 1 143 ? -21.656 -26.078 -3.854 1 89.88 143 MET B CA 1
ATOM 6418 C C . MET B 1 143 ? -21.469 -27.578 -3.719 1 89.88 143 MET B C 1
ATOM 6420 O O . MET B 1 143 ? -21.703 -28.141 -2.648 1 89.88 143 MET B O 1
ATOM 6424 N N . TYR B 1 144 ? -21.016 -28.219 -4.734 1 88.12 144 TYR B N 1
ATOM 6425 C CA . TYR B 1 144 ? -20.703 -29.641 -4.656 1 88.12 144 TYR B CA 1
ATOM 6426 C C . TYR B 1 144 ? -19.547 -29.891 -3.705 1 88.12 144 TYR B C 1
ATOM 6428 O O . TYR B 1 144 ? -18.656 -29.047 -3.57 1 88.12 144 TYR B O 1
ATOM 6436 N N . SER B 1 145 ? -19.672 -31.031 -3.053 1 88.31 145 SER B N 1
ATOM 6437 C CA . SER B 1 145 ? -18.5 -31.484 -2.328 1 88.31 145 SER B CA 1
ATOM 6438 C C . SER B 1 145 ? -17.328 -31.734 -3.273 1 88.31 145 SER B C 1
ATOM 6440 O O . SER B 1 145 ? -17.5 -31.719 -4.496 1 88.31 145 SER B O 1
ATOM 6442 N N . ALA B 1 146 ? -16.172 -31.922 -2.715 1 88.12 146 ALA B N 1
ATOM 6443 C CA . ALA B 1 146 ? -14.992 -32.188 -3.527 1 88.12 146 ALA B CA 1
ATOM 6444 C C . ALA B 1 146 ? -15.203 -33.406 -4.434 1 88.12 146 ALA B C 1
ATOM 6446 O O . ALA B 1 146 ? -14.766 -33.406 -5.586 1 88.12 146 ALA B O 1
ATOM 6447 N N . TYR B 1 147 ? -15.891 -34.375 -3.971 1 83.69 147 TYR B N 1
ATOM 6448 C CA . TYR B 1 147 ? -16.188 -35.562 -4.754 1 83.69 147 TYR B CA 1
ATOM 6449 C C . TYR B 1 147 ? -17.078 -35.219 -5.938 1 83.69 147 TYR B C 1
ATOM 6451 O O . TYR B 1 147 ? -16.844 -35.688 -7.059 1 83.69 147 TYR B O 1
ATOM 6459 N N . GLY B 1 148 ? -18.016 -34.438 -5.625 1 78.19 148 GLY B N 1
ATOM 6460 C CA . GLY B 1 148 ? -18.922 -34 -6.684 1 78.19 148 GLY B CA 1
ATOM 6461 C C . GLY B 1 148 ? -18.25 -33.125 -7.703 1 78.19 148 GLY B C 1
ATOM 6462 O O . GLY B 1 148 ? -18.5 -33.219 -8.906 1 78.19 148 GLY B O 1
ATOM 6463 N N . ALA B 1 149 ? -17.406 -32.219 -7.227 1 81.88 149 ALA B N 1
ATOM 6464 C CA . ALA B 1 149 ? -16.734 -31.281 -8.102 1 81.88 149 ALA B CA 1
ATOM 6465 C C . ALA B 1 149 ? -15.789 -32 -9.062 1 81.88 149 ALA B C 1
ATOM 6467 O O . ALA B 1 149 ? -15.664 -31.625 -10.227 1 81.88 149 ALA B O 1
ATOM 6468 N N . LEU B 1 150 ? -15.172 -33.031 -8.57 1 77.5 150 LEU B N 1
ATOM 6469 C CA . LEU B 1 150 ? -14.266 -33.812 -9.414 1 77.5 150 LEU B CA 1
ATOM 6470 C C . LEU B 1 150 ? -15.023 -34.906 -10.172 1 77.5 150 LEU B C 1
ATOM 6472 O O . LEU B 1 150 ? -14.453 -35.562 -11.031 1 77.5 150 LEU B O 1
ATOM 6476 N N . HIS B 1 151 ? -16.375 -35.156 -9.859 1 74 151 HIS B N 1
ATOM 6477 C CA . HIS B 1 151 ? -17.203 -36.219 -10.406 1 74 151 HIS B CA 1
ATOM 6478 C C . HIS B 1 151 ? -16.625 -37.594 -10.086 1 74 151 HIS B C 1
ATOM 6480 O O . HIS B 1 151 ? -16.578 -38.469 -10.953 1 74 151 HIS B O 1
ATOM 6486 N N . PHE B 1 152 ? -16 -37.625 -9.039 1 79.81 152 PHE B N 1
ATOM 6487 C CA . PHE B 1 152 ? -15.477 -38.875 -8.492 1 79.81 152 PHE B CA 1
ATOM 6488 C C . PHE B 1 152 ? -16.156 -39.219 -7.172 1 79.81 152 PHE B C 1
ATOM 6490 O O . PHE B 1 152 ? -16.078 -38.438 -6.215 1 79.81 152 PHE B O 1
ATOM 6497 N N . GLY B 1 153 ? -16.766 -40.219 -7.129 1 70.44 153 GLY B N 1
ATOM 6498 C CA . GLY B 1 153 ? -17.516 -40.625 -5.949 1 70.44 153 GLY B CA 1
ATOM 6499 C C . GLY B 1 153 ? -18.984 -40.25 -6.02 1 70.44 153 GLY B C 1
ATOM 6500 O O . GLY B 1 153 ? -19.531 -40.062 -7.105 1 70.44 153 GLY B O 1
ATOM 6501 N N . GLY B 1 154 ? -19.688 -40.281 -4.922 1 63.47 154 GLY B N 1
ATOM 6502 C CA . GLY B 1 154 ? -21.109 -40.031 -4.824 1 63.47 154 GLY B CA 1
ATOM 6503 C C . GLY B 1 154 ? -21.969 -41.188 -5.285 1 63.47 154 GLY B C 1
ATOM 6504 O O . GLY B 1 154 ? -21.797 -42.312 -4.801 1 63.47 154 GLY B O 1
ATOM 6505 N N . ASN B 1 155 ? -22.797 -40.781 -6.375 1 65.12 155 ASN B N 1
ATOM 6506 C CA . ASN B 1 155 ? -23.75 -41.812 -6.82 1 65.12 155 ASN B CA 1
ATOM 6507 C C . ASN B 1 155 ? -23.188 -42.594 -7.996 1 65.12 155 ASN B C 1
ATOM 6509 O O . ASN B 1 155 ? -23.906 -43.406 -8.617 1 65.12 155 ASN B O 1
ATOM 6513 N N . GLN B 1 156 ? -21.906 -42.406 -8.203 1 74.62 156 GLN B N 1
ATOM 6514 C CA . GLN B 1 156 ? -21.312 -43.125 -9.32 1 74.62 156 GLN B CA 1
ATOM 6515 C C . GLN B 1 156 ? -20.531 -44.344 -8.844 1 74.62 156 GLN B C 1
ATOM 6517 O O . GLN B 1 156 ? -19.922 -44.312 -7.77 1 74.62 156 GLN B O 1
ATOM 6522 N N . THR B 1 157 ? -20.734 -45.438 -9.617 1 81.75 157 THR B N 1
ATOM 6523 C CA . THR B 1 157 ? -19.984 -46.625 -9.297 1 81.75 157 THR B CA 1
ATOM 6524 C C . THR B 1 157 ? -18.594 -46.594 -9.914 1 81.75 157 THR B C 1
ATOM 6526 O O . THR B 1 157 ? -18.453 -46.406 -11.133 1 81.75 157 THR B O 1
ATOM 6529 N N . GLU B 1 158 ? -17.594 -46.594 -9.102 1 88.88 158 GLU B N 1
ATOM 6530 C CA . GLU B 1 158 ? -16.203 -46.719 -9.555 1 88.88 158 GLU B CA 1
ATOM 6531 C C . GLU B 1 158 ? -15.633 -48.094 -9.273 1 88.88 158 GLU B C 1
ATOM 6533 O O . GLU B 1 158 ? -15.711 -48.594 -8.148 1 88.88 158 GLU B O 1
ATOM 6538 N N . GLN B 1 159 ? -15.102 -48.75 -10.25 1 91.69 159 GLN B N 1
ATOM 6539 C CA . GLN B 1 159 ? -14.438 -50.031 -10.094 1 91.69 159 GLN B CA 1
ATOM 6540 C C . GLN B 1 159 ? -12.922 -49.875 -9.945 1 91.69 159 GLN B C 1
ATOM 6542 O O . GLN B 1 159 ? -12.297 -49.156 -10.742 1 91.69 159 GLN B O 1
ATOM 6547 N N . TYR B 1 160 ? -12.453 -50.438 -8.922 1 93.62 160 TYR B N 1
ATOM 6548 C CA . TYR B 1 160 ? -11.008 -50.438 -8.742 1 93.62 160 TYR B CA 1
ATOM 6549 C C . TYR B 1 160 ? -10.328 -51.344 -9.766 1 93.62 160 TYR B C 1
ATOM 6551 O O . TYR B 1 160 ? -10.68 -52.531 -9.883 1 93.62 160 TYR B O 1
ATOM 6559 N N . MET B 1 161 ? -9.359 -50.844 -10.5 1 94.44 161 MET B N 1
ATOM 6560 C CA . MET B 1 161 ? -8.734 -51.562 -11.602 1 94.44 161 MET B CA 1
ATOM 6561 C C . MET B 1 161 ? -7.336 -52.031 -11.227 1 94.44 161 MET B C 1
ATOM 6563 O O . MET B 1 161 ? -6.648 -52.656 -12.039 1 94.44 161 MET B O 1
ATOM 6567 N N . GLY B 1 162 ? -6.883 -51.688 -10.031 1 94.25 162 GLY B N 1
ATOM 6568 C CA . GLY B 1 162 ? -5.551 -52.062 -9.594 1 94.25 162 GLY B CA 1
ATOM 6569 C C . GLY B 1 162 ? -4.559 -50.906 -9.625 1 94.25 162 GLY B C 1
ATOM 6570 O O . GLY B 1 162 ? -4.949 -49.75 -9.578 1 94.25 162 GLY B O 1
ATOM 6571 N N . THR B 1 163 ? -3.283 -51.281 -9.492 1 95.12 163 THR B N 1
ATOM 6572 C CA . THR B 1 163 ? -2.221 -50.281 -9.484 1 95.12 163 THR B CA 1
ATOM 6573 C C . THR B 1 163 ? -1.521 -50.25 -10.844 1 95.12 163 THR B C 1
ATOM 6575 O O . THR B 1 163 ? -1.423 -51.25 -11.539 1 95.12 163 THR B O 1
ATOM 6578 N N . THR B 1 164 ? -1.173 -49.062 -11.25 1 96.56 164 THR B N 1
ATOM 6579 C CA . THR B 1 164 ? -0.38 -48.844 -12.453 1 96.56 164 THR B CA 1
ATOM 6580 C C . THR B 1 164 ? 0.557 -47.656 -12.266 1 96.56 164 THR B C 1
ATOM 6582 O O . THR B 1 164 ? 0.714 -47.156 -11.148 1 96.56 164 THR B O 1
ATOM 6585 N N . THR B 1 165 ? 1.344 -47.312 -13.297 1 96.25 165 THR B N 1
ATOM 6586 C CA . THR B 1 165 ? 2.275 -46.188 -13.234 1 96.25 165 THR B CA 1
ATOM 6587 C C . THR B 1 165 ? 1.837 -45.094 -14.172 1 96.25 165 THR B C 1
ATOM 6589 O O . THR B 1 165 ? 1.524 -45.344 -15.344 1 96.25 165 THR B O 1
ATOM 6592 N N . VAL B 1 166 ? 1.7 -43.938 -13.625 1 97.12 166 VAL B N 1
ATOM 6593 C CA . VAL B 1 166 ? 1.406 -42.719 -14.383 1 97.12 166 VAL B CA 1
ATOM 6594 C C . VAL B 1 166 ? 2.471 -41.656 -14.102 1 97.12 166 VAL B C 1
ATOM 6596 O O . VAL B 1 166 ? 2.715 -41.312 -12.945 1 97.12 166 VAL B O 1
ATOM 6599 N N . ARG B 1 167 ? 3.094 -41.094 -15.07 1 95.88 167 ARG B N 1
ATOM 6600 C CA . ARG B 1 167 ? 4.152 -40.094 -14.945 1 95.88 167 ARG B CA 1
ATOM 6601 C C . ARG B 1 167 ? 5.238 -40.562 -13.984 1 95.88 167 ARG B C 1
ATOM 6603 O O . ARG B 1 167 ? 5.734 -39.781 -13.164 1 95.88 167 ARG B O 1
ATOM 6610 N N . GLY B 1 168 ? 5.43 -41.812 -13.93 1 94.06 168 GLY B N 1
ATOM 6611 C CA . GLY B 1 168 ? 6.457 -42.375 -13.062 1 94.06 168 GLY B CA 1
ATOM 6612 C C . GLY B 1 168 ? 5.961 -42.656 -11.656 1 94.06 168 GLY B C 1
ATOM 6613 O O . GLY B 1 168 ? 6.676 -43.25 -10.844 1 94.06 168 GLY B O 1
ATOM 6614 N N . MET B 1 169 ? 4.805 -42.281 -11.32 1 96.5 169 MET B N 1
ATOM 6615 C CA . MET B 1 169 ? 4.258 -42.5 -9.984 1 96.5 169 MET B CA 1
ATOM 6616 C C . MET B 1 169 ? 3.436 -43.781 -9.922 1 96.5 169 MET B C 1
ATOM 6618 O O . MET B 1 169 ? 2.705 -44.094 -10.859 1 96.5 169 MET B O 1
ATOM 6622 N N . LEU B 1 170 ? 3.539 -44.438 -8.836 1 96.5 170 LEU B N 1
ATOM 6623 C CA . LEU B 1 170 ? 2.615 -45.531 -8.578 1 96.5 170 LEU B CA 1
ATOM 6624 C C . LEU B 1 170 ? 1.244 -45.031 -8.172 1 96.5 170 LEU B C 1
ATOM 6626 O O . LEU B 1 170 ? 1.137 -44.188 -7.262 1 96.5 170 LEU B O 1
ATOM 6630 N N . VAL B 1 171 ? 0.225 -45.5 -8.875 1 96.94 171 VAL B N 1
ATOM 6631 C CA . VAL B 1 171 ? -1.101 -44.938 -8.672 1 96.94 171 VAL B CA 1
ATOM 6632 C C . VAL B 1 171 ? -2.139 -46.031 -8.586 1 96.94 171 VAL B C 1
ATOM 6634 O O . VAL B 1 171 ? -1.941 -47.125 -9.148 1 96.94 171 VAL B O 1
ATOM 6637 N N . ASN B 1 172 ? -3.193 -45.75 -7.82 1 95.62 172 ASN B N 1
ATOM 6638 C CA . ASN B 1 172 ? -4.418 -46.562 -7.879 1 95.62 172 ASN B CA 1
ATOM 6639 C C . ASN B 1 172 ? -5.336 -46.094 -9.008 1 95.62 172 ASN B C 1
ATOM 6641 O O . ASN B 1 172 ? -5.531 -44.875 -9.195 1 95.62 172 ASN B O 1
ATOM 6645 N N . GLN B 1 173 ? -5.863 -47.062 -9.742 1 95.81 173 GLN B N 1
ATOM 6646 C CA . GLN B 1 173 ? -6.742 -46.75 -10.859 1 95.81 173 GLN B CA 1
ATOM 6647 C C . GLN B 1 173 ? -8.188 -47.125 -10.555 1 95.81 173 GLN B C 1
ATOM 6649 O O . GLN B 1 173 ? -8.445 -48.25 -10.055 1 95.81 173 GLN B O 1
ATOM 6654 N N . TRP B 1 174 ? -9.07 -46.219 -10.812 1 93.56 174 TRP B N 1
ATOM 6655 C CA . TRP B 1 174 ? -10.508 -46.438 -10.727 1 93.56 174 TRP B CA 1
ATOM 6656 C C . TRP B 1 174 ? -11.195 -46.125 -12.055 1 93.56 174 TRP B C 1
ATOM 6658 O O . TRP B 1 174 ? -10.852 -45.156 -12.727 1 93.56 174 TRP B O 1
ATOM 6668 N N . LYS B 1 175 ? -12.141 -46.938 -12.414 1 93.62 175 LYS B N 1
ATOM 6669 C CA . LYS B 1 175 ? -12.883 -46.75 -13.656 1 93.62 175 LYS B CA 1
ATOM 6670 C C . LYS B 1 175 ? -14.359 -46.5 -13.391 1 93.62 175 LYS B C 1
ATOM 6672 O O . LYS B 1 175 ? -14.961 -47.094 -12.508 1 93.62 175 LYS B O 1
ATOM 6677 N N . SER B 1 176 ? -14.852 -45.531 -14.133 1 91.81 176 SER B N 1
ATOM 6678 C CA . SER B 1 176 ? -16.266 -45.219 -14.062 1 91.81 176 SER B CA 1
ATOM 6679 C C . SER B 1 176 ? -16.875 -45.062 -15.461 1 91.81 176 SER B C 1
ATOM 6681 O O . SER B 1 176 ? -16.141 -44.906 -16.438 1 91.81 176 SER B O 1
ATOM 6683 N N . CYS B 1 177 ? -18.141 -45.281 -15.562 1 92.62 177 CYS B N 1
ATOM 6684 C CA . CYS B 1 177 ? -18.922 -45 -16.75 1 92.62 177 CYS B CA 1
ATOM 6685 C C . CYS B 1 177 ? -19.938 -43.875 -16.484 1 92.62 177 CYS B C 1
ATOM 6687 O O . CYS B 1 177 ? -20.828 -44.031 -15.648 1 92.62 177 CYS B O 1
ATOM 6689 N N . LEU B 1 178 ? -19.75 -42.719 -17.219 1 88.5 178 LEU B N 1
ATOM 6690 C CA . LEU B 1 178 ? -20.594 -41.562 -16.969 1 88.5 178 LEU B CA 1
ATOM 6691 C C . LEU B 1 178 ? -21.406 -41.188 -18.203 1 88.5 178 LEU B C 1
ATOM 6693 O O . LEU B 1 178 ? -20.922 -41.344 -19.328 1 88.5 178 LEU B O 1
ATOM 6697 N N . TYR B 1 179 ? -22.594 -40.781 -17.953 1 88.94 179 TYR B N 1
ATOM 6698 C CA . TYR B 1 179 ? -23.453 -40.156 -18.969 1 88.94 179 TYR B CA 1
ATOM 6699 C C . TYR B 1 179 ? -23.844 -38.75 -18.562 1 88.94 179 TYR B C 1
ATOM 6701 O O . TYR B 1 179 ? -24.422 -38.531 -17.5 1 88.94 179 TYR B O 1
ATOM 6709 N N . TRP B 1 180 ? -23.438 -37.812 -19.359 1 83.88 180 TRP B N 1
ATOM 6710 C CA . TRP B 1 180 ? -23.828 -36.438 -19.156 1 83.88 180 TRP B CA 1
ATOM 6711 C C . TRP B 1 180 ? -24.938 -36.031 -20.125 1 83.88 180 TRP B C 1
ATOM 6713 O O . TRP B 1 180 ? -24.672 -35.781 -21.312 1 83.88 180 TRP B O 1
ATOM 6723 N N . PRO B 1 181 ? -26.062 -35.781 -19.641 1 82.62 181 PRO B N 1
ATOM 6724 C CA . PRO B 1 181 ? -27.188 -35.438 -20.516 1 82.62 181 PRO B CA 1
ATOM 6725 C C . PRO B 1 181 ? -27.031 -34.094 -21.203 1 82.62 181 PRO B C 1
ATOM 6727 O O . PRO B 1 181 ? -27.484 -33.906 -22.328 1 82.62 181 PRO B O 1
ATOM 6730 N N . SER B 1 182 ? -26.453 -33.188 -20.531 1 74.56 182 SER B N 1
ATOM 6731 C CA . SER B 1 182 ? -26.328 -31.844 -21.062 1 74.56 182 SER B CA 1
ATOM 6732 C C . SER B 1 182 ? -25.562 -31.828 -22.375 1 74.56 182 SER B C 1
ATOM 6734 O O . SER B 1 182 ? -25.781 -30.969 -23.234 1 74.56 182 SER B O 1
ATOM 6736 N N . LYS B 1 183 ? -24.75 -32.781 -22.594 1 83.12 183 LYS B N 1
ATOM 6737 C CA . LYS B 1 183 ? -23.953 -32.844 -23.812 1 83.12 183 LYS B CA 1
ATOM 6738 C C . LYS B 1 183 ? -24.25 -34.125 -24.594 1 83.12 183 LYS B C 1
ATOM 6740 O O . LYS B 1 183 ? -23.641 -34.344 -25.641 1 83.12 183 LYS B O 1
ATOM 6745 N N . ASP B 1 184 ? -25.188 -34.812 -24.078 1 89.69 184 ASP B N 1
ATOM 6746 C CA . ASP B 1 184 ? -25.453 -36.125 -24.656 1 89.69 184 ASP B CA 1
ATOM 6747 C C . ASP B 1 184 ? -24.156 -36.906 -24.875 1 89.69 184 ASP B C 1
ATOM 6749 O O . ASP B 1 184 ? -23.891 -37.375 -25.984 1 89.69 184 ASP B O 1
ATOM 6753 N N . ALA B 1 185 ? -23.469 -37.031 -23.781 1 91.25 185 ALA B N 1
ATOM 6754 C CA . ALA B 1 185 ? -22.141 -37.656 -23.859 1 91.25 185 ALA B CA 1
ATOM 6755 C C . ALA B 1 185 ? -22.031 -38.844 -22.906 1 91.25 185 ALA B C 1
ATOM 6757 O O . ALA B 1 185 ? -22.422 -38.75 -21.734 1 91.25 185 ALA B O 1
ATOM 6758 N N . THR B 1 186 ? -21.625 -40 -23.5 1 94.25 186 THR B N 1
ATOM 6759 C CA . THR B 1 186 ? -21.25 -41.156 -22.703 1 94.25 186 THR B CA 1
ATOM 6760 C C . THR B 1 186 ? -19.719 -41.312 -22.688 1 94.25 186 THR B C 1
ATOM 6762 O O . THR B 1 186 ? -19.078 -41.219 -23.734 1 94.25 186 THR B O 1
ATOM 6765 N N . MET B 1 187 ? -19.234 -41.5 -21.453 1 93.88 187 MET B N 1
ATOM 6766 C CA . MET B 1 187 ? -17.781 -41.531 -21.391 1 93.88 187 MET B CA 1
ATOM 6767 C C . MET B 1 187 ? -17.297 -42.531 -20.344 1 93.88 187 MET B C 1
ATOM 6769 O O . MET B 1 187 ? -17.953 -42.688 -19.312 1 93.88 187 MET B O 1
ATOM 6773 N N . THR B 1 188 ? -16.219 -43.188 -20.656 1 95.12 188 THR B N 1
ATOM 6774 C CA . THR B 1 188 ? -15.422 -43.938 -19.672 1 95.12 188 THR B CA 1
ATOM 6775 C C . THR B 1 188 ? -14.383 -43.031 -19.031 1 95.12 188 THR B C 1
ATOM 6777 O O . THR B 1 188 ? -13.617 -42.344 -19.719 1 95.12 188 THR B O 1
ATOM 6780 N N . VAL B 1 189 ? -14.469 -42.969 -17.703 1 93.88 189 VAL B N 1
ATOM 6781 C CA . VAL B 1 189 ? -13.531 -42.125 -16.984 1 93.88 189 VAL B CA 1
ATOM 6782 C C . VAL B 1 189 ? -12.617 -43 -16.125 1 93.88 189 VAL B C 1
ATOM 6784 O O . VAL B 1 189 ? -13.094 -43.781 -15.312 1 93.88 189 VAL B O 1
ATOM 6787 N N . ASN B 1 190 ? -11.367 -42.906 -16.375 1 95.31 190 ASN B N 1
ATOM 6788 C CA . ASN B 1 190 ? -10.367 -43.5 -15.492 1 95.31 190 ASN B CA 1
ATOM 6789 C C . ASN B 1 190 ? -9.719 -42.469 -14.586 1 95.31 190 ASN B C 1
ATOM 6791 O O . ASN B 1 190 ? -9.227 -41.438 -15.062 1 95.31 190 ASN B O 1
ATOM 6795 N N . TRP B 1 191 ? -9.812 -42.75 -13.305 1 94.38 191 TRP B N 1
ATOM 6796 C CA . TRP B 1 191 ? -9.195 -41.875 -12.305 1 94.38 191 TRP B CA 1
ATOM 6797 C C . TRP B 1 191 ? -7.93 -42.5 -11.734 1 94.38 191 TRP B C 1
ATOM 6799 O O . TRP B 1 191 ? -7.891 -43.719 -11.484 1 94.38 191 TRP B O 1
ATOM 6809 N N . TYR B 1 192 ? -6.945 -41.719 -11.547 1 96.19 192 TYR B N 1
ATOM 6810 C CA . TYR B 1 192 ? -5.68 -42.188 -10.984 1 96.19 192 TYR B CA 1
ATOM 6811 C C . TYR B 1 192 ? -5.285 -41.344 -9.766 1 96.19 192 TYR B C 1
ATOM 6813 O O . TYR B 1 192 ? -5.234 -40.125 -9.828 1 96.19 192 TYR B O 1
ATOM 6821 N N . PHE B 1 193 ? -5.059 -41.969 -8.633 1 95.25 193 PHE B N 1
ATOM 6822 C CA . PHE B 1 193 ? -4.59 -41.375 -7.391 1 95.25 193 PHE B CA 1
ATOM 6823 C C . PHE B 1 193 ? -3.287 -42.031 -6.938 1 95.25 193 PHE B C 1
ATOM 6825 O O . PHE B 1 193 ? -3.107 -43.25 -7.078 1 95.25 193 PHE B O 1
ATOM 6832 N N . THR B 1 194 ? -2.422 -41.25 -6.414 1 96.06 194 THR B N 1
ATOM 6833 C CA . THR B 1 194 ? -1.202 -41.844 -5.895 1 96.06 194 THR B CA 1
ATOM 6834 C C . THR B 1 194 ? -1.529 -42.906 -4.828 1 96.06 194 THR B C 1
ATOM 6836 O O . THR B 1 194 ? -2.51 -42.75 -4.098 1 96.06 194 THR B O 1
ATOM 6839 N N . VAL B 1 195 ? -0.71 -43.875 -4.754 1 94.88 195 VAL B N 1
ATOM 6840 C CA . VAL B 1 195 ? -0.884 -44.875 -3.723 1 94.88 195 VAL B CA 1
ATOM 6841 C C . VAL B 1 195 ? -0.458 -44.312 -2.367 1 94.88 195 VAL B C 1
ATOM 6843 O O . VAL B 1 195 ? 0.249 -43.312 -2.297 1 94.88 195 VAL B O 1
ATOM 6846 N N . ASP B 1 196 ? -0.91 -45.094 -1.402 1 91.5 196 ASP B N 1
ATOM 6847 C CA . ASP B 1 196 ? -0.402 -44.781 -0.066 1 91.5 196 ASP B CA 1
ATOM 6848 C C . ASP B 1 196 ? 1.109 -45 0.004 1 91.5 196 ASP B C 1
ATOM 6850 O O . ASP B 1 196 ? 1.634 -45.969 -0.53 1 91.5 196 ASP B O 1
ATOM 6854 N N . GLY B 1 197 ? 1.815 -44.062 0.534 1 89.31 197 GLY B N 1
ATOM 6855 C CA . GLY B 1 197 ? 3.26 -44.188 0.66 1 89.31 197 GLY B CA 1
ATOM 6856 C C . GLY B 1 197 ? 4.016 -43.344 -0.366 1 89.31 197 GLY B C 1
ATOM 6857 O O . GLY B 1 197 ? 5.207 -43.094 -0.204 1 89.31 197 GLY B O 1
ATOM 6858 N N . TRP B 1 198 ? 3.359 -43.062 -1.49 1 94 198 TRP B N 1
ATOM 6859 C CA . TRP B 1 198 ? 3.982 -42.094 -2.393 1 94 198 TRP B CA 1
ATOM 6860 C C . TRP B 1 198 ? 3.824 -40.656 -1.863 1 94 198 TRP B C 1
ATOM 6862 O O . TRP B 1 198 ? 2.732 -40.094 -1.912 1 94 198 TRP B O 1
ATOM 6872 N N . ASN B 1 199 ? 4.895 -40.125 -1.515 1 90.56 199 ASN B N 1
ATOM 6873 C CA . ASN B 1 199 ? 4.824 -38.781 -0.919 1 90.56 199 ASN B CA 1
ATOM 6874 C C . ASN B 1 199 ? 4.859 -37.688 -1.982 1 90.56 199 ASN B C 1
ATOM 6876 O O . ASN B 1 199 ? 5.695 -37.719 -2.885 1 90.56 199 ASN B O 1
ATOM 6880 N N . THR B 1 200 ? 3.898 -36.844 -1.943 1 91.44 200 THR B N 1
ATOM 6881 C CA . THR B 1 200 ? 3.893 -35.625 -2.752 1 91.44 200 THR B CA 1
ATOM 6882 C C . THR B 1 200 ? 4.203 -34.406 -1.893 1 91.44 200 THR B C 1
ATOM 6884 O O . THR B 1 200 ? 4.719 -34.562 -0.781 1 91.44 200 THR B O 1
ATOM 6887 N N . ALA B 1 201 ? 4.016 -33.25 -2.463 1 83.44 201 ALA B N 1
ATOM 6888 C CA . ALA B 1 201 ? 4.34 -32.031 -1.731 1 83.44 201 ALA B CA 1
ATOM 6889 C C . ALA B 1 201 ? 3.547 -31.938 -0.431 1 83.44 201 ALA B C 1
ATOM 6891 O O . ALA B 1 201 ? 3.984 -31.297 0.529 1 83.44 201 ALA B O 1
ATOM 6892 N N . ILE B 1 202 ? 2.439 -32.531 -0.329 1 76.06 202 ILE B N 1
ATOM 6893 C CA . ILE B 1 202 ? 1.65 -32.375 0.889 1 76.06 202 ILE B CA 1
ATOM 6894 C C . ILE B 1 202 ? 1.325 -33.75 1.463 1 76.06 202 ILE B C 1
ATOM 6896 O O . ILE B 1 202 ? 1.408 -33.969 2.676 1 76.06 202 ILE B O 1
ATOM 6900 N N . GLN B 1 203 ? 0.712 -34.625 0.625 1 79.44 203 GLN B N 1
ATOM 6901 C CA . GLN B 1 203 ? 0.262 -35.906 1.136 1 79.44 203 GLN B CA 1
ATOM 6902 C C . GLN B 1 203 ? 0.209 -36.969 0.023 1 79.44 203 GLN B C 1
ATOM 6904 O O . GLN B 1 203 ? 0.586 -36.688 -1.117 1 79.44 203 GLN B O 1
ATOM 6909 N N . SER B 1 204 ? -0.191 -38.125 0.422 1 88.5 204 SER B N 1
ATOM 6910 C CA . SER B 1 204 ? -0.494 -39.219 -0.517 1 88.5 204 SER B CA 1
ATOM 6911 C C . SER B 1 204 ? -1.978 -39.25 -0.869 1 88.5 204 SER B C 1
ATOM 6913 O O . SER B 1 204 ? -2.746 -38.406 -0.405 1 88.5 204 SER B O 1
ATOM 6915 N N . ASN B 1 205 ? -2.299 -40.062 -1.848 1 91.69 205 ASN B N 1
ATOM 6916 C CA . ASN B 1 205 ? -3.676 -40.219 -2.293 1 91.69 205 ASN B CA 1
ATOM 6917 C C . ASN B 1 205 ? -4.238 -38.969 -2.918 1 91.69 205 ASN B C 1
ATOM 6919 O O . ASN B 1 205 ? -5.348 -38.531 -2.592 1 91.69 205 ASN B O 1
ATOM 6923 N N . VAL B 1 206 ? -3.398 -38.375 -3.695 1 93.31 206 VAL B N 1
ATOM 6924 C CA . VAL B 1 206 ? -3.84 -37.156 -4.395 1 93.31 206 VAL B CA 1
ATOM 6925 C C . VAL B 1 206 ? -4.141 -37.5 -5.855 1 93.31 206 VAL B C 1
ATOM 6927 O O . VAL B 1 206 ? -3.592 -38.469 -6.406 1 93.31 206 VAL B O 1
ATOM 6930 N N . PRO B 1 207 ? -5.016 -36.719 -6.457 1 94.38 207 PRO B N 1
ATOM 6931 C CA . PRO B 1 207 ? -5.285 -36.969 -7.875 1 94.38 207 PRO B CA 1
ATOM 6932 C C . PRO B 1 207 ? -4.074 -36.688 -8.766 1 94.38 207 PRO B C 1
ATOM 6934 O O . PRO B 1 207 ? -3.35 -35.719 -8.539 1 94.38 207 PRO B O 1
ATOM 6937 N N . VAL B 1 208 ? -3.93 -37.562 -9.75 1 96.75 208 VAL B N 1
ATOM 6938 C CA . VAL B 1 208 ? -2.785 -37.469 -10.641 1 96.75 208 VAL B CA 1
ATOM 6939 C C . VAL B 1 208 ? -3.268 -37.281 -12.078 1 96.75 208 VAL B C 1
ATOM 6941 O O . VAL B 1 208 ? -2.695 -36.469 -12.836 1 96.75 208 VAL B O 1
ATOM 6944 N N . ARG B 1 209 ? -4.309 -38 -12.453 1 96.88 209 ARG B N 1
ATOM 6945 C CA . ARG B 1 209 ? -4.785 -38 -13.828 1 96.88 209 ARG B CA 1
ATOM 6946 C C . ARG B 1 209 ? -6.23 -38.469 -13.906 1 96.88 209 ARG B C 1
ATOM 6948 O O . ARG B 1 209 ? -6.668 -39.281 -13.094 1 96.88 209 ARG B O 1
ATOM 6955 N N . ALA B 1 210 ? -6.867 -37.906 -14.844 1 96.06 210 ALA B N 1
ATOM 6956 C CA . ALA B 1 210 ? -8.125 -38.469 -15.312 1 96.06 210 ALA B CA 1
ATOM 6957 C C . ALA B 1 210 ? -8.141 -38.594 -16.828 1 96.06 210 ALA B C 1
ATOM 6959 O O . ALA B 1 210 ? -7.781 -37.656 -17.547 1 96.06 210 ALA B O 1
ATOM 6960 N N . THR B 1 211 ? -8.469 -39.781 -17.344 1 96.62 211 THR B N 1
ATOM 6961 C CA . THR B 1 211 ? -8.68 -39.969 -18.781 1 96.62 211 THR B CA 1
ATOM 6962 C C . THR B 1 211 ? -10.156 -40.156 -19.094 1 96.62 211 THR B C 1
ATOM 6964 O O . THR B 1 211 ? -10.852 -40.875 -18.391 1 96.62 211 THR B O 1
ATOM 6967 N N . VAL B 1 212 ? -10.586 -39.438 -20.031 1 94.62 212 VAL B N 1
ATOM 6968 C CA . VAL B 1 212 ? -11.992 -39.438 -20.422 1 94.62 212 VAL B CA 1
ATOM 6969 C C . VAL B 1 212 ? -12.125 -39.781 -21.891 1 94.62 212 VAL B C 1
ATOM 6971 O O . VAL B 1 212 ? -11.672 -39.031 -22.75 1 94.62 212 VAL B O 1
ATOM 6974 N N . VAL B 1 213 ? -12.695 -40.906 -22.203 1 96.38 213 VAL B N 1
ATOM 6975 C CA . VAL B 1 213 ? -12.891 -41.344 -23.578 1 96.38 213 VAL B CA 1
ATOM 6976 C C . VAL B 1 213 ? -14.367 -41.656 -23.812 1 96.38 213 VAL B C 1
ATOM 6978 O O . VAL B 1 213 ? -15 -42.375 -23.016 1 96.38 213 VAL B O 1
ATOM 6981 N N . GLY B 1 214 ? -14.906 -41.062 -24.875 1 96.56 214 GLY B N 1
ATOM 6982 C CA . GLY B 1 214 ? -16.312 -41.312 -25.125 1 96.56 214 GLY B CA 1
ATOM 6983 C C . GLY B 1 214 ? -16.797 -40.688 -26.422 1 96.56 214 GLY B C 1
ATOM 6984 O O . GLY B 1 214 ? -16 -40.438 -27.328 1 96.56 214 GLY B O 1
ATOM 6985 N N . ASN B 1 215 ? -18.125 -40.688 -26.516 1 96.19 215 ASN B N 1
ATOM 6986 C CA . ASN B 1 215 ? -18.812 -40.094 -27.656 1 96.19 215 ASN B CA 1
ATOM 6987 C C . ASN B 1 215 ? -19.781 -39 -27.234 1 96.19 215 ASN B C 1
ATOM 6989 O O . ASN B 1 215 ? -20.5 -39.156 -26.234 1 96.19 215 ASN B O 1
ATOM 6993 N N . ILE B 1 216 ? -19.703 -37.938 -27.891 1 92.88 216 ILE B N 1
ATOM 6994 C CA . ILE B 1 216 ? -20.734 -36.906 -27.797 1 92.88 216 ILE B CA 1
ATOM 6995 C C . ILE B 1 216 ? -21.672 -37.031 -29 1 92.88 216 ILE B C 1
ATOM 6997 O O . ILE B 1 216 ? -21.219 -37.062 -30.156 1 92.88 216 ILE B O 1
ATOM 7001 N N . TRP B 1 217 ? -22.906 -37.094 -28.766 1 93.69 217 TRP B N 1
ATOM 7002 C CA . TRP B 1 217 ? -23.891 -37.156 -29.844 1 93.69 217 TRP B CA 1
ATOM 7003 C C . TRP B 1 217 ? -24.422 -35.781 -30.172 1 93.69 217 TRP B C 1
ATOM 7005 O O . TRP B 1 217 ? -25.141 -35.188 -29.391 1 93.69 217 TRP B O 1
ATOM 7015 N N . GLU B 1 218 ? -24 -35.375 -31.312 1 91.06 218 GLU B N 1
ATOM 7016 C CA . GLU B 1 218 ? -24.375 -34.031 -31.75 1 91.06 218 GLU B CA 1
ATOM 7017 C C . GLU B 1 218 ? -25.375 -34.062 -32.906 1 91.06 218 GLU B C 1
ATOM 7019 O O . GLU B 1 218 ? -25.391 -35.031 -33.656 1 91.06 218 GLU B O 1
ATOM 7024 N N . VAL B 1 219 ? -26.156 -33 -32.906 1 90.12 219 VAL B N 1
ATOM 7025 C CA . VAL B 1 219 ? -27.125 -32.906 -34 1 90.12 219 VAL B CA 1
ATOM 7026 C C . VAL B 1 219 ? -26.438 -32.469 -35.281 1 90.12 219 VAL B C 1
ATOM 7028 O O . VAL B 1 219 ? -25.656 -31.516 -35.312 1 90.12 219 VAL B O 1
ATOM 7031 N N . ASN B 1 220 ? -26.656 -33.281 -36.25 1 86.69 220 ASN B N 1
ATOM 7032 C CA . ASN B 1 220 ? -26.047 -32.969 -37.531 1 86.69 220 ASN B CA 1
ATOM 7033 C C . ASN B 1 220 ? -27 -32.188 -38.438 1 86.69 220 ASN B C 1
ATOM 7035 O O . ASN B 1 220 ? -28.078 -31.781 -37.969 1 86.69 220 ASN B O 1
ATOM 7039 N N . ALA B 1 221 ? -26.547 -31.922 -39.656 1 86 221 ALA B N 1
ATOM 7040 C CA . ALA B 1 221 ? -27.297 -31.109 -40.625 1 86 221 ALA B CA 1
ATOM 7041 C C . ALA B 1 221 ? -28.625 -31.766 -40.969 1 86 221 ALA B C 1
ATOM 7043 O O . ALA B 1 221 ? -29.578 -31.094 -41.375 1 86 221 ALA B O 1
ATOM 7044 N N . GLN B 1 222 ? -28.828 -33.125 -40.906 1 88.25 222 GLN B N 1
ATOM 7045 C CA . GLN B 1 222 ? -30.047 -33.875 -41.219 1 88.25 222 GLN B CA 1
ATOM 7046 C C . GLN B 1 222 ? -30.953 -33.969 -40 1 88.25 222 GLN B C 1
ATOM 7048 O O . GLN B 1 222 ? -31.906 -34.75 -40 1 88.25 222 GLN B O 1
ATOM 7053 N N . ASN B 1 223 ? -30.609 -33.25 -39 1 88.19 223 ASN B N 1
ATOM 7054 C CA . ASN B 1 223 ? -31.406 -33.25 -37.781 1 88.19 223 ASN B CA 1
ATOM 7055 C C . ASN B 1 223 ? -31.422 -34.625 -37.125 1 88.19 223 ASN B C 1
ATOM 7057 O O . ASN B 1 223 ? -32.469 -35.062 -36.625 1 88.19 223 ASN B O 1
ATOM 7061 N N . THR B 1 224 ? -30.422 -35.344 -37.312 1 88.75 224 THR B N 1
ATOM 7062 C CA . THR B 1 224 ? -30.156 -36.594 -36.562 1 88.75 224 THR B CA 1
ATOM 7063 C C . THR B 1 224 ? -28.891 -36.438 -35.719 1 88.75 224 THR B C 1
ATOM 7065 O O . THR B 1 224 ? -28.078 -35.562 -35.969 1 88.75 224 THR B O 1
ATOM 7068 N N . ARG B 1 225 ? -28.828 -37.25 -34.625 1 92.31 225 ARG B N 1
ATOM 7069 C CA . ARG B 1 225 ? -27.625 -37.188 -33.812 1 92.31 225 ARG B CA 1
ATOM 7070 C C . ARG B 1 225 ? -26.578 -38.188 -34.281 1 92.31 225 ARG B C 1
ATOM 7072 O O . ARG B 1 225 ? -26.891 -39.312 -34.625 1 92.31 225 ARG B O 1
ATOM 7079 N N . THR B 1 226 ? -25.406 -37.688 -34.5 1 93.06 226 THR B N 1
ATOM 7080 C CA . THR B 1 226 ? -24.25 -38.531 -34.875 1 93.06 226 THR B CA 1
ATOM 7081 C C . THR B 1 226 ? -23.172 -38.469 -33.781 1 93.06 226 THR B C 1
ATOM 7083 O O . THR B 1 226 ? -22.953 -37.406 -33.219 1 93.06 226 THR B O 1
ATOM 7086 N N . PRO B 1 227 ? -22.562 -39.656 -33.5 1 94 227 PRO B N 1
ATOM 7087 C CA . PRO B 1 227 ? -21.547 -39.656 -32.438 1 94 227 PRO B CA 1
ATOM 7088 C C . PRO B 1 227 ? -20.234 -39 -32.906 1 94 227 PRO B C 1
ATOM 7090 O O . PRO B 1 227 ? -19.797 -39.219 -34.031 1 94 227 PRO B O 1
ATOM 7093 N N . ARG B 1 228 ? -19.656 -38.188 -32.125 1 93.5 228 ARG B N 1
ATOM 7094 C CA . ARG B 1 228 ? -18.297 -37.656 -32.25 1 93.5 228 ARG B CA 1
ATOM 7095 C C . ARG B 1 228 ? -17.406 -38.156 -31.125 1 93.5 228 ARG B C 1
ATOM 7097 O O . ARG B 1 228 ? -17.609 -37.812 -29.969 1 93.5 228 ARG B O 1
ATOM 7104 N N . PRO B 1 229 ? -16.453 -38.969 -31.484 1 94.88 229 PRO B N 1
ATOM 7105 C CA . PRO B 1 229 ? -15.562 -39.469 -30.438 1 94.88 229 PRO B CA 1
ATOM 7106 C C . PRO B 1 229 ? -14.664 -38.375 -29.859 1 94.88 229 PRO B C 1
ATOM 7108 O O . PRO B 1 229 ? -14.266 -37.438 -30.562 1 94.88 229 PRO B O 1
ATOM 7111 N N . PHE B 1 230 ? -14.398 -38.438 -28.609 1 93.44 230 PHE B N 1
ATOM 7112 C CA . PHE B 1 230 ? -13.438 -37.562 -27.969 1 93.44 230 PHE B CA 1
ATOM 7113 C C . PHE B 1 230 ? -12.555 -38.344 -27 1 93.44 230 PHE B C 1
ATOM 7115 O O . PHE B 1 230 ? -12.938 -39.406 -26.531 1 93.44 230 PHE B O 1
ATOM 7122 N N . ASN B 1 231 ? -11.328 -37.906 -26.859 1 95.44 231 ASN B N 1
ATOM 7123 C CA . ASN B 1 231 ? -10.297 -38.438 -25.969 1 95.44 231 ASN B CA 1
ATOM 7124 C C . ASN B 1 231 ? -9.555 -37.312 -25.25 1 95.44 231 ASN B C 1
ATOM 7126 O O . ASN B 1 231 ? -8.758 -36.594 -25.844 1 95.44 231 ASN B O 1
ATOM 7130 N N . HIS B 1 232 ? -9.898 -37.219 -23.938 1 95.38 232 HIS B N 1
ATOM 7131 C CA . HIS B 1 232 ? -9.32 -36.188 -23.109 1 95.38 232 HIS B CA 1
ATOM 7132 C C . HIS B 1 232 ? -8.461 -36.75 -22 1 95.38 232 HIS B C 1
ATOM 7134 O O . HIS B 1 232 ? -8.797 -37.781 -21.422 1 95.38 232 HIS B O 1
ATOM 7140 N N . THR B 1 233 ? -7.352 -36.094 -21.781 1 97 233 THR B N 1
ATOM 7141 C CA . THR B 1 233 ? -6.52 -36.406 -20.625 1 97 233 THR B CA 1
ATOM 7142 C C . THR B 1 233 ? -6.359 -35.188 -19.719 1 97 233 THR B C 1
ATOM 7144 O O . THR B 1 233 ? -5.965 -34.125 -20.188 1 97 233 THR B O 1
ATOM 7147 N N . TYR B 1 234 ? -6.703 -35.344 -18.5 1 96.19 234 TYR B N 1
ATOM 7148 C CA . TYR B 1 234 ? -6.547 -34.281 -17.484 1 96.19 234 TYR B CA 1
ATOM 7149 C C . TYR B 1 234 ? -5.422 -34.656 -16.516 1 96.19 234 TYR B C 1
ATOM 7151 O O . TYR B 1 234 ? -5.473 -35.688 -15.852 1 96.19 234 TYR B O 1
ATOM 7159 N N . GLU B 1 235 ? -4.445 -33.781 -16.5 1 97.38 235 GLU B N 1
ATOM 7160 C CA . GLU B 1 235 ? -3.318 -33.969 -15.586 1 97.38 235 GLU B CA 1
ATOM 7161 C C . GLU B 1 235 ? -3.428 -33.062 -14.367 1 97.38 235 GLU B C 1
ATOM 7163 O O . GLU B 1 235 ? -3.549 -31.844 -14.516 1 97.38 235 GLU B O 1
ATOM 7168 N N . PHE B 1 236 ? -3.391 -33.656 -13.195 1 95.62 236 PHE B N 1
ATOM 7169 C CA . PHE B 1 236 ? -3.443 -32.906 -11.945 1 95.62 236 PHE B CA 1
ATOM 7170 C C . PHE B 1 236 ? -2.055 -32.75 -11.336 1 95.62 236 PHE B C 1
ATOM 7172 O O . PHE B 1 236 ? -1.342 -33.75 -11.18 1 95.62 236 PHE B O 1
ATOM 7179 N N . ALA B 1 237 ? -1.671 -31.562 -11.125 1 94.06 237 ALA B N 1
ATOM 7180 C CA . ALA B 1 237 ? -0.384 -31.281 -10.492 1 94.06 237 ALA B CA 1
ATOM 7181 C C . ALA B 1 237 ? -0.532 -30.234 -9.391 1 94.06 237 ALA B C 1
ATOM 7183 O O . ALA B 1 237 ? -1.548 -29.547 -9.312 1 94.06 237 ALA B O 1
ATOM 7184 N N . GLU B 1 238 ? 0.353 -30.188 -8.43 1 92.69 238 GLU B N 1
ATOM 7185 C CA . GLU B 1 238 ? 0.409 -29.203 -7.352 1 92.69 238 GLU B CA 1
ATOM 7186 C C . GLU B 1 238 ? -0.873 -29.219 -6.523 1 92.69 238 GLU B C 1
ATOM 7188 O O . GLU B 1 238 ? -1.461 -28.172 -6.262 1 92.69 238 GLU B O 1
ATOM 7193 N N . PHE B 1 239 ? -1.266 -30.375 -6.238 1 92.44 239 PHE B N 1
ATOM 7194 C CA . PHE B 1 239 ? -2.443 -30.484 -5.383 1 92.44 239 PHE B CA 1
ATOM 7195 C C . PHE B 1 239 ? -2.113 -30.094 -3.951 1 92.44 239 PHE B C 1
ATOM 7197 O O . PHE B 1 239 ? -1.173 -30.609 -3.354 1 92.44 239 PHE B O 1
ATOM 7204 N N . ARG B 1 240 ? -2.83 -29.062 -3.443 1 91.69 240 ARG B N 1
ATOM 7205 C CA . ARG B 1 240 ? -2.641 -28.562 -2.086 1 91.69 240 ARG B CA 1
ATOM 7206 C C . ARG B 1 240 ? -3.947 -28.594 -1.302 1 91.69 240 ARG B C 1
ATOM 7208 O O . ARG B 1 240 ? -5.031 -28.531 -1.889 1 91.69 240 ARG B O 1
ATOM 7215 N N . ASN B 1 241 ? -3.811 -28.656 0.007 1 90.06 241 ASN B N 1
ATOM 7216 C CA . ASN B 1 241 ? -5.012 -28.688 0.837 1 90.06 241 ASN B CA 1
ATOM 7217 C C . ASN B 1 241 ? -5.27 -27.328 1.489 1 90.06 241 ASN B C 1
ATOM 7219 O O . ASN B 1 241 ? -6.129 -27.219 2.365 1 90.06 241 ASN B O 1
ATOM 7223 N N . GLN B 1 242 ? -4.492 -26.391 1.11 1 87.5 242 GLN B N 1
ATOM 7224 C CA . GLN B 1 242 ? -4.637 -25 1.553 1 87.5 242 GLN B CA 1
ATOM 7225 C C . GLN B 1 242 ? -4.145 -24.031 0.489 1 87.5 242 GLN B C 1
ATOM 7227 O O . GLN B 1 242 ? -3.619 -24.438 -0.546 1 87.5 242 GLN B O 1
ATOM 7232 N N . PHE B 1 243 ? -4.438 -22.75 0.726 1 86.19 243 PHE B N 1
ATOM 7233 C CA . PHE B 1 243 ? -4.008 -21.719 -0.206 1 86.19 243 PHE B CA 1
ATOM 7234 C C . PHE B 1 243 ? -2.75 -21.016 0.3 1 86.19 243 PHE B C 1
ATOM 7236 O O . PHE B 1 243 ? -2.711 -19.797 0.39 1 86.19 243 PHE B O 1
ATOM 7243 N N . GLN B 1 244 ? -1.784 -21.641 0.639 1 69.81 244 GLN B N 1
ATOM 7244 C CA . GLN B 1 244 ? -0.617 -21.141 1.354 1 69.81 244 GLN B CA 1
ATOM 7245 C C . GLN B 1 244 ? 0.134 -20.109 0.521 1 69.81 244 GLN B C 1
ATOM 7247 O O . GLN B 1 244 ? 0.817 -19.234 1.067 1 69.81 244 GLN B O 1
ATOM 7252 N N . ASP B 1 245 ? -0.021 -20.125 -0.799 1 66.25 245 ASP B N 1
ATOM 7253 C CA . ASP B 1 245 ? 0.77 -19.281 -1.682 1 66.25 245 ASP B CA 1
ATOM 7254 C C . ASP B 1 245 ? 0.228 -17.844 -1.699 1 66.25 245 ASP B C 1
ATOM 7256 O O . ASP B 1 245 ? 0.85 -16.953 -2.268 1 66.25 245 ASP B O 1
ATOM 7260 N N . PHE B 1 246 ? -0.865 -17.734 -0.958 1 70.75 246 PHE B N 1
ATOM 7261 C CA . PHE B 1 246 ? -1.495 -16.422 -1.021 1 70.75 246 PHE B CA 1
ATOM 7262 C C . PHE B 1 246 ? -1.672 -15.836 0.376 1 70.75 246 PHE B C 1
ATOM 7264 O O . PHE B 1 246 ? -2.275 -16.469 1.246 1 70.75 246 PHE B O 1
ATOM 7271 N N . VAL B 1 247 ? -1 -14.68 0.513 1 66.12 247 VAL B N 1
ATOM 7272 C CA . VAL B 1 247 ? -1.198 -13.953 1.762 1 66.12 247 VAL B CA 1
ATOM 7273 C C . VAL B 1 247 ? -2.555 -13.258 1.743 1 66.12 247 VAL B C 1
ATOM 7275 O O . VAL B 1 247 ? -3.227 -13.164 2.773 1 66.12 247 VAL B O 1
ATOM 7278 N N . ASP B 1 248 ? -3.012 -12.898 0.591 1 80.19 248 ASP B N 1
ATOM 7279 C CA . ASP B 1 248 ? -4.281 -12.219 0.357 1 80.19 248 ASP B CA 1
ATOM 7280 C C . ASP B 1 248 ? -5.148 -13 -0.627 1 80.19 248 ASP B C 1
ATOM 7282 O O . ASP B 1 248 ? -4.867 -13.023 -1.827 1 80.19 248 ASP B O 1
ATOM 7286 N N . LEU B 1 249 ? -6.242 -13.57 -0.116 1 91.12 249 LEU B N 1
ATOM 7287 C CA . LEU B 1 249 ? -7.082 -14.453 -0.911 1 91.12 249 LEU B CA 1
ATOM 7288 C C . LEU B 1 249 ? -8 -13.656 -1.826 1 91.12 249 LEU B C 1
ATOM 7290 O O . LEU B 1 249 ? -8.664 -14.219 -2.701 1 91.12 249 LEU B O 1
ATOM 7294 N N . SER B 1 250 ? -7.973 -12.344 -1.637 1 90.56 250 SER B N 1
ATOM 7295 C CA . SER B 1 250 ? -8.844 -11.531 -2.48 1 90.56 250 SER B CA 1
ATOM 7296 C C . SER B 1 250 ? -8.438 -11.625 -3.947 1 90.56 250 SER B C 1
ATOM 7298 O O . SER B 1 250 ? -9.266 -11.461 -4.84 1 90.56 250 SER B O 1
ATOM 7300 N N . HIS B 1 251 ? -7.305 -11.938 -4.195 1 88.38 251 HIS B N 1
ATOM 7301 C CA . HIS B 1 251 ? -6.824 -12.07 -5.566 1 88.38 251 HIS B CA 1
ATOM 7302 C C . HIS B 1 251 ? -7.48 -13.258 -6.266 1 88.38 251 HIS B C 1
ATOM 7304 O O . HIS B 1 251 ? -7.59 -13.273 -7.492 1 88.38 251 HIS B O 1
ATOM 7310 N N . LEU B 1 252 ? -7.902 -14.188 -5.426 1 94.06 252 LEU B N 1
ATOM 7311 C CA . LEU B 1 252 ? -8.492 -15.398 -5.977 1 94.06 252 LEU B CA 1
ATOM 7312 C C . LEU B 1 252 ? -10.008 -15.258 -6.098 1 94.06 252 LEU B C 1
ATOM 7314 O O . LEU B 1 252 ? -10.594 -15.625 -7.125 1 94.06 252 LEU B O 1
ATOM 7318 N N . PHE B 1 253 ? -10.562 -14.688 -5.062 1 95.88 253 PHE B N 1
ATOM 7319 C CA . PHE B 1 253 ? -12 -14.891 -4.926 1 95.88 253 PHE B CA 1
ATOM 7320 C C . PHE B 1 253 ? -12.75 -13.578 -5.121 1 95.88 253 PHE B C 1
ATOM 7322 O O . PHE B 1 253 ? -13.984 -13.547 -5.055 1 95.88 253 PHE B O 1
ATOM 7329 N N . GLU B 1 254 ? -12.039 -12.5 -5.289 1 95.5 254 GLU B N 1
ATOM 7330 C CA . GLU B 1 254 ? -12.672 -11.219 -5.605 1 95.5 254 GLU B CA 1
ATOM 7331 C C . GLU B 1 254 ? -12.312 -10.758 -7.012 1 95.5 254 GLU B C 1
ATOM 7333 O O . GLU B 1 254 ? -11.258 -11.125 -7.539 1 95.5 254 GLU B O 1
ATOM 7338 N N . THR B 1 255 ? -13.203 -9.992 -7.59 1 95.5 255 THR B N 1
ATOM 7339 C CA . THR B 1 255 ? -12.914 -9.461 -8.914 1 95.5 255 THR B CA 1
ATOM 7340 C C . THR B 1 255 ? -11.688 -8.547 -8.883 1 95.5 255 THR B C 1
ATOM 7342 O O . THR B 1 255 ? -11.508 -7.785 -7.926 1 95.5 255 THR B O 1
ATOM 7345 N N . PRO B 1 256 ? -10.867 -8.633 -9.844 1 92.31 256 PRO B N 1
ATOM 7346 C CA . PRO B 1 256 ? -9.672 -7.785 -9.859 1 92.31 256 PRO B CA 1
ATOM 7347 C C . PRO B 1 256 ? -10 -6.301 -9.961 1 92.31 256 PRO B C 1
ATOM 7349 O O . PRO B 1 256 ? -11.094 -5.938 -10.414 1 92.31 256 PRO B O 1
ATOM 7352 N N . SER B 1 257 ? -9.062 -5.512 -9.523 1 90.12 257 SER B N 1
ATOM 7353 C CA . SER B 1 257 ? -9.219 -4.066 -9.617 1 90.12 257 SER B CA 1
ATOM 7354 C C . SER B 1 257 ? -9.414 -3.619 -11.062 1 90.12 257 SER B C 1
ATOM 7356 O O . SER B 1 257 ? -8.75 -4.129 -11.969 1 90.12 257 SER B O 1
ATOM 7358 N N . GLY B 1 258 ? -10.344 -2.715 -11.242 1 89.44 258 GLY B N 1
ATOM 7359 C CA . GLY B 1 258 ? -10.539 -2.119 -12.555 1 89.44 258 GLY B CA 1
ATOM 7360 C C . GLY B 1 258 ? -11.641 -2.789 -13.359 1 89.44 258 GLY B C 1
ATOM 7361 O O . GLY B 1 258 ? -12.023 -2.303 -14.43 1 89.44 258 GLY B O 1
ATOM 7362 N N . TYR B 1 259 ? -12.172 -3.91 -12.898 1 92.06 259 TYR B N 1
ATOM 7363 C CA . TYR B 1 259 ? -13.211 -4.625 -13.633 1 92.06 259 TYR B CA 1
ATOM 7364 C C . TYR B 1 259 ? -14.578 -4.387 -13.008 1 92.06 259 TYR B C 1
ATOM 7366 O O . TYR B 1 259 ? -14.844 -4.832 -11.891 1 92.06 259 TYR B O 1
ATOM 7374 N N . VAL B 1 260 ? -15.359 -3.729 -13.727 1 93.12 260 VAL B N 1
ATOM 7375 C CA . VAL B 1 260 ? -16.766 -3.594 -13.328 1 93.12 260 VAL B CA 1
ATOM 7376 C C . VAL B 1 260 ? -17.578 -4.75 -13.906 1 93.12 260 VAL B C 1
ATOM 7378 O O . VAL B 1 260 ? -17.5 -5.027 -15.109 1 93.12 260 VAL B O 1
ATOM 7381 N N . CYS B 1 261 ? -18.297 -5.434 -13.039 1 95.62 261 CYS B N 1
ATOM 7382 C CA . CYS B 1 261 ? -19.125 -6.562 -13.461 1 95.62 261 CYS B CA 1
ATOM 7383 C C . CYS B 1 261 ? -20.609 -6.195 -13.445 1 95.62 261 CYS B C 1
ATOM 7385 O O . CYS B 1 261 ? -21.281 -6.352 -12.422 1 95.62 261 CYS B O 1
ATOM 7387 N N . PRO B 1 262 ? -21.094 -5.863 -14.602 1 92.19 262 PRO B N 1
ATOM 7388 C CA . PRO B 1 262 ? -22.516 -5.477 -14.633 1 92.19 262 PRO B CA 1
ATOM 7389 C C . PRO B 1 262 ? -23.453 -6.602 -14.195 1 92.19 262 PRO B C 1
ATOM 7391 O O . PRO B 1 262 ? -23.234 -7.762 -14.547 1 92.19 262 PRO B O 1
ATOM 7394 N N . GLY B 1 263 ? -24.438 -6.301 -13.406 1 91.06 263 GLY B N 1
ATOM 7395 C CA . GLY B 1 263 ? -25.422 -7.277 -12.984 1 91.06 263 GLY B CA 1
ATOM 7396 C C . GLY B 1 263 ? -25.109 -7.922 -11.656 1 91.06 263 GLY B C 1
ATOM 7397 O O . GLY B 1 263 ? -25.906 -8.703 -11.125 1 91.06 263 GLY B O 1
ATOM 7398 N N . ARG B 1 264 ? -23.938 -7.648 -11.203 1 94.75 264 ARG B N 1
ATOM 7399 C CA . ARG B 1 264 ? -23.594 -8.203 -9.898 1 94.75 264 ARG B CA 1
ATOM 7400 C C . ARG B 1 264 ? -24.594 -7.777 -8.836 1 94.75 264 ARG B C 1
ATOM 7402 O O . ARG B 1 264 ? -25.109 -6.656 -8.867 1 94.75 264 ARG B O 1
ATOM 7409 N N . LYS B 1 265 ? -24.844 -8.586 -7.887 1 93.62 265 LYS B N 1
ATOM 7410 C CA . LYS B 1 265 ? -25.766 -8.281 -6.797 1 93.62 265 LYS B CA 1
ATOM 7411 C C . LYS B 1 265 ? -25.141 -7.273 -5.824 1 93.62 265 LYS B C 1
ATOM 7413 O O . LYS B 1 265 ? -23.953 -7.355 -5.508 1 93.62 265 LYS B O 1
ATOM 7418 N N . ASP B 1 266 ? -25.953 -6.414 -5.434 1 89.31 266 ASP B N 1
ATOM 7419 C CA . ASP B 1 266 ? -25.531 -5.441 -4.43 1 89.31 266 ASP B CA 1
ATOM 7420 C C . ASP B 1 266 ? -25.688 -6.012 -3.02 1 89.31 266 ASP B C 1
ATOM 7422 O O . ASP B 1 266 ? -26.812 -6.18 -2.533 1 89.31 266 ASP B O 1
ATOM 7426 N N . THR B 1 267 ? -24.641 -6.266 -2.367 1 93.62 267 THR B N 1
ATOM 7427 C CA . THR B 1 267 ? -24.703 -6.965 -1.088 1 93.62 267 THR B CA 1
ATOM 7428 C C . THR B 1 267 ? -24.391 -6.012 0.064 1 93.62 267 THR B C 1
ATOM 7430 O O . THR B 1 267 ? -24.625 -6.34 1.229 1 93.62 267 THR B O 1
ATOM 7433 N N . LYS B 1 268 ? -23.891 -4.895 -0.186 1 94.31 268 LYS B N 1
ATOM 7434 C CA . LYS B 1 268 ? -23.547 -3.93 0.854 1 94.31 268 LYS B CA 1
ATOM 7435 C C . LYS B 1 268 ? -23.719 -2.498 0.352 1 94.31 268 LYS B C 1
ATOM 7437 O O . LYS B 1 268 ? -23.203 -2.148 -0.714 1 94.31 268 LYS B O 1
ATOM 7442 N N . PRO B 1 269 ? -24.359 -1.715 1.048 1 93.12 269 PRO B N 1
ATOM 7443 C CA . PRO B 1 269 ? -24.531 -0.328 0.604 1 93.12 269 PRO B CA 1
ATOM 7444 C C . PRO B 1 269 ? -23.25 0.502 0.801 1 93.12 269 PRO B C 1
ATOM 7446 O O . PRO B 1 269 ? -22.406 0.149 1.621 1 93.12 269 PRO B O 1
ATOM 7449 N N . LEU B 1 270 ? -23.156 1.556 0.037 1 93.94 270 LEU B N 1
ATOM 7450 C CA . LEU B 1 270 ? -22.078 2.523 0.231 1 93.94 270 LEU B CA 1
ATOM 7451 C C . LEU B 1 270 ? -22.125 3.111 1.638 1 93.94 270 LEU B C 1
ATOM 7453 O O . LEU B 1 270 ? -23.203 3.264 2.217 1 93.94 270 LEU B O 1
ATOM 7457 N N . PRO B 1 271 ? -20.969 3.457 2.158 1 91.38 271 PRO B N 1
ATOM 7458 C CA . PRO B 1 271 ? -21 4.168 3.439 1 91.38 271 PRO B CA 1
ATOM 7459 C C . PRO B 1 271 ? -21.656 5.543 3.336 1 91.38 271 PRO B C 1
ATOM 7461 O O . PRO B 1 271 ? -21.703 6.125 2.248 1 91.38 271 PRO B O 1
ATOM 7464 N N . THR B 1 272 ? -22.172 5.941 4.43 1 90.19 272 THR B N 1
ATOM 7465 C CA . THR B 1 272 ? -22.688 7.297 4.52 1 90.19 272 THR B CA 1
ATOM 7466 C C . THR B 1 272 ? -21.656 8.234 5.125 1 90.19 272 THR B C 1
ATOM 7468 O O . THR B 1 272 ? -21.359 8.148 6.32 1 90.19 272 THR B O 1
ATOM 7471 N N . PRO B 1 273 ? -21.172 9.117 4.316 1 90.12 273 PRO B N 1
ATOM 7472 C CA . PRO B 1 273 ? -20.172 10.023 4.883 1 90.12 273 PRO B CA 1
ATOM 7473 C C . PRO B 1 273 ? -20.781 11.047 5.84 1 90.12 273 PRO B C 1
ATOM 7475 O O . PRO B 1 273 ? -21.938 11.422 5.691 1 90.12 273 PRO B O 1
ATOM 7478 N N . SER B 1 274 ? -20.016 11.477 6.777 1 91.12 274 SER B N 1
ATOM 7479 C CA . SER B 1 274 ? -20.406 12.555 7.684 1 91.12 274 SER B CA 1
ATOM 7480 C C . SER B 1 274 ? -20.531 13.883 6.945 1 91.12 274 SER B C 1
ATOM 7482 O O . SER B 1 274 ? -19.984 14.047 5.855 1 91.12 274 SER B O 1
ATOM 7484 N N . ASN B 1 275 ? -21.297 14.758 7.578 1 94.75 275 ASN B N 1
ATOM 7485 C CA . ASN B 1 275 ? -21.484 16.078 6.996 1 94.75 275 ASN B CA 1
ATOM 7486 C C . ASN B 1 275 ? -20.234 16.938 7.176 1 94.75 275 ASN B C 1
ATOM 7488 O O . ASN B 1 275 ? -20.125 18.031 6.594 1 94.75 275 ASN B O 1
ATOM 7492 N N . TYR B 1 276 ? -19.359 16.594 7.91 1 94.62 276 TYR B N 1
ATOM 7493 C CA . TYR B 1 276 ? -18.078 17.266 8.055 1 94.62 276 TYR B CA 1
ATOM 7494 C C . TYR B 1 276 ? -16.953 16.266 8.266 1 94.62 276 TYR B C 1
ATOM 7496 O O . TYR B 1 276 ? -17.156 15.211 8.867 1 94.62 276 TYR B O 1
ATOM 7504 N N . PHE B 1 277 ? -15.836 16.5 7.742 1 94.31 277 PHE B N 1
ATOM 7505 C CA . PHE B 1 277 ? -14.656 15.664 7.863 1 94.31 277 PHE B CA 1
ATOM 7506 C C . PHE B 1 277 ? -13.406 16.422 7.445 1 94.31 277 PHE B C 1
ATOM 7508 O O . PHE B 1 277 ? -13.492 17.5 6.852 1 94.31 277 PHE B O 1
ATOM 7515 N N . ARG B 1 278 ? -12.281 15.93 7.762 1 94.31 278 ARG B N 1
ATOM 7516 C CA . ARG B 1 278 ? -10.984 16.375 7.258 1 94.31 278 ARG B CA 1
ATOM 7517 C C . ARG B 1 278 ? -10.07 15.18 6.977 1 94.31 278 ARG B C 1
ATOM 7519 O O . ARG B 1 278 ? -10.188 14.141 7.625 1 94.31 278 ARG B O 1
ATOM 7526 N N . PHE B 1 279 ? -9.25 15.266 5.996 1 93.94 279 PHE B N 1
ATOM 7527 C CA . PHE B 1 279 ? -8.281 14.219 5.68 1 93.94 279 PHE B CA 1
ATOM 7528 C C . PHE B 1 279 ? -7.184 14.758 4.773 1 93.94 279 PHE B C 1
ATOM 7530 O O . PHE B 1 279 ? -7.285 15.883 4.266 1 93.94 279 PHE B O 1
ATOM 7537 N N . THR B 1 280 ? -6.102 14.039 4.664 1 94.62 280 THR B N 1
ATOM 7538 C CA . THR B 1 280 ? -5.023 14.305 3.721 1 94.62 280 THR B CA 1
ATOM 7539 C C . THR B 1 280 ? -4.984 13.234 2.631 1 94.62 280 THR B C 1
ATOM 7541 O O . THR B 1 280 ? -5.074 12.039 2.92 1 94.62 280 THR B O 1
ATOM 7544 N N . SER B 1 281 ? -4.855 13.656 1.395 1 93.31 281 SER B N 1
ATOM 7545 C CA . SER B 1 281 ? -4.734 12.734 0.27 1 93.31 281 SER B CA 1
ATOM 7546 C C . SER B 1 281 ? -3.355 12.82 -0.372 1 93.31 281 SER B C 1
ATOM 7548 O O . SER B 1 281 ? -2.885 13.914 -0.698 1 93.31 281 SER B O 1
ATOM 7550 N N . GLU B 1 282 ? -2.732 11.711 -0.462 1 94.38 282 GLU B N 1
ATOM 7551 C CA . GLU B 1 282 ? -1.598 11.539 -1.365 1 94.38 282 GLU B CA 1
ATOM 7552 C C . GLU B 1 282 ? -2.059 11.117 -2.758 1 94.38 282 GLU B C 1
ATOM 7554 O O . GLU B 1 282 ? -2.785 10.133 -2.902 1 94.38 282 GLU B O 1
ATOM 7559 N N . ILE B 1 283 ? -1.656 11.82 -3.711 1 91.19 283 ILE B N 1
ATOM 7560 C CA . ILE B 1 283 ? -2.062 11.531 -5.082 1 91.19 283 ILE B CA 1
ATOM 7561 C C . ILE B 1 283 ? -0.874 10.977 -5.867 1 91.19 283 ILE B C 1
ATOM 7563 O O . ILE B 1 283 ? 0.116 11.688 -6.082 1 91.19 283 ILE B O 1
ATOM 7567 N N . LEU B 1 284 ? -1.019 9.789 -6.293 1 92.69 284 LEU B N 1
ATOM 7568 C CA . LEU B 1 284 ? -0.004 9.141 -7.117 1 92.69 284 LEU B CA 1
ATOM 7569 C C . LEU B 1 284 ? -0.428 9.117 -8.586 1 92.69 284 LEU B C 1
ATOM 7571 O O . LEU B 1 284 ? -1.581 8.805 -8.898 1 92.69 284 LEU B O 1
ATOM 7575 N N . ASP B 1 285 ? 0.48 9.469 -9.391 1 88 285 ASP B N 1
ATOM 7576 C CA . ASP B 1 285 ? 0.377 9.234 -10.828 1 88 285 ASP B CA 1
ATOM 7577 C C . ASP B 1 285 ? 1.434 8.242 -11.305 1 88 285 ASP B C 1
ATOM 7579 O O . ASP B 1 285 ? 2.543 8.633 -11.664 1 88 285 ASP B O 1
ATOM 7583 N N . PRO B 1 286 ? 1.048 7.027 -11.305 1 87.62 286 PRO B N 1
ATOM 7584 C CA . PRO B 1 286 ? 2.033 6.004 -11.664 1 87.62 286 PRO B CA 1
ATOM 7585 C C . PRO B 1 286 ? 2.541 6.156 -13.102 1 87.62 286 PRO B C 1
ATOM 7587 O O . PRO B 1 286 ? 3.621 5.656 -13.43 1 87.62 286 PRO B O 1
ATOM 7590 N N . THR B 1 287 ? 1.768 6.766 -13.961 1 82.56 287 THR B N 1
ATOM 7591 C CA . THR B 1 287 ? 2.18 6.973 -15.344 1 82.56 287 THR B CA 1
ATOM 7592 C C . THR B 1 287 ? 3.328 7.973 -15.422 1 82.56 287 THR B C 1
ATOM 7594 O O . THR B 1 287 ? 4.262 7.797 -16.203 1 82.56 287 THR B O 1
ATOM 7597 N N . GLN B 1 288 ? 3.342 8.945 -14.602 1 82.12 288 GLN B N 1
ATOM 7598 C CA . GLN B 1 288 ? 4.359 9.984 -14.617 1 82.12 288 GLN B CA 1
ATOM 7599 C C . GLN B 1 288 ? 5.32 9.836 -13.445 1 82.12 288 GLN B C 1
ATOM 7601 O O . GLN B 1 288 ? 6.301 10.578 -13.336 1 82.12 288 GLN B O 1
ATOM 7606 N N . ASN B 1 289 ? 5.074 8.938 -12.602 1 87.94 289 ASN B N 1
ATOM 7607 C CA . ASN B 1 289 ? 5.875 8.703 -11.406 1 87.94 289 ASN B CA 1
ATOM 7608 C C . ASN B 1 289 ? 5.965 9.961 -10.539 1 87.94 289 ASN B C 1
ATOM 7610 O O . ASN B 1 289 ? 7.062 10.383 -10.172 1 87.94 289 ASN B O 1
ATOM 7614 N N . THR B 1 290 ? 4.801 10.523 -10.219 1 87.38 290 THR B N 1
ATOM 7615 C CA . THR B 1 290 ? 4.766 11.734 -9.406 1 87.38 290 THR B CA 1
ATOM 7616 C C . THR B 1 290 ? 3.898 11.523 -8.164 1 87.38 290 THR B C 1
ATOM 7618 O O . THR B 1 290 ? 2.979 10.703 -8.172 1 87.38 290 THR B O 1
ATOM 7621 N N . ILE B 1 291 ? 4.219 12.273 -7.16 1 89.62 291 ILE B N 1
ATOM 7622 C CA . ILE B 1 291 ? 3.496 12.25 -5.895 1 89.62 291 ILE B CA 1
ATOM 7623 C C . ILE B 1 291 ? 3.088 13.672 -5.512 1 89.62 291 ILE B C 1
ATOM 7625 O O . ILE B 1 291 ? 3.91 14.594 -5.539 1 89.62 291 ILE B O 1
ATOM 7629 N N . GLY B 1 292 ? 1.815 13.914 -5.238 1 86.56 292 GLY B N 1
ATOM 7630 C CA . GLY B 1 292 ? 1.282 15.164 -4.727 1 86.56 292 GLY B CA 1
ATOM 7631 C C . GLY B 1 292 ? 0.432 14.984 -3.482 1 86.56 292 GLY B C 1
ATOM 7632 O O . GLY B 1 292 ? 0.084 13.859 -3.119 1 86.56 292 GLY B O 1
ATOM 7633 N N . PHE B 1 293 ? 0.172 16.156 -2.801 1 88.5 293 PHE B N 1
ATOM 7634 C CA . PHE B 1 293 ? -0.617 16.094 -1.578 1 88.5 293 PHE B CA 1
ATOM 7635 C C . PHE B 1 293 ? -1.65 17.203 -1.53 1 88.5 293 PHE B C 1
ATOM 7637 O O . PHE B 1 293 ? -1.4 18.312 -2.02 1 88.5 293 PHE B O 1
ATOM 7644 N N . ILE B 1 294 ? -2.807 16.875 -0.891 1 89.56 294 ILE B N 1
ATOM 7645 C CA . ILE B 1 294 ? -3.844 17.859 -0.597 1 89.56 294 ILE B CA 1
ATOM 7646 C C . ILE B 1 294 ? -4.488 17.547 0.75 1 89.56 294 ILE B C 1
ATOM 7648 O O . ILE B 1 294 ? -4.797 16.391 1.039 1 89.56 294 ILE B O 1
ATOM 7652 N N . LYS B 1 295 ? -4.523 18.484 1.555 1 92.81 295 LYS B N 1
ATOM 7653 C CA . LYS B 1 295 ? -5.285 18.344 2.793 1 92.81 295 LYS B CA 1
ATOM 7654 C C . LYS B 1 295 ? -6.621 19.078 2.693 1 92.81 295 LYS B C 1
ATOM 7656 O O . LYS B 1 295 ? -6.68 20.219 2.244 1 92.81 295 LYS B O 1
ATOM 7661 N N . GLU B 1 296 ? -7.684 18.438 3.145 1 95.12 296 GLU B N 1
ATOM 7662 C CA . GLU B 1 296 ? -9.023 18.969 2.928 1 95.12 296 GLU B CA 1
ATOM 7663 C C . GLU B 1 296 ? -9.805 19.047 4.238 1 95.12 296 GLU B C 1
ATOM 7665 O O . GLU B 1 296 ? -9.719 18.141 5.07 1 95.12 296 GLU B O 1
ATOM 7670 N N . TRP B 1 297 ? -10.5 20.156 4.43 1 96.38 297 TRP B N 1
ATOM 7671 C CA . TRP B 1 297 ? -11.516 20.359 5.453 1 96.38 297 TRP B CA 1
ATOM 7672 C C . TRP B 1 297 ? -12.883 20.625 4.82 1 96.38 297 TRP B C 1
ATOM 7674 O O . TRP B 1 297 ? -13.039 21.547 4.02 1 96.38 297 TRP B O 1
ATOM 7684 N N . TYR B 1 298 ? -13.828 19.797 5.109 1 96.12 298 TYR B N 1
ATOM 7685 C CA . TYR B 1 298 ? -15.188 19.906 4.582 1 96.12 298 TYR B CA 1
ATOM 7686 C C . TYR B 1 298 ? -16.203 20.016 5.711 1 96.12 298 TYR B C 1
ATOM 7688 O O . TYR B 1 298 ? -16.234 19.188 6.617 1 96.12 298 TYR B O 1
ATOM 7696 N N . ASP B 1 299 ? -16.984 21.062 5.672 1 96.44 299 ASP B N 1
ATOM 7697 C CA . ASP B 1 299 ? -18.078 21.234 6.625 1 96.44 299 ASP B CA 1
ATOM 7698 C C . ASP B 1 299 ? -19.344 21.719 5.918 1 96.44 299 ASP B C 1
ATOM 7700 O O . ASP B 1 299 ? -19.531 22.906 5.699 1 96.44 299 ASP B O 1
ATOM 7704 N N . TYR B 1 300 ? -20.172 20.781 5.723 1 95.88 300 TYR B N 1
ATOM 7705 C CA . TYR B 1 300 ? -21.422 21.094 5.043 1 95.88 300 TYR B CA 1
ATOM 7706 C C . TYR B 1 300 ? -22.328 21.953 5.922 1 95.88 300 TYR B C 1
ATOM 7708 O O . TYR B 1 300 ? -23.031 22.828 5.426 1 95.88 300 TYR B O 1
ATOM 7716 N N . ASN B 1 301 ? -22.328 21.734 7.215 1 93.31 301 ASN B N 1
ATOM 7717 C CA . ASN B 1 301 ? -23.188 22.453 8.148 1 93.31 301 ASN B CA 1
ATOM 7718 C C . ASN B 1 301 ? -22.812 23.922 8.219 1 93.31 301 ASN B C 1
ATOM 7720 O O . ASN B 1 301 ? -23.703 24.797 8.273 1 93.31 301 ASN B O 1
ATOM 7724 N N . MET B 1 302 ? -21.531 24.219 8.148 1 92.19 302 MET B N 1
ATOM 7725 C CA . MET B 1 302 ? -21.078 25.609 8.164 1 92.19 302 MET B CA 1
ATOM 7726 C C . MET B 1 302 ? -21 26.172 6.754 1 92.19 302 MET B C 1
ATOM 7728 O O . MET B 1 302 ? -20.812 27.391 6.574 1 92.19 302 MET B O 1
ATOM 7732 N N . SER B 1 303 ? -21.094 25.344 5.75 1 93.88 303 SER B N 1
ATOM 7733 C CA . SER B 1 303 ? -20.953 25.719 4.348 1 93.88 303 SER B CA 1
ATOM 7734 C C . SER B 1 303 ? -19.578 26.297 4.062 1 93.88 303 SER B C 1
ATOM 7736 O O . SER B 1 303 ? -19.453 27.359 3.463 1 93.88 303 SER B O 1
ATOM 7738 N N . LEU B 1 304 ? -18.562 25.562 4.551 1 96.62 304 LEU B N 1
ATOM 7739 C CA . LEU B 1 304 ? -17.172 25.969 4.375 1 96.62 304 LEU B CA 1
ATOM 7740 C C . LEU B 1 304 ? -16.328 24.781 3.922 1 96.62 304 LEU B C 1
ATOM 7742 O O . LEU B 1 304 ? -16.531 23.656 4.371 1 96.62 304 LEU B O 1
ATOM 7746 N N . VAL B 1 305 ? -15.438 25.062 3.025 1 97.06 305 VAL B N 1
ATOM 7747 C CA . VAL B 1 305 ? -14.438 24.078 2.604 1 97.06 305 VAL B CA 1
ATOM 7748 C C . VAL B 1 305 ? -13.055 24.734 2.578 1 97.06 305 VAL B C 1
ATOM 7750 O O . VAL B 1 305 ? -12.914 25.891 2.182 1 97.06 305 VAL B O 1
ATOM 7753 N N . ARG B 1 306 ? -12.109 24.031 3.072 1 96.75 306 ARG B N 1
ATOM 7754 C CA . ARG B 1 306 ? -10.719 24.453 2.955 1 96.75 306 ARG B CA 1
ATOM 7755 C C . ARG B 1 306 ? -9.852 23.344 2.367 1 96.75 306 ARG B C 1
ATOM 7757 O O . ARG B 1 306 ? -10.094 22.172 2.629 1 96.75 306 ARG B O 1
ATOM 7764 N N . TYR B 1 307 ? -8.953 23.688 1.592 1 93.25 307 TYR B N 1
ATOM 7765 C CA . TYR B 1 307 ? -7.934 22.719 1.206 1 93.25 307 TYR B CA 1
ATOM 7766 C C . TYR B 1 307 ? -6.566 23.375 1.082 1 93.25 307 TYR B C 1
ATOM 7768 O O . TYR B 1 307 ? -6.469 24.531 0.658 1 93.25 307 TYR B O 1
ATOM 7776 N N . ASP B 1 308 ? -5.582 22.703 1.517 1 90.56 308 ASP B N 1
ATOM 7777 C CA . ASP B 1 308 ? -4.176 23.094 1.426 1 90.56 308 ASP B CA 1
ATOM 7778 C C . ASP B 1 308 ? -3.432 22.219 0.413 1 90.56 308 ASP B C 1
ATOM 7780 O O . ASP B 1 308 ? -3.604 21 0.387 1 90.56 308 ASP B O 1
ATOM 7784 N N . TYR B 1 309 ? -2.693 22.844 -0.43 1 83.56 309 TYR B N 1
ATOM 7785 C CA . TYR B 1 309 ? -1.959 22.094 -1.44 1 83.56 309 TYR B CA 1
ATOM 7786 C C . TYR B 1 309 ? -0.68 22.812 -1.84 1 83.56 309 TYR B C 1
ATOM 7788 O O . TYR B 1 309 ? -0.513 24 -1.544 1 83.56 309 TYR B O 1
ATOM 7796 N N . LYS B 1 310 ? 0.243 22.016 -2.416 1 76.75 310 LYS B N 1
ATOM 7797 C CA . LYS B 1 310 ? 1.454 22.578 -3.006 1 76.75 310 LYS B CA 1
ATOM 7798 C C . LYS B 1 310 ? 1.373 22.578 -4.531 1 76.75 310 LYS B C 1
ATOM 7800 O O . LYS B 1 310 ? 1.106 21.531 -5.141 1 76.75 310 LYS B O 1
ATOM 7805 N N . PRO B 1 311 ? 1.565 23.734 -5 1 68.88 311 PRO B N 1
ATOM 7806 C CA . PRO B 1 311 ? 1.497 23.781 -6.461 1 68.88 311 PRO B CA 1
ATOM 7807 C C . PRO B 1 311 ? 2.633 23 -7.125 1 68.88 311 PRO B C 1
ATOM 7809 O O . PRO B 1 311 ? 3.686 22.797 -6.512 1 68.88 311 PRO B O 1
ATOM 7812 N N . ASN B 1 312 ? 2.416 22.531 -8.234 1 62.72 312 ASN B N 1
ATOM 7813 C CA . ASN B 1 312 ? 3.467 21.922 -9.047 1 62.72 312 ASN B CA 1
ATOM 7814 C C . ASN B 1 312 ? 4.422 22.969 -9.602 1 62.72 312 ASN B C 1
ATOM 7816 O O . ASN B 1 312 ? 3.992 23.922 -10.25 1 62.72 312 ASN B O 1
ATOM 7820 N N . PRO B 1 313 ? 5.66 22.797 -9.32 1 59.75 313 PRO B N 1
ATOM 7821 C CA . PRO B 1 313 ? 6.617 23.828 -9.766 1 59.75 313 PRO B CA 1
ATOM 7822 C C . PRO B 1 313 ? 6.605 24.016 -11.281 1 59.75 313 PRO B C 1
ATOM 7824 O O . PRO B 1 313 ? 7.031 25.062 -11.773 1 59.75 313 PRO B O 1
ATOM 7827 N N . SER B 1 314 ? 6.301 22.984 -11.883 1 56.5 314 SER B N 1
ATOM 7828 C CA . SER B 1 314 ? 6.34 23.109 -13.336 1 56.5 314 SER B CA 1
ATOM 7829 C C . SER B 1 314 ? 5.246 24.047 -13.844 1 56.5 314 SER B C 1
ATOM 7831 O O . SER B 1 314 ? 5.324 24.547 -14.969 1 56.5 314 SER B O 1
ATOM 7833 N N . ASN B 1 315 ? 4.316 24.234 -12.906 1 50.38 315 ASN B N 1
ATOM 7834 C CA . ASN B 1 315 ? 3.232 25.109 -13.344 1 50.38 315 ASN B CA 1
ATOM 7835 C C . ASN B 1 315 ? 3.439 26.547 -12.852 1 50.38 315 ASN B C 1
ATOM 7837 O O . ASN B 1 315 ? 3.627 26.781 -11.656 1 50.38 315 ASN B O 1
ATOM 7841 N N . LEU B 1 316 ? 4.062 27.406 -13.602 1 46 316 LEU B N 1
ATOM 7842 C CA . LEU B 1 316 ? 4.27 28.812 -13.266 1 46 316 LEU B CA 1
ATOM 7843 C C . LEU B 1 316 ? 2.996 29.422 -12.688 1 46 316 LEU B C 1
ATOM 7845 O O . LEU B 1 316 ? 2.041 29.688 -13.422 1 46 316 LEU B O 1
ATOM 7849 N N . LEU B 1 317 ? 2.697 28.984 -11.523 1 50.75 317 LEU B N 1
ATOM 7850 C CA . LEU B 1 317 ? 1.527 29.672 -10.992 1 50.75 317 LEU B CA 1
ATOM 7851 C C . LEU B 1 317 ? 1.908 31.031 -10.438 1 50.75 317 LEU B C 1
ATOM 7853 O O . LEU B 1 317 ? 3.027 31.219 -9.953 1 50.75 317 LEU B O 1
ATOM 7857 N N . ASN B 1 318 ? 1.158 32.031 -10.82 1 47.62 318 ASN B N 1
ATOM 7858 C CA . ASN B 1 318 ? 1.286 33.406 -10.375 1 47.62 318 ASN B CA 1
ATOM 7859 C C . ASN B 1 318 ? 1.399 33.5 -8.859 1 47.62 318 ASN B C 1
ATOM 7861 O O . ASN B 1 318 ? 1.712 34.562 -8.32 1 47.62 318 ASN B O 1
ATOM 7865 N N . PHE B 1 319 ? 1.032 32.406 -8.203 1 50.28 319 PHE B N 1
ATOM 7866 C CA . PHE B 1 319 ? 0.951 32.562 -6.758 1 50.28 319 PHE B CA 1
ATOM 7867 C C . PHE B 1 319 ? 2.191 31.984 -6.082 1 50.28 319 PHE B C 1
ATOM 7869 O O . PHE B 1 319 ? 2.248 31.891 -4.852 1 50.28 319 PHE B O 1
ATOM 7876 N N . GLY B 1 320 ? 3.133 31.766 -6.777 1 56.66 320 GLY B N 1
ATOM 7877 C CA . GLY B 1 320 ? 4.359 31.25 -6.191 1 56.66 320 GLY B CA 1
ATOM 7878 C C . GLY B 1 320 ? 4.336 29.75 -5.992 1 56.66 320 GLY B C 1
ATOM 7879 O O . GLY B 1 320 ? 3.445 29.062 -6.492 1 56.66 320 GLY B O 1
ATOM 7880 N N . LEU B 1 321 ? 5.363 29.172 -5.355 1 61.81 321 LEU B N 1
ATOM 7881 C CA . LEU B 1 321 ? 5.59 27.734 -5.223 1 61.81 321 LEU B CA 1
ATOM 7882 C C . LEU B 1 321 ? 5.383 27.281 -3.781 1 61.81 321 LEU B C 1
ATOM 7884 O O . LEU B 1 321 ? 5.523 26.094 -3.471 1 61.81 321 LEU B O 1
ATOM 7888 N N . ASP B 1 322 ? 4.75 28.203 -2.967 1 67.88 322 ASP B N 1
ATOM 7889 C CA . ASP B 1 322 ? 4.523 27.875 -1.562 1 67.88 322 ASP B CA 1
ATOM 7890 C C . ASP B 1 322 ? 3.193 27.156 -1.375 1 67.88 322 ASP B C 1
ATOM 7892 O O . ASP B 1 322 ? 2.387 27.062 -2.305 1 67.88 322 ASP B O 1
ATOM 7896 N N . THR B 1 323 ? 3.092 26.625 -0.13 1 77.94 323 THR B N 1
ATOM 7897 C CA . THR B 1 323 ? 1.816 26 0.205 1 77.94 323 THR B CA 1
ATOM 7898 C C . THR B 1 323 ? 0.682 27.016 0.128 1 77.94 323 THR B C 1
ATOM 7900 O O . THR B 1 323 ? 0.78 28.109 0.698 1 77.94 323 THR B O 1
ATOM 7903 N N . LEU B 1 324 ? -0.34 26.672 -0.585 1 81.44 324 LEU B N 1
ATOM 7904 C CA . LEU B 1 324 ? -1.527 27.5 -0.72 1 81.44 324 LEU B CA 1
ATOM 7905 C C . LEU B 1 324 ? -2.684 26.938 0.102 1 81.44 324 LEU B C 1
ATOM 7907 O O . LEU B 1 324 ? -2.863 25.734 0.177 1 81.44 324 LEU B O 1
ATOM 7911 N N . SER B 1 325 ? -3.344 27.875 0.728 1 90.12 325 SER B N 1
ATOM 7912 C CA . SER B 1 325 ? -4.598 27.547 1.4 1 90.12 325 SER B CA 1
ATOM 7913 C C . SER B 1 325 ? -5.785 28.219 0.707 1 90.12 325 SER B C 1
ATOM 7915 O O . SER B 1 325 ? -5.781 29.422 0.473 1 90.12 325 SER B O 1
ATOM 7917 N N . GLU B 1 326 ? -6.719 27.469 0.399 1 91.62 326 GLU B N 1
ATOM 7918 C CA . GLU B 1 326 ? -7.93 27.984 -0.217 1 91.62 326 GLU B CA 1
ATOM 7919 C C . GLU B 1 326 ? -9.156 27.688 0.638 1 91.62 326 GLU B C 1
ATOM 7921 O O . GLU B 1 326 ? -9.383 26.547 1.04 1 91.62 326 GLU B O 1
ATOM 7926 N N . VAL B 1 327 ? -9.852 28.75 0.949 1 95.19 327 VAL B N 1
ATOM 7927 C CA . VAL B 1 327 ? -11.078 28.641 1.735 1 95.19 327 VAL B CA 1
ATOM 7928 C C . VAL B 1 327 ? -12.281 29.047 0.885 1 95.19 327 VAL B C 1
ATOM 7930 O O . VAL B 1 327 ? -12.32 30.141 0.338 1 95.19 327 VAL B O 1
ATOM 7933 N N . HIS B 1 328 ? -13.227 28.172 0.77 1 96.12 328 HIS B N 1
ATOM 7934 C CA . HIS B 1 328 ? -14.484 28.438 0.077 1 96.12 328 HIS B CA 1
ATOM 7935 C C . HIS B 1 328 ? -15.609 28.734 1.064 1 96.12 328 HIS B C 1
ATOM 7937 O O . HIS B 1 328 ? -16 27.859 1.845 1 96.12 328 HIS B O 1
ATOM 7943 N N . ASP B 1 329 ? -16.078 29.906 1.031 1 95.12 329 ASP B N 1
ATOM 7944 C CA . ASP B 1 329 ? -17.25 30.312 1.793 1 95.12 329 ASP B CA 1
ATOM 7945 C C . ASP B 1 329 ? -18.516 30.203 0.946 1 95.12 329 ASP B C 1
ATOM 7947 O O . ASP B 1 329 ? -18.859 31.141 0.216 1 95.12 329 ASP B O 1
ATOM 7951 N N . TRP B 1 330 ? -19.188 29.203 1.197 1 94.31 330 TRP B N 1
ATOM 7952 C CA . TRP B 1 330 ? -20.359 28.906 0.379 1 94.31 330 TRP B CA 1
ATOM 7953 C C . TRP B 1 330 ? -21.562 29.719 0.841 1 94.31 330 TRP B C 1
ATOM 7955 O O . TRP B 1 330 ? -22.594 29.734 0.183 1 94.31 330 TRP B O 1
ATOM 7965 N N . ASN B 1 331 ? -21.438 30.359 1.967 1 91.19 331 ASN B N 1
ATOM 7966 C CA . ASN B 1 331 ? -22.5 31.281 2.393 1 91.19 331 ASN B CA 1
ATOM 7967 C C . ASN B 1 331 ? -22.547 32.531 1.505 1 91.19 331 ASN B C 1
ATOM 7969 O O . ASN B 1 331 ? -23.625 33.094 1.298 1 91.19 331 ASN B O 1
ATOM 7973 N N . GLU B 1 332 ? -21.422 32.875 0.955 1 91 332 GLU B N 1
ATOM 7974 C CA . GLU B 1 332 ? -21.328 34.094 0.127 1 91 332 GLU B CA 1
ATOM 7975 C C . GLU B 1 332 ? -20.891 33.75 -1.296 1 91 332 GLU B C 1
ATOM 7977 O O . GLU B 1 332 ? -21.016 34.562 -2.203 1 91 332 GLU B O 1
ATOM 7982 N N . GLY B 1 333 ? -20.391 32.531 -1.49 1 92.88 333 GLY B N 1
ATOM 7983 C CA . GLY B 1 333 ? -19.938 32.094 -2.803 1 92.88 333 GLY B CA 1
ATOM 7984 C C . GLY B 1 333 ? -18.562 32.625 -3.17 1 92.88 333 GLY B C 1
ATOM 7985 O O . GLY B 1 333 ? -18.281 32.875 -4.344 1 92.88 333 GLY B O 1
ATOM 7986 N N . VAL B 1 334 ? -17.703 32.812 -2.174 1 92.69 334 VAL B N 1
ATOM 7987 C CA . VAL B 1 334 ? -16.406 33.438 -2.406 1 92.69 334 VAL B CA 1
ATOM 7988 C C . VAL B 1 334 ? -15.281 32.5 -2.014 1 92.69 334 VAL B C 1
ATOM 7990 O O . VAL B 1 334 ? -15.367 31.797 -0.997 1 92.69 334 VAL B O 1
ATOM 7993 N N . ALA B 1 335 ? -14.258 32.469 -2.863 1 93.5 335 ALA B N 1
ATOM 7994 C CA . ALA B 1 335 ? -13.047 31.672 -2.598 1 93.5 335 ALA B CA 1
ATOM 7995 C C . ALA B 1 335 ? -11.883 32.594 -2.211 1 93.5 335 ALA B C 1
ATOM 7997 O O . ALA B 1 335 ? -11.609 33.594 -2.895 1 93.5 335 ALA B O 1
ATOM 7998 N N . TYR B 1 336 ? -11.305 32.312 -1.078 1 91.5 336 TYR B N 1
ATOM 7999 C CA . TYR B 1 336 ? -10.117 33 -0.611 1 91.5 336 TYR B CA 1
ATOM 8000 C C . TYR B 1 336 ? -8.867 32.156 -0.783 1 91.5 336 TYR B C 1
ATOM 8002 O O . TYR B 1 336 ? -8.719 31.109 -0.119 1 91.5 336 TYR B O 1
ATOM 8010 N N . ARG B 1 337 ? -7.965 32.469 -1.646 1 87.38 337 ARG B N 1
ATOM 8011 C CA . ARG B 1 337 ? -6.707 31.781 -1.856 1 87.38 337 ARG B CA 1
ATOM 8012 C C . ARG B 1 337 ? -5.547 32.531 -1.204 1 87.38 337 ARG B C 1
ATOM 8014 O O . ARG B 1 337 ? -5.191 33.625 -1.63 1 87.38 337 ARG B O 1
ATOM 8021 N N . MET B 1 338 ? -5 31.859 -0.25 1 83.62 338 MET B N 1
ATOM 8022 C CA . MET B 1 338 ? -3.982 32.5 0.567 1 83.62 338 MET B CA 1
ATOM 8023 C C . MET B 1 338 ? -2.639 31.797 0.43 1 83.62 338 MET B C 1
ATOM 8025 O O . MET B 1 338 ? -2.572 30.578 0.477 1 83.62 338 MET B O 1
ATOM 8029 N N . ASP B 1 339 ? -1.658 32.562 0.175 1 74.31 339 ASP B N 1
ATOM 8030 C CA . ASP B 1 339 ? -0.287 32.062 0.283 1 74.31 339 ASP B CA 1
ATOM 8031 C C . ASP B 1 339 ? 0.209 32.156 1.726 1 74.31 339 ASP B C 1
ATOM 8033 O O . ASP B 1 339 ? 0.43 33.25 2.258 1 74.31 339 ASP B O 1
ATOM 8037 N N . LYS B 1 340 ? 0.471 31.109 2.312 1 66.06 340 LYS B N 1
ATOM 8038 C CA . LYS B 1 340 ? 0.796 31.047 3.734 1 66.06 340 LYS B CA 1
ATOM 8039 C C . LYS B 1 340 ? 2.16 31.672 4.012 1 66.06 340 LYS B C 1
ATOM 8041 O O . LYS B 1 340 ? 2.42 32.125 5.125 1 66.06 340 LYS B O 1
ATOM 8046 N N . VAL B 1 341 ? 2.949 31.641 3.008 1 61 341 VAL B N 1
ATOM 8047 C CA . VAL B 1 341 ? 4.312 32.125 3.234 1 61 341 VAL B CA 1
ATOM 8048 C C . VAL B 1 341 ? 4.41 33.594 2.91 1 61 341 VAL B C 1
ATOM 8050 O O . VAL B 1 341 ? 4.871 34.406 3.732 1 61 341 VAL B O 1
ATOM 8053 N N . ARG B 1 342 ? 3.832 34.094 1.705 1 60 342 ARG B N 1
ATOM 8054 C CA . ARG B 1 342 ? 3.975 35.469 1.261 1 60 342 ARG B CA 1
ATOM 8055 C C . ARG B 1 342 ? 2.846 36.344 1.808 1 60 342 ARG B C 1
ATOM 8057 O O . ARG B 1 342 ? 2.963 37.562 1.847 1 60 342 ARG B O 1
ATOM 8064 N N . GLY B 1 343 ? 1.797 35.656 2.277 1 61.91 343 GLY B N 1
ATOM 8065 C CA . GLY B 1 343 ? 0.682 36.375 2.859 1 61.91 343 GLY B CA 1
ATOM 8066 C C . GLY B 1 343 ? -0.242 37 1.818 1 61.91 343 GLY B C 1
ATOM 8067 O O . GLY B 1 343 ? -1.191 37.688 2.16 1 61.91 343 GLY B O 1
ATOM 8068 N N . ASN B 1 344 ? 0.04 36.75 0.563 1 65.88 344 ASN B N 1
ATOM 8069 C CA . ASN B 1 344 ? -0.843 37.25 -0.484 1 65.88 344 ASN B CA 1
ATOM 8070 C C . ASN B 1 344 ? -2.158 36.469 -0.527 1 65.88 344 ASN B C 1
ATOM 8072 O O . ASN B 1 344 ? -2.207 35.312 -0.15 1 65.88 344 ASN B O 1
ATOM 8076 N N . CYS B 1 345 ? -3.189 37.25 -0.857 1 78.81 345 CYS B N 1
ATOM 8077 C CA . CYS B 1 345 ? -4.512 36.656 -0.921 1 78.81 345 CYS B CA 1
ATOM 8078 C C . CYS B 1 345 ? -5.227 37.031 -2.211 1 78.81 345 CYS B C 1
ATOM 8080 O O . CYS B 1 345 ? -5.137 38.188 -2.66 1 78.81 345 CYS B O 1
ATOM 8082 N N . THR B 1 346 ? -5.715 36.062 -2.893 1 80.25 346 THR B N 1
ATOM 8083 C CA . THR B 1 346 ? -6.582 36.281 -4.047 1 80.25 346 THR B CA 1
ATOM 8084 C C . THR B 1 346 ? -8.008 35.844 -3.73 1 80.25 346 THR B C 1
ATOM 8086 O O . THR B 1 346 ? -8.234 34.719 -3.24 1 80.25 346 THR B O 1
ATOM 8089 N N . VAL B 1 347 ? -8.938 36.781 -3.973 1 86.81 347 VAL B N 1
ATOM 8090 C CA . VAL B 1 347 ? -10.344 36.5 -3.729 1 86.81 347 VAL B CA 1
ATOM 8091 C C . VAL B 1 347 ? -11.086 36.344 -5.059 1 86.81 347 VAL B C 1
ATOM 8093 O O . VAL B 1 347 ? -11.008 37.25 -5.91 1 86.81 347 VAL B O 1
ATOM 8096 N N . THR B 1 348 ? -11.727 35.219 -5.262 1 87.56 348 THR B N 1
ATOM 8097 C CA . THR B 1 348 ? -12.508 34.969 -6.469 1 87.56 348 THR B CA 1
ATOM 8098 C C . THR B 1 348 ? -13.859 34.344 -6.117 1 87.56 348 THR B C 1
ATOM 8100 O O . THR B 1 348 ? -14.102 33.969 -4.965 1 87.56 348 THR B O 1
ATOM 8103 N N . LYS B 1 349 ? -14.703 34.375 -7.133 1 90.25 349 LYS B N 1
ATOM 8104 C CA . LYS B 1 349 ? -15.898 33.531 -6.992 1 90.25 349 LYS B CA 1
ATOM 8105 C C . LYS B 1 349 ? -15.539 32.062 -7.008 1 90.25 349 LYS B C 1
ATOM 8107 O O . LYS B 1 349 ? -14.555 31.656 -7.633 1 90.25 349 LYS B O 1
ATOM 8112 N N . ILE B 1 350 ? -16.328 31.344 -6.25 1 91.75 350 ILE B N 1
ATOM 8113 C CA . ILE B 1 350 ? -16.141 29.891 -6.348 1 91.75 350 ILE B CA 1
ATOM 8114 C C . ILE B 1 350 ? -16.578 29.406 -7.727 1 91.75 350 ILE B C 1
ATOM 8116 O O . ILE B 1 350 ? -17.672 29.703 -8.18 1 91.75 350 ILE B O 1
ATOM 8120 N N . ALA B 1 351 ? -15.703 28.719 -8.344 1 84.62 351 ALA B N 1
ATOM 8121 C CA . ALA B 1 351 ? -15.969 28.266 -9.703 1 84.62 351 ALA B CA 1
ATOM 8122 C C . ALA B 1 351 ? -16.766 26.953 -9.703 1 84.62 351 ALA B C 1
ATOM 8124 O O . ALA B 1 351 ? -16.594 26.125 -8.797 1 84.62 351 ALA B O 1
ATOM 8125 N N . GLY B 1 352 ? -17.531 26.812 -10.727 1 82.88 352 GLY B N 1
ATOM 8126 C CA . GLY B 1 352 ? -18.281 25.578 -10.875 1 82.88 352 GLY B CA 1
ATOM 8127 C C . GLY B 1 352 ? -17.391 24.359 -11.086 1 82.88 352 GLY B C 1
ATOM 8128 O O . GLY B 1 352 ? -17.828 23.219 -10.883 1 82.88 352 GLY B O 1
ATOM 8129 N N . SER B 1 353 ? -16.219 24.578 -11.375 1 75.56 353 SER B N 1
ATOM 8130 C CA . SER B 1 353 ? -15.289 23.5 -11.672 1 75.56 353 SER B CA 1
ATOM 8131 C C . SER B 1 353 ? -14.523 23.078 -10.43 1 75.56 353 SER B C 1
ATOM 8133 O O . SER B 1 353 ? -13.766 22.094 -10.453 1 75.56 353 SER B O 1
ATOM 8135 N N . ASP B 1 354 ? -14.758 23.781 -9.391 1 81.56 354 ASP B N 1
ATOM 8136 C CA . ASP B 1 354 ? -14.062 23.391 -8.164 1 81.56 354 ASP B CA 1
ATOM 8137 C C . ASP B 1 354 ? -14.57 22.047 -7.652 1 81.56 354 ASP B C 1
ATOM 8139 O O . ASP B 1 354 ? -15.727 21.688 -7.875 1 81.56 354 ASP B O 1
ATOM 8143 N N . PHE B 1 355 ? -13.758 21.297 -6.961 1 79.56 355 PHE B N 1
ATOM 8144 C CA . PHE B 1 355 ? -14.062 19.906 -6.609 1 79.56 355 PHE B CA 1
ATOM 8145 C C . PHE B 1 355 ? -15.227 19.844 -5.625 1 79.56 355 PHE B C 1
ATOM 8147 O O . PHE B 1 355 ? -15.914 18.828 -5.535 1 79.56 355 PHE B O 1
ATOM 8154 N N . ASP B 1 356 ? -15.422 20.906 -4.898 1 91 356 ASP B N 1
ATOM 8155 C CA . ASP B 1 356 ? -16.484 20.922 -3.891 1 91 356 ASP B CA 1
ATOM 8156 C C . ASP B 1 356 ? -17.703 21.672 -4.402 1 91 356 ASP B C 1
ATOM 8158 O O . ASP B 1 356 ? -18.625 21.969 -3.635 1 91 356 ASP B O 1
ATOM 8162 N N . ALA B 1 357 ? -17.734 21.953 -5.707 1 91.12 357 ALA B N 1
ATOM 8163 C CA . ALA B 1 357 ? -18.828 22.734 -6.27 1 91.12 357 ALA B CA 1
ATOM 8164 C C . ALA B 1 357 ? -19.781 21.844 -7.07 1 91.12 357 ALA B C 1
ATOM 8166 O O . ALA B 1 357 ? -19.344 20.953 -7.789 1 91.12 357 ALA B O 1
ATOM 8167 N N . HIS B 1 358 ? -21.016 22.094 -6.852 1 90.94 358 HIS B N 1
ATOM 8168 C CA . HIS B 1 358 ? -22.062 21.547 -7.695 1 90.94 358 HIS B CA 1
ATOM 8169 C C . HIS B 1 358 ? -22.766 22.656 -8.484 1 90.94 358 HIS B C 1
ATOM 8171 O O . HIS B 1 358 ? -23.359 23.562 -7.891 1 90.94 358 HIS B O 1
ATOM 8177 N N . SER B 1 359 ? -22.75 22.516 -9.766 1 88 359 SER B N 1
ATOM 8178 C CA . SER B 1 359 ? -23.375 23.531 -10.609 1 88 359 SER B CA 1
ATOM 8179 C C . SER B 1 359 ? -24.891 23.312 -10.711 1 88 359 SER B C 1
ATOM 8181 O O . SER B 1 359 ? -25.328 22.219 -11.07 1 88 359 SER B O 1
ATOM 8183 N N . LEU B 1 360 ? -25.609 24.328 -10.359 1 88.62 360 LEU B N 1
ATOM 8184 C CA . LEU B 1 360 ? -27.047 24.281 -10.531 1 88.62 360 LEU B CA 1
ATOM 8185 C C . LEU B 1 360 ? -27.453 24.688 -11.945 1 88.62 360 LEU B C 1
ATOM 8187 O O . LEU B 1 360 ? -28.375 24.125 -12.531 1 88.62 360 LEU B O 1
ATOM 8191 N N . ASP B 1 361 ? -26.859 25.703 -12.414 1 83.5 361 ASP B N 1
ATOM 8192 C CA . ASP B 1 361 ? -26.984 26.203 -13.781 1 83.5 361 ASP B CA 1
ATOM 8193 C C . ASP B 1 361 ? -25.672 26.766 -14.289 1 83.5 361 ASP B C 1
ATOM 8195 O O . ASP B 1 361 ? -24.594 26.391 -13.805 1 83.5 361 ASP B O 1
ATOM 8199 N N . ALA B 1 362 ? -25.734 27.625 -15.312 1 78.5 362 ALA B N 1
ATOM 8200 C CA . ALA B 1 362 ? -24.531 28.125 -15.961 1 78.5 362 ALA B CA 1
ATOM 8201 C C . ALA B 1 362 ? -23.781 29.094 -15.047 1 78.5 362 ALA B C 1
ATOM 8203 O O . ALA B 1 362 ? -22.562 29.266 -15.188 1 78.5 362 ALA B O 1
ATOM 8204 N N . THR B 1 363 ? -24.422 29.609 -14.086 1 80.69 363 THR B N 1
ATOM 8205 C CA . THR B 1 363 ? -23.766 30.672 -13.328 1 80.69 363 THR B CA 1
ATOM 8206 C C . THR B 1 363 ? -23.828 30.391 -11.828 1 80.69 363 THR B C 1
ATOM 8208 O O . THR B 1 363 ? -23.016 30.906 -11.062 1 80.69 363 THR B O 1
ATOM 8211 N N . THR B 1 364 ? -24.781 29.578 -11.438 1 90.75 364 THR B N 1
ATOM 8212 C CA . THR B 1 364 ? -25.031 29.406 -10.016 1 90.75 364 THR B CA 1
ATOM 8213 C C . THR B 1 364 ? -24.438 28.078 -9.523 1 90.75 364 THR B C 1
ATOM 8215 O O . THR B 1 364 ? -24.594 27.047 -10.18 1 90.75 364 THR B O 1
ATOM 8218 N N . VAL B 1 365 ? -23.734 28.188 -8.367 1 93.69 365 VAL B N 1
ATOM 8219 C CA . VAL B 1 365 ? -23.094 27 -7.805 1 93.69 365 VAL B CA 1
ATOM 8220 C C . VAL B 1 365 ? -23.5 26.844 -6.34 1 93.69 365 VAL B C 1
ATOM 8222 O O . VAL B 1 365 ? -23.906 27.812 -5.695 1 93.69 365 VAL B O 1
ATOM 8225 N N . ARG B 1 366 ? -23.516 25.688 -5.824 1 94.06 366 ARG B N 1
ATOM 8226 C CA . ARG B 1 366 ? -23.672 25.375 -4.406 1 94.06 366 ARG B CA 1
ATOM 8227 C C . ARG B 1 366 ? -22.609 24.406 -3.93 1 94.06 366 ARG B C 1
ATOM 8229 O O . ARG B 1 366 ? -21.922 23.781 -4.742 1 94.06 366 ARG B O 1
ATOM 8236 N N . ILE B 1 367 ? -22.516 24.281 -2.666 1 95.12 367 ILE B N 1
ATOM 8237 C CA . ILE B 1 367 ? -21.609 23.312 -2.076 1 95.12 367 ILE B CA 1
ATOM 8238 C C . ILE B 1 367 ? -22.094 21.891 -2.371 1 95.12 367 ILE B C 1
ATOM 8240 O O . ILE B 1 367 ? -23.297 21.625 -2.324 1 95.12 367 ILE B O 1
ATOM 8244 N N . ARG B 1 368 ? -21.188 21.016 -2.586 1 94.25 368 ARG B N 1
ATOM 8245 C CA . ARG B 1 368 ? -21.516 19.609 -2.699 1 94.25 368 ARG B CA 1
ATOM 8246 C C . ARG B 1 368 ? -21.906 19.016 -1.343 1 94.25 368 ARG B C 1
ATOM 8248 O O . ARG B 1 368 ? -21.281 19.344 -0.327 1 94.25 368 ARG B O 1
ATOM 8255 N N . THR B 1 369 ? -22.953 18.188 -1.354 1 94.5 369 THR B N 1
ATOM 8256 C CA . THR B 1 369 ? -23.203 17.375 -0.175 1 94.5 369 THR B CA 1
ATOM 8257 C C . THR B 1 369 ? -22.062 16.391 0.04 1 94.5 369 THR B C 1
ATOM 8259 O O . THR B 1 369 ? -21.219 16.188 -0.847 1 94.5 369 THR B O 1
ATOM 8262 N N . ALA B 1 370 ? -22.094 15.828 1.229 1 93.38 370 ALA B N 1
ATOM 8263 C CA . ALA B 1 370 ? -21.047 14.852 1.518 1 93.38 370 ALA B CA 1
ATOM 8264 C C . ALA B 1 370 ? -21.062 13.711 0.506 1 93.38 370 ALA B C 1
ATOM 8266 O O . ALA B 1 370 ? -20.016 13.258 0.045 1 93.38 370 ALA B O 1
ATOM 8267 N N . LYS B 1 371 ? -22.172 13.18 0.103 1 91.75 371 LYS B N 1
ATOM 8268 C CA . LYS B 1 371 ? -22.312 12.117 -0.884 1 91.75 371 LYS B CA 1
ATOM 8269 C C . LYS B 1 371 ? -21.781 12.555 -2.246 1 91.75 371 LYS B C 1
ATOM 8271 O O . LYS B 1 371 ? -21.109 11.781 -2.936 1 91.75 371 LYS B O 1
ATOM 8276 N N . GLU B 1 372 ? -22.125 13.789 -2.592 1 91.06 372 GLU B N 1
ATOM 8277 C CA . GLU B 1 372 ? -21.656 14.328 -3.861 1 91.06 372 GLU B CA 1
ATOM 8278 C C . GLU B 1 372 ? -20.141 14.523 -3.85 1 91.06 372 GLU B C 1
ATOM 8280 O O . GLU B 1 372 ? -19.469 14.367 -4.879 1 91.06 372 GLU B O 1
ATOM 8285 N N . PHE B 1 373 ? -19.688 14.906 -2.658 1 91.56 373 PHE B N 1
ATOM 8286 C CA . PHE B 1 373 ? -18.25 15.133 -2.498 1 91.56 373 PHE B CA 1
ATOM 8287 C C . PHE B 1 373 ? -17.469 13.867 -2.822 1 91.56 373 PHE B C 1
ATOM 8289 O O . PHE B 1 373 ? -16.422 13.93 -3.475 1 91.56 373 PHE B O 1
ATOM 8296 N N . PHE B 1 374 ? -17.984 12.711 -2.473 1 90 374 PHE B N 1
ATOM 8297 C CA . PHE B 1 374 ? -17.344 11.43 -2.746 1 90 374 PHE B CA 1
ATOM 8298 C C . PHE B 1 374 ? -17.844 10.852 -4.07 1 90 374 PHE B C 1
ATOM 8300 O O . PHE B 1 374 ? -17.516 9.711 -4.414 1 90 374 PHE B O 1
ATOM 8307 N N . TYR B 1 375 ? -18.672 11.555 -4.766 1 86.88 375 TYR B N 1
ATOM 8308 C CA . TYR B 1 375 ? -19.203 11.195 -6.078 1 86.88 375 TYR B CA 1
ATOM 8309 C C . TYR B 1 375 ? -20.062 9.938 -5.996 1 86.88 375 TYR B C 1
ATOM 8311 O O . TYR B 1 375 ? -20.016 9.094 -6.895 1 86.88 375 TYR B O 1
ATOM 8319 N N . PHE B 1 376 ? -20.734 9.742 -4.973 1 88.75 376 PHE B N 1
ATOM 8320 C CA . PHE B 1 376 ? -21.625 8.609 -4.801 1 88.75 376 PHE B CA 1
ATOM 8321 C C . PHE B 1 376 ? -22.938 8.828 -5.566 1 88.75 376 PHE B C 1
ATOM 8323 O O . PHE B 1 376 ? -23.703 7.891 -5.781 1 88.75 376 PHE B O 1
ATOM 8330 N N . ASP B 1 377 ? -23.141 9.984 -5.98 1 79.5 377 ASP B N 1
ATOM 8331 C CA . ASP B 1 377 ? -24.406 10.367 -6.602 1 79.5 377 ASP B CA 1
ATOM 8332 C C . ASP B 1 377 ? -24.375 10.148 -8.109 1 79.5 377 ASP B C 1
ATOM 8334 O O . ASP B 1 377 ? -25.406 10.086 -8.766 1 79.5 377 ASP B O 1
ATOM 8338 N N . LYS B 1 378 ? -23.25 9.977 -8.672 1 74.19 378 LYS B N 1
ATOM 8339 C CA . LYS B 1 378 ? -23.094 10.055 -10.125 1 74.19 378 LYS B CA 1
ATOM 8340 C C . LYS B 1 378 ? -23.312 8.688 -10.773 1 74.19 378 LYS B C 1
ATOM 8342 O O . LYS B 1 378 ? -23.547 8.602 -11.977 1 74.19 378 LYS B O 1
ATOM 8347 N N . THR B 1 379 ? -23.109 7.766 -10.023 1 82.62 379 THR B N 1
ATOM 8348 C CA . THR B 1 379 ? -23.203 6.43 -10.594 1 82.62 379 THR B CA 1
ATOM 8349 C C . THR B 1 379 ? -23.562 5.406 -9.516 1 82.62 379 THR B C 1
ATOM 8351 O O . THR B 1 379 ? -23.641 5.742 -8.336 1 82.62 379 THR B O 1
ATOM 8354 N N . GLN B 1 380 ? -23.953 4.355 -10.062 1 87.69 380 GLN B N 1
ATOM 8355 C CA . GLN B 1 380 ? -24.203 3.254 -9.141 1 87.69 380 GLN B CA 1
ATOM 8356 C C . GLN B 1 380 ? -22.938 2.436 -8.898 1 87.69 380 GLN B C 1
ATOM 8358 O O . GLN B 1 380 ? -22.328 1.938 -9.844 1 87.69 380 GLN B O 1
ATOM 8363 N N . TYR B 1 381 ? -22.609 2.406 -7.684 1 94.19 381 TYR B N 1
ATOM 8364 C CA . TYR B 1 381 ? -21.438 1.622 -7.289 1 94.19 381 TYR B CA 1
ATOM 8365 C C . TYR B 1 381 ? -21.844 0.196 -6.926 1 94.19 381 TYR B C 1
ATOM 8367 O O . TYR B 1 381 ? -22.906 -0.029 -6.352 1 94.19 381 TYR B O 1
ATOM 8375 N N . ALA B 1 382 ? -20.938 -0.724 -7.277 1 95.44 382 ALA B N 1
ATOM 8376 C CA . ALA B 1 382 ? -21.125 -2.123 -6.902 1 95.44 382 ALA B CA 1
ATOM 8377 C C . ALA B 1 382 ? -20.094 -2.557 -5.859 1 95.44 382 ALA B C 1
ATOM 8379 O O . ALA B 1 382 ? -18.906 -2.232 -5.977 1 95.44 382 ALA B O 1
ATOM 8380 N N . TYR B 1 383 ? -20.625 -3.273 -4.871 1 96.31 383 TYR B N 1
ATOM 8381 C CA . TYR B 1 383 ? -19.719 -3.818 -3.859 1 96.31 383 TYR B CA 1
ATOM 8382 C C . TYR B 1 383 ? -18.953 -5.012 -4.402 1 96.31 383 TYR B C 1
ATOM 8384 O O . TYR B 1 383 ? -19.547 -5.957 -4.934 1 96.31 383 TYR B O 1
ATOM 8392 N N . GLU B 1 384 ? -17.578 -5.031 -4.191 1 95.56 384 GLU B N 1
ATOM 8393 C CA . GLU B 1 384 ? -16.734 -6.055 -4.793 1 95.56 384 GLU B CA 1
ATOM 8394 C C . GLU B 1 384 ? -16.219 -7.035 -3.742 1 95.56 384 GLU B C 1
ATOM 8396 O O . GLU B 1 384 ? -15.648 -8.078 -4.082 1 95.56 384 GLU B O 1
ATOM 8401 N N . GLY B 1 385 ? -16.359 -6.676 -2.484 1 94.81 385 GLY B N 1
ATOM 8402 C CA . GLY B 1 385 ? -15.812 -7.508 -1.423 1 94.81 385 GLY B CA 1
ATOM 8403 C C . GLY B 1 385 ? -14.672 -6.844 -0.668 1 94.81 385 GLY B C 1
ATOM 8404 O O . GLY B 1 385 ? -14.562 -5.617 -0.656 1 94.81 385 GLY B O 1
ATOM 8405 N N . VAL B 1 386 ? -13.938 -7.668 0.07 1 95 386 VAL B N 1
ATOM 8406 C CA . VAL B 1 386 ? -12.875 -7.148 0.921 1 95 386 VAL B CA 1
ATOM 8407 C C . VAL B 1 386 ? -11.523 -7.328 0.228 1 95 386 VAL B C 1
ATOM 8409 O O . VAL B 1 386 ? -11.195 -8.43 -0.223 1 95 386 VAL B O 1
ATOM 8412 N N . LYS B 1 387 ? -10.766 -6.262 0.058 1 95 387 LYS B N 1
ATOM 8413 C CA . LYS B 1 387 ? -9.406 -6.242 -0.476 1 95 387 LYS B CA 1
ATOM 8414 C C . LYS B 1 387 ? -8.469 -5.453 0.437 1 95 387 LYS B C 1
ATOM 8416 O O . LYS B 1 387 ? -8.922 -4.723 1.317 1 95 387 LYS B O 1
ATOM 8421 N N . LYS B 1 388 ? -7.211 -5.586 0.163 1 92.19 388 LYS B N 1
ATOM 8422 C CA . LYS B 1 388 ? -6.23 -4.898 0.997 1 92.19 388 LYS B CA 1
ATOM 8423 C C . LYS B 1 388 ? -5.672 -3.67 0.288 1 92.19 388 LYS B C 1
ATOM 8425 O O . LYS B 1 388 ? -5.406 -3.705 -0.915 1 92.19 388 LYS B O 1
ATOM 8430 N N . ALA B 1 389 ? -5.539 -2.582 1.02 1 93.94 389 ALA B N 1
ATOM 8431 C CA . ALA B 1 389 ? -4.84 -1.379 0.574 1 93.94 389 ALA B CA 1
ATOM 8432 C C . ALA B 1 389 ? -3.826 -0.915 1.616 1 93.94 389 ALA B C 1
ATOM 8434 O O . ALA B 1 389 ? -4.191 -0.606 2.752 1 93.94 389 ALA B O 1
ATOM 8435 N N . ARG B 1 390 ? -2.584 -0.917 1.25 1 91.38 390 ARG B N 1
ATOM 8436 C CA . ARG B 1 390 ? -1.459 -0.528 2.096 1 91.38 390 ARG B CA 1
ATOM 8437 C C . ARG B 1 390 ? -1.492 -1.27 3.428 1 91.38 390 ARG B C 1
ATOM 8439 O O . ARG B 1 390 ? -1.281 -0.67 4.484 1 91.38 390 ARG B O 1
ATOM 8446 N N . GLY B 1 391 ? -1.897 -2.383 3.434 1 89 391 GLY B N 1
ATOM 8447 C CA . GLY B 1 391 ? -1.869 -3.262 4.594 1 89 391 GLY B CA 1
ATOM 8448 C C . GLY B 1 391 ? -3.178 -3.279 5.359 1 89 391 GLY B C 1
ATOM 8449 O O . GLY B 1 391 ? -3.312 -4 6.348 1 89 391 GLY B O 1
ATOM 8450 N N . ILE B 1 392 ? -4.18 -2.564 4.898 1 94.69 392 ILE B N 1
ATOM 8451 C CA . ILE B 1 392 ? -5.449 -2.443 5.602 1 94.69 392 ILE B CA 1
ATOM 8452 C C . ILE B 1 392 ? -6.535 -3.207 4.848 1 94.69 392 ILE B C 1
ATOM 8454 O O . ILE B 1 392 ? -6.629 -3.109 3.621 1 94.69 392 ILE B O 1
ATOM 8458 N N . ASP B 1 393 ? -7.348 -3.992 5.578 1 95.44 393 ASP B N 1
ATOM 8459 C CA . ASP B 1 393 ? -8.516 -4.629 4.969 1 95.44 393 ASP B CA 1
ATOM 8460 C C . ASP B 1 393 ? -9.609 -3.604 4.672 1 95.44 393 ASP B C 1
ATOM 8462 O O . ASP B 1 393 ? -10.023 -2.861 5.562 1 95.44 393 ASP B O 1
ATOM 8466 N N . CYS B 1 394 ? -10.086 -3.617 3.438 1 97.19 394 CYS B N 1
ATOM 8467 C CA . CYS B 1 394 ? -11.039 -2.594 3.021 1 97.19 394 CYS B CA 1
ATOM 8468 C C . CYS B 1 394 ? -12.227 -3.219 2.303 1 97.19 394 CYS B C 1
ATOM 8470 O O . CYS B 1 394 ? -12.07 -4.16 1.525 1 97.19 394 CYS B O 1
ATOM 8472 N N . ASP B 1 395 ? -13.367 -2.717 2.602 1 97.38 395 ASP B N 1
ATOM 8473 C CA . ASP B 1 395 ? -14.508 -2.92 1.712 1 97.38 395 ASP B CA 1
ATOM 8474 C C . ASP B 1 395 ? -14.367 -2.094 0.436 1 97.38 395 ASP B C 1
ATOM 8476 O O . ASP B 1 395 ? -14.086 -0.895 0.494 1 97.38 395 ASP B O 1
ATOM 8480 N N . VAL B 1 396 ? -14.625 -2.715 -0.698 1 97.75 396 VAL B N 1
ATOM 8481 C CA . VAL B 1 396 ? -14.328 -2.041 -1.958 1 97.75 396 VAL B CA 1
ATOM 8482 C C . VAL B 1 396 ? -15.602 -1.935 -2.799 1 97.75 396 VAL B C 1
ATOM 8484 O O . VAL B 1 396 ? -16.344 -2.904 -2.928 1 97.75 396 VAL B O 1
ATOM 8487 N N . TRP B 1 397 ? -15.93 -0.752 -3.334 1 97.12 397 TRP B N 1
ATOM 8488 C CA . TRP B 1 397 ? -16.984 -0.491 -4.301 1 97.12 397 TRP B CA 1
ATOM 8489 C C . TRP B 1 397 ? -16.422 0.036 -5.609 1 97.12 397 TRP B C 1
ATOM 8491 O O . TRP B 1 397 ? -15.461 0.82 -5.609 1 97.12 397 TRP B O 1
ATOM 8501 N N . ILE B 1 398 ? -16.969 -0.363 -6.73 1 95.56 398 ILE B N 1
ATOM 8502 C CA . ILE B 1 398 ? -16.453 0.047 -8.031 1 95.56 398 ILE B CA 1
ATOM 8503 C C . ILE B 1 398 ? -17.594 0.545 -8.906 1 95.56 398 ILE B C 1
ATOM 8505 O O . ILE B 1 398 ? -18.75 0.115 -8.742 1 95.56 398 ILE B O 1
ATOM 8509 N N . ALA B 1 399 ? -17.297 1.513 -9.789 1 93.5 399 ALA B N 1
ATOM 8510 C CA . ALA B 1 399 ? -18.266 2.029 -10.758 1 93.5 399 ALA B CA 1
ATOM 8511 C C . ALA B 1 399 ? -17.562 2.463 -12.047 1 93.5 399 ALA B C 1
ATOM 8513 O O . ALA B 1 399 ? -16.359 2.709 -12.047 1 93.5 399 ALA B O 1
ATOM 8514 N N . THR B 1 400 ? -18.344 2.428 -13.07 1 90.94 400 THR B N 1
ATOM 8515 C CA . THR B 1 400 ? -17.906 3.043 -14.32 1 90.94 400 THR B CA 1
ATOM 8516 C C . THR B 1 400 ? -18.531 4.426 -14.484 1 90.94 400 THR B C 1
ATOM 8518 O O . THR B 1 400 ? -19.719 4.609 -14.219 1 90.94 400 THR B O 1
ATOM 8521 N N . ARG B 1 401 ? -17.641 5.312 -14.828 1 86.56 401 ARG B N 1
ATOM 8522 C CA . ARG B 1 401 ? -18.141 6.652 -15.141 1 86.56 401 ARG B CA 1
ATOM 8523 C C . ARG B 1 401 ? -17.766 7.066 -16.562 1 86.56 401 ARG B C 1
ATOM 8525 O O . ARG B 1 401 ? -16.656 6.777 -17.016 1 86.56 401 ARG B O 1
ATOM 8532 N N . SER B 1 402 ? -18.672 7.777 -17.172 1 82.06 402 SER B N 1
ATOM 8533 C CA . SER B 1 402 ? -18.422 8.219 -18.531 1 82.06 402 SER B CA 1
ATOM 8534 C C . SER B 1 402 ? -18.266 9.734 -18.609 1 82.06 402 SER B C 1
ATOM 8536 O O . SER B 1 402 ? -18.188 10.297 -19.703 1 82.06 402 SER B O 1
ATOM 8538 N N . ASP B 1 403 ? -18.312 10.367 -17.547 1 76.19 403 ASP B N 1
ATOM 8539 C CA . ASP B 1 403 ? -18.281 11.828 -17.531 1 76.19 403 ASP B CA 1
ATOM 8540 C C . ASP B 1 403 ? -16.922 12.344 -17.078 1 76.19 403 ASP B C 1
ATOM 8542 O O . ASP B 1 403 ? -16.766 13.539 -16.812 1 76.19 403 ASP B O 1
ATOM 8546 N N . TRP B 1 404 ? -16.062 11.445 -16.875 1 74.75 404 TRP B N 1
ATOM 8547 C CA . TRP B 1 404 ? -14.719 11.828 -16.438 1 74.75 404 TRP B CA 1
ATOM 8548 C C . TRP B 1 404 ? -13.656 11.227 -17.344 1 74.75 404 TRP B C 1
ATOM 8550 O O . TRP B 1 404 ? -13.766 10.078 -17.766 1 74.75 404 TRP B O 1
ATOM 8560 N N . PRO B 1 405 ? -12.625 11.992 -17.609 1 66.31 405 PRO B N 1
ATOM 8561 C CA . PRO B 1 405 ? -12.289 13.359 -17.219 1 66.31 405 PRO B CA 1
ATOM 8562 C C . PRO B 1 405 ? -13.117 14.406 -17.953 1 66.31 405 PRO B C 1
ATOM 8564 O O . PRO B 1 405 ? -13.18 15.562 -17.531 1 66.31 405 PRO B O 1
ATOM 8567 N N . SER B 1 406 ? -13.578 14 -19.141 1 64.44 406 SER B N 1
ATOM 8568 C CA . SER B 1 406 ? -14.484 14.867 -19.875 1 64.44 406 SER B CA 1
ATOM 8569 C C . SER B 1 406 ? -15.734 14.109 -20.328 1 64.44 406 SER B C 1
ATOM 8571 O O . SER B 1 406 ? -15.719 12.883 -20.438 1 64.44 406 SER B O 1
ATOM 8573 N N . PRO B 1 407 ? -16.781 14.969 -20.312 1 62.59 407 PRO B N 1
ATOM 8574 C CA . PRO B 1 407 ? -17.969 14.281 -20.812 1 62.59 407 PRO B CA 1
ATOM 8575 C C . PRO B 1 407 ? -17.734 13.609 -22.172 1 62.59 407 PRO B C 1
ATOM 8577 O O . PRO B 1 407 ? -17.125 14.203 -23.062 1 62.59 407 PRO B O 1
ATOM 8580 N N . GLY B 1 408 ? -18.109 12.406 -22.328 1 59.78 408 GLY B N 1
ATOM 8581 C CA . GLY B 1 408 ? -17.969 11.672 -23.578 1 59.78 408 GLY B CA 1
ATOM 8582 C C . GLY B 1 408 ? -16.672 10.875 -23.656 1 59.78 408 GLY B C 1
ATOM 8583 O O . GLY B 1 408 ? -16.453 10.141 -24.625 1 59.78 408 GLY B O 1
ATOM 8584 N N . SER B 1 409 ? -15.82 11.219 -22.75 1 62.03 409 SER B N 1
ATOM 8585 C CA . SER B 1 409 ? -14.555 10.484 -22.75 1 62.03 409 SER B CA 1
ATOM 8586 C C . SER B 1 409 ? -14.781 8.992 -22.5 1 62.03 409 SER B C 1
ATOM 8588 O O . SER B 1 409 ? -15.898 8.578 -22.188 1 62.03 409 SER B O 1
ATOM 8590 N N . SER B 1 410 ? -13.695 8.258 -22.828 1 65.75 410 SER B N 1
ATOM 8591 C CA . SER B 1 410 ? -13.672 6.824 -22.562 1 65.75 410 SER B CA 1
ATOM 8592 C C . SER B 1 410 ? -14.031 6.535 -21.109 1 65.75 410 SER B C 1
ATOM 8594 O O . SER B 1 410 ? -13.844 7.387 -20.234 1 65.75 410 SER B O 1
ATOM 8596 N N . ASN B 1 411 ? -14.602 5.406 -20.938 1 81 411 ASN B N 1
ATOM 8597 C CA . ASN B 1 411 ? -15.07 4.941 -19.641 1 81 411 ASN B CA 1
ATOM 8598 C C . ASN B 1 411 ? -13.938 4.883 -18.609 1 81 411 ASN B C 1
ATOM 8600 O O . ASN B 1 411 ? -12.812 4.523 -18.953 1 81 411 ASN B O 1
ATOM 8604 N N . SER B 1 412 ? -14.203 5.609 -17.5 1 87.81 412 SER B N 1
ATOM 8605 C CA . SER B 1 412 ? -13.297 5.492 -16.359 1 87.81 412 SER B CA 1
ATOM 8606 C C . SER B 1 412 ? -13.875 4.59 -15.281 1 87.81 412 SER B C 1
ATOM 8608 O O . SER B 1 412 ? -15.094 4.461 -15.156 1 87.81 412 SER B O 1
ATOM 8610 N N . THR B 1 413 ? -12.953 3.93 -14.625 1 91.81 413 THR B N 1
ATOM 8611 C CA . THR B 1 413 ? -13.359 3.135 -13.477 1 91.81 413 THR B CA 1
ATOM 8612 C C . THR B 1 413 ? -12.961 3.83 -12.172 1 91.81 413 THR B C 1
ATOM 8614 O O . THR B 1 413 ? -11.859 4.363 -12.055 1 91.81 413 THR B O 1
ATOM 8617 N N . TRP B 1 414 ? -13.914 3.898 -11.258 1 93.69 414 TRP B N 1
ATOM 8618 C CA . TRP B 1 414 ? -13.727 4.473 -9.93 1 93.69 414 TRP B CA 1
ATOM 8619 C C . TRP B 1 414 ? -13.875 3.41 -8.844 1 93.69 414 TRP B C 1
ATOM 8621 O O . TRP B 1 414 ? -14.938 2.793 -8.711 1 93.69 414 TRP B O 1
ATOM 8631 N N . GLU B 1 415 ? -12.836 3.221 -8.109 1 96.19 415 GLU B N 1
ATOM 8632 C CA . GLU B 1 415 ? -12.836 2.229 -7.039 1 96.19 415 GLU B CA 1
ATOM 8633 C C . GLU B 1 415 ? -12.555 2.877 -5.688 1 96.19 415 GLU B C 1
ATOM 8635 O O . GLU B 1 415 ? -11.508 3.5 -5.5 1 96.19 415 GLU B O 1
ATOM 8640 N N . TRP B 1 416 ? -13.523 2.701 -4.773 1 97 416 TRP B N 1
ATOM 8641 C CA . TRP B 1 416 ? -13.367 3.24 -3.428 1 97 416 TRP B CA 1
ATOM 8642 C C . TRP B 1 416 ? -13.047 2.135 -2.43 1 97 416 TRP B C 1
ATOM 8644 O O . TRP B 1 416 ? -13.688 1.079 -2.434 1 97 416 TRP B O 1
ATOM 8654 N N . TYR B 1 417 ? -12.094 2.35 -1.602 1 97.56 417 TYR B N 1
ATOM 8655 C CA . TYR B 1 417 ? -11.695 1.465 -0.511 1 97.56 417 TYR B CA 1
ATOM 8656 C C . TYR B 1 417 ? -12.008 2.096 0.842 1 97.56 417 TYR B C 1
ATOM 8658 O O . TYR B 1 417 ? -11.5 3.172 1.163 1 97.56 417 TYR B O 1
ATOM 8666 N N . PHE B 1 418 ? -12.836 1.489 1.637 1 97.5 418 PHE B N 1
ATOM 8667 C CA . PHE B 1 418 ? -13.117 1.892 3.01 1 97.5 418 PHE B CA 1
ATOM 8668 C C . PHE B 1 418 ? -12.672 0.814 3.992 1 97.5 418 PHE B C 1
ATOM 8670 O O . PHE B 1 418 ? -12.938 -0.372 3.779 1 97.5 418 PHE B O 1
ATOM 8677 N N . ALA B 1 419 ? -11.984 1.208 5.035 1 96.75 419 ALA B N 1
ATOM 8678 C CA . ALA B 1 419 ? -11.555 0.232 6.031 1 96.75 419 ALA B CA 1
ATOM 8679 C C . ALA B 1 419 ? -12.742 -0.561 6.566 1 96.75 419 ALA B C 1
ATOM 8681 O O . ALA B 1 419 ? -13.82 0.001 6.809 1 96.75 419 ALA B O 1
ATOM 8682 N N . VAL B 1 420 ? -12.484 -1.812 6.734 1 95.94 420 VAL B N 1
ATOM 8683 C CA . VAL B 1 420 ? -13.516 -2.596 7.414 1 95.94 420 VAL B CA 1
ATOM 8684 C C . VAL B 1 420 ? -13.648 -2.123 8.859 1 95.94 420 VAL B C 1
ATOM 8686 O O . VAL B 1 420 ? -12.734 -1.5 9.406 1 95.94 420 VAL B O 1
ATOM 8689 N N . ASN B 1 421 ? -14.711 -2.488 9.516 1 91.94 421 ASN B N 1
ATOM 8690 C CA . ASN B 1 421 ? -15.039 -1.928 10.82 1 91.94 421 ASN B CA 1
ATOM 8691 C C . ASN B 1 421 ? -14.086 -2.434 11.898 1 91.94 421 ASN B C 1
ATOM 8693 O O . ASN B 1 421 ? -13.992 -1.846 12.984 1 91.94 421 ASN B O 1
ATOM 8697 N N . ASP B 1 422 ? -13.383 -3.486 11.594 1 91.19 422 ASP B N 1
ATOM 8698 C CA . ASP B 1 422 ? -12.453 -4.039 12.57 1 91.19 422 ASP B CA 1
ATOM 8699 C C . ASP B 1 422 ? -11.227 -3.143 12.734 1 91.19 422 ASP B C 1
ATOM 8701 O O . ASP B 1 422 ? -10.531 -3.215 13.75 1 91.19 422 ASP B O 1
ATOM 8705 N N . TRP B 1 423 ? -10.945 -2.383 11.75 1 93 423 TRP B N 1
ATOM 8706 C CA . TRP B 1 423 ? -9.859 -1.418 11.844 1 93 423 TRP B CA 1
ATOM 8707 C C . TRP B 1 423 ? -10.328 -0.128 12.5 1 93 423 TRP B C 1
ATOM 8709 O O . TRP B 1 423 ? -11.359 0.432 12.125 1 93 423 TRP B O 1
ATOM 8719 N N . ILE B 1 424 ? -9.508 0.347 13.469 1 87.25 424 ILE B N 1
ATOM 8720 C CA . ILE B 1 424 ? -9.914 1.548 14.195 1 87.25 424 ILE B CA 1
ATOM 8721 C C . ILE B 1 424 ? -8.797 2.59 14.125 1 87.25 424 ILE B C 1
ATOM 8723 O O . ILE B 1 424 ? -7.613 2.25 14.195 1 87.25 424 ILE B O 1
ATOM 8727 N N . GLN B 1 425 ? -9.211 3.787 13.961 1 87.5 425 GLN B N 1
ATOM 8728 C CA . GLN B 1 425 ? -8.289 4.918 13.977 1 87.5 425 GLN B CA 1
ATOM 8729 C C . GLN B 1 425 ? -8.602 5.867 15.133 1 87.5 425 GLN B C 1
ATOM 8731 O O . GLN B 1 425 ? -9.75 6.266 15.328 1 87.5 425 GLN B O 1
ATOM 8736 N N . SER B 1 426 ? -7.582 6.207 15.773 1 76.12 426 SER B N 1
ATOM 8737 C CA . SER B 1 426 ? -7.766 7.164 16.859 1 76.12 426 SER B CA 1
ATOM 8738 C C . SER B 1 426 ? -7.809 8.594 16.328 1 76.12 426 SER B C 1
ATOM 8740 O O . SER B 1 426 ? -6.941 9 15.555 1 76.12 426 SER B O 1
ATOM 8742 N N . THR B 1 427 ? -8.836 9.297 16.766 1 72.94 427 THR B N 1
ATOM 8743 C CA . THR B 1 427 ? -8.938 10.711 16.422 1 72.94 427 THR B CA 1
ATOM 8744 C C . THR B 1 427 ? -8.547 11.586 17.609 1 72.94 427 THR B C 1
ATOM 8746 O O . THR B 1 427 ? -8.688 12.805 17.562 1 72.94 427 THR B O 1
ATOM 8749 N N . GLY B 1 428 ? -7.984 10.898 18.609 1 65.62 428 GLY B N 1
ATOM 8750 C CA . GLY B 1 428 ? -7.695 11.602 19.844 1 65.62 428 GLY B CA 1
ATOM 8751 C C . GLY B 1 428 ? -8.812 11.484 20.875 1 65.62 428 GLY B C 1
ATOM 8752 O O . GLY B 1 428 ? -8.602 10.953 21.969 1 65.62 428 GLY B O 1
ATOM 8753 N N . HIS B 1 429 ? -10.094 11.891 20.438 1 64.12 429 HIS B N 1
ATOM 8754 C CA . HIS B 1 429 ? -11.234 11.852 21.359 1 64.12 429 HIS B CA 1
ATOM 8755 C C . HIS B 1 429 ? -12.047 10.586 21.156 1 64.12 429 HIS B C 1
ATOM 8757 O O . HIS B 1 429 ? -12.695 10.102 22.094 1 64.12 429 HIS B O 1
ATOM 8763 N N . THR B 1 430 ? -12.016 10.172 19.953 1 70.81 430 THR B N 1
ATOM 8764 C CA . THR B 1 430 ? -12.828 9.008 19.594 1 70.81 430 THR B CA 1
ATOM 8765 C C . THR B 1 430 ? -12.078 8.109 18.625 1 70.81 430 THR B C 1
ATOM 8767 O O . THR B 1 430 ? -10.859 8.25 18.453 1 70.81 430 THR B O 1
ATOM 8770 N N . TYR B 1 431 ? -12.836 7.074 18.297 1 76.56 431 TYR B N 1
ATOM 8771 C CA . TYR B 1 431 ? -12.344 6.172 17.266 1 76.5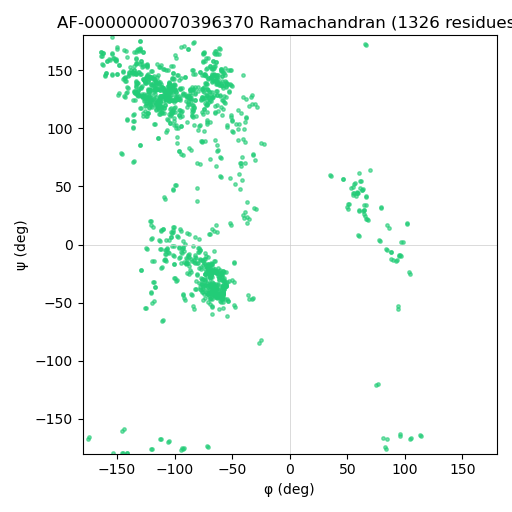6 431 TYR B CA 1
ATOM 8772 C C . TYR B 1 431 ? -13.211 6.254 16.016 1 76.56 431 TYR B C 1
ATOM 8774 O O . TYR B 1 431 ? -14.438 6.355 16.109 1 76.56 431 TYR B O 1
ATOM 8782 N N . ASP B 1 432 ? -12.484 6.359 15.008 1 80.44 432 ASP B N 1
ATOM 8783 C CA . ASP B 1 432 ? -13.211 6.273 13.742 1 80.44 432 ASP B CA 1
ATOM 8784 C C . ASP B 1 432 ? -13.125 4.867 13.156 1 80.44 432 ASP B C 1
ATOM 8786 O O . ASP B 1 432 ? -12.133 4.164 13.352 1 80.44 432 ASP B O 1
ATOM 8790 N N . PHE B 1 433 ? -14.281 4.52 12.492 1 87 433 PHE B N 1
ATOM 8791 C CA . PHE B 1 433 ? -14.414 3.252 11.781 1 87 433 PHE B CA 1
ATOM 8792 C C . PHE B 1 433 ? -14.898 3.479 10.352 1 87 433 PHE B C 1
ATOM 8794 O O . PHE B 1 433 ? -15.438 4.543 10.039 1 87 433 PHE B O 1
ATOM 8801 N N . GLY B 1 434 ? -14.578 2.537 9.516 1 90.75 434 GLY B N 1
ATOM 8802 C CA . GLY B 1 434 ? -15.109 2.6 8.164 1 90.75 434 GLY B CA 1
ATOM 8803 C C . GLY B 1 434 ? -14.609 3.803 7.383 1 90.75 434 GLY B C 1
ATOM 8804 O O . GLY B 1 434 ? -15.336 4.348 6.547 1 90.75 434 GLY B O 1
ATOM 8805 N N . MET B 1 435 ? -13.43 4.281 7.66 1 94.12 435 MET B N 1
ATOM 8806 C CA . MET B 1 435 ? -12.906 5.484 7.016 1 94.12 435 MET B CA 1
ATOM 8807 C C . MET B 1 435 ? -12.406 5.172 5.609 1 94.12 435 MET B C 1
ATOM 8809 O O . MET B 1 435 ? -12 4.047 5.324 1 94.12 435 MET B O 1
ATOM 8813 N N . PRO B 1 436 ? -12.5 6.148 4.691 1 96.38 436 PRO B N 1
ATOM 8814 C CA . PRO B 1 436 ? -11.906 5.949 3.369 1 96.38 436 PRO B CA 1
ATOM 8815 C C . PRO B 1 436 ? -10.391 5.793 3.422 1 96.38 436 PRO B C 1
ATOM 8817 O O . PRO B 1 436 ? -9.711 6.523 4.152 1 96.38 436 PRO B O 1
ATOM 8820 N N . ILE B 1 437 ? -9.875 4.867 2.658 1 97.06 437 ILE B N 1
ATOM 8821 C CA . ILE B 1 437 ? -8.453 4.543 2.699 1 97.06 437 ILE B CA 1
ATOM 8822 C C . ILE B 1 437 ? -7.816 4.852 1.347 1 97.06 437 ILE B C 1
ATOM 8824 O O . ILE B 1 437 ? -6.66 5.277 1.28 1 97.06 437 ILE B O 1
ATOM 8828 N N . GLN B 1 438 ? -8.562 4.613 0.297 1 97.31 438 GLN B N 1
ATOM 8829 C CA . GLN B 1 438 ? -7.977 4.73 -1.034 1 97.31 438 GLN B CA 1
ATOM 8830 C C . GLN B 1 438 ? -9.055 4.895 -2.1 1 97.31 438 GLN B C 1
ATOM 8832 O O . GLN B 1 438 ? -10.18 4.414 -1.933 1 97.31 438 GLN B O 1
ATOM 8837 N N . MET B 1 439 ? -8.758 5.633 -3.088 1 95.81 439 MET B N 1
ATOM 8838 C CA . MET B 1 439 ? -9.539 5.723 -4.316 1 95.81 439 MET B CA 1
ATOM 8839 C C . MET B 1 439 ? -8.664 5.496 -5.539 1 95.81 439 MET B C 1
ATOM 8841 O O . MET B 1 439 ? -7.594 6.102 -5.664 1 95.81 439 MET B O 1
ATOM 8845 N N . LYS B 1 440 ? -9.047 4.617 -6.379 1 94.56 440 LYS B N 1
ATOM 8846 C CA . LYS B 1 440 ? -8.352 4.383 -7.645 1 94.56 440 LYS B CA 1
ATOM 8847 C C . LYS B 1 440 ? -9.195 4.855 -8.828 1 94.56 440 LYS B C 1
ATOM 8849 O O . LYS B 1 440 ? -10.375 4.512 -8.938 1 94.56 440 LYS B O 1
ATOM 8854 N N . LEU B 1 441 ? -8.578 5.66 -9.633 1 91.06 441 LEU B N 1
ATOM 8855 C CA . LEU B 1 441 ? -9.164 6.137 -10.875 1 91.06 441 LEU B CA 1
ATOM 8856 C C . LEU B 1 441 ? -8.359 5.656 -12.078 1 91.06 441 LEU B C 1
ATOM 8858 O O . LEU B 1 441 ? -7.16 5.922 -12.172 1 91.06 441 LEU B O 1
ATOM 8862 N N . THR B 1 442 ? -9.055 4.949 -12.914 1 87.38 442 THR B N 1
ATOM 8863 C CA . THR B 1 442 ? -8.312 4.398 -14.047 1 87.38 442 THR B CA 1
ATOM 8864 C C . THR B 1 442 ? -9.062 4.645 -15.352 1 87.38 442 THR B C 1
ATOM 8866 O O . THR B 1 442 ? -10.289 4.48 -15.414 1 87.38 442 THR B O 1
ATOM 8869 N N . THR B 1 443 ? -8.359 5.141 -16.312 1 83.12 443 THR B N 1
ATOM 8870 C CA . THR B 1 443 ? -8.789 5.164 -17.703 1 83.12 443 THR B CA 1
ATOM 8871 C C . THR B 1 443 ? -7.809 4.391 -18.578 1 83.12 443 THR B C 1
ATOM 8873 O O . THR B 1 443 ? -6.879 3.76 -18.078 1 83.12 443 THR B O 1
ATOM 8876 N N . ASP B 1 444 ? -8.031 4.402 -19.859 1 74.75 444 ASP B N 1
ATOM 8877 C CA . ASP B 1 444 ? -7.125 3.738 -20.781 1 74.75 444 ASP B CA 1
ATOM 8878 C C . ASP B 1 444 ? -5.789 4.473 -20.859 1 74.75 444 ASP B C 1
ATOM 8880 O O . ASP B 1 444 ? -4.773 3.887 -21.25 1 74.75 444 ASP B O 1
ATOM 8884 N N . VAL B 1 445 ? -5.812 5.707 -20.406 1 74.31 445 VAL B N 1
ATOM 8885 C CA . VAL B 1 445 ? -4.633 6.531 -20.672 1 74.31 445 VAL B CA 1
ATOM 8886 C C . VAL B 1 445 ? -4.004 6.961 -19.344 1 74.31 445 VAL B C 1
ATOM 8888 O O . VAL B 1 445 ? -2.789 7.168 -19.266 1 74.31 445 VAL B O 1
ATOM 8891 N N . VAL B 1 446 ? -4.797 7.148 -18.328 1 77.94 446 VAL B N 1
ATOM 8892 C CA . VAL B 1 446 ? -4.254 7.688 -17.094 1 77.94 446 VAL B CA 1
ATOM 8893 C C . VAL B 1 446 ? -4.777 6.875 -15.906 1 77.94 446 VAL B C 1
ATOM 8895 O O . VAL B 1 446 ? -5.852 6.273 -15.977 1 77.94 446 VAL B O 1
ATOM 8898 N N . SER B 1 447 ? -3.912 6.797 -14.914 1 86.69 447 SER B N 1
ATOM 8899 C CA . SER B 1 447 ? -4.273 6.152 -13.656 1 86.69 447 SER B CA 1
ATOM 8900 C C . SER B 1 447 ? -3.826 6.984 -12.461 1 86.69 447 SER B C 1
ATOM 8902 O O . SER B 1 447 ? -2.73 7.551 -12.469 1 86.69 447 SER B O 1
ATOM 8904 N N . PHE B 1 448 ? -4.793 7.152 -11.531 1 89.69 448 PHE B N 1
ATOM 8905 C CA . PHE B 1 448 ? -4.48 7.859 -10.297 1 89.69 448 PHE B CA 1
ATOM 8906 C C . PHE B 1 448 ? -4.82 7.004 -9.078 1 89.69 448 PHE B C 1
ATOM 8908 O O . PHE B 1 448 ? -5.809 6.266 -9.094 1 89.69 448 PHE B O 1
ATOM 8915 N N . ILE B 1 449 ? -3.996 7.145 -8.156 1 94.5 449 ILE B N 1
ATOM 8916 C CA . ILE B 1 449 ? -4.273 6.535 -6.855 1 94.5 449 ILE B CA 1
ATOM 8917 C C . ILE B 1 449 ? -4.289 7.613 -5.773 1 94.5 449 ILE B C 1
ATOM 8919 O O . ILE B 1 449 ? -3.305 8.328 -5.594 1 94.5 449 ILE B O 1
ATOM 8923 N N . TYR B 1 450 ? -5.41 7.727 -5.094 1 94.44 450 TYR B N 1
ATOM 8924 C CA . TYR B 1 450 ? -5.539 8.594 -3.932 1 94.44 450 TYR B CA 1
ATOM 8925 C C . TYR B 1 450 ? -5.434 7.797 -2.639 1 94.44 450 TYR B C 1
ATOM 8927 O O . TYR B 1 450 ? -6.328 7.012 -2.314 1 94.44 450 TYR B O 1
ATOM 8935 N N . ASN B 1 451 ? -4.359 7.973 -1.98 1 96.38 451 ASN B N 1
ATOM 8936 C CA . ASN B 1 451 ? -4.258 7.422 -0.632 1 96.38 451 ASN B CA 1
ATOM 8937 C C . ASN B 1 451 ? -4.734 8.422 0.417 1 96.38 451 ASN B C 1
ATOM 8939 O O . ASN B 1 451 ? -4.199 9.531 0.514 1 96.38 451 ASN B O 1
ATOM 8943 N N . ILE B 1 452 ? -5.676 8.047 1.193 1 95.94 452 ILE B N 1
ATOM 8944 C CA . ILE B 1 452 ? -6.289 8.953 2.156 1 95.94 452 ILE B CA 1
ATOM 8945 C C . ILE B 1 452 ? -5.777 8.641 3.561 1 95.94 452 ILE B C 1
ATOM 8947 O O . ILE B 1 452 ? -5.82 7.488 4.004 1 95.94 452 ILE B O 1
ATOM 8951 N N . TYR B 1 453 ? -5.328 9.688 4.164 1 93.94 453 TYR B N 1
ATOM 8952 C CA . TYR B 1 453 ? -4.75 9.547 5.492 1 93.94 453 TYR B CA 1
ATOM 8953 C C . TYR B 1 453 ? -5.438 10.469 6.488 1 93.94 453 TYR B C 1
ATOM 8955 O O . TYR B 1 453 ? -6.027 11.484 6.102 1 93.94 453 TYR B O 1
ATOM 8963 N N . ASP B 1 454 ? -5.383 10.07 7.789 1 91.5 454 ASP B N 1
ATOM 8964 C CA . ASP B 1 454 ? -5.785 10.914 8.906 1 91.5 454 ASP B CA 1
ATOM 8965 C C . ASP B 1 454 ? -7.211 11.43 8.727 1 91.5 454 ASP B C 1
ATOM 8967 O O . ASP B 1 454 ? -7.457 12.641 8.812 1 91.5 454 ASP B O 1
ATOM 8971 N N . TYR B 1 455 ? -8.094 10.531 8.289 1 91.75 455 TYR B N 1
ATOM 8972 C CA . TYR B 1 455 ? -9.508 10.859 8.18 1 91.75 455 TYR B CA 1
ATOM 8973 C C . TYR B 1 455 ? -10.125 11.078 9.555 1 91.75 455 TYR B C 1
ATOM 8975 O O . TYR B 1 455 ? -9.992 10.234 10.445 1 91.75 455 TYR B O 1
ATOM 8983 N N . ASP B 1 456 ? -10.75 12.211 9.742 1 90 456 ASP B N 1
ATOM 8984 C CA . ASP B 1 456 ? -11.336 12.633 11.008 1 90 456 ASP B CA 1
ATOM 8985 C C . ASP B 1 456 ? -12.742 13.203 10.797 1 90 456 ASP B C 1
ATOM 8987 O O . ASP B 1 456 ? -12.914 14.211 10.109 1 90 456 ASP B O 1
ATOM 8991 N N . GLU B 1 457 ? -13.758 12.625 11.516 1 89.44 457 GLU B N 1
ATOM 8992 C CA . GLU B 1 457 ? -15.141 13.039 11.32 1 89.44 457 GLU B CA 1
ATOM 8993 C C . GLU B 1 457 ? -15.57 14.055 12.375 1 89.44 457 GLU B C 1
ATOM 8995 O O . GLU B 1 457 ? -16.75 14.422 12.453 1 89.44 457 GLU B O 1
ATOM 9000 N N . GLU B 1 458 ? -14.656 14.461 13.133 1 84.25 458 GLU B N 1
ATOM 9001 C CA . GLU B 1 458 ? -14.992 15.57 14.023 1 84.25 458 GLU B CA 1
ATOM 9002 C C . GLU B 1 458 ? -15.148 16.875 13.242 1 84.25 458 GLU B C 1
ATOM 9004 O O . GLU B 1 458 ? -14.398 17.125 12.297 1 84.25 458 GLU B O 1
ATOM 9009 N N . GLN B 1 459 ? -16.062 17.594 13.68 1 87.06 459 GLN B N 1
ATOM 9010 C CA . GLN B 1 459 ? -16.312 18.844 12.969 1 87.06 459 GLN B CA 1
ATOM 9011 C C . GLN B 1 459 ? -15.094 19.766 13.055 1 87.06 459 GLN B C 1
ATOM 9013 O O . GLN B 1 459 ? -14.555 20 14.133 1 87.06 459 GLN B O 1
ATOM 9018 N N . PRO B 1 460 ? -14.664 20.234 11.922 1 89.69 460 PRO B N 1
ATOM 9019 C CA . PRO B 1 460 ? -13.57 21.203 11.953 1 89.69 460 PRO B CA 1
ATOM 9020 C C . PRO B 1 460 ? -13.922 22.469 12.75 1 89.69 460 PRO B C 1
ATOM 9022 O O . PRO B 1 460 ? -15.094 22.844 12.82 1 89.69 460 PRO B O 1
ATOM 9025 N N . SER B 1 461 ? -12.891 23.016 13.289 1 85.5 461 SER B N 1
ATOM 9026 C CA . SER B 1 461 ? -13.078 24.281 13.984 1 85.5 461 SER B CA 1
ATOM 9027 C C . SER B 1 461 ? -13.266 25.438 12.992 1 85.5 461 SER B C 1
ATOM 9029 O O . SER B 1 461 ? -12.688 25.438 11.906 1 85.5 461 SER B O 1
ATOM 9031 N N . ILE B 1 462 ? -14.078 26.375 13.414 1 89.5 462 ILE B N 1
ATOM 9032 C CA . ILE B 1 462 ? -14.25 27.562 12.594 1 89.5 462 ILE B CA 1
ATOM 9033 C C . ILE B 1 462 ? -12.898 28.25 12.375 1 89.5 462 ILE B C 1
ATOM 9035 O O . ILE B 1 462 ? -12.672 28.875 11.336 1 89.5 462 ILE B O 1
ATOM 9039 N N . PHE B 1 463 ? -11.969 28.016 13.227 1 86.81 463 PHE B N 1
ATOM 9040 C CA . PHE B 1 463 ? -10.656 28.656 13.18 1 86.81 463 PHE B CA 1
ATOM 9041 C C . PHE B 1 463 ? -9.766 27.984 12.148 1 86.81 463 PHE B C 1
ATOM 9043 O O . PHE B 1 463 ? -8.734 28.547 11.758 1 86.81 463 PHE B O 1
ATOM 9050 N N . ASP B 1 464 ? -10.125 26.844 11.727 1 89.12 464 ASP B N 1
ATOM 9051 C CA . ASP B 1 464 ? -9.414 26.188 10.633 1 89.12 464 ASP B CA 1
ATOM 9052 C C . ASP B 1 464 ? -9.625 26.922 9.312 1 89.12 464 ASP B C 1
ATOM 9054 O O . ASP B 1 464 ? -8.875 26.734 8.359 1 89.12 464 ASP B O 1
ATOM 9058 N N . PHE B 1 465 ? -10.648 27.781 9.305 1 94.25 465 PHE B N 1
ATOM 9059 C CA . PHE B 1 465 ? -11.023 28.484 8.078 1 94.25 465 PHE B CA 1
ATOM 9060 C C . PHE B 1 465 ? -10.672 29.953 8.172 1 94.25 465 PHE B C 1
ATOM 9062 O O . PHE B 1 465 ? -11.414 30.812 7.684 1 94.25 465 PHE B O 1
ATOM 9069 N N . ASP B 1 466 ? -9.547 30.297 8.719 1 89.38 466 ASP B N 1
ATOM 9070 C CA . ASP B 1 466 ? -9.148 31.688 8.93 1 89.38 466 ASP B CA 1
ATOM 9071 C C . ASP B 1 466 ? -8.844 32.375 7.602 1 89.38 466 ASP B C 1
ATOM 9073 O O . ASP B 1 466 ? -7.965 31.938 6.855 1 89.38 466 ASP B O 1
ATOM 9077 N N . ILE B 1 467 ? -9.523 33.5 7.336 1 90.56 467 ILE B N 1
ATOM 9078 C CA . ILE B 1 467 ? -9.336 34.219 6.094 1 90.56 467 ILE B CA 1
ATOM 9079 C C . ILE B 1 467 ? -8.852 35.656 6.41 1 90.56 467 ILE B C 1
ATOM 9081 O O . ILE B 1 467 ? -8.922 36.531 5.562 1 90.56 467 ILE B O 1
ATOM 9085 N N . SER B 1 468 ? -8.391 35.875 7.578 1 85.12 468 SER B N 1
ATOM 9086 C CA . SER B 1 468 ? -8.062 37.219 8.055 1 85.12 468 SER B CA 1
ATOM 9087 C C . SER B 1 468 ? -6.969 37.844 7.207 1 85.12 468 SER B C 1
ATOM 9089 O O . SER B 1 468 ? -6.938 39.094 7.035 1 85.12 468 SER B O 1
ATOM 9091 N N . SER B 1 469 ? -6.164 37.031 6.652 1 77.81 469 SER B N 1
ATOM 9092 C CA . SER B 1 469 ? -5.031 37.531 5.883 1 77.81 469 SER B CA 1
ATOM 9093 C C . SER B 1 469 ? -5.492 38.125 4.562 1 77.81 469 SER B C 1
ATOM 9095 O O . SER B 1 469 ? -4.73 38.844 3.908 1 77.81 469 SER B O 1
ATOM 9097 N N . CYS B 1 470 ? -6.73 37.938 4.203 1 83.69 470 CYS B N 1
ATOM 9098 C CA . CYS B 1 470 ? -7.238 38.438 2.936 1 83.69 470 CYS B CA 1
ATOM 9099 C C . CYS B 1 470 ? -7.859 39.812 3.107 1 83.69 470 CYS B C 1
ATOM 9101 O O . CYS B 1 470 ? -8.305 40.438 2.135 1 83.69 470 CYS B O 1
ATOM 9103 N N . PHE B 1 471 ? -7.898 40.312 4.27 1 81.5 471 PHE B N 1
ATOM 9104 C CA . PHE B 1 471 ? -8.5 41.625 4.555 1 81.5 471 PHE B CA 1
ATOM 9105 C C . PHE B 1 471 ? -7.438 42.625 5.004 1 81.5 471 PHE B C 1
ATOM 9107 O O . PHE B 1 471 ? -6.539 42.281 5.773 1 81.5 471 PHE B O 1
ATOM 9114 N N . ASN B 1 472 ? -7.641 43.75 4.477 1 71.19 472 ASN B N 1
ATOM 9115 C CA . ASN B 1 472 ? -6.688 44.781 4.863 1 71.19 472 ASN B CA 1
ATOM 9116 C C . ASN B 1 472 ? -7.18 45.594 6.074 1 71.19 472 ASN B C 1
ATOM 9118 O O . ASN B 1 472 ? -8.25 45.312 6.613 1 71.19 472 ASN B O 1
ATOM 9122 N N . TYR B 1 473 ? -6.477 46.594 6.473 1 68.94 473 TYR B N 1
ATOM 9123 C CA . TYR B 1 473 ? -6.715 47.281 7.727 1 68.94 473 TYR B CA 1
ATOM 9124 C C . TYR B 1 473 ? -8.016 48.094 7.668 1 68.94 473 TYR B C 1
ATOM 9126 O O . TYR B 1 473 ? -8.57 48.438 8.703 1 68.94 473 TYR B O 1
ATOM 9134 N N . THR B 1 474 ? -8.453 48.406 6.465 1 72.56 474 THR B N 1
ATOM 9135 C CA . THR B 1 474 ? -9.703 49.156 6.363 1 72.56 474 THR B CA 1
ATOM 9136 C C . THR B 1 474 ? -10.898 48.219 6.586 1 72.56 474 THR B C 1
ATOM 9138 O O . THR B 1 474 ? -11.992 48.688 6.914 1 72.56 474 THR B O 1
ATOM 9141 N N . GLU B 1 475 ? -10.594 47 6.375 1 83.62 475 GLU B N 1
ATOM 9142 C CA . GLU B 1 475 ? -11.688 46.031 6.492 1 83.62 475 GLU B CA 1
ATOM 9143 C C . GLU B 1 475 ? -11.391 44.969 7.566 1 83.62 475 GLU B C 1
ATOM 9145 O O . GLU B 1 475 ? -11.93 43.875 7.523 1 83.62 475 GLU B O 1
ATOM 9150 N N . LYS B 1 476 ? -10.531 45.281 8.414 1 86.94 476 LYS B N 1
ATOM 9151 C CA . LYS B 1 476 ? -10.141 44.438 9.539 1 86.94 476 LYS B CA 1
ATOM 9152 C C . LYS B 1 476 ? -9.898 45.281 10.789 1 86.94 476 LYS B C 1
ATOM 9154 O O . LYS B 1 476 ? -9.242 46.312 10.734 1 86.94 476 LYS B O 1
ATOM 9159 N N . GLN B 1 477 ? -10.469 44.875 11.867 1 85.69 477 GLN B N 1
ATOM 9160 C CA . GLN B 1 477 ? -10.281 45.594 13.125 1 85.69 477 GLN B CA 1
ATOM 9161 C C . GLN B 1 477 ? -10.164 44.625 14.297 1 85.69 477 GLN B C 1
ATOM 9163 O O . GLN B 1 477 ? -10.906 43.625 14.375 1 85.69 477 GLN B O 1
ATOM 9168 N N . ASP B 1 478 ? -9.195 44.906 15.164 1 85.31 478 ASP B N 1
ATOM 9169 C CA . ASP B 1 478 ? -9.039 44.125 16.391 1 85.31 478 ASP B CA 1
ATOM 9170 C C . ASP B 1 478 ? -9.75 44.812 17.562 1 85.31 478 ASP B C 1
ATOM 9172 O O . ASP B 1 478 ? -9.695 46.031 17.703 1 85.31 478 ASP B O 1
ATOM 9176 N N . PHE B 1 479 ? -10.453 44.031 18.266 1 89.5 479 PHE B N 1
ATOM 9177 C CA . PHE B 1 479 ? -11.148 44.531 19.453 1 89.5 479 PHE B CA 1
ATOM 9178 C C . PHE B 1 479 ? -10.648 43.844 20.703 1 89.5 479 PHE B C 1
ATOM 9180 O O . PHE B 1 479 ? -10.266 42.656 20.656 1 89.5 479 PHE B O 1
ATOM 9187 N N . THR B 1 480 ? -10.586 44.531 21.75 1 87.88 480 THR B N 1
ATOM 9188 C CA . THR B 1 480 ? -10.273 44 23.062 1 87.88 480 THR B CA 1
ATOM 9189 C C . THR B 1 480 ? -11.297 44.438 24.094 1 87.88 480 THR B C 1
ATOM 9191 O O . THR B 1 480 ? -11.719 45.594 24.094 1 87.88 480 THR B O 1
ATOM 9194 N N . PHE B 1 481 ? -11.789 43.594 24.938 1 91.5 481 PHE B N 1
ATOM 9195 C CA . PHE B 1 481 ? -12.68 43.938 26.031 1 91.5 481 PHE B CA 1
ATOM 9196 C C . PHE B 1 481 ? -12.398 43.062 27.266 1 91.5 481 PHE B C 1
ATOM 9198 O O . PHE B 1 481 ? -11.695 42.062 27.156 1 91.5 481 PHE B O 1
ATOM 9205 N N . LYS B 1 482 ? -12.938 43.438 28.375 1 91.44 482 LYS B N 1
ATOM 9206 C CA . LYS B 1 482 ? -12.672 42.781 29.641 1 91.44 482 LYS B CA 1
ATOM 9207 C C . LYS B 1 482 ? -13.938 42.125 30.203 1 91.44 482 LYS B C 1
ATOM 9209 O O . LYS B 1 482 ? -15.039 42.625 29.984 1 91.44 482 LYS B O 1
ATOM 9214 N N . LEU B 1 483 ? -13.734 41.062 30.781 1 93.88 483 LEU B N 1
ATOM 9215 C CA . LEU B 1 483 ? -14.773 40.375 31.562 1 93.88 483 LEU B CA 1
ATOM 9216 C C . LEU B 1 483 ? -14.398 40.312 33.031 1 93.88 483 LEU B C 1
ATOM 9218 O O . LEU B 1 483 ? -13.266 40 33.375 1 93.88 483 LEU B O 1
ATOM 9222 N N . ASN B 1 484 ? -15.398 40.656 33.844 1 87.94 484 ASN B N 1
ATOM 9223 C CA . ASN B 1 484 ? -15.164 40.562 35.281 1 87.94 484 ASN B CA 1
ATOM 9224 C C . ASN B 1 484 ? -15.227 39.094 35.75 1 87.94 484 ASN B C 1
ATOM 9226 O O . ASN B 1 484 ? -16.297 38.625 36.125 1 87.94 484 ASN B O 1
ATOM 9230 N N . ALA B 1 485 ? -14.117 38.5 35.688 1 88.12 485 ALA B N 1
ATOM 9231 C CA . ALA B 1 485 ? -14.047 37.094 36.094 1 88.12 485 ALA B CA 1
ATOM 9232 C C . ALA B 1 485 ? -12.602 36.688 36.344 1 88.12 485 ALA B C 1
ATOM 9234 O O . ALA B 1 485 ? -11.664 37.312 35.812 1 88.12 485 ALA B O 1
ATOM 9235 N N . ASP B 1 486 ? -12.586 35.625 37.219 1 80.56 486 ASP B N 1
ATOM 9236 C CA . ASP B 1 486 ? -11.281 35 37.406 1 80.56 486 ASP B CA 1
ATOM 9237 C C . ASP B 1 486 ? -10.992 33.969 36.344 1 80.56 486 ASP B C 1
ATOM 9239 O O . ASP B 1 486 ? -11.766 33.031 36.156 1 80.56 486 ASP B O 1
ATOM 9243 N N . TYR B 1 487 ? -9.969 34.156 35.625 1 79.19 487 TYR B N 1
ATOM 9244 C CA . TYR B 1 487 ? -9.617 33.312 34.5 1 79.19 487 TYR B CA 1
ATOM 9245 C C . TYR B 1 487 ? -9.453 31.844 34.938 1 79.19 487 TYR B C 1
ATOM 9247 O O . TYR B 1 487 ? -9.961 30.938 34.281 1 79.19 487 TYR B O 1
ATOM 9255 N N . HIS B 1 488 ? -8.805 31.578 36.031 1 71.69 488 HIS B N 1
ATOM 9256 C CA . HIS B 1 488 ? -8.406 30.234 36.438 1 71.69 488 HIS B CA 1
ATOM 9257 C C . HIS B 1 488 ? -9.609 29.406 36.875 1 71.69 488 HIS B C 1
ATOM 9259 O O . HIS B 1 488 ? -9.672 28.203 36.625 1 71.69 488 HIS B O 1
ATOM 9265 N N . SER B 1 489 ? -10.469 30.062 37.469 1 73.75 489 SER B N 1
ATOM 9266 C CA . SER B 1 489 ? -11.617 29.328 38 1 73.75 489 SER B CA 1
ATOM 9267 C C . SER B 1 489 ? -12.727 29.203 36.938 1 73.75 489 SER B C 1
ATOM 9269 O O . SER B 1 489 ? -13.602 28.344 37.062 1 73.75 489 SER B O 1
ATOM 9271 N N . THR B 1 490 ? -12.648 30.047 35.938 1 77.5 490 THR B N 1
ATOM 9272 C CA . THR B 1 490 ? -13.812 30.094 35.062 1 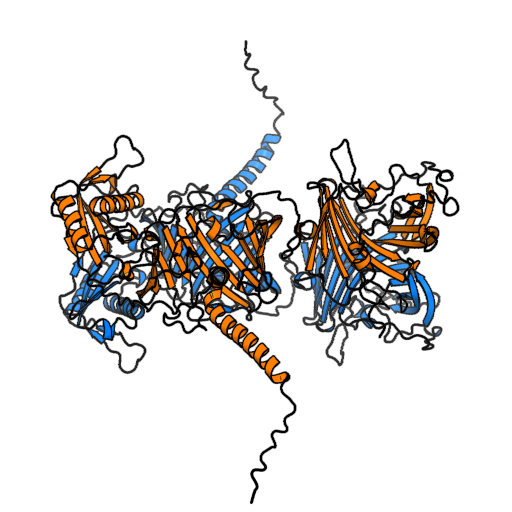77.5 490 THR B CA 1
ATOM 9273 C C . THR B 1 490 ? -13.438 29.672 33.625 1 77.5 490 THR B C 1
ATOM 9275 O O . THR B 1 490 ? -14.156 28.891 33 1 77.5 490 THR B O 1
ATOM 9278 N N . VAL B 1 491 ? -12.352 30.234 33.062 1 77.75 491 VAL B N 1
ATOM 9279 C CA . VAL B 1 491 ? -12.07 30.125 31.625 1 77.75 491 VAL B CA 1
ATOM 9280 C C . VAL B 1 491 ? -11.016 29.047 31.391 1 77.75 491 VAL B C 1
ATOM 9282 O O . VAL B 1 491 ? -11.086 28.297 30.406 1 77.75 491 VAL B O 1
ATOM 9285 N N . ALA B 1 492 ? -10.188 28.859 32.344 1 69.62 492 ALA B N 1
ATOM 9286 C CA . ALA B 1 492 ? -9.008 28.016 32.156 1 69.62 492 ALA B CA 1
ATOM 9287 C C . ALA B 1 492 ? -9.406 26.547 32.031 1 69.62 492 ALA B C 1
ATOM 9289 O O . ALA B 1 492 ? -8.719 25.781 31.344 1 69.62 492 ALA B O 1
ATOM 9290 N N . LYS B 1 493 ? -10.492 26.203 32.531 1 64.44 493 LYS B N 1
ATOM 9291 C CA . LYS B 1 493 ? -10.922 24.812 32.531 1 64.44 493 LYS B CA 1
ATOM 9292 C C . LYS B 1 493 ? -11.258 24.344 31.125 1 64.44 493 LYS B C 1
ATOM 9294 O O . LYS B 1 493 ? -11.07 23.172 30.781 1 64.44 493 LYS B O 1
ATOM 9299 N N . ASN B 1 494 ? -11.828 25.25 30.328 1 71.31 494 ASN B N 1
ATOM 9300 C CA . ASN B 1 494 ? -12.133 24.938 28.938 1 71.31 494 ASN B CA 1
ATOM 9301 C C . ASN B 1 494 ? -11.984 26.172 28.047 1 71.31 494 ASN B C 1
ATOM 9303 O O . ASN B 1 494 ? -12.977 26.734 27.594 1 71.31 494 ASN B O 1
ATOM 9307 N N . LEU B 1 495 ? -10.758 26.438 27.75 1 73.62 495 LEU B N 1
ATOM 9308 C CA . LEU B 1 495 ? -10.43 27.641 27 1 73.62 495 LEU B CA 1
ATOM 9309 C C . LEU B 1 495 ? -11.062 27.594 25.609 1 73.62 495 LEU B C 1
ATOM 9311 O O . LEU B 1 495 ? -11.57 28.609 25.109 1 73.62 495 LEU B O 1
ATOM 9315 N N . GLN B 1 496 ? -11.086 26.484 25 1 72.44 496 GLN B N 1
ATOM 9316 C CA . GLN B 1 496 ? -11.594 26.391 23.641 1 72.44 496 GLN B CA 1
ATOM 9317 C C . GLN B 1 496 ? -13.102 26.625 23.594 1 72.44 496 GLN B C 1
ATOM 9319 O O . GLN B 1 496 ? -13.617 27.297 22.703 1 72.44 496 GLN B O 1
ATOM 9324 N N . LEU B 1 497 ? -13.68 25.953 24.5 1 75.56 497 LEU B N 1
ATOM 9325 C CA . LEU B 1 497 ? -15.125 26.188 24.562 1 75.56 497 LEU B CA 1
ATOM 9326 C C . LEU B 1 497 ? -15.43 27.656 24.828 1 75.56 497 LEU B C 1
ATOM 9328 O O . LEU B 1 497 ? -16.391 28.203 24.281 1 75.56 497 LEU B O 1
ATOM 9332 N N . PHE B 1 498 ? -14.68 28.203 25.688 1 82.5 498 PHE B N 1
ATOM 9333 C CA . PHE B 1 498 ? -14.883 29.609 25.969 1 82.5 498 PHE B CA 1
ATOM 9334 C C . PHE B 1 498 ? -14.719 30.453 24.719 1 82.5 498 PHE B C 1
ATOM 9336 O O . PHE B 1 498 ? -15.531 31.344 24.438 1 82.5 498 PHE B O 1
ATOM 9343 N N . LYS B 1 499 ? -13.656 30.203 23.938 1 84.25 499 LYS B N 1
ATOM 9344 C CA . LYS B 1 499 ? -13.438 30.938 22.688 1 84.25 499 LYS B CA 1
ATOM 9345 C C . LYS B 1 499 ? -14.625 30.766 21.75 1 84.25 499 LYS B C 1
ATOM 9347 O O . LYS B 1 499 ? -15.023 31.719 21.078 1 84.25 499 LYS B O 1
ATOM 9352 N N . TYR B 1 500 ? -15.164 29.656 21.766 1 85.44 500 TYR B N 1
ATOM 9353 C CA . TYR B 1 500 ? -16.344 29.406 20.938 1 85.44 500 TYR B CA 1
ATOM 9354 C C . TYR B 1 500 ? -17.531 30.203 21.422 1 85.44 500 TYR B C 1
ATOM 9356 O O . TYR B 1 500 ? -18.312 30.75 20.625 1 85.44 500 TYR B O 1
ATOM 9364 N N . GLU B 1 501 ? -17.641 30.234 22.719 1 86.81 501 GLU B N 1
ATOM 9365 C CA . GLU B 1 501 ? -18.734 31 23.281 1 86.81 501 GLU B CA 1
ATOM 9366 C C . GLU B 1 501 ? -18.578 32.5 23 1 86.81 501 GLU B C 1
ATOM 9368 O O . GLU B 1 501 ? -19.562 33.219 22.812 1 86.81 501 GLU B O 1
ATOM 9373 N N . VAL B 1 502 ? -17.344 32.875 23.062 1 92 502 VAL B N 1
ATOM 9374 C CA . VAL B 1 502 ? -17.078 34.281 22.688 1 92 502 VAL B CA 1
ATOM 9375 C C . VAL B 1 502 ? -17.531 34.5 21.25 1 92 502 VAL B C 1
ATOM 9377 O O . VAL B 1 502 ? -18.234 35.5 20.953 1 92 502 VAL B O 1
ATOM 9380 N N . LEU B 1 503 ? -17.125 33.656 20.391 1 93.44 503 LEU B N 1
ATOM 9381 C CA . LEU B 1 503 ? -17.484 33.75 18.969 1 93.44 503 LEU B CA 1
ATOM 9382 C C . LEU B 1 503 ? -18.984 33.812 18.781 1 93.44 503 LEU B C 1
ATOM 9384 O O . LEU B 1 503 ? -19.5 34.656 18.078 1 93.44 503 LEU B O 1
ATOM 9388 N N . LEU B 1 504 ? -19.688 32.938 19.453 1 91.44 504 LEU B N 1
ATOM 9389 C CA . LEU B 1 504 ? -21.125 32.844 19.312 1 91.44 504 LEU B CA 1
ATOM 9390 C C . LEU B 1 504 ? -21.812 34.094 19.859 1 91.44 504 LEU B C 1
ATOM 9392 O O . LEU B 1 504 ? -22.797 34.594 19.297 1 91.44 504 LEU B O 1
ATOM 9396 N N . THR B 1 505 ? -21.328 34.531 20.953 1 93.12 505 THR B N 1
ATOM 9397 C CA . THR B 1 505 ? -21.906 35.75 21.562 1 93.12 505 THR B CA 1
ATOM 9398 C C . THR B 1 505 ? -21.688 36.969 20.656 1 93.12 505 THR B C 1
ATOM 9400 O O . THR B 1 505 ? -22.609 37.75 20.469 1 93.12 505 THR B O 1
ATOM 9403 N N . VAL B 1 506 ? -20.469 37.062 20.156 1 94.56 506 VAL B N 1
ATOM 9404 C CA . VAL B 1 506 ? -20.203 38.188 19.234 1 94.56 506 VAL B CA 1
ATOM 9405 C C . VAL B 1 506 ? -21.094 38.062 18 1 94.56 506 VAL B C 1
ATOM 9407 O O . VAL B 1 506 ? -21.672 39.031 17.531 1 94.56 506 VAL B O 1
ATOM 9410 N N . HIS B 1 507 ? -21.156 36.906 17.5 1 92.88 507 HIS B N 1
ATOM 9411 C CA . HIS B 1 507 ? -22.031 36.625 16.359 1 92.88 507 HIS B CA 1
ATOM 9412 C C . HIS B 1 507 ? -23.469 37.062 16.672 1 92.88 507 HIS B C 1
ATOM 9414 O O . HIS B 1 507 ? -24.125 37.688 15.836 1 92.88 507 HIS B O 1
ATOM 9420 N N . LYS B 1 508 ? -23.953 36.688 17.766 1 90.88 508 LYS B N 1
ATOM 9421 C CA . LYS B 1 508 ? -25.328 36.969 18.172 1 90.88 508 LYS B CA 1
ATOM 9422 C C . LYS B 1 508 ? -25.578 38.469 18.203 1 90.88 508 LYS B C 1
ATOM 9424 O O . LYS B 1 508 ? -26.609 38.969 17.719 1 90.88 508 LYS B O 1
ATOM 9429 N N . TRP B 1 509 ? -24.672 39.219 18.703 1 93.94 509 TRP B N 1
ATOM 9430 C CA . TRP B 1 509 ? -24.891 40.656 18.938 1 93.94 509 TRP B CA 1
ATOM 9431 C C . TRP B 1 509 ? -24.594 41.469 17.688 1 93.94 509 TRP B C 1
ATOM 9433 O O . TRP B 1 509 ? -25.109 42.562 17.5 1 93.94 509 TRP B O 1
ATOM 9443 N N . THR B 1 510 ? -23.766 40.938 16.797 1 93.31 510 THR B N 1
ATOM 9444 C CA . THR B 1 510 ? -23.344 41.75 15.656 1 93.31 510 THR B CA 1
ATOM 9445 C C . THR B 1 510 ? -23.953 41.219 14.367 1 93.31 510 THR B C 1
ATOM 9447 O O . THR B 1 510 ? -23.922 41.875 13.336 1 93.31 510 THR B O 1
ATOM 9450 N N . ASN B 1 511 ? -24.391 40 14.344 1 87.06 511 ASN B N 1
ATOM 9451 C CA . ASN B 1 511 ? -24.938 39.312 13.188 1 87.06 511 ASN B CA 1
ATOM 9452 C C . ASN B 1 511 ? -23.859 39.062 12.125 1 87.06 511 ASN B C 1
ATOM 9454 O O . ASN B 1 511 ? -24.172 38.938 10.945 1 87.06 511 ASN B O 1
ATOM 9458 N N . LEU B 1 512 ? -22.625 39.094 12.609 1 91 512 LEU B N 1
ATOM 9459 C CA . LEU B 1 512 ? -21.531 38.75 11.703 1 91 512 LEU B CA 1
ATOM 9460 C C . LEU B 1 512 ? -21.469 37.25 11.484 1 91 512 LEU B C 1
ATOM 9462 O O . LEU B 1 512 ? -21.75 36.469 12.398 1 91 512 LEU B O 1
ATOM 9466 N N . SER B 1 513 ? -21.078 36.969 10.258 1 89.19 513 SER B N 1
ATOM 9467 C CA . SER B 1 513 ? -20.75 35.531 10.07 1 89.19 513 SER B CA 1
ATOM 9468 C C . SER B 1 513 ? -19.594 35.125 10.953 1 89.19 513 SER B C 1
ATOM 9470 O O . SER B 1 513 ? -18.625 35.875 11.133 1 89.19 513 SER B O 1
ATOM 9472 N N . PRO B 1 514 ? -19.672 33.906 11.484 1 90.56 514 PRO B N 1
ATOM 9473 C CA . PRO B 1 514 ? -18.578 33.438 12.32 1 90.56 514 PRO B CA 1
ATOM 9474 C C . PRO B 1 514 ? -17.234 33.469 11.602 1 90.56 514 PRO B C 1
ATOM 9476 O O . PRO B 1 514 ? -16.188 33.656 12.242 1 90.56 514 PRO B O 1
ATOM 9479 N N . LEU B 1 515 ? -17.203 33.281 10.32 1 93.06 515 LEU B N 1
ATOM 9480 C CA . LEU B 1 515 ? -15.977 33.312 9.539 1 93.06 515 LEU B CA 1
ATOM 9481 C C . LEU B 1 515 ? -15.281 34.656 9.633 1 93.06 515 LEU B C 1
ATOM 9483 O O . LEU B 1 515 ? -14.07 34.75 9.414 1 93.06 515 LEU B O 1
ATOM 9487 N N . ARG B 1 516 ? -16.031 35.688 9.984 1 93.69 516 ARG B N 1
ATOM 9488 C CA . ARG B 1 516 ? -15.508 37.031 10.016 1 93.69 516 ARG B CA 1
ATOM 9489 C C . ARG B 1 516 ? -15.055 37.438 11.422 1 93.69 516 ARG B C 1
ATOM 9491 O O . ARG B 1 516 ? -14.617 38.562 11.656 1 93.69 516 ARG B O 1
ATOM 9498 N N . ILE B 1 517 ? -15.242 36.562 12.336 1 92.56 517 ILE B N 1
ATOM 9499 C CA . ILE B 1 517 ? -14.742 36.719 13.695 1 92.56 517 ILE B CA 1
ATOM 9500 C C . ILE B 1 517 ? -13.547 35.781 13.914 1 92.56 517 ILE B C 1
ATOM 9502 O O . ILE B 1 517 ? -13.711 34.562 14.094 1 92.56 517 ILE B O 1
ATOM 9506 N N . GLN B 1 518 ? -12.391 36.344 13.984 1 88.69 518 GLN B N 1
ATOM 9507 C CA . GLN B 1 518 ? -11.18 35.531 13.953 1 88.69 518 GLN B CA 1
ATOM 9508 C C . GLN B 1 518 ? -10.211 35.938 15.062 1 88.69 518 GLN B C 1
ATOM 9510 O O . GLN B 1 518 ? -10.461 36.938 15.773 1 88.69 518 GLN B O 1
ATOM 9515 N N . ASN B 1 519 ? -9.203 35.125 15.297 1 81.94 519 ASN B N 1
ATOM 9516 C CA . ASN B 1 519 ? -8.055 35.406 16.156 1 81.94 519 ASN B CA 1
ATOM 9517 C C . ASN B 1 519 ? -8.492 35.719 17.578 1 81.94 519 ASN B C 1
ATOM 9519 O O . ASN B 1 519 ? -8.086 36.719 18.156 1 81.94 519 ASN B O 1
ATOM 9523 N N . ILE B 1 520 ? -9.414 34.906 18.062 1 85.44 520 ILE B N 1
ATOM 9524 C CA . ILE B 1 520 ? -9.852 35.094 19.438 1 85.44 520 ILE B CA 1
ATOM 9525 C C . ILE B 1 520 ? -8.75 34.656 20.391 1 85.44 520 ILE B C 1
ATOM 9527 O O . ILE B 1 520 ? -8.305 33.5 20.359 1 85.44 520 ILE B O 1
ATOM 9531 N N . ALA B 1 521 ? -8.328 35.469 21.125 1 77.75 521 ALA B N 1
ATOM 9532 C CA . ALA B 1 521 ? -7.32 35.219 22.141 1 77.75 521 ALA B CA 1
ATOM 9533 C C . ALA B 1 521 ? -7.824 35.625 23.531 1 77.75 521 ALA B C 1
ATOM 9535 O O . ALA B 1 521 ? -8.641 36.562 23.641 1 77.75 521 ALA B O 1
ATOM 9536 N N . VAL B 1 522 ? -7.438 34.906 24.5 1 79.44 522 VAL B N 1
ATOM 9537 C CA . VAL B 1 522 ? -7.867 35.156 25.859 1 79.44 522 VAL B CA 1
ATOM 9538 C C . VAL B 1 522 ? -6.648 35.406 26.75 1 79.44 522 VAL B C 1
ATOM 9540 O O . VAL B 1 522 ? -5.684 34.625 26.703 1 79.44 522 VAL B O 1
ATOM 9543 N N . ASP B 1 523 ? -6.77 36.5 27.391 1 73.81 523 ASP B N 1
ATOM 9544 C CA . ASP B 1 523 ? -5.781 36.844 28.406 1 73.81 523 ASP B CA 1
ATOM 9545 C C . ASP B 1 523 ? -6.453 37.25 29.719 1 73.81 523 ASP B C 1
ATOM 9547 O O . ASP B 1 523 ? -7.676 37.156 29.844 1 73.81 523 ASP B O 1
ATOM 9551 N N . TYR B 1 524 ? -5.656 37.5 30.812 1 76.19 524 TYR B N 1
ATOM 9552 C CA . TYR B 1 524 ? -6.289 37.875 32.062 1 76.19 524 TYR B CA 1
ATOM 9553 C C . TYR B 1 524 ? -5.383 38.781 32.906 1 76.19 524 TYR B C 1
ATOM 9555 O O . TYR B 1 524 ? -4.16 38.781 32.719 1 76.19 524 TYR B O 1
ATOM 9563 N N . ASP B 1 525 ? -5.957 39.625 33.594 1 74.06 525 ASP B N 1
ATOM 9564 C CA . ASP B 1 525 ? -5.262 40.375 34.625 1 74.06 525 ASP B CA 1
ATOM 9565 C C . ASP B 1 525 ? -5.77 40 36.031 1 74.06 525 ASP B C 1
ATOM 9567 O O . ASP B 1 525 ? -6.367 38.938 36.188 1 74.06 525 ASP B O 1
ATOM 9571 N N . THR B 1 526 ? -5.43 40.75 37.031 1 71.12 526 THR B N 1
ATOM 9572 C CA . THR B 1 526 ? -5.711 40.375 38.406 1 71.12 526 THR B CA 1
ATOM 9573 C C . THR B 1 526 ? -7.203 40.156 38.625 1 71.12 526 THR B C 1
ATOM 9575 O O . THR B 1 526 ? -7.605 39.281 39.406 1 71.12 526 THR B O 1
ATOM 9578 N N . ASN B 1 527 ? -7.973 40.938 37.938 1 76.12 527 ASN B N 1
ATOM 9579 C CA . ASN B 1 527 ? -9.391 40.906 38.281 1 76.12 527 ASN B CA 1
ATOM 9580 C C . ASN B 1 527 ? -10.242 40.594 37.062 1 76.12 527 ASN B C 1
ATOM 9582 O O . ASN B 1 527 ? -11.461 40.438 37.188 1 76.12 527 ASN B O 1
ATOM 9586 N N . ASN B 1 528 ? -9.562 40.469 35.875 1 84.75 528 ASN B N 1
ATOM 9587 C CA . ASN B 1 528 ? -10.375 40.375 34.688 1 84.75 528 ASN B CA 1
ATOM 9588 C C . ASN B 1 528 ? -9.828 39.344 33.719 1 84.75 528 ASN B C 1
ATOM 9590 O O . ASN B 1 528 ? -8.625 39.094 33.688 1 84.75 528 ASN B O 1
ATOM 9594 N N . VAL B 1 529 ? -10.812 38.812 32.938 1 86.88 529 VAL B N 1
ATOM 9595 C CA . VAL B 1 529 ? -10.469 38.094 31.719 1 86.88 529 VAL B CA 1
ATOM 9596 C C . VAL B 1 529 ? -10.484 39.031 30.531 1 86.88 529 VAL B C 1
ATOM 9598 O O . VAL B 1 529 ? -11.414 39.844 30.375 1 86.88 529 VAL B O 1
ATOM 9601 N N . ILE B 1 530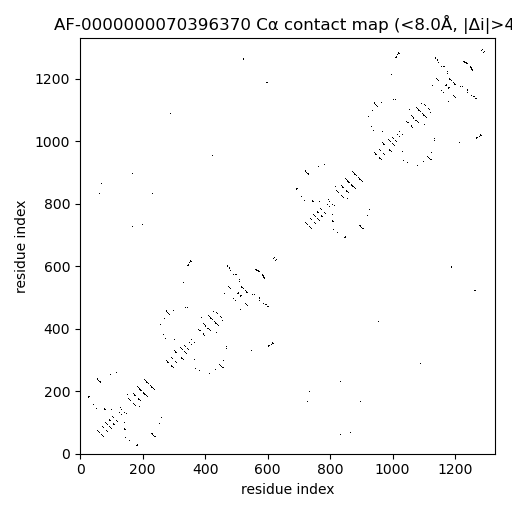 ? -9.453 39.031 29.781 1 85.38 530 ILE B N 1
ATOM 9602 C CA . ILE B 1 530 ? -9.336 39.938 28.641 1 85.38 530 ILE B CA 1
ATOM 9603 C C . ILE B 1 530 ? -9.508 39.125 27.344 1 85.38 530 ILE B C 1
ATOM 9605 O O . ILE B 1 530 ? -8.812 38.156 27.125 1 85.38 530 ILE B O 1
ATOM 9609 N N . VAL B 1 531 ? -10.422 39.531 26.531 1 89.31 531 VAL B N 1
ATOM 9610 C CA . VAL B 1 531 ? -10.688 38.875 25.266 1 89.31 531 VAL B CA 1
ATOM 9611 C C . VAL B 1 531 ? -10.297 39.812 24.109 1 89.31 531 VAL B C 1
ATOM 9613 O O . VAL B 1 531 ? -10.68 40.969 24.078 1 89.31 531 VAL B O 1
ATOM 9616 N N . THR B 1 532 ? -9.461 39.281 23.234 1 86.69 532 THR B N 1
ATOM 9617 C CA . THR B 1 532 ? -9.148 39.969 21.984 1 86.69 532 THR B CA 1
ATOM 9618 C C . THR B 1 532 ? -9.664 39.188 20.797 1 86.69 532 THR B C 1
ATOM 9620 O O . THR B 1 532 ? -9.602 37.969 20.781 1 86.69 532 THR B O 1
ATOM 9623 N N . LEU B 1 533 ? -10.172 39.875 19.828 1 90.69 533 LEU B N 1
ATOM 9624 C CA . LEU B 1 533 ? -10.641 39.219 18.609 1 90.69 533 LEU B CA 1
ATOM 9625 C C . LEU B 1 533 ? -10.523 40.156 17.406 1 90.69 533 LEU B C 1
ATOM 9627 O O . LEU B 1 533 ? -10.359 41.375 17.562 1 90.69 533 LEU B O 1
ATOM 9631 N N . THR B 1 534 ? -10.492 39.562 16.266 1 89.62 534 THR B N 1
ATOM 9632 C CA . THR B 1 534 ? -10.453 40.281 15.008 1 89.62 534 THR B CA 1
ATOM 9633 C C . THR B 1 534 ? -11.805 40.219 14.289 1 89.62 534 THR B C 1
ATOM 9635 O O . THR B 1 534 ? -12.367 39.125 14.156 1 89.62 534 THR B O 1
ATOM 9638 N N . VAL B 1 535 ? -12.281 41.312 13.93 1 91.81 535 VAL B N 1
ATOM 9639 C CA . VAL B 1 535 ? -13.5 41.375 13.133 1 91.81 535 VAL B CA 1
ATOM 9640 C C . VAL B 1 535 ? -13.172 41.812 11.703 1 91.81 535 VAL B C 1
ATOM 9642 O O . VAL B 1 535 ? -12.445 42.781 11.5 1 91.81 535 VAL B O 1
ATOM 9645 N N . LEU B 1 536 ? -13.688 41.125 10.781 1 91.56 536 LEU B N 1
ATOM 9646 C CA . LEU B 1 536 ? -13.422 41.375 9.367 1 91.56 536 LEU B CA 1
ATOM 9647 C C . LEU B 1 536 ? -14.641 42 8.703 1 91.56 536 LEU B C 1
ATOM 9649 O O . LEU B 1 536 ? -15.773 41.812 9.133 1 91.56 536 LEU B O 1
ATOM 9653 N N . GLY B 1 537 ? -14.352 42.812 7.676 1 89.94 537 GLY B N 1
ATOM 9654 C CA . GLY B 1 537 ? -15.422 43.344 6.848 1 89.94 537 GLY B CA 1
ATOM 9655 C C . GLY B 1 537 ? -16.062 42.281 5.965 1 89.94 537 GLY B C 1
ATOM 9656 O O . GLY B 1 537 ? -15.805 41.094 6.125 1 89.94 537 GLY B O 1
ATOM 9657 N N . GLY B 1 538 ? -16.953 42.75 5.117 1 86.94 538 GLY B N 1
ATOM 9658 C CA . GLY B 1 538 ? -17.609 41.844 4.191 1 86.94 538 GLY B CA 1
ATOM 9659 C C . GLY B 1 538 ? -16.703 41.406 3.041 1 86.94 538 GLY B C 1
ATOM 9660 O O . GLY B 1 538 ? -15.648 42 2.816 1 86.94 538 GLY B O 1
ATOM 9661 N N . ALA B 1 539 ? -17.172 40.375 2.365 1 87.12 539 ALA B N 1
ATOM 9662 C CA . ALA B 1 539 ? -16.438 39.906 1.183 1 87.12 539 ALA B CA 1
ATOM 9663 C C . ALA B 1 539 ? -16.328 41.031 0.147 1 87.12 539 ALA B C 1
ATOM 9665 O O . ALA B 1 539 ? -17.281 41.781 -0.069 1 87.12 539 ALA B O 1
ATOM 9666 N N . PRO B 1 540 ? -15.234 41.125 -0.461 1 82.62 540 PRO B N 1
ATOM 9667 C CA . PRO B 1 540 ? -15.039 42.188 -1.425 1 82.62 540 PRO B CA 1
ATOM 9668 C C . PRO B 1 540 ? -15.805 41.969 -2.727 1 82.62 540 PRO B C 1
ATOM 9670 O O . PRO B 1 540 ? -15.961 42.906 -3.52 1 82.62 540 PRO B O 1
ATOM 9673 N N . ILE B 1 541 ? -16.219 40.781 -2.92 1 86.06 541 ILE B N 1
ATOM 9674 C CA . ILE B 1 541 ? -17 40.469 -4.109 1 86.06 541 ILE B CA 1
ATOM 9675 C C . ILE B 1 541 ? -18.219 39.625 -3.721 1 86.06 541 ILE B C 1
ATOM 9677 O O . ILE B 1 541 ? -18.266 39.062 -2.623 1 86.06 541 ILE B O 1
ATOM 9681 N N . GLN B 1 542 ? -19.156 39.688 -4.699 1 85.12 542 GLN B N 1
ATOM 9682 C CA . GLN B 1 542 ? -20.328 38.844 -4.523 1 85.12 542 GLN B CA 1
ATOM 9683 C C . GLN B 1 542 ? -20.203 37.531 -5.312 1 85.12 542 GLN B C 1
ATOM 9685 O O . GLN B 1 542 ? -19.906 37.562 -6.508 1 85.12 542 GLN B O 1
ATOM 9690 N N . GLY B 1 543 ? -20.406 36.406 -4.59 1 89.31 543 GLY B N 1
ATOM 9691 C CA . GLY B 1 543 ? -20.312 35.094 -5.227 1 89.31 543 GLY B CA 1
ATOM 9692 C C . GLY B 1 543 ? -21.609 34.688 -5.918 1 89.31 543 GLY B C 1
ATOM 9693 O O . GLY B 1 543 ? -22.609 35.375 -5.852 1 89.31 543 GLY B O 1
ATOM 9694 N N . ASP B 1 544 ? -21.562 33.531 -6.656 1 89.62 544 ASP B N 1
ATOM 9695 C CA . ASP B 1 544 ? -22.672 33.031 -7.457 1 89.62 544 ASP B CA 1
ATOM 9696 C C . ASP B 1 544 ? -23.406 31.891 -6.738 1 89.62 544 ASP B C 1
ATOM 9698 O O . ASP B 1 544 ? -23.625 30.828 -7.312 1 89.62 544 ASP B O 1
ATOM 9702 N N . VAL B 1 545 ? -23.75 32.062 -5.453 1 92.06 545 VAL B N 1
ATOM 9703 C CA . VAL B 1 545 ? -24.5 31.062 -4.699 1 92.06 545 VAL B CA 1
ATOM 9704 C C . VAL B 1 545 ? -25.969 31.453 -4.633 1 92.06 545 VAL B C 1
ATOM 9706 O O . VAL B 1 545 ? -26.312 32.625 -4.801 1 92.06 545 VAL B O 1
ATOM 9709 N N . PRO B 1 546 ? -26.719 30.375 -4.27 1 84.69 546 PRO B N 1
ATOM 9710 C CA . PRO B 1 546 ? -28.141 30.703 -4.102 1 84.69 546 PRO B CA 1
ATOM 9711 C C . PRO B 1 546 ? -28.406 31.484 -2.818 1 84.69 546 PRO B C 1
ATOM 9713 O O . PRO B 1 546 ? -27.984 31.078 -1.737 1 84.69 546 PRO B O 1
ATOM 9716 N N . ASN B 1 547 ? -28.844 32.625 -2.832 1 82.25 547 ASN B N 1
ATOM 9717 C CA . ASN B 1 547 ? -29.266 33.406 -1.69 1 82.25 547 ASN B CA 1
ATOM 9718 C C . ASN B 1 547 ? -28.094 33.812 -0.812 1 82.25 547 ASN B C 1
ATOM 9720 O O . ASN B 1 547 ? -27.984 33.375 0.337 1 82.25 547 ASN B O 1
ATOM 9724 N N . PRO B 1 548 ? -27.234 34.594 -1.366 1 83.06 548 PRO B N 1
ATOM 9725 C CA . PRO B 1 548 ? -26.078 35 -0.559 1 83.06 548 PRO B CA 1
ATOM 9726 C C . PRO B 1 548 ? -26.5 35.688 0.742 1 83.06 548 PRO B C 1
ATOM 9728 O O . PRO B 1 548 ? -27.484 36.438 0.764 1 83.06 548 PRO B O 1
ATOM 9731 N N . LYS B 1 549 ? -25.891 35.375 1.805 1 78.94 549 LYS B N 1
ATOM 9732 C CA . LYS B 1 549 ? -26.219 35.938 3.109 1 78.94 549 LYS B CA 1
ATOM 9733 C C . LYS B 1 549 ? -25.812 37.406 3.189 1 78.94 549 LYS B C 1
ATOM 9735 O O . LYS B 1 549 ? -24.719 37.781 2.764 1 78.94 549 LYS B O 1
ATOM 9740 N N . ALA B 1 550 ? -26.75 38.188 3.639 1 76.44 550 ALA B N 1
ATOM 9741 C CA . ALA B 1 550 ? -26.484 39.625 3.811 1 76.44 550 ALA B CA 1
ATOM 9742 C C . ALA B 1 550 ? -25.344 39.844 4.793 1 76.44 550 ALA B C 1
ATOM 9744 O O . ALA B 1 550 ? -25.234 39.156 5.812 1 76.44 550 ALA B O 1
ATOM 9745 N N . GLN B 1 551 ? -24.469 40.812 4.453 1 81.12 551 GLN B N 1
ATOM 9746 C CA . GLN B 1 551 ? -23.297 41.062 5.309 1 81.12 551 GLN B CA 1
ATOM 9747 C C . GLN B 1 551 ? -23.422 42.406 6.02 1 81.12 551 GLN B C 1
ATOM 9749 O O . GLN B 1 551 ? -23.938 43.375 5.457 1 81.12 551 GLN B O 1
ATOM 9754 N N . VAL B 1 552 ? -23.109 42.344 7.289 1 88.75 552 VAL B N 1
ATOM 9755 C CA . VAL B 1 552 ? -23.016 43.562 8.094 1 88.75 552 VAL B CA 1
ATOM 9756 C C . VAL B 1 552 ? -21.656 44.219 7.883 1 88.75 552 VAL B C 1
ATOM 9758 O O . VAL B 1 552 ? -20.641 43.531 7.816 1 88.75 552 VAL B O 1
ATOM 9761 N N . ASP B 1 553 ? -21.75 45.531 7.711 1 89.69 553 ASP B N 1
ATOM 9762 C CA . ASP B 1 553 ? -20.5 46.25 7.535 1 89.69 553 ASP B CA 1
ATOM 9763 C C . ASP B 1 553 ? -19.688 46.281 8.828 1 89.69 553 ASP B C 1
ATOM 9765 O O . ASP B 1 553 ? -20.25 46.156 9.922 1 89.69 553 ASP B O 1
ATOM 9769 N N . LEU B 1 554 ? -18.375 46.406 8.617 1 91.94 554 LEU B N 1
ATOM 9770 C CA . LEU B 1 554 ? -17.469 46.375 9.75 1 91.94 554 LEU B CA 1
ATOM 9771 C C . LEU B 1 554 ? -17.797 47.469 10.75 1 91.94 554 LEU B C 1
ATOM 9773 O O . LEU B 1 554 ? -17.812 47.219 11.961 1 91.94 554 LEU B O 1
ATOM 9777 N N . SER B 1 555 ? -18.125 48.688 10.266 1 89.88 555 SER B N 1
ATOM 9778 C CA . SER B 1 555 ? -18.406 49.812 11.141 1 89.88 555 SER B CA 1
ATOM 9779 C C . SER B 1 555 ? -19.688 49.562 11.938 1 89.88 555 SER B C 1
ATOM 9781 O O . SER B 1 555 ? -19.766 49.906 13.125 1 89.88 555 SER B O 1
ATOM 9783 N N . GLN B 1 556 ? -20.641 49.062 11.273 1 92.44 556 GLN B N 1
ATOM 9784 C CA . GLN B 1 556 ? -21.906 48.75 11.945 1 92.44 556 GLN B CA 1
ATOM 9785 C C . GLN B 1 556 ? -21.703 47.688 13.016 1 92.44 556 GLN B C 1
ATOM 9787 O O . GLN B 1 556 ? -22.25 47.781 14.117 1 92.44 556 GLN B O 1
ATOM 9792 N N . ALA B 1 557 ? -20.969 46.656 12.68 1 94.56 557 ALA B N 1
ATOM 9793 C CA . ALA B 1 557 ? -20.688 45.594 13.641 1 94.56 557 ALA B CA 1
ATOM 9794 C C . ALA B 1 557 ? -19.953 46.156 14.867 1 94.56 557 ALA B C 1
ATOM 9796 O O . ALA B 1 557 ? -20.25 45.75 16 1 94.56 557 ALA B O 1
ATOM 9797 N N . ALA B 1 558 ? -19.062 47.031 14.617 1 93 558 ALA B N 1
ATOM 9798 C CA . ALA B 1 558 ? -18.297 47.625 15.703 1 93 558 ALA B CA 1
ATOM 9799 C C . ALA B 1 558 ? -19.219 48.406 16.641 1 93 558 ALA B C 1
ATOM 9801 O O . ALA B 1 558 ? -19.078 48.344 17.859 1 93 558 ALA B O 1
ATOM 9802 N N . THR B 1 559 ? -20.109 49.125 16.047 1 93.56 559 THR B N 1
ATOM 9803 C CA . THR B 1 559 ? -21.047 49.938 16.828 1 93.56 559 THR B CA 1
ATOM 9804 C C . THR B 1 559 ? -21.969 49.031 17.641 1 93.56 559 THR B C 1
ATOM 9806 O O . THR B 1 559 ? -22.234 49.312 18.812 1 93.56 559 THR B O 1
ATOM 9809 N N . MET B 1 560 ? -22.422 48 17 1 95.25 560 MET B N 1
ATOM 9810 C CA . MET B 1 560 ? -23.312 47.031 17.688 1 95.25 560 MET B CA 1
ATOM 9811 C C . MET B 1 560 ? -22.594 46.375 18.875 1 95.25 560 MET B C 1
ATOM 9813 O O . MET B 1 560 ? -23.188 46.219 19.938 1 95.25 560 MET B O 1
ATOM 9817 N N . LEU B 1 561 ? -21.406 46.031 18.656 1 96 561 LEU B N 1
ATOM 9818 C CA . LEU B 1 561 ? -20.609 45.406 19.719 1 96 561 LEU B CA 1
ATOM 9819 C C . LEU B 1 561 ? -20.359 46.375 20.844 1 96 561 LEU B C 1
ATOM 9821 O O . LEU B 1 561 ? -20.484 46.031 22.031 1 96 561 LEU B O 1
ATOM 9825 N N . GLN B 1 562 ? -20.047 47.594 20.5 1 94.38 562 GLN B N 1
ATOM 9826 C CA . GLN B 1 562 ? -19.812 48.656 21.484 1 94.38 562 GLN B CA 1
ATOM 9827 C C . GLN B 1 562 ? -21.062 48.906 22.328 1 94.38 562 GLN B C 1
ATOM 9829 O O . GLN B 1 562 ? -20.984 49 23.547 1 94.38 562 GLN B O 1
ATOM 9834 N N . ASP B 1 563 ? -22.141 48.969 21.719 1 94.25 563 ASP B N 1
ATOM 9835 C CA . ASP B 1 563 ? -23.406 49.25 22.406 1 94.25 563 ASP B CA 1
ATOM 9836 C C . ASP B 1 563 ? -23.75 48.094 23.359 1 94.25 563 ASP B C 1
ATOM 9838 O O . ASP B 1 563 ? -24.172 48.344 24.484 1 94.25 563 ASP B O 1
ATOM 9842 N N . ALA B 1 564 ? -23.547 46.875 22.828 1 96.06 564 ALA B N 1
ATOM 9843 C CA . ALA B 1 564 ? -23.859 45.719 23.656 1 96.06 564 ALA B CA 1
ATOM 9844 C C . ALA B 1 564 ? -23 45.688 24.922 1 96.06 564 ALA B C 1
ATOM 9846 O O . ALA B 1 564 ? -23.5 45.344 26 1 96.06 564 ALA B O 1
ATOM 9847 N N . ILE B 1 565 ? -21.797 45.969 24.781 1 95.94 565 ILE B N 1
ATOM 9848 C CA . ILE B 1 565 ? -20.875 45.938 25.922 1 95.94 565 ILE B CA 1
ATOM 9849 C C . ILE B 1 565 ? -21.156 47.125 26.844 1 95.94 565 ILE B C 1
ATOM 9851 O O . ILE B 1 565 ? -21.219 46.938 28.062 1 95.94 565 ILE B O 1
ATOM 9855 N N . ASN B 1 566 ? -21.422 48.312 26.328 1 94.19 566 ASN B N 1
ATOM 9856 C CA . ASN B 1 566 ? -21.641 49.5 27.125 1 94.19 566 ASN B CA 1
ATOM 9857 C C . ASN B 1 566 ? -22.953 49.438 27.906 1 94.19 566 ASN B C 1
ATOM 9859 O O . ASN B 1 566 ? -23.062 50 29 1 94.19 566 ASN B O 1
ATOM 9863 N N . ARG B 1 567 ? -23.875 48.719 27.391 1 94.06 567 ARG B N 1
ATOM 9864 C CA . ARG B 1 567 ? -25.188 48.625 28.031 1 94.06 567 ARG B CA 1
ATOM 9865 C C . ARG B 1 567 ? -25.203 47.5 29.062 1 94.06 567 ARG B C 1
ATOM 9867 O O . ARG B 1 567 ? -26.203 47.312 29.766 1 94.06 567 ARG B O 1
ATOM 9874 N N . GLY B 1 568 ? -24.203 46.719 29.078 1 90.81 568 GLY B N 1
ATOM 9875 C CA . GLY B 1 568 ? -24.125 45.656 30.047 1 90.81 568 GLY B CA 1
ATOM 9876 C C . GLY B 1 568 ? -24.875 44.406 29.594 1 90.81 568 GLY B C 1
ATOM 9877 O O . GLY B 1 568 ? -25.109 43.5 30.406 1 90.81 568 GLY B O 1
ATOM 9878 N N . SER B 1 569 ? -25.172 44.312 28.375 1 91.06 569 SER B N 1
ATOM 9879 C CA . SER B 1 569 ? -25.969 43.219 27.875 1 91.06 569 SER B CA 1
ATOM 9880 C C . SER B 1 569 ? -25.078 42.094 27.344 1 91.06 569 SER B C 1
ATOM 9882 O O . SER B 1 569 ? -25.531 40.969 27.125 1 91.06 569 SER B O 1
ATOM 9884 N N . PHE B 1 570 ? -23.844 42.344 27.109 1 95.12 570 PHE B N 1
ATOM 9885 C CA . PHE B 1 570 ? -22.906 41.375 26.547 1 95.12 570 PHE B CA 1
ATOM 9886 C C . PHE B 1 570 ? -22.438 40.375 27.594 1 95.12 570 PHE B C 1
ATOM 9888 O O . PHE B 1 570 ? -21.594 40.719 28.438 1 95.12 570 PHE B O 1
ATOM 9895 N N . GLN B 1 571 ? -22.984 39.188 27.531 1 92.25 571 GLN B N 1
ATOM 9896 C CA . GLN B 1 571 ? -22.703 38.125 28.5 1 92.25 571 GLN B CA 1
ATOM 9897 C C . GLN B 1 571 ? -22.297 36.844 27.797 1 92.25 571 GLN B C 1
ATOM 9899 O O . GLN B 1 571 ? -22.938 36.406 26.844 1 92.25 571 GLN B O 1
ATOM 9904 N N . ILE B 1 572 ? -21.188 36.25 28.219 1 92.06 572 ILE B N 1
ATOM 9905 C CA . ILE B 1 572 ? -20.656 35.031 27.641 1 92.06 572 ILE B CA 1
ATOM 9906 C C . ILE B 1 572 ? -20.922 33.844 28.578 1 92.06 572 ILE B C 1
ATOM 9908 O O . ILE B 1 572 ? -20.5 33.875 29.734 1 92.06 572 ILE B O 1
ATOM 9912 N N . PRO B 1 573 ? -21.547 32.844 28.141 1 85.12 573 PRO B N 1
ATOM 9913 C CA . PRO B 1 573 ? -21.734 31.656 28.984 1 85.12 573 PRO B CA 1
ATOM 9914 C C . PRO B 1 573 ? -20.453 30.828 29.109 1 85.12 573 PRO B C 1
ATOM 9916 O O . PRO B 1 573 ? -19.703 30.703 28.156 1 85.12 573 PRO B O 1
ATOM 9919 N N . VAL B 1 574 ? -19.875 30.281 30.141 1 77.06 574 VAL B N 1
ATOM 9920 C CA . VAL B 1 574 ? -18.672 29.469 30.312 1 77.06 574 VAL B CA 1
ATOM 9921 C C . VAL B 1 574 ? -19.062 28.047 30.688 1 77.06 574 VAL B C 1
ATOM 9923 O O . VAL B 1 574 ? -18.453 27.078 30.219 1 77.06 574 VAL B O 1
ATOM 9926 N N . ASP B 1 575 ? -19.672 27.516 31.797 1 61 575 ASP B N 1
ATOM 9927 C CA . ASP B 1 575 ? -19.891 26.172 32.312 1 61 575 ASP B CA 1
ATOM 9928 C C . ASP B 1 575 ? -21.047 25.484 31.578 1 61 575 ASP B C 1
ATOM 9930 O O . ASP B 1 575 ? -22.203 25.594 32 1 61 575 ASP B O 1
ATOM 9934 N N . VAL B 1 576 ? -20.734 25.188 30.281 1 52.09 576 VAL B N 1
ATOM 9935 C CA . VAL B 1 576 ? -21.859 24.578 29.562 1 52.09 576 VAL B CA 1
ATOM 9936 C C . VAL B 1 576 ? -22.078 23.156 30.062 1 52.09 576 VAL B C 1
ATOM 9938 O O . VAL B 1 576 ? -22.984 22.469 29.594 1 52.09 576 VAL B O 1
ATOM 9941 N N . THR B 1 577 ? -21.203 22.516 30.656 1 50.28 577 THR B N 1
ATOM 9942 C CA . THR B 1 577 ? -21.547 21.172 31.094 1 50.28 577 THR B CA 1
ATOM 9943 C C . THR B 1 577 ? -22.766 21.203 32.031 1 50.28 577 THR B C 1
ATOM 9945 O O . THR B 1 577 ? -23.578 20.281 32.062 1 50.28 577 THR B O 1
ATOM 9948 N N . ASN B 1 578 ? -22.844 22.172 32.906 1 47.09 578 ASN B N 1
ATOM 9949 C CA . ASN B 1 578 ? -24.031 22.25 33.75 1 47.09 578 ASN B CA 1
ATOM 9950 C C . ASN B 1 578 ? -25.078 23.203 33.156 1 47.09 578 ASN B C 1
ATOM 9952 O O . ASN B 1 578 ? -25.062 24.406 33.469 1 47.09 578 ASN B O 1
ATOM 9956 N N . LEU B 1 579 ? -25.734 22.781 32.25 1 47.69 579 LEU B N 1
ATOM 9957 C CA . LEU B 1 579 ? -26.781 23.5 31.516 1 47.69 579 LEU B CA 1
ATOM 9958 C C . LEU B 1 579 ? -27.75 24.172 32.5 1 47.69 579 LEU B C 1
ATOM 9960 O O . LEU B 1 579 ? -28.469 25.094 32.094 1 47.69 579 LEU B O 1
ATOM 9964 N N . GLN B 1 580 ? -28 23.625 33.656 1 52.97 580 GLN B N 1
ATOM 9965 C CA . GLN B 1 580 ? -29.078 24.109 34.5 1 52.97 580 GLN B CA 1
ATOM 9966 C C . GLN B 1 580 ? -28.734 25.469 35.125 1 52.97 580 GLN B C 1
ATOM 9968 O O . GLN B 1 580 ? -29.625 26.297 35.344 1 52.97 580 GLN B O 1
ATOM 9973 N N . ASN B 1 581 ? -27.422 25.703 35.438 1 58.12 581 ASN B N 1
ATOM 9974 C CA . ASN B 1 581 ? -27.062 27 36 1 58.12 581 ASN B CA 1
ATOM 9975 C C . ASN B 1 581 ? -25.797 27.562 35.375 1 58.12 581 ASN B C 1
ATOM 9977 O O . ASN B 1 581 ? -24.719 27.531 35.969 1 58.12 581 ASN B O 1
ATOM 9981 N N . PRO B 1 582 ? -25.984 27.969 34.062 1 63.69 582 PRO B N 1
ATOM 9982 C CA . PRO B 1 582 ? -24.766 28.453 33.406 1 63.69 582 PRO B CA 1
ATOM 9983 C C . PRO B 1 582 ? -24.219 29.734 34.031 1 63.69 582 PRO B C 1
ATOM 9985 O O . PRO B 1 582 ? -25 30.578 34.5 1 63.69 582 PRO B O 1
ATOM 9988 N N . ILE B 1 583 ? -23.016 29.734 34.344 1 77.38 583 ILE B N 1
ATOM 9989 C CA . ILE B 1 583 ? -22.328 30.938 34.75 1 77.38 583 ILE B CA 1
ATOM 9990 C C . ILE B 1 583 ? -22.078 31.844 33.562 1 77.38 583 ILE B C 1
ATOM 9992 O O . ILE B 1 583 ? -21.656 31.375 32.5 1 77.38 583 ILE B O 1
ATOM 9996 N N . PHE B 1 584 ? -22.625 33.094 33.688 1 86.62 584 PHE B N 1
ATOM 9997 C CA . PHE B 1 584 ? -22.422 34.094 32.656 1 86.62 584 PHE B CA 1
ATOM 9998 C C . PHE B 1 584 ? -21.375 35.125 33.062 1 86.62 584 PHE B C 1
ATOM 10000 O O . PHE B 1 584 ? -21.422 35.625 34.188 1 86.62 584 PHE B O 1
ATOM 10007 N N . LEU B 1 585 ? -20.469 35.281 32.156 1 91.56 585 LEU B N 1
ATOM 10008 C CA . LEU B 1 585 ? -19.5 36.344 32.375 1 91.56 585 LEU B CA 1
ATOM 10009 C C . LEU B 1 585 ? -19.922 37.625 31.641 1 91.56 585 LEU B C 1
ATOM 10011 O O . LEU B 1 585 ? -20.109 37.625 30.422 1 91.56 585 LEU B O 1
ATOM 10015 N N . LYS B 1 586 ? -20.016 38.688 32.438 1 91.69 586 LYS B N 1
ATOM 10016 C CA . LYS B 1 586 ? -20.453 39.938 31.859 1 91.69 586 LYS B CA 1
ATOM 10017 C C . LYS B 1 586 ? -19.281 40.812 31.469 1 91.69 586 LYS B C 1
ATOM 10019 O O . LYS B 1 586 ? -18.312 40.969 32.219 1 91.69 586 LYS B O 1
ATOM 10024 N N . ALA B 1 587 ? -19.375 41.375 30.281 1 95.69 587 ALA B N 1
ATOM 10025 C CA . ALA B 1 587 ? -18.359 42.344 29.859 1 95.69 587 ALA B CA 1
ATOM 10026 C C . ALA B 1 587 ? -18.422 43.625 30.672 1 95.69 587 ALA B C 1
ATOM 10028 O O . ALA B 1 587 ? -19.516 44.094 30.984 1 95.69 587 ALA B O 1
ATOM 10029 N N . VAL B 1 588 ? -17.234 44.156 31 1 94.31 588 VAL B N 1
ATOM 10030 C CA . VAL B 1 588 ? -17.172 45.438 31.703 1 94.31 588 VAL B CA 1
ATOM 10031 C C . VAL B 1 588 ? -17.484 46.562 30.75 1 94.31 588 VAL B C 1
ATOM 10033 O O . VAL B 1 588 ? -16.844 46.719 29.703 1 94.31 588 VAL B O 1
ATOM 10036 N N . PRO B 1 589 ? -18.469 47.375 31.156 1 93.25 589 PRO B N 1
ATOM 10037 C CA . PRO B 1 589 ? -18.828 48.469 30.25 1 93.25 589 PRO B CA 1
ATOM 10038 C C . PRO B 1 589 ? -17.656 49.406 29.953 1 93.25 589 PRO B C 1
ATOM 10040 O O . PRO B 1 589 ? -16.828 49.656 30.828 1 93.25 589 PRO B O 1
ATOM 10043 N N . TYR B 1 590 ? -17.594 49.969 28.641 1 89.88 590 TYR B N 1
ATOM 10044 C CA . TYR B 1 590 ? -16.688 50.969 28.141 1 89.88 590 TYR B CA 1
ATOM 10045 C C . TYR B 1 590 ? -15.25 50.469 28.125 1 89.88 590 TYR B C 1
ATOM 10047 O O . TYR B 1 590 ? -14.305 51.25 28.25 1 89.88 590 TYR B O 1
ATOM 10055 N N . THR B 1 591 ? -15.141 49.156 28.062 1 91.38 591 THR B N 1
ATOM 10056 C CA . THR B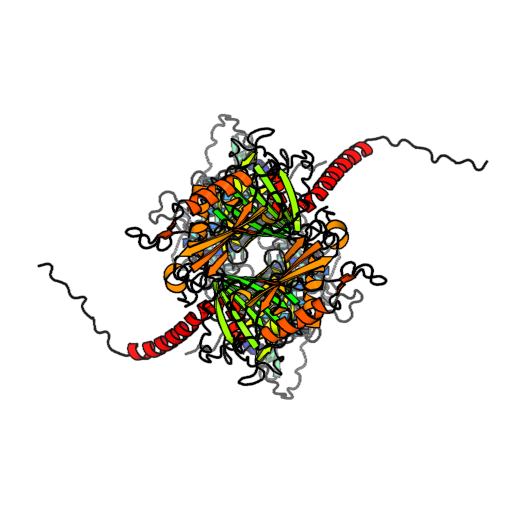 1 591 ? -13.797 48.594 28 1 91.38 591 THR B CA 1
ATOM 10057 C C . THR B 1 591 ? -13.43 48.188 26.578 1 91.38 591 THR B C 1
ATOM 10059 O O . THR B 1 591 ? -12.281 47.844 26.297 1 91.38 591 THR B O 1
ATOM 10062 N N . LEU B 1 592 ? -14.406 48.219 25.703 1 92.69 592 LEU B N 1
ATOM 10063 C CA . LEU B 1 592 ? -14.102 47.844 24.328 1 92.69 592 LEU B CA 1
ATOM 10064 C C . LEU B 1 592 ? -13.133 48.844 23.703 1 92.69 592 LEU B C 1
ATOM 10066 O O . LEU B 1 592 ? -13.398 50.062 23.688 1 92.69 592 LEU B O 1
ATOM 10070 N N . SER B 1 593 ? -12.062 48.375 23.328 1 87.31 593 SER B N 1
ATOM 10071 C CA . SER B 1 593 ? -11.094 49.219 22.609 1 87.31 593 SER B CA 1
ATOM 10072 C C . SER B 1 593 ? -10.719 48.594 21.266 1 87.31 593 SER B C 1
ATOM 10074 O O . SER B 1 593 ? -10.727 47.375 21.109 1 87.31 593 SER B O 1
ATOM 10076 N N . ALA B 1 594 ? -10.648 49.469 20.344 1 80.94 594 ALA B N 1
ATOM 10077 C CA . ALA B 1 594 ? -10.25 49.031 19 1 80.94 594 ALA B CA 1
ATOM 10078 C C . ALA B 1 594 ? -8.773 49.344 18.75 1 80.94 594 ALA B C 1
ATOM 10080 O O . ALA B 1 594 ? -8.266 50.406 19.141 1 80.94 594 ALA B O 1
ATOM 10081 N N . SER B 1 595 ? -8.07 48.25 18.547 1 65 595 SER B N 1
ATOM 10082 C CA . SER B 1 595 ? -6.715 48.5 18.062 1 65 595 SER B CA 1
ATOM 10083 C C . SER B 1 595 ? -6.625 48.281 16.562 1 65 595 SER B C 1
ATOM 10085 O O . SER B 1 595 ? -7.316 47.438 16 1 65 595 SER B O 1
ATOM 10087 N N . GLN B 1 596 ? -6.602 49.344 15.773 1 50.69 596 GLN B N 1
ATOM 10088 C CA . GLN B 1 596 ? -6.426 49.188 14.336 1 50.69 596 GLN B CA 1
ATOM 10089 C C . GLN B 1 596 ? -4.98 48.812 14 1 50.69 596 GLN B C 1
ATOM 10091 O O . GLN B 1 596 ? -4.055 49.562 14.352 1 50.69 596 GLN B O 1
ATOM 10096 N N . TYR B 1 597 ? -4.801 47.5 14.008 1 47.59 597 TYR B N 1
ATOM 10097 C CA . TYR B 1 597 ? -3.543 47.188 13.336 1 47.59 597 TYR B CA 1
ATOM 10098 C C . TYR B 1 597 ? -3.652 47.406 11.836 1 47.59 597 TYR B C 1
ATOM 10100 O O . TYR B 1 597 ? -4.664 47.031 11.219 1 47.59 597 TYR B O 1
ATOM 10108 N N . GLN B 1 598 ? -3.16 48.438 11.172 1 39.97 598 GLN B N 1
ATOM 10109 C CA . GLN B 1 598 ? -3.252 48.781 9.75 1 39.97 598 GLN B CA 1
ATOM 10110 C C . GLN B 1 598 ? -2.531 47.719 8.898 1 39.97 598 GLN B C 1
ATOM 10112 O O . GLN B 1 598 ? -1.305 47.75 8.773 1 39.97 598 GLN B O 1
ATOM 10117 N N . TYR B 1 599 ? -3.027 46.562 8.852 1 41.5 599 TYR B N 1
ATOM 10118 C CA . TYR B 1 599 ? -2.49 45.531 7.953 1 41.5 599 TYR B CA 1
ATOM 10119 C C . TYR B 1 599 ? -3.078 45.688 6.555 1 41.5 599 TYR B C 1
ATOM 10121 O O . TYR B 1 599 ? -4.297 45.75 6.391 1 41.5 599 TYR B O 1
ATOM 10129 N N . VAL B 1 600 ? -2.395 46.25 5.465 1 36.31 600 VAL B N 1
ATOM 10130 C CA . VAL B 1 600 ? -2.965 46.25 4.121 1 36.31 600 VAL B CA 1
ATOM 10131 C C . VAL B 1 600 ? -2.645 44.969 3.402 1 36.31 600 VAL B C 1
ATOM 10133 O O . VAL B 1 600 ? -1.51 44.75 2.971 1 36.31 600 VAL B O 1
ATOM 10136 N N . PRO B 1 601 ? -3.369 44 3.66 1 42.47 601 PRO B N 1
ATOM 10137 C CA . PRO B 1 601 ? -3.158 42.844 2.795 1 42.47 601 PRO B CA 1
ATOM 10138 C C . PRO B 1 601 ? -3.385 43.156 1.318 1 42.47 601 PRO B C 1
ATOM 10140 O O . PRO B 1 601 ? -4.227 44 0.983 1 42.47 601 PRO B O 1
ATOM 10143 N N . GLU B 1 602 ? -2.404 43.188 0.362 1 37.66 602 GLU B N 1
ATOM 10144 C CA . GLU B 1 602 ? -2.723 43.344 -1.054 1 37.66 602 GLU B CA 1
ATOM 10145 C C . GLU B 1 602 ? -3.604 42.219 -1.558 1 37.66 602 GLU B C 1
ATOM 10147 O O . GLU B 1 602 ? -3.203 41.062 -1.518 1 37.66 602 GLU B O 1
ATOM 10152 N N . TYR B 1 603 ? -4.785 42.281 -1.188 1 40.47 603 TYR B N 1
ATOM 10153 C CA . TYR B 1 603 ? -5.645 41.281 -1.826 1 40.47 603 TYR B CA 1
ATOM 10154 C C . TYR B 1 603 ? -5.82 41.594 -3.309 1 40.47 603 TYR B C 1
ATOM 10156 O O . TYR B 1 603 ? -5.949 42.75 -3.701 1 40.47 603 TYR B O 1
ATOM 10164 N N . TYR B 1 604 ? -5.18 40.844 -4.105 1 42.47 604 TYR B N 1
ATOM 10165 C CA . TYR B 1 604 ? -5.504 40.875 -5.527 1 42.47 604 TYR B CA 1
ATOM 10166 C C . TYR B 1 604 ? -6.828 40.156 -5.805 1 42.47 604 TYR B C 1
ATOM 10168 O O . TYR B 1 604 ? -7.043 39.031 -5.375 1 42.47 604 TYR B O 1
ATOM 10176 N N . VAL B 1 605 ? -7.781 40.969 -5.891 1 37.12 605 VAL B N 1
ATOM 10177 C CA . VAL B 1 605 ? -8.984 40.344 -6.445 1 37.12 605 VAL B CA 1
ATOM 10178 C C . VAL B 1 605 ? -8.719 39.875 -7.875 1 37.12 605 VAL B C 1
ATOM 10180 O O . VAL B 1 605 ? -8.477 40.688 -8.766 1 37.12 605 VAL B O 1
ATOM 10183 N N . ALA B 1 606 ? -8.203 38.719 -7.992 1 41.03 606 ALA B N 1
ATOM 10184 C CA . ALA B 1 606 ? -7.965 38.25 -9.344 1 41.03 606 ALA B CA 1
ATOM 10185 C C . ALA B 1 606 ? -9.242 38.281 -10.18 1 41.03 606 ALA B C 1
ATOM 10187 O O . ALA B 1 606 ? -10.344 38.125 -9.648 1 41.03 606 ALA B O 1
ATOM 10188 N N . PRO B 1 607 ? -9.078 38.781 -11.461 1 36.84 607 PRO B N 1
ATOM 10189 C CA . PRO B 1 607 ? -10.227 38.625 -12.352 1 36.84 607 PRO B CA 1
ATOM 10190 C C . PRO B 1 607 ? -10.727 37.188 -12.383 1 36.84 607 PRO B C 1
ATOM 10192 O O . PRO B 1 607 ? -9.969 36.25 -12.102 1 36.84 607 PRO B O 1
ATOM 10195 N N . PRO B 1 608 ? -12.055 37.031 -12.359 1 35.81 608 PRO B N 1
ATOM 10196 C CA . PRO B 1 608 ? -12.602 35.688 -12.438 1 35.81 608 PRO B CA 1
ATOM 10197 C C . PRO B 1 608 ? -11.82 34.781 -13.391 1 35.81 608 PRO B C 1
ATOM 10199 O O . PRO B 1 608 ? -11.383 35.25 -14.453 1 35.81 608 PRO B O 1
ATOM 10202 N N . PRO B 1 609 ? -11.141 33.875 -12.906 1 36.28 609 PRO B N 1
ATOM 10203 C CA . PRO B 1 609 ? -10.484 33.031 -13.906 1 36.28 609 PRO B CA 1
ATOM 10204 C C . PRO B 1 609 ? -11.305 32.875 -15.18 1 36.28 609 PRO B C 1
ATOM 10206 O O . PRO B 1 609 ? -12.531 32.969 -15.148 1 36.28 609 PRO B O 1
ATOM 10209 N N . SER B 1 610 ? -10.703 33.125 -16.297 1 30.88 610 SER B N 1
ATOM 10210 C CA . SER B 1 610 ? -11.438 32.812 -17.516 1 30.88 610 SER B CA 1
ATOM 10211 C C . SER B 1 610 ? -12.195 31.484 -17.359 1 30.88 610 SER B C 1
ATOM 10213 O O . SER B 1 610 ? -11.719 30.562 -16.688 1 30.88 610 SER B O 1
ATOM 10215 N N . LYS B 1 611 ? -13.562 31.547 -17.656 1 32.66 611 LYS B N 1
ATOM 10216 C CA . LYS B 1 611 ? -14.539 30.453 -17.672 1 32.66 611 LYS B CA 1
ATOM 10217 C C . LYS B 1 611 ? -13.906 29.172 -18.172 1 32.66 611 LYS B C 1
ATOM 10219 O O . LYS B 1 611 ? -14.133 28.766 -19.328 1 32.66 611 LYS B O 1
ATOM 10224 N N . THR B 1 612 ? -12.734 28.984 -18.141 1 29.25 612 THR B N 1
ATOM 10225 C CA . THR B 1 612 ? -12.453 27.609 -18.531 1 29.25 612 THR B CA 1
ATOM 10226 C C . THR B 1 612 ? -13.062 26.625 -17.547 1 29.25 612 THR B C 1
ATOM 10228 O O . THR B 1 612 ? -12.711 26.625 -16.359 1 29.25 612 THR B O 1
ATOM 10231 N N . THR B 1 613 ? -14.352 26.391 -17.719 1 28.62 613 THR B N 1
ATOM 10232 C CA . THR B 1 613 ? -15.211 25.406 -17.062 1 28.62 613 THR B CA 1
ATOM 10233 C C . THR B 1 613 ? -14.477 24.094 -16.859 1 28.62 613 THR B C 1
ATOM 10235 O O . THR B 1 613 ? -14.219 23.359 -17.812 1 28.62 613 THR B O 1
ATOM 10238 N N . TYR B 1 614 ? -13.609 24.078 -16.062 1 30.58 614 TYR B N 1
ATOM 10239 C CA . TYR B 1 614 ? -13.227 22.688 -15.773 1 30.58 614 TYR B CA 1
ATOM 10240 C C . TYR B 1 614 ? -14.367 21.938 -15.117 1 30.58 614 TYR B C 1
ATOM 10242 O O . TYR B 1 614 ? -15.102 22.484 -14.297 1 30.58 614 TYR B O 1
ATOM 10250 N N . THR B 1 615 ? -14.906 21.031 -15.68 1 35.12 615 THR B N 1
ATOM 10251 C CA . THR B 1 615 ? -15.977 20.234 -15.086 1 35.12 615 THR B CA 1
ATOM 10252 C C . THR B 1 615 ? -15.539 19.656 -13.742 1 35.12 615 THR B C 1
ATOM 10254 O O . THR B 1 615 ? -14.344 19.547 -13.469 1 35.12 615 THR B O 1
ATOM 10257 N N . GLY B 1 616 ? -16.438 19.719 -12.828 1 36.59 616 GLY B N 1
ATOM 10258 C CA . GLY B 1 616 ? -16.281 19.078 -11.531 1 36.59 616 GLY B CA 1
ATOM 10259 C C . GLY B 1 616 ? -15.469 17.797 -11.578 1 36.59 616 GLY B C 1
ATOM 10260 O O . GLY B 1 616 ? -14.656 17.531 -10.688 1 36.59 616 GLY B O 1
ATOM 10261 N N . GLY B 1 617 ? -15.82 16.984 -12.562 1 38.44 617 GLY B N 1
ATOM 10262 C CA . GLY B 1 617 ? -15.094 15.742 -12.719 1 38.44 617 GLY B CA 1
ATOM 10263 C C . GLY B 1 617 ? -13.602 15.938 -12.914 1 38.44 617 GLY B C 1
ATOM 10264 O O . GLY B 1 617 ? -12.789 15.164 -12.398 1 38.44 617 GLY B O 1
ATOM 10265 N N . GLN B 1 618 ? -13.297 17.016 -13.633 1 37.66 618 GLN B N 1
ATOM 10266 C CA . GLN B 1 618 ? -11.898 17.312 -13.914 1 37.66 618 GLN B CA 1
ATOM 10267 C C . GLN B 1 618 ? -11.148 17.672 -12.633 1 37.66 618 GLN B C 1
ATOM 10269 O O . GLN B 1 618 ? -9.992 17.297 -12.453 1 37.66 618 GLN B O 1
ATOM 10274 N N . MET B 1 619 ? -11.891 18.297 -11.922 1 38.56 619 MET B N 1
ATOM 10275 C CA . MET B 1 619 ? -11.297 18.719 -10.656 1 38.56 619 MET B CA 1
ATOM 10276 C C . MET B 1 619 ? -11.156 17.547 -9.695 1 38.56 619 MET B C 1
ATOM 10278 O O . MET B 1 619 ? -10.25 17.531 -8.859 1 38.56 619 MET B O 1
ATOM 10282 N N . ALA B 1 620 ? -12.305 16.797 -9.766 1 39.78 620 ALA B N 1
ATOM 10283 C CA . ALA B 1 620 ? -12.141 15.617 -8.914 1 39.78 620 ALA B CA 1
ATOM 10284 C C . ALA B 1 620 ? -10.805 14.93 -9.18 1 39.78 620 ALA B C 1
ATOM 10286 O O . ALA B 1 620 ? -10.18 14.391 -8.266 1 39.78 620 ALA B O 1
ATOM 10287 N N . GLY B 1 621 ? -10.625 14.68 -10.469 1 37.38 621 GLY B N 1
ATOM 10288 C CA . GLY B 1 621 ? -9.289 14.211 -10.812 1 37.38 621 GLY B CA 1
ATOM 10289 C C . GLY B 1 621 ? -8.203 15.219 -10.484 1 37.38 621 GLY B C 1
ATOM 10290 O O . GLY B 1 621 ? -7.035 14.852 -10.312 1 37.38 621 GLY B O 1
ATOM 10291 N N . LEU B 1 622 ? -8.68 16.516 -10.578 1 36.56 622 LEU B N 1
ATOM 10292 C CA . LEU B 1 622 ? -7.801 17.672 -10.453 1 36.56 622 LEU B CA 1
ATOM 10293 C C . LEU B 1 622 ? -7.441 17.938 -8.992 1 36.56 622 LEU B C 1
ATOM 10295 O O . LEU B 1 622 ? -6.66 18.828 -8.695 1 36.56 622 LEU B O 1
ATOM 10299 N N . GLY B 1 623 ? -8.305 17.688 -8.172 1 31.52 623 GLY B N 1
ATOM 10300 C CA . GLY B 1 623 ? -7.711 18.172 -6.941 1 31.52 623 GLY B CA 1
ATOM 10301 C C . GLY B 1 623 ? -6.195 18.156 -6.957 1 31.52 623 GLY B C 1
ATOM 10302 O O . GLY B 1 623 ? -5.555 19.188 -6.711 1 31.52 623 GLY B O 1
ATOM 10303 N N . VAL B 1 624 ? -5.605 17.031 -6.629 1 32.22 624 VAL B N 1
ATOM 10304 C CA . VAL B 1 624 ? -4.156 17.062 -6.477 1 32.22 624 VAL B CA 1
ATOM 10305 C C . VAL B 1 624 ? -3.498 17.234 -7.848 1 32.22 624 VAL B C 1
ATOM 10307 O O . VAL B 1 624 ? -2.537 18 -7.988 1 32.22 624 VAL B O 1
ATOM 10310 N N . GLY B 1 625 ? -3.979 16.484 -8.859 1 32.03 625 GLY B N 1
ATOM 10311 C CA . GLY B 1 625 ? -3.422 16.438 -10.203 1 32.03 625 GLY B CA 1
ATOM 10312 C C . GLY B 1 625 ? -3.709 17.688 -11.016 1 32.03 625 GLY B C 1
ATOM 10313 O O . GLY B 1 625 ? -3.428 17.734 -12.219 1 32.03 625 GLY B O 1
ATOM 10314 N N . MET B 1 626 ? -4.43 18.5 -10.594 1 31.95 626 MET B N 1
ATOM 10315 C CA . MET B 1 626 ? -4.926 19.594 -11.422 1 31.95 626 MET B CA 1
ATOM 10316 C C . MET B 1 626 ? -3.775 20.359 -12.062 1 31.95 626 MET B C 1
ATOM 10318 O O . MET B 1 626 ? -3.879 20.797 -13.211 1 31.95 626 MET B O 1
ATOM 10322 N N . LEU B 1 627 ? -2.918 20.953 -11.266 1 31.62 627 LEU B N 1
ATOM 10323 C CA . LEU B 1 627 ? -2.148 21.906 -12.047 1 31.62 627 LEU B CA 1
ATOM 10324 C C . LEU B 1 627 ? -1.358 21.203 -13.141 1 31.62 627 LEU B C 1
ATOM 10326 O O . LEU B 1 627 ? -1.104 21.781 -14.203 1 31.62 627 LEU B O 1
ATOM 10330 N N . VAL B 1 628 ? -1.053 20.016 -13.016 1 30.61 628 VAL B N 1
ATOM 10331 C CA . VAL B 1 628 ? -0.418 19.328 -14.133 1 30.61 628 VAL B CA 1
ATOM 10332 C C . VAL B 1 628 ? -1.462 19 -15.195 1 30.61 628 VAL B C 1
ATOM 10334 O O . VAL B 1 628 ? -1.17 19.016 -16.391 1 30.61 628 VAL B O 1
ATOM 10337 N N . PHE B 1 629 ? -2.6 18.781 -14.867 1 32.91 629 PHE B N 1
ATOM 10338 C CA . PHE B 1 629 ? -3.549 18.469 -15.93 1 32.91 629 PHE B CA 1
ATOM 10339 C C . PHE B 1 629 ? -3.828 19.703 -16.781 1 32.91 629 PHE B C 1
ATOM 10341 O O . PHE B 1 629 ? -4.246 19.578 -17.938 1 32.91 629 PHE B O 1
ATOM 10348 N N . ALA B 1 630 ? -3.635 20.844 -16.297 1 31.7 630 ALA B N 1
ATOM 10349 C CA . ALA B 1 630 ? -3.688 21.875 -17.328 1 31.7 630 ALA B CA 1
ATOM 10350 C C . ALA B 1 630 ? -2.703 21.578 -18.453 1 31.7 630 ALA B C 1
ATOM 10352 O O . ALA B 1 630 ? -3.008 21.797 -19.625 1 31.7 630 ALA B O 1
ATOM 10353 N N . PHE B 1 631 ? -1.58 21.031 -18.078 1 29.2 631 PHE B N 1
ATOM 10354 C CA . PHE B 1 631 ? -0.637 20.75 -19.141 1 29.2 631 PHE B CA 1
ATOM 10355 C C . PHE B 1 631 ? -1.068 19.516 -19.922 1 29.2 631 PHE B C 1
ATOM 10357 O O . PHE B 1 631 ? -1.001 19.5 -21.156 1 29.2 631 PHE B O 1
ATOM 10364 N N . ILE B 1 632 ? -1.541 18.516 -19.281 1 32.16 632 ILE B N 1
ATOM 10365 C CA . ILE B 1 632 ? -1.862 17.359 -20.109 1 32.16 632 ILE B CA 1
ATOM 10366 C C . ILE B 1 632 ? -3.121 17.641 -20.922 1 32.16 632 ILE B C 1
ATOM 10368 O O . ILE B 1 632 ? -3.203 17.281 -22.094 1 32.16 632 ILE B O 1
ATOM 10372 N N . LEU B 1 633 ? -4 18.406 -20.406 1 32.62 633 LEU B N 1
ATOM 10373 C CA . LEU B 1 633 ? -5.078 18.766 -21.312 1 32.62 633 LEU B CA 1
ATOM 10374 C C . LEU B 1 633 ? -4.562 19.672 -22.438 1 32.62 633 LEU B C 1
ATOM 10376 O O . LEU B 1 633 ? -4.992 19.562 -23.578 1 32.62 633 LEU B O 1
ATOM 10380 N N . VAL B 1 634 ? -3.668 20.547 -22.125 1 32.84 634 VAL B N 1
ATOM 10381 C CA . VAL B 1 634 ? -3.082 21.219 -23.281 1 32.84 634 VAL B CA 1
ATOM 10382 C C . VAL B 1 634 ? -2.371 20.203 -24.172 1 32.84 634 VAL B C 1
ATOM 10384 O O . VAL B 1 634 ? -2.521 20.219 -25.391 1 32.84 634 VAL B O 1
ATOM 10387 N N . PHE B 1 635 ? -1.727 19.25 -23.547 1 30.83 635 PHE B N 1
ATOM 10388 C CA . PHE B 1 635 ? -1.033 18.328 -24.453 1 30.83 635 PHE B CA 1
ATOM 10389 C C . PHE B 1 635 ? -1.989 17.266 -24.984 1 30.83 635 PHE B C 1
ATOM 10391 O O . PHE B 1 635 ? -1.924 16.906 -26.156 1 30.83 635 PHE B O 1
ATOM 10398 N N . VAL B 1 636 ? -2.875 16.781 -24.203 1 34.31 636 VAL B N 1
ATOM 10399 C CA . VAL B 1 636 ? -3.809 15.891 -24.891 1 34.31 636 VAL B CA 1
ATOM 10400 C C . VAL B 1 636 ? -4.703 16.688 -25.828 1 34.31 636 VAL B C 1
ATOM 10402 O O . VAL B 1 636 ? -4.965 16.266 -26.953 1 34.31 636 VAL B O 1
ATOM 10405 N N . GLY B 1 637 ? -5.043 17.875 -25.469 1 31.64 637 GLY B N 1
ATOM 10406 C CA . GLY B 1 637 ? -5.609 18.719 -26.516 1 31.64 637 GLY B CA 1
ATOM 10407 C C . GLY B 1 637 ? -4.66 18.938 -27.688 1 31.64 637 GLY B C 1
ATOM 10408 O O . GLY B 1 637 ? -5.059 18.828 -28.844 1 31.64 637 GLY B O 1
ATOM 10409 N N . LEU B 1 638 ? -3.467 19.219 -27.312 1 32.59 638 LEU B N 1
ATOM 10410 C CA . LEU B 1 638 ? -2.533 19.344 -28.438 1 32.59 638 LEU B CA 1
ATOM 10411 C C . LEU B 1 638 ? -2.305 17.984 -29.094 1 32.59 638 LEU B C 1
ATOM 10413 O O . LEU B 1 638 ? -2.264 17.875 -30.328 1 32.59 638 LEU B O 1
ATOM 10417 N N . ALA B 1 639 ? -2.176 17 -28.297 1 33.31 639 ALA B N 1
ATOM 10418 C CA . ALA B 1 639 ? -1.979 15.719 -28.969 1 33.31 639 ALA B CA 1
ATOM 10419 C C . ALA B 1 639 ? -3.246 15.289 -29.703 1 33.31 639 ALA B C 1
ATOM 10421 O O . ALA B 1 639 ? -3.182 14.805 -30.844 1 33.31 639 ALA B O 1
ATOM 10422 N N . VAL B 1 640 ? -4.348 15.461 -29.062 1 34.25 640 VAL B N 1
ATOM 10423 C CA . VAL B 1 640 ? -5.535 15.258 -29.891 1 34.25 640 VAL B CA 1
ATOM 10424 C C . VAL B 1 640 ? -5.566 16.312 -31 1 34.25 640 VAL B C 1
ATOM 10426 O O . VAL B 1 640 ? -5.875 15.984 -32.156 1 34.25 640 VAL B O 1
ATOM 10429 N N . TYR B 1 641 ? -5.242 17.531 -30.656 1 32.03 641 TYR B N 1
ATOM 10430 C CA . TYR B 1 641 ? -5.113 18.469 -31.766 1 32.03 641 TYR B CA 1
ATOM 10431 C C . TYR B 1 641 ? -4.047 18.031 -32.75 1 32.03 641 TYR B C 1
ATOM 10433 O O . TYR B 1 641 ? -4.285 18 -33.969 1 32.03 641 TYR B O 1
ATOM 10441 N N . PHE B 1 642 ? -2.898 17.625 -32.219 1 33.03 642 PHE B N 1
ATOM 10442 C CA . PHE B 1 642 ? -1.918 17.234 -33.25 1 33.03 642 PHE B CA 1
ATOM 10443 C C . PHE B 1 642 ? -2.271 15.883 -33.844 1 33.03 642 PHE B C 1
ATOM 10445 O O . PHE B 1 642 ? -2.021 15.641 -35.031 1 33.03 642 PHE B O 1
ATOM 10452 N N . LYS B 1 643 ? -2.801 14.984 -33 1 32.75 643 LYS B N 1
ATOM 10453 C CA . LYS B 1 643 ? -3.234 13.797 -33.719 1 32.75 643 LYS B CA 1
ATOM 10454 C C . LYS B 1 643 ? -4.395 14.117 -34.656 1 32.75 643 LYS B C 1
ATOM 10456 O O . LYS B 1 643 ? -4.484 13.562 -35.781 1 32.75 643 LYS B O 1
ATOM 10461 N N . LYS B 1 644 ? -5.234 14.93 -34.188 1 31.16 644 LYS B N 1
ATOM 10462 C CA . LYS B 1 644 ? -6.18 15.297 -35.25 1 31.16 644 LYS B CA 1
ATOM 10463 C C . LYS B 1 644 ? -5.484 16.047 -36.375 1 31.16 644 LYS B C 1
ATOM 10465 O O . LYS B 1 644 ? -5.816 15.859 -37.531 1 31.16 644 LYS B O 1
ATOM 10470 N N . PHE B 1 645 ? -4.586 16.953 -35.969 1 31.77 645 PHE B N 1
ATOM 10471 C CA . PHE B 1 645 ? -3.963 17.594 -37.125 1 31.77 645 PHE B CA 1
ATOM 10472 C C . PHE B 1 645 ? -2.957 16.672 -37.781 1 31.77 645 PHE B C 1
ATOM 10474 O O . PHE B 1 645 ? -2.529 16.906 -38.938 1 31.77 645 PHE B O 1
ATOM 10481 N N . ARG B 1 646 ? -2.342 15.797 -37 1 29.77 646 ARG B N 1
ATOM 10482 C CA . ARG B 1 646 ? -1.545 14.914 -37.844 1 29.77 646 ARG B CA 1
ATOM 10483 C C . ARG B 1 646 ? -2.439 14.008 -38.656 1 29.77 646 ARG B C 1
ATOM 10485 O O . ARG B 1 646 ? -2.016 13.5 -39.719 1 29.77 646 ARG B O 1
ATOM 10492 N N . ALA B 1 647 ? -3.592 13.594 -38.125 1 29.97 647 ALA B N 1
ATOM 10493 C CA . ALA B 1 647 ? -4.391 12.844 -39.094 1 29.97 647 ALA B CA 1
ATOM 10494 C C . ALA B 1 647 ? -4.848 13.742 -40.25 1 29.97 647 ALA B C 1
ATOM 10496 O O . ALA B 1 647 ? -5.293 13.25 -41.281 1 29.97 647 ALA B O 1
ATOM 10497 N N . ALA B 1 648 ? -5.113 15.023 -39.906 1 29.62 648 ALA B N 1
ATOM 10498 C CA . ALA B 1 648 ? -5.449 15.742 -41.125 1 29.62 648 ALA B CA 1
ATOM 10499 C C . ALA B 1 648 ? -4.25 15.805 -42.094 1 29.62 648 ALA B C 1
ATOM 10501 O O . ALA B 1 648 ? -4.41 15.844 -43.312 1 29.62 648 ALA B O 1
ATOM 10502 N N . GLU B 1 649 ? -3.021 15.977 -41.438 1 28.2 649 GLU B N 1
ATOM 10503 C CA . GLU B 1 649 ? -2.016 16.125 -42.5 1 28.2 649 GLU B CA 1
ATOM 10504 C C . GLU B 1 649 ? -1.739 14.797 -43.188 1 28.2 649 GLU B C 1
ATOM 10506 O O . GLU B 1 649 ? -1.224 14.773 -44.312 1 28.2 649 GLU B O 1
ATOM 10511 N N . LEU B 1 650 ? -1.853 13.727 -42.5 1 28.83 650 LEU B N 1
ATOM 10512 C CA . LEU B 1 650 ? -1.419 12.633 -43.375 1 28.83 650 LEU B CA 1
ATOM 10513 C C . LEU B 1 650 ? -2.428 12.391 -44.469 1 28.83 650 LEU B C 1
ATOM 10515 O O . LEU B 1 650 ? -2.225 11.508 -45.312 1 28.83 650 LEU B O 1
ATOM 10519 N N . GLY B 1 651 ? -3.635 12.812 -44.344 1 26.88 651 GLY B N 1
ATOM 10520 C CA . GLY B 1 651 ? -4.355 12.617 -45.594 1 26.88 651 GLY B CA 1
ATOM 10521 C C . GLY B 1 651 ? -3.938 13.594 -46.688 1 26.88 651 GLY B C 1
ATOM 10522 O O . GLY B 1 651 ? -4.586 13.68 -47.719 1 26.88 651 GLY B O 1
ATOM 10523 N N . GLY B 1 652 ? -3.322 14.773 -46.25 1 25.61 652 GLY B N 1
ATOM 10524 C CA . GLY B 1 652 ? -2.963 15.469 -47.5 1 25.61 652 GLY B CA 1
ATOM 10525 C C . GLY B 1 652 ? -1.919 14.734 -48.312 1 25.61 652 GLY B C 1
ATOM 10526 O O . GLY B 1 652 ? -1.227 13.852 -47.781 1 25.61 652 GLY B O 1
ATOM 10527 N N . GLY B 1 653 ? -2.01 14.758 -49.75 1 24.12 653 GLY B N 1
ATOM 10528 C CA . GLY B 1 653 ? -1.29 14.375 -50.969 1 24.12 653 GLY B CA 1
ATOM 10529 C C . GLY B 1 653 ? 0.2 14.648 -50.875 1 24.12 653 GLY B C 1
ATOM 10530 O O . GLY B 1 653 ? 0.652 15.391 -50 1 24.12 653 GLY B O 1
ATOM 10531 N N . SER B 1 654 ? 1.046 13.805 -51.5 1 25.38 654 SER B N 1
ATOM 10532 C CA . SER B 1 654 ? 2.414 13.859 -52 1 25.38 654 SER B CA 1
ATOM 10533 C C . SER B 1 654 ? 2.729 15.219 -52.594 1 25.38 654 SER B C 1
ATOM 10535 O O . SER B 1 654 ? 3.619 15.336 -53.438 1 25.38 654 SER B O 1
ATOM 10537 N N . SER B 1 655 ? 1.987 16.391 -52.344 1 22.75 655 SER B N 1
ATOM 10538 C CA . SER B 1 655 ? 2.523 17.406 -53.25 1 22.75 655 SER B CA 1
ATOM 10539 C C . SER B 1 655 ? 4.008 17.641 -53 1 22.75 655 SER B C 1
ATOM 10541 O O . SER B 1 655 ? 4.453 17.656 -51.844 1 22.75 655 SER B O 1
ATOM 10543 N N . SER B 1 656 ? 4.855 17.359 -54.062 1 24.55 656 SER B N 1
ATOM 10544 C CA . SER B 1 656 ? 6.219 17.625 -54.531 1 24.55 656 SER B CA 1
ATOM 10545 C C . SER B 1 656 ? 6.645 19.047 -54.188 1 24.55 656 SER B C 1
ATOM 10547 O O . SER B 1 656 ? 6.207 20.016 -54.812 1 24.55 656 SER B O 1
ATOM 10549 N N . VAL B 1 657 ? 6.23 19.609 -53 1 24.38 657 VAL B N 1
ATOM 10550 C CA . VAL B 1 657 ? 6.812 20.953 -53.031 1 24.38 657 VAL B CA 1
ATOM 10551 C C . VAL B 1 657 ? 8.32 20.859 -53.25 1 24.38 657 VAL B C 1
ATOM 10553 O O . VAL B 1 657 ? 9.023 20.141 -52.562 1 24.38 657 VAL B O 1
ATOM 10556 N N . GLU B 1 658 ? 8.656 21.109 -54.469 1 21.12 658 GLU B N 1
ATOM 10557 C CA . GLU B 1 658 ? 9.906 21.359 -55.188 1 21.12 658 GLU B CA 1
ATOM 10558 C C . GLU B 1 658 ? 10.852 22.219 -54.344 1 21.12 658 GLU B C 1
ATOM 10560 O O . GLU B 1 658 ? 10.414 23.109 -53.625 1 21.12 658 GLU B O 1
ATOM 10565 N N . ASN B 1 659 ? 11.906 21.484 -53.812 1 22.47 659 ASN B N 1
ATOM 10566 C CA . ASN B 1 659 ? 13.109 22.156 -53.344 1 22.47 659 ASN B CA 1
ATOM 10567 C C . ASN B 1 659 ? 13.398 23.422 -54.156 1 22.47 659 ASN B C 1
ATOM 10569 O O . ASN B 1 659 ? 13.539 23.344 -55.375 1 22.47 659 ASN B O 1
ATOM 10573 N N . PRO B 1 660 ? 12.625 24.562 -53.844 1 21.95 660 PRO B N 1
ATOM 10574 C CA . PRO B 1 660 ? 13.07 25.641 -54.75 1 21.95 660 PRO B CA 1
ATOM 10575 C C . PRO B 1 660 ? 14.594 25.703 -54.875 1 21.95 660 PRO B C 1
ATOM 10577 O O . PRO B 1 660 ? 15.305 25.453 -53.906 1 21.95 660 PRO B O 1
ATOM 10580 N N . THR B 1 661 ? 15.102 25.188 -56.062 1 23.25 661 THR B N 1
ATOM 10581 C CA . THR B 1 661 ? 16.406 25.391 -56.656 1 23.25 661 THR B CA 1
ATOM 10582 C C . THR B 1 661 ? 16.844 26.844 -56.531 1 23.25 661 THR B C 1
ATOM 10584 O O . THR B 1 661 ? 16.188 27.734 -57.094 1 23.25 661 THR B O 1
ATOM 10587 N N . TYR B 1 662 ? 16.859 27.391 -55.188 1 22.33 662 TYR B N 1
ATOM 10588 C CA . TYR B 1 662 ? 17.578 28.656 -55.312 1 22.33 662 TYR B CA 1
ATOM 10589 C C . TYR B 1 662 ? 18.75 28.516 -56.281 1 22.33 662 TYR B C 1
ATOM 10591 O O . TYR B 1 662 ? 19.578 27.609 -56.125 1 22.33 662 TYR B O 1
ATOM 10599 N N . ASN B 1 663 ? 18.406 28.75 -57.562 1 19.44 663 ASN B N 1
ATOM 10600 C CA . ASN B 1 663 ? 19.266 28.984 -58.719 1 19.44 663 ASN B CA 1
ATOM 10601 C C . ASN B 1 663 ? 20.453 29.875 -58.375 1 19.44 663 ASN B C 1
ATOM 10603 O O . ASN B 1 663 ? 20.281 30.969 -57.844 1 19.44 663 ASN B O 1
ATOM 10607 N N . LYS B 1 664 ? 21.578 29.203 -57.969 1 21.89 664 LYS B N 1
ATOM 10608 C CA . LYS B 1 664 ? 22.891 29.719 -58.344 1 21.89 664 LYS B CA 1
ATOM 10609 C C . LYS B 1 664 ? 22.922 30.062 -59.844 1 21.89 664 LYS B C 1
ATOM 10611 O O . LYS B 1 664 ? 22.938 29.172 -60.688 1 21.89 664 LYS B O 1
ATOM 10616 N N . GLU B 1 665 ? 21.844 30.922 -60.312 1 18.52 665 GLU B N 1
ATOM 10617 C CA . GLU B 1 665 ? 22.531 31.938 -61.125 1 18.52 665 GLU B CA 1
ATOM 10618 C C . GLU B 1 665 ? 23.359 32.875 -60.25 1 18.52 665 GLU B C 1
ATOM 10620 O O . GLU B 1 665 ? 22.953 33.25 -59.156 1 18.52 665 GLU B O 1
#

Secondary structure (DSSP, 8-state):
----STTHHHHHHHT-----------------TTT--GGG------SPPPPPPSEEEEEEEEEETTTTEEEEEEEEEETTTTEEEEEEEETTEEEEEEEETTTTEEEEEETTTTEEEEEETTTS-GGGSTT---TT-TTS--SPPHHHHHT-STTS-EEEEEEEEETTEEEEEEEEEEEEGGGTEEEEEEEEEEPTT-B-SS-SS-EEEEEEEEEEEEE-TTS-EEEEEEEEEEEEEEEESS-TT-S-THHHHSPPTT---TT----SPPP---SEEEEEEEEEETTTTEEEEEEEEEETTTTEEEEEEPPPTTS--TT-SS-EEEEEETTTTEEEEEETTT--EEEEEPPTTSTTEEESSSS-EEEPPHHHHTT-SSS--EEEEEEEETTEEEEEEEEEESSSSSTTPPPEEEEEEEE-TT-EEE-SSSEE-S-EEEEEEE-SS-EEEEEEEEEE-SPPPGGGG--GGG--TTSEEEEEEEESS-HHHHTGGGHHHHHHHHHHHHHHHH---GGGEEEEEEEE-SS-EEEEEEEE---SS----SSPPP---HHHHHHHHHHHHHTT--EEE---SSTTS--EEEBPTT--EEE-------EEE----------HHHHHHHHHHHHHHHHHHHHHHHHHHHHHHHHHHTTS-------------/---SSTTHHHHHHH------------------TTT--GGG------SPPPPPPSEEEEEEEEEEGGGTEEEEEEEEEETTTTEEEEEEEETTEEEEEEEETTTTEEEEEETTTTEEEEEETTTS-GGGSTT---TT-TTS--SPPHHHHHT-STTS-EEEEEEEEETTEEEEEEEEEEEEGGGTEEEEEEEEEEPTT-B-SS-SS-EEEEEEEEEEEEE-TTS-EEEEEEEEEEEEEEEESS-TT-S-THHHHSPPTT---TT----SPPP---SEEEEEEEEEETTTTEEEEEEEEEETTTTEEEEEE---TTS--TT-SS-EEEEEETTTTEEEEEETTT--EEEEEPPTTSTTEEESSSS-EEEPPHHHHTT-SSS--EEEEEEEETTEEEEEEEEEESSSSSTTPPPEEEEEEEE-TT-EEE-SSSEE-S-EEEEEEE-SS-EEEEEEEEEE-SPPPGGGG--GGG--TTSEEEEEEEESS-HHHHTGGGHHHHHHHHHHHHHHHH---GGGEEEEEEEE-SS-EEEEEEEE---SS---SSSPPP---HHHHHHHHHHHHHTT--EEE---S-TTSPPEEEBPTT--EEE-------EE-----------HHHHHHHHHHHHHHHHHHHHHHHHHHHHHHHHHHHTS-------------

InterPro domains:
  IPR058265 Domain of unknown function DUF7959 [PF25899] (478-580)
  IPR058831 LolA-like domain 2 [PF25898] (50-243)
  IPR058831 LolA-like domain 2 [PF25898] (256-471)

Nearest PDB structures (foldseek):
  6jl9-assembly1_A  TM=6.351E-01  e=9.730E-08  Xenopus tropicalis
  6e8n-assembly1_B  TM=6.172E-01  e=2.534E-07  Homo sapiens
  6jld-assembly2_D  TM=6.188E-01  e=9.874E-07  Homo sapiens
  2yzy-assembly1_A  TM=6.936E-01  e=1.054E-05  Thermus thermophilus HB8
  6j81-assembly1_A  TM=2.248E-01  e=9.748E-01  Homo sapiens

Solvent-accessible surface area (backbone atoms only — not comparable to full-atom values): 70354 Å² total; per-residue (Å²): 132,89,78,76,67,80,65,53,73,65,50,58,65,66,67,57,68,79,71,76,63,82,62,78,77,65,75,77,82,58,80,42,61,88,63,39,51,59,86,74,55,52,66,83,72,84,65,82,76,72,76,73,60,61,30,31,28,34,34,34,42,37,22,32,47,76,71,39,34,33,35,39,35,38,40,38,42,33,51,92,76,34,36,32,24,36,40,38,32,44,62,75,41,45,36,38,38,29,40,32,57,86,76,39,34,31,38,42,34,31,64,87,75,68,43,37,43,57,44,49,44,78,74,44,66,32,85,72,40,72,46,42,41,47,84,78,40,88,84,70,50,36,53,42,52,56,38,58,37,70,68,45,57,85,94,53,70,50,19,76,74,48,75,49,74,55,78,58,36,58,19,37,33,32,38,32,49,47,68,42,75,93,57,32,26,20,28,32,35,39,38,30,24,33,29,85,79,34,39,26,37,68,51,49,36,39,71,41,36,36,38,39,38,29,34,34,46,39,74,46,98,83,64,43,72,45,77,42,73,43,44,37,26,35,37,42,42,75,64,36,70,53,67,81,91,45,94,58,62,36,77,57,68,26,75,60,89,84,60,63,47,63,83,58,70,75,81,55,79,79,82,80,67,58,58,22,31,31,34,34,32,39,36,36,28,72,85,71,31,36,41,40,48,35,36,40,38,39,27,55,88,77,32,39,36,35,38,36,35,50,42,45,59,87,44,81,44,96,75,54,34,51,54,32,37,36,36,36,35,51,52,43,13,34,24,42,38,32,28,74,64,62,46,42,16,36,44,34,57,58,50,50,23,36,57,57,29,37,60,77,54,98,69,36,29,44,69,38,50,47,52,51,57,71,50,56,72,79,43,72,67,39,46,58,48,64,42,73,56,86,82,39,58,15,41,30,34,36,29,69,37,47,51,31,66,39,75,77,36,67,64,19,32,43,36,42,28,22,33,35,71,75,35,37,30,57,66,4,76,50,72,47,56,50,45,66,41,35,37,39,38,37,46,95,84,50,48,38,38,35,43,37,42,77,70,36,68,58,71,74,56,75,74,79,56,70,56,67,58,52,39,24,31,92,34,29,40,33,39,34,36,36,25,68,35,58,40,74,82,55,39,56,81,44,37,47,60,34,52,48,29,47,50,50,43,50,23,68,62,35,60,44,59,65,72,34,56,38,74,73,43,77,35,34,61,97,62,24,24,32,42,33,33,31,42,39,34,56,75,93,63,84,28,41,28,79,78,54,61,83,72,50,48,44,68,57,31,51,51,37,47,48,50,34,25,52,70,57,68,36,54,33,59,55,48,68,85,46,71,89,69,56,47,66,41,42,32,44,56,80,43,69,39,75,48,76,60,39,32,74,34,63,49,43,67,50,72,67,68,73,82,69,73,41,48,31,49,33,17,60,65,11,63,65,44,30,64,55,38,59,48,44,52,50,42,49,47,41,45,52,45,40,50,52,45,46,61,54,51,66,69,56,80,85,73,76,78,69,76,77,74,76,71,85,116,132,91,78,77,66,82,66,53,75,65,54,60,64,67,69,59,68,77,72,76,63,84,62,76,77,65,74,77,85,58,79,42,63,89,63,40,51,57,85,75,57,53,66,82,72,85,65,82,76,70,76,74,61,61,29,32,28,35,34,34,42,36,21,31,46,75,70,39,34,33,36,40,35,39,41,37,42,32,52,93,74,32,35,30,25,36,39,36,31,43,60,74,41,46,36,38,38,31,39,32,56,86,76,39,36,31,40,42,35,31,64,88,74,67,44,37,44,56,44,50,45,77,74,43,66,31,83,71,40,72,45,41,43,45,84,78,40,88,84,70,52,38,52,40,52,56,40,58,36,69,69,46,56,86,94,51,68,49,18,76,74,48,76,51,75,56,79,58,36,58,21,37,33,31,36,33,51,46,71,42,74,93,56,33,26,22,30,32,36,37,38,29,25,33,29,84,78,35,38,26,37,68,52,48,37,40,70,42,36,37,38,38,40,29,35,33,44,38,74,44,97,82,66,43,72,45,77,42,72,42,45,35,26,37,37,41,41,76,64,36,71,52,68,80,93,45,95,60,61,38,77,58,68,28,76,59,89,84,60,61,46,61,83,58,71,77,80,57,81,79,83,80,68,58,60,21,31,30,34,34,34,39,34,35,27,71,84,73,30,38,41,39,48,32,35,40,40,40,29,56,88,78,32,38,36,37,39,36,36,50,41,49,60,86,45,85,45,95,76,54,33,51,52,32,38,36,36,37,36,49,53,41,13,33,25,41,38,31,27,74,62,61,46,43,16,36,42,34,57,59,50,49,22,37,57,57,29,36,60,77,54,97,71,37,30,42,70,40,50,49,51,51,58,72,50,56,74,80,43,75,68,40,46,57,47,66,43,73,56,84,82,38,58,14,42,30,34,36,28,70,39,46,51,32,66,38,76,77,37,66,64,19,31,44,36,44,29,22,33,34,71,75,37,37,30,57,66,4,76,49,71,45,57,52,45,66,40,35,37,38,39,38,44,95,83,50,46,37,38,35,42,42,39,78,71,35,69,58,70,72,57,74,74,76,57,69,55,66,57,49,37,22,30,93,34,29,40,32,38,34,35,36,25,68,36,58,40,73,84,54,39,57,80,43,38,47,60,34,51,49,30,47,50,50,44,50,22,69,61,36,58,43,59,64,70,32,55,39,75,70,43,76,34,33,60,96,62,24,25,32,41,32,33,31,41,39,33,57,75,94,65,83,29,42,28,80,75,55,62,82,72,50,49,48,67,58,32,50,50,38,48,47,49,34,25,51,70,58,68,36,54,35,60,55,48,68,87,47,70,88,69,56,48,67,40,42,32,43,58,80,42,69,40,75,47,73,60,37,31,72,33,66,45,43,66,49,73,66,70,75,83,70,73,40,48,31,48,34,18,59,63,12,65,58,48,26,65,58,40,57,50,45,48,50,43,48,45,40,43,49,45,41,48,49,47,46,55,52,50,64,66,54,75,81,76,74,77,66,73,76,70,77,64,87,114

Sequence (1330 aa):
MDTYGEFTLRGAVLLATLTLVSTATVPLHGLDITVCNPASLTNGGAVSKPSLPNTYSVKVECNFQDKTQSVDISEYYDYPNQRAAVFEEEYGFHAQGIYSYNTNEFFNIEDQLQICSVSQLSTDKSDNWLFGYNTGSPTGHTMYSAYGALHFGGNQTEQYMGTTTVRGMLVNQWKSCLYWPSKDATMTVNWYFTVDGWNTAIQSNVPVRATVVGNIWEVNAQNTRTPRPFNHTYEFAEFRNQFQDFVDLSHLFETPSGYVCPGRKDTKPLPTPSNYFRFTSEILDPTQNTIGFIKEWYDYNMSLVRYDYKPNPSNLLNFGLDTLSEVHDWNEGVAYRMDKVRGNCTVTKIAGSDFDAHSLDATTVRIRTAKEFFYFDKTQYAYEGVKKARGIDCDVWIATRSDWPSPGSSNSTWEWYFAVNDWIQSTGHTYDFGMPIQMKLTTDVVSFIYNIYDYDEEQPSIFDFDISSCFNYTEKQDFTFKLNADYHSTVAKNLQLFKYEVLLTVHKWTNLSPLRIQNIAVDYDTNNVIVTLTVLGGAPIQGDVPNPKAQVDLSQAATMLQDAINRGSFQIPVDVTNLQNPIFLKAVPYTLSASQYQYVPEYYVAPPPSKTTYTGGQMAGLGVGMLVFAFILVFVGLAVYFKKFRAAELGGGSSSVENPTYNKEMDTYGEFTLRGAVLLATLTLVSTATVPLHGLDITVCNPASLTNGGAVSKPSLPNTYSVKVECNFQDKTQSVDISEYYDYPNQRAAVFEEEYGFHAQGIYSYNTNEFFNIEDQLQICSVSQLSTDKSDNWLFGYNTGSPTGHTMYSAYGALHFGGNQTEQYMGTTTVRGMLVNQWKSCLYWPSKDATMTVNWYFTVDGWNTAIQSNVPVRATVVGNIWEVNAQNTRTPRPFNHTYEFAEFRNQFQDFVDLSHLFETPSGYVCPGRKDTKPLPTPSNYFRFTSEILDPTQNTIGFIKEWYDYNMSLVRYDYKPNPSNLLNFGLDTLSEVHDWNEGVAYRMDKVRGNCTVTKIAGSDFDAHSLDATTVRIRTAKEFFYFDKTQYAYEGVKKARGIDCDVWIATRSDWPSPGSSNSTWEWYFAVNDWIQSTGHTYDFGMPIQMKLTTDVVSFIYNIYDYDEEQPSIFDFDISSCFNYTEKQDFTFKLNADYHSTVAKNLQLFKYEVLLTVHKWTNLSPLRIQNIAVDYDTNNVIVTLTVLGGAPIQGDVPNPKAQVDLSQAATMLQDAINRGSFQIPVDVTNLQNPIFLKAVPYTLSASQYQYVPEYYVAPPPSKTTYTGGQMAGLGVGMLVFAFILVFVGLAVYFKKFRAAELGGGSSSVENPTYNKE

Foldseek 3Di:
DPPPPDVPPVVVVPPPPPPPPVQPPADFPPADCVAHDQVVADAPVPDDAFDDFQWKKWWKWKQWPVVRFIKIKIKTGHQVQQKIKMWIDGPNWIWIWIDHVVQQWIWIATDVVLAIEIDGCVPPQQVPDLQGADDPDPVPHGTHGPCVSVVHDDPWRWHWPQWDADPRAIWTKIWTWDADPVQSKTKIKIWIFGDAPDDDPPHGRHTAKIKIWTWGFDQDPVRHTDTDIIIMMMGIDDMGNDDVVDPWCCVGNWDDPPYDYPPRDADDDDDDAFQWKKWKKWKAWPVVGDIWIKIKTGHNPLQKIKMKTAFDPVQPDPVDRAIWMWMARQLQQKIWIARPVVLAIAIAGDFCQALQWPDPDPAAIGGDGPCVSVPVPQFPWGWGQWDDDPHAIWTKIKDWDQPPPHRNDAIKMKMWTWGAQVDWDDLPVDIDGRHTAWIWIDDPVTIMIIGIDPMDNDHDDLAVRARQSQAFLVFKWKKKFKWQDDCVVFCVVPVPVQQVLVLVLLCVQQVARSNQKYDWDWDDDPGIIMIMIMGGADDPDGYRYPPRDDHDGPVSSVVSVLVCLQVFNRWGFTPVVPVVDTDIIIIHHPGMDIDRPRGGRPHDHDDHPPPPPSHSNSCVVVVGCVSVVVVVCVVVVVVVVVVVVVVVVVVDDPPPPPPPPPPPD/DPPPPDVPPVVVVPPPPPPVPVLPPADFPPADCVAHDLVVADAPVPDDAFDDFQWKKWWKWKQWPVVRFIKIKIKTGHQVQQKIKMWIDGPNWIWIWIDHVVQQWIWIATDVVLAIEIDGCVPPQQVVDLQGADDPDPVPHGTHGPCVSVVHDDPWGWHWPQWDDDPRAIWTKIWTWDADPVQSKTWIKIWIFGDAPDDDPEHGRDTAKIKIWTWGFDQDPVRHTDTDIIIMMMGIDDMGNDDVVDPWCCVGNWDDPPYDYPPRDADDDDDDAFQWKKWKKWKAWPVVGDIWIKIKTGHNPLQKIKMKTADDPVQPDPVDRAIWMWMARQLQQKIWIARPVVLAIAIAGDACQALQWPDPDDAAIGGHGPCVSVPVPQFPWGWGQWDDDPRAIWTKIKTWDQPPPHHNDAIKMKMWTWGAQVDWDDLPVDIDGRHTAWIWIDDPVTIMIIGIGSMDNDHDDLQVRARQSLAFLVFKWKKKFKWQDDCVVFCVVPVPVQLVLVLVLLCVQQVARSNQKYDWDWDADPGIIMIMIMGGADDPDGYRYDPRDDHDGPVSSVVSVLVCLQVFNRWGFTPVVPVVDTDIIIIHHPGMDIDRPRGGRPHPHDDHPDPPPSHSNSCVVVVGVPSVVVVVCVVVVVVVVVVVVVVVVVPPDPPCPDPPPPDPD

Organism: Crassostrea virginica (NCBI:txid6565)

pLDDT: mean 78.68, std 21.88, range [17.7, 97.75]

Radius of gyration: 38.92 Å; Cα contacts (8 Å, |Δi|>4): 3040; chains: 2; bounding box: 82×111×106 Å